Protein AF-A0A7X7P3N9-F1 (afdb_monomer)

Mean predicted aligned error: 16.31 Å

Secondary structure (DSSP, 8-state):
---SS-SSS---------------------PPPP----HHHHHHHHHHHHHHHHTT-HHHHHHHHHHHHHH---HHHHHHHHHHHHHHHHHTT-HHHHHHHHHHTGGG--SHHHHHHHHHHHHHHHHHTT-HHHHHHHHHHHHHHSTTSTTHHHHHHHHHHHHHHTT-HHHHHHHHHHHHHH-TT-THHHHHHHHHHHHHHHTT-HHHHHHHHHHHHHHTTTSHHHHHHHHHHHHHHHHTT-HHHHHHHHHHHHT-TT--HHHHHHHHHHHHHHHHHTT-HHHHHHHHHHHHHH--SHHHHHHHHHHHHHHHHHTT-HHHHHHHHHHHHTT-S-HHHHHHHHHHHHHHHHHTT-HHHHHHHHHHHHHHSTTSTTHHHHHHHHHHHHHHTT-HHHHHHHHHHHHHH---HHHHHHHHHHHHHHHHHTT-HHHHHHHHHHHHHHT-S-SHHHHHHHHHHHHHHHHTT-HHHHHHHHHHHHT-SS--HHHHHHHHHHHHHHHHTT-HHHHHHHHHHHHHH---HHHHHHHHHHHHHHHHHTT-HHHHHHHHHHHHHH-TTSTTHHHHHHHHHHHHHHTT-HHHHHHHHHHHHHH-TT-TTHHHHHHHHHHHHHHTT-HHHHHHHHHHHHHH-TTSTTHHHHHHHHHHHHHHTT-HHHHHHHHHHHHHH-TT-TTHHHHHHHHHHHHHHTT-HHHHHHHHHHHHHH-TTSHHHHHHHHHHHHHHHHHTTT-THHHHHHHHHHHHHHH-TT--HHHHHHHHHHHHHHHHHTT-HHHHHHHHHHHHHHHHH-SS--TTHHHHHHHHHHHHHHHHHHTT-HHHHHHHHHHHHHTT-TTHHHHHHHHHHHHHHTGGG-

Structure (mmCIF, N/CA/C/O backbone):
data_AF-A0A7X7P3N9-F1
#
_entry.id   AF-A0A7X7P3N9-F1
#
loop_
_atom_site.group_PDB
_atom_site.id
_atom_site.type_symbol
_atom_site.label_atom_id
_atom_site.label_alt_id
_atom_site.label_comp_id
_atom_site.label_asym_id
_atom_site.label_entity_id
_atom_site.label_seq_id
_atom_site.pdbx_PDB_ins_code
_atom_site.Cartn_x
_atom_site.Cartn_y
_atom_site.Cartn_z
_atom_site.occupancy
_atom_site.B_iso_or_equiv
_atom_site.auth_seq_id
_atom_site.auth_comp_id
_atom_site.auth_asym_id
_atom_site.auth_atom_id
_atom_site.pdbx_PDB_model_num
ATOM 1 N N . MET A 1 1 ? 56.473 -43.162 -14.207 1.00 36.56 1 MET A N 1
ATOM 2 C CA . MET A 1 1 ? 57.249 -42.575 -15.322 1.00 36.56 1 MET A CA 1
ATOM 3 C C . MET A 1 1 ? 56.959 -41.081 -15.334 1.00 36.56 1 MET A C 1
ATOM 5 O O . MET A 1 1 ? 55.977 -40.661 -15.909 1.00 36.56 1 MET A O 1
ATOM 9 N N . LYS A 1 2 ? 57.520 -40.299 -14.407 1.00 25.55 2 LYS A N 1
ATOM 10 C CA . LYS A 1 2 ? 58.874 -39.716 -14.456 1.00 25.55 2 LYS A CA 1
ATOM 11 C C . LYS A 1 2 ? 59.148 -38.973 -15.772 1.00 25.55 2 LYS A C 1
ATOM 13 O O . LYS A 1 2 ? 59.458 -39.609 -16.766 1.00 25.55 2 LYS A O 1
ATOM 18 N N . ARG A 1 3 ? 59.114 -37.637 -15.656 1.00 27.73 3 ARG A N 1
ATOM 19 C CA . ARG A 1 3 ? 60.077 -36.671 -16.212 1.00 27.73 3 ARG A CA 1
ATOM 20 C C . ARG A 1 3 ? 60.394 -36.817 -17.703 1.00 27.73 3 ARG A C 1
ATOM 22 O O . ARG A 1 3 ? 61.345 -37.519 -18.007 1.00 27.73 3 ARG A O 1
ATOM 29 N N . MET A 1 4 ? 59.695 -36.075 -18.574 1.00 27.66 4 MET A N 1
ATOM 30 C CA . MET A 1 4 ? 60.342 -35.408 -19.729 1.00 27.66 4 MET A CA 1
ATOM 31 C C . MET A 1 4 ? 59.450 -34.518 -20.615 1.00 27.66 4 MET A C 1
ATOM 33 O O . MET A 1 4 ? 59.830 -34.257 -21.743 1.00 27.66 4 MET A O 1
ATOM 37 N N . TRP A 1 5 ? 58.294 -34.024 -20.164 1.00 26.97 5 TRP A N 1
ATOM 38 C CA . TRP A 1 5 ? 57.541 -33.012 -20.942 1.00 26.97 5 TRP A CA 1
ATOM 39 C C . TRP A 1 5 ? 57.294 -31.706 -20.167 1.00 26.97 5 TRP A C 1
ATOM 41 O O . TRP A 1 5 ? 56.529 -30.845 -20.583 1.00 26.97 5 TRP A O 1
ATOM 51 N N . ILE A 1 6 ? 58.047 -31.524 -19.072 1.00 28.94 6 ILE A N 1
ATOM 52 C CA . ILE A 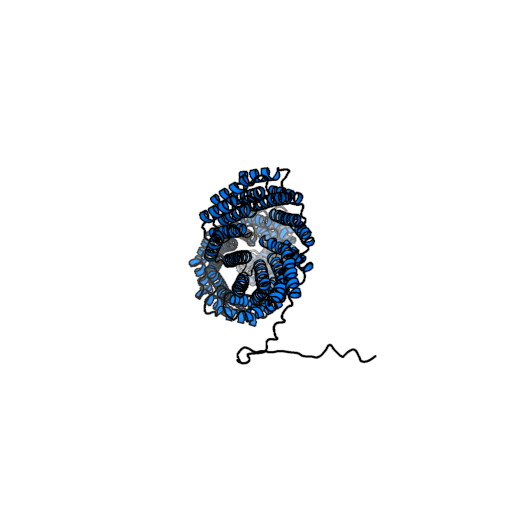1 6 ? 58.369 -30.220 -18.476 1.00 28.94 6 ILE A CA 1
ATOM 53 C C . ILE A 1 6 ? 59.703 -29.782 -19.081 1.00 28.94 6 ILE A C 1
ATOM 55 O O . ILE A 1 6 ? 60.765 -29.984 -18.502 1.00 28.94 6 ILE A O 1
ATOM 59 N N . GLN A 1 7 ? 59.642 -29.266 -20.297 1.00 30.00 7 GLN A N 1
ATOM 60 C CA . GLN A 1 7 ? 60.658 -28.400 -20.882 1.00 30.00 7 GLN A CA 1
ATOM 61 C C . GLN A 1 7 ? 60.004 -27.856 -22.145 1.00 30.00 7 GLN A C 1
ATOM 63 O O . GLN A 1 7 ? 60.087 -28.506 -23.176 1.00 30.00 7 GLN A O 1
ATOM 68 N N . TRP A 1 8 ? 59.247 -26.759 -22.011 1.00 27.31 8 TRP A N 1
ATOM 69 C CA . TRP A 1 8 ? 59.224 -25.638 -22.972 1.00 27.31 8 TRP A CA 1
ATOM 70 C C . TRP A 1 8 ? 58.090 -24.616 -22.787 1.00 27.31 8 TRP A C 1
ATOM 72 O O . TRP A 1 8 ? 58.112 -23.612 -23.485 1.00 27.31 8 TRP A O 1
ATOM 82 N N . MET A 1 9 ? 57.145 -24.771 -21.849 1.00 26.41 9 MET A N 1
ATOM 83 C CA . MET A 1 9 ? 56.009 -23.823 -21.787 1.00 26.41 9 MET A CA 1
ATOM 84 C C . MET A 1 9 ? 55.718 -23.139 -20.446 1.00 26.41 9 MET A C 1
ATOM 86 O O . MET A 1 9 ? 54.689 -22.488 -20.324 1.00 26.41 9 MET A O 1
ATOM 90 N N . LEU A 1 10 ? 56.622 -23.208 -19.463 1.00 28.14 10 LEU A N 1
ATOM 91 C CA . LEU A 1 10 ? 56.484 -22.464 -18.202 1.00 28.14 10 LEU A CA 1
ATOM 92 C C . LEU A 1 10 ? 57.833 -21.908 -17.717 1.00 28.14 10 LEU A C 1
ATOM 94 O O . LEU A 1 10 ? 58.547 -22.534 -16.938 1.00 28.14 10 LEU A O 1
ATOM 98 N N . ALA A 1 11 ? 58.149 -20.706 -18.190 1.00 25.69 11 ALA A N 1
ATOM 99 C CA . ALA A 1 11 ? 58.907 -19.682 -17.473 1.00 25.69 11 ALA A CA 1
ATOM 100 C C . ALA A 1 11 ? 58.055 -18.406 -17.625 1.00 25.69 11 ALA A C 1
ATOM 102 O O . ALA A 1 11 ? 57.887 -17.923 -18.737 1.00 25.69 11 ALA A O 1
ATOM 103 N N . ALA A 1 12 ? 57.216 -18.076 -16.636 1.00 24.78 12 ALA A N 1
ATOM 104 C CA . ALA A 1 12 ? 57.555 -17.165 -15.532 1.00 24.78 12 ALA A CA 1
ATOM 105 C C . ALA A 1 12 ? 57.858 -15.760 -16.097 1.00 24.78 12 ALA A C 1
ATOM 107 O O . ALA A 1 12 ? 58.763 -15.613 -16.902 1.00 24.78 12 ALA A O 1
ATOM 108 N N . LEU A 1 13 ? 57.129 -14.691 -15.794 1.00 24.62 13 LEU A N 1
ATOM 109 C CA . LEU A 1 13 ? 56.736 -14.135 -14.498 1.00 24.62 13 LEU A CA 1
ATOM 110 C C . LEU A 1 13 ? 55.717 -13.011 -14.819 1.00 24.62 13 LEU A C 1
ATOM 112 O O . LEU A 1 13 ? 55.823 -12.371 -15.858 1.00 24.62 13 LEU A O 1
ATOM 116 N N . LEU A 1 14 ? 54.609 -12.893 -14.085 1.00 25.88 14 LEU A N 1
ATOM 117 C CA . LEU A 1 14 ? 54.476 -11.997 -12.927 1.00 25.88 14 LEU A CA 1
ATOM 118 C C . LEU A 1 14 ? 54.748 -10.518 -13.242 1.00 25.88 14 LEU A C 1
ATOM 120 O O . LEU A 1 14 ? 55.871 -10.146 -13.550 1.00 25.88 14 LEU A O 1
ATOM 124 N N . ALA A 1 15 ? 53.697 -9.736 -12.982 1.00 26.64 15 ALA A N 1
ATOM 125 C CA . ALA A 1 15 ? 53.705 -8.391 -12.414 1.00 26.64 15 ALA A CA 1
ATOM 126 C C . ALA A 1 15 ? 54.399 -7.271 -13.211 1.00 26.64 15 ALA A C 1
ATOM 128 O O . ALA A 1 15 ? 55.587 -7.311 -13.510 1.00 26.64 15 ALA A O 1
ATOM 129 N N . GLY A 1 16 ? 53.623 -6.211 -13.469 1.00 31.77 16 GLY A N 1
ATOM 130 C CA . GLY A 1 16 ? 54.130 -4.890 -13.855 1.00 31.77 16 GLY A CA 1
ATOM 131 C C . GLY A 1 16 ? 55.004 -4.246 -12.758 1.00 31.77 16 GLY A C 1
ATOM 132 O O . GLY A 1 16 ? 55.419 -4.954 -11.839 1.00 31.77 16 GLY A O 1
ATOM 133 N N . PRO A 1 17 ? 55.248 -2.918 -12.758 1.00 42.59 17 PRO A N 1
ATOM 134 C CA . PRO A 1 17 ? 54.344 -1.875 -13.255 1.00 42.59 17 PRO A CA 1
ATOM 135 C C . PRO A 1 17 ? 55.040 -0.686 -13.967 1.00 42.59 17 PRO A C 1
ATOM 137 O O . PRO A 1 17 ? 56.254 -0.641 -14.098 1.00 42.59 17 PRO A O 1
ATOM 140 N N . ALA A 1 18 ? 54.205 0.271 -14.390 1.00 28.17 18 ALA A N 1
ATOM 141 C CA . ALA A 1 18 ? 54.412 1.727 -14.387 1.00 28.17 18 ALA A CA 1
ATOM 142 C C . ALA A 1 18 ? 55.709 2.330 -14.971 1.00 28.17 18 ALA A C 1
ATOM 144 O O . ALA A 1 18 ? 56.794 2.143 -14.442 1.00 28.17 18 ALA A O 1
ATOM 145 N N . MET A 1 19 ? 55.570 3.270 -15.910 1.00 26.86 19 MET A N 1
ATOM 146 C CA . MET A 1 19 ? 55.613 4.712 -15.607 1.00 26.86 19 MET A CA 1
ATOM 147 C C . MET A 1 19 ? 55.576 5.560 -16.885 1.00 26.86 19 MET A C 1
ATOM 149 O O . MET A 1 19 ? 55.848 5.094 -17.986 1.00 26.86 19 MET A O 1
ATOM 153 N N . ALA A 1 20 ? 55.170 6.807 -16.667 1.00 26.94 20 ALA A N 1
ATOM 154 C CA . ALA A 1 20 ? 54.971 7.898 -17.601 1.00 26.94 20 ALA A CA 1
ATOM 155 C C . ALA A 1 20 ? 56.200 8.298 -18.445 1.00 26.94 20 ALA A C 1
ATOM 157 O O . ALA A 1 20 ? 57.339 7.963 -18.128 1.00 26.94 20 ALA A O 1
ATOM 158 N N . ALA A 1 21 ? 55.881 9.080 -19.485 1.00 29.25 21 ALA A N 1
ATOM 159 C CA . ALA A 1 21 ? 56.709 10.001 -20.273 1.00 29.25 21 ALA A CA 1
ATOM 160 C C . ALA A 1 21 ? 57.851 10.663 -19.462 1.00 29.25 21 ALA A C 1
ATOM 162 O O . ALA A 1 21 ? 57.702 10.887 -18.265 1.00 29.25 21 ALA A O 1
ATOM 163 N N . GLU A 1 22 ? 59.008 11.046 -20.007 1.00 24.64 22 GLU A N 1
ATOM 164 C CA . GLU A 1 22 ? 59.338 11.671 -21.301 1.00 24.64 22 GLU A CA 1
ATOM 165 C C . GLU A 1 22 ? 60.905 11.728 -21.414 1.00 24.64 22 GLU A C 1
ATOM 167 O O . GLU A 1 22 ? 61.586 11.115 -20.592 1.00 24.64 22 GLU A O 1
ATOM 172 N N . PRO A 1 23 ? 61.523 12.506 -22.324 1.00 52.78 23 PRO A N 1
ATOM 173 C CA . PRO A 1 23 ? 62.081 12.147 -23.631 1.00 52.78 23 PRO A CA 1
ATOM 174 C C . PRO A 1 23 ? 63.616 11.923 -23.649 1.00 52.78 23 PRO A C 1
ATOM 176 O O . PRO A 1 23 ? 64.352 12.417 -22.797 1.00 52.78 23 PRO A O 1
ATOM 179 N N . ALA A 1 24 ? 64.131 11.264 -24.691 1.00 26.84 24 ALA A N 1
ATOM 180 C CA . ALA A 1 24 ? 65.545 11.364 -25.060 1.00 26.84 24 ALA A CA 1
ATOM 181 C C . ALA A 1 24 ? 65.721 11.255 -26.580 1.00 26.84 24 ALA A C 1
ATOM 183 O O . ALA A 1 24 ? 65.501 10.212 -27.191 1.00 26.84 24 ALA A O 1
ATOM 184 N N . ASP A 1 25 ? 66.095 12.391 -27.149 1.00 37.00 25 ASP A N 1
ATOM 185 C CA . ASP A 1 25 ? 66.670 12.596 -28.469 1.00 37.00 25 ASP A CA 1
ATOM 186 C C . ASP A 1 25 ? 67.929 11.728 -28.664 1.00 37.00 25 ASP A C 1
ATOM 188 O O . ASP A 1 25 ? 68.821 11.764 -27.815 1.00 37.00 25 ASP A O 1
ATOM 192 N N . ALA A 1 26 ? 67.976 10.936 -29.743 1.00 29.55 26 ALA A N 1
ATOM 193 C CA . ALA A 1 26 ? 69.176 10.552 -30.502 1.00 29.55 26 ALA A CA 1
ATOM 194 C C . ALA A 1 26 ? 68.882 9.361 -31.430 1.00 29.55 26 ALA A C 1
ATOM 196 O O . ALA A 1 26 ? 68.430 8.308 -30.985 1.00 29.55 26 ALA A O 1
ATOM 197 N N . GLY A 1 27 ? 69.266 9.495 -32.701 1.00 28.42 27 GLY A N 1
ATOM 198 C CA . GLY A 1 27 ? 69.538 8.345 -33.567 1.00 28.42 27 GLY A CA 1
ATOM 199 C C . GLY A 1 27 ? 68.809 8.372 -34.899 1.00 28.42 27 GLY A C 1
ATOM 200 O O . GLY A 1 27 ? 67.921 7.562 -35.144 1.00 28.42 27 GLY A O 1
ATOM 201 N N . ALA A 1 28 ? 69.218 9.290 -35.772 1.00 37.50 28 ALA A N 1
ATOM 202 C CA . ALA A 1 28 ? 69.111 9.067 -37.205 1.00 37.50 28 ALA A CA 1
ATOM 203 C C . ALA A 1 28 ? 69.859 7.776 -37.602 1.00 37.50 28 ALA A C 1
ATOM 205 O O . ALA A 1 28 ? 70.858 7.428 -36.974 1.00 37.50 28 ALA A O 1
ATOM 206 N N . ASP A 1 29 ? 69.377 7.156 -38.680 1.00 41.97 29 ASP A N 1
ATOM 207 C CA . ASP A 1 29 ? 69.944 6.016 -39.412 1.00 41.97 29 ASP A CA 1
ATOM 208 C C . ASP A 1 29 ? 69.921 4.641 -38.724 1.00 41.97 29 ASP A C 1
ATOM 210 O O . ASP A 1 29 ? 70.880 4.216 -38.095 1.00 41.97 29 ASP A O 1
ATOM 214 N N . ASP A 1 30 ? 68.823 3.905 -38.945 1.00 38.78 30 ASP A N 1
ATOM 215 C CA . ASP A 1 30 ? 68.882 2.554 -39.535 1.00 38.78 30 ASP A CA 1
ATOM 216 C C . ASP A 1 30 ? 67.459 2.058 -39.876 1.00 38.78 30 ASP A C 1
ATOM 218 O O . ASP A 1 30 ? 66.856 1.225 -39.197 1.00 38.78 30 ASP A O 1
ATOM 222 N N . ALA A 1 31 ? 66.886 2.589 -40.963 1.00 33.62 31 ALA A N 1
ATOM 223 C CA . ALA A 1 31 ? 65.780 1.920 -41.645 1.00 33.62 31 ALA A CA 1
ATOM 224 C C . ALA A 1 31 ? 66.379 0.893 -42.624 1.00 33.62 31 ALA A C 1
ATOM 226 O O . ALA A 1 31 ? 67.246 1.265 -43.422 1.00 33.62 31 ALA A O 1
ATOM 227 N N . PRO A 1 32 ? 65.947 -0.384 -42.618 1.00 36.94 32 PRO A N 1
ATOM 228 C CA . PRO A 1 32 ? 66.440 -1.357 -43.585 1.00 36.94 32 PRO A CA 1
ATOM 229 C C . PRO A 1 32 ? 66.120 -0.851 -45.001 1.00 36.94 32 PRO A C 1
ATOM 231 O O . PRO A 1 32 ? 65.050 -0.270 -45.209 1.00 36.94 32 PRO A O 1
ATOM 234 N N . PRO A 1 33 ? 67.013 -1.034 -45.992 1.00 40.84 33 PRO A N 1
ATOM 235 C CA . PRO A 1 33 ? 66.790 -0.495 -47.325 1.00 40.84 33 PRO A CA 1
ATOM 236 C C . PRO A 1 33 ? 65.475 -1.046 -47.874 1.00 40.84 33 PRO A C 1
ATOM 238 O O . PRO A 1 33 ? 65.285 -2.264 -47.925 1.00 40.84 33 PRO A O 1
ATOM 241 N N . ALA A 1 34 ? 64.569 -0.141 -48.264 1.00 50.34 34 ALA A N 1
ATOM 242 C CA . ALA A 1 34 ? 63.287 -0.484 -48.867 1.00 50.34 34 ALA A CA 1
ATOM 243 C C . ALA A 1 34 ? 63.520 -1.541 -49.951 1.00 50.34 34 ALA A C 1
ATOM 245 O O . ALA A 1 34 ? 64.273 -1.314 -50.906 1.00 50.34 34 ALA A O 1
ATOM 246 N N . LYS A 1 35 ? 62.935 -2.727 -49.757 1.00 61.75 35 LYS A N 1
ATOM 247 C CA . LYS A 1 35 ? 63.080 -3.856 -50.672 1.00 61.75 35 LYS A CA 1
ATOM 248 C C . LYS A 1 35 ? 62.568 -3.403 -52.039 1.00 61.75 35 LYS A C 1
ATOM 250 O O . LYS A 1 35 ? 61.364 -3.285 -52.241 1.00 61.75 35 LYS A O 1
ATOM 255 N N . ARG A 1 36 ? 63.484 -3.094 -52.964 1.00 75.06 36 ARG A N 1
ATOM 256 C CA . ARG A 1 36 ? 63.121 -2.681 -54.323 1.00 75.06 36 ARG A CA 1
ATOM 257 C C . ARG A 1 36 ? 62.395 -3.840 -54.988 1.00 75.06 36 ARG A C 1
ATOM 259 O O . ARG A 1 36 ? 62.992 -4.892 -55.208 1.00 75.06 36 ARG A O 1
ATOM 266 N N . LEU A 1 37 ? 61.120 -3.633 -55.286 1.00 82.00 37 LEU A N 1
ATOM 267 C CA . LEU A 1 37 ? 60.292 -4.615 -55.966 1.00 82.00 37 LEU A CA 1
ATOM 268 C C . LEU A 1 37 ? 60.749 -4.737 -57.418 1.00 82.00 37 LEU A C 1
ATOM 270 O O . LEU A 1 37 ? 60.992 -3.734 -58.099 1.00 82.00 37 LEU A O 1
ATOM 274 N N . SER A 1 38 ? 60.837 -5.969 -57.908 1.00 83.19 38 SER A N 1
ATOM 275 C CA . SER A 1 38 ? 60.967 -6.204 -59.343 1.00 83.19 38 SER A CA 1
ATOM 276 C C . SER A 1 38 ? 59.707 -5.728 -60.082 1.00 83.19 38 SER A C 1
ATOM 278 O O . SER A 1 38 ? 58.620 -5.609 -59.512 1.00 83.19 38 SER A O 1
ATOM 280 N N . ILE A 1 39 ? 59.837 -5.473 -61.387 1.00 80.44 39 ILE A N 1
ATOM 281 C CA . ILE A 1 39 ? 58.719 -5.047 -62.249 1.00 80.44 39 ILE A CA 1
ATOM 282 C C . ILE A 1 39 ? 57.559 -6.058 -62.205 1.00 80.44 39 ILE A C 1
ATOM 284 O O . ILE A 1 39 ? 56.390 -5.668 -62.254 1.00 80.44 39 ILE A O 1
ATOM 288 N N . GLU A 1 40 ? 57.879 -7.348 -62.100 1.00 82.69 40 GLU A N 1
ATOM 289 C CA . GLU A 1 40 ? 56.900 -8.431 -62.063 1.00 82.69 40 GLU A CA 1
ATOM 290 C C . GLU A 1 40 ? 56.169 -8.498 -60.714 1.00 82.69 40 GLU A C 1
ATOM 292 O O . GLU A 1 40 ? 54.942 -8.582 -60.689 1.00 82.69 40 GLU A O 1
ATOM 297 N N . GLU A 1 41 ? 56.888 -8.374 -59.594 1.00 83.94 41 GLU A N 1
ATOM 298 C CA . GLU A 1 41 ? 56.290 -8.322 -58.251 1.00 83.94 41 GLU A CA 1
ATOM 299 C C . GLU A 1 41 ? 55.380 -7.101 -58.085 1.00 83.94 41 GLU A C 1
ATOM 301 O O . GLU A 1 41 ? 54.249 -7.234 -57.616 1.00 83.94 41 GLU A O 1
ATOM 306 N N . ALA A 1 42 ? 55.826 -5.930 -58.550 1.00 85.31 42 ALA A N 1
ATOM 307 C CA . ALA A 1 42 ? 55.015 -4.717 -58.551 1.00 85.31 42 ALA A CA 1
ATOM 308 C C . ALA A 1 42 ? 53.747 -4.878 -59.414 1.00 85.31 42 ALA A C 1
ATOM 310 O O . ALA A 1 42 ? 52.663 -4.446 -59.026 1.00 85.31 42 ALA A O 1
ATOM 311 N N . GLY A 1 43 ? 53.852 -5.548 -60.568 1.00 86.00 43 GLY A N 1
ATOM 312 C CA . GLY A 1 43 ? 52.695 -5.866 -61.409 1.00 86.00 43 GLY A CA 1
ATOM 313 C C . GLY A 1 43 ? 51.692 -6.806 -60.725 1.00 86.00 43 GLY A C 1
ATOM 314 O O . GLY A 1 43 ? 50.483 -6.573 -60.798 1.00 86.00 43 GLY A O 1
ATOM 315 N N . ARG A 1 44 ? 52.171 -7.832 -60.008 1.00 87.81 44 ARG A N 1
ATOM 316 C CA . ARG A 1 44 ? 51.314 -8.762 -59.247 1.00 87.81 44 ARG A CA 1
ATOM 317 C C . ARG A 1 44 ? 50.609 -8.077 -58.081 1.00 87.81 44 ARG A C 1
ATOM 319 O O . ARG A 1 44 ? 49.415 -8.296 -57.897 1.00 87.81 44 ARG A O 1
ATOM 326 N N . LEU A 1 45 ? 51.312 -7.245 -57.313 1.00 89.19 45 LEU A N 1
ATOM 327 C CA . LEU A 1 45 ? 50.717 -6.487 -56.206 1.00 89.19 45 LEU A CA 1
ATOM 328 C C . LEU A 1 45 ? 49.638 -5.512 -56.691 1.00 89.19 45 LEU A C 1
ATOM 330 O O . LEU A 1 45 ? 48.565 -5.457 -56.098 1.00 89.19 45 LEU A O 1
ATOM 334 N N . LEU A 1 46 ? 49.871 -4.813 -57.806 1.00 90.06 46 LEU A N 1
ATOM 335 C CA . LEU A 1 46 ? 48.864 -3.929 -58.400 1.00 90.06 46 LEU A CA 1
ATOM 336 C C . LEU A 1 46 ? 47.624 -4.708 -58.866 1.00 90.06 46 LEU A C 1
ATOM 338 O O . LEU A 1 46 ? 46.498 -4.317 -58.572 1.00 90.06 46 LEU A O 1
ATOM 342 N N . THR A 1 47 ? 47.830 -5.835 -59.553 1.00 89.62 47 THR A N 1
ATOM 343 C CA . THR A 1 47 ? 46.734 -6.668 -60.078 1.00 89.62 47 THR A CA 1
ATOM 344 C C . THR A 1 47 ? 45.911 -7.287 -58.950 1.00 89.62 47 THR A C 1
ATOM 346 O O . THR A 1 47 ? 44.686 -7.228 -58.970 1.00 89.62 47 THR A O 1
ATOM 349 N N . THR A 1 48 ? 46.575 -7.842 -57.934 1.00 86.88 48 THR A N 1
ATOM 350 C CA . THR A 1 48 ? 45.899 -8.450 -56.778 1.00 86.88 48 THR A CA 1
ATOM 351 C C . THR A 1 48 ? 45.228 -7.410 -55.888 1.00 86.88 48 THR A C 1
ATOM 353 O O . THR A 1 48 ? 44.135 -7.666 -55.396 1.00 86.88 48 THR A O 1
ATOM 356 N N . GLY A 1 49 ? 45.831 -6.231 -55.706 1.00 88.62 49 GLY A N 1
ATOM 357 C CA . GLY A 1 49 ? 45.216 -5.127 -54.972 1.00 88.62 49 GLY A CA 1
ATOM 358 C C . GLY A 1 49 ? 43.947 -4.617 -55.654 1.00 88.62 49 GLY A C 1
ATOM 359 O O . GLY A 1 49 ? 42.942 -4.395 -54.985 1.00 88.62 49 GLY A O 1
ATOM 360 N N . ARG A 1 50 ? 43.967 -4.509 -56.988 1.00 91.25 50 ARG A N 1
ATOM 361 C CA . ARG A 1 50 ? 42.789 -4.162 -57.788 1.00 91.25 50 ARG A CA 1
ATOM 362 C C . ARG A 1 50 ? 41.694 -5.227 -57.698 1.00 91.25 50 ARG A C 1
ATOM 364 O O . ARG A 1 50 ? 40.565 -4.878 -57.383 1.00 91.25 50 ARG A O 1
ATOM 371 N N . ALA A 1 51 ? 42.027 -6.499 -57.916 1.00 80.25 51 ALA A N 1
ATOM 372 C CA . ALA A 1 51 ? 41.055 -7.591 -57.819 1.00 80.25 51 ALA A CA 1
ATOM 373 C C . ALA A 1 51 ? 40.420 -7.654 -56.418 1.00 80.25 51 ALA A C 1
ATOM 375 O O . ALA A 1 51 ? 39.205 -7.688 -56.290 1.00 80.25 51 ALA A O 1
ATOM 376 N N . ALA A 1 52 ? 41.227 -7.533 -55.358 1.00 75.44 52 ALA A N 1
ATOM 377 C CA . ALA A 1 52 ? 40.719 -7.487 -53.988 1.00 75.44 52 ALA A CA 1
ATOM 378 C C . ALA A 1 52 ? 39.801 -6.279 -53.726 1.00 75.44 52 ALA A C 1
ATOM 380 O O . ALA A 1 52 ? 38.891 -6.380 -52.909 1.00 75.44 52 ALA A O 1
ATOM 381 N N . TYR A 1 53 ? 40.028 -5.138 -54.385 1.00 89.12 53 TYR A N 1
ATOM 382 C CA . TYR A 1 53 ? 39.121 -3.992 -54.309 1.00 89.12 53 TYR A CA 1
ATOM 383 C C . TYR A 1 53 ? 37.799 -4.268 -55.035 1.00 89.12 53 TYR A C 1
ATOM 385 O O . TYR A 1 53 ? 36.739 -3.982 -54.482 1.00 89.12 53 TYR A O 1
ATOM 393 N N . GLU A 1 54 ? 37.863 -4.837 -56.242 1.00 81.56 54 GLU A N 1
ATOM 394 C CA . GLU A 1 54 ? 36.687 -5.223 -57.035 1.00 81.56 54 GLU A CA 1
ATOM 395 C C . GLU A 1 54 ? 35.839 -6.288 -56.302 1.00 81.56 54 GLU A C 1
ATOM 397 O O . GLU A 1 54 ? 34.613 -6.222 -56.349 1.00 81.56 54 GLU A O 1
ATOM 402 N N . ASP A 1 55 ? 36.474 -7.167 -55.517 1.00 74.69 55 ASP A N 1
ATOM 403 C CA . ASP A 1 55 ? 35.827 -8.166 -54.649 1.00 74.69 55 ASP A CA 1
ATOM 404 C C . ASP A 1 55 ? 35.341 -7.605 -53.287 1.00 74.69 55 ASP A C 1
ATOM 406 O O . ASP A 1 55 ? 34.821 -8.347 -52.453 1.00 74.69 55 ASP A O 1
ATOM 410 N N . GLY A 1 56 ? 35.539 -6.309 -53.002 1.00 73.81 56 GLY A N 1
ATOM 411 C CA . GLY A 1 56 ? 35.128 -5.667 -51.740 1.00 73.81 56 GLY A CA 1
ATOM 412 C C . GLY A 1 56 ? 36.017 -5.968 -50.519 1.00 73.81 56 GLY A C 1
ATOM 413 O O . GLY A 1 56 ? 35.694 -5.596 -49.391 1.00 73.81 56 GLY A O 1
ATOM 414 N N . LEU A 1 57 ? 37.173 -6.608 -50.708 1.00 78.69 57 LEU A N 1
ATOM 415 C CA . LEU A 1 57 ? 38.131 -6.968 -49.656 1.00 78.69 57 LEU A CA 1
ATOM 416 C C . LEU A 1 57 ? 39.092 -5.803 -49.336 1.00 78.69 57 LEU A C 1
ATOM 418 O O . LEU A 1 57 ? 40.315 -5.928 -49.457 1.00 78.69 57 LEU A O 1
ATOM 422 N N . TYR A 1 58 ? 38.557 -4.661 -48.889 1.00 83.88 58 TYR A N 1
ATOM 423 C CA . TYR A 1 58 ? 39.298 -3.391 -48.766 1.00 83.88 58 TYR A CA 1
ATOM 424 C C . TYR A 1 58 ? 40.555 -3.456 -47.885 1.00 83.88 58 TYR A C 1
ATOM 426 O O . TYR A 1 58 ? 41.605 -2.950 -48.280 1.00 83.88 58 TYR A O 1
ATOM 434 N N . ARG A 1 59 ? 40.514 -4.174 -46.753 1.00 78.00 59 ARG A N 1
ATOM 435 C CA . ARG A 1 59 ? 41.698 -4.363 -45.888 1.00 78.00 59 ARG A CA 1
ATOM 436 C C . ARG A 1 59 ? 42.818 -5.147 -46.577 1.00 78.00 59 ARG A C 1
ATOM 438 O O . ARG A 1 59 ? 43.998 -4.930 -46.304 1.00 78.00 59 ARG A O 1
ATOM 445 N N . LEU A 1 60 ? 42.470 -6.105 -47.438 1.00 76.38 60 LEU A N 1
ATOM 446 C CA . LEU A 1 60 ? 43.450 -6.866 -48.212 1.00 76.38 60 LEU A CA 1
ATOM 447 C C . LEU A 1 60 ? 43.999 -6.015 -49.361 1.00 76.38 60 LEU A C 1
ATOM 449 O O . LEU A 1 60 ? 45.217 -5.958 -49.526 1.00 76.38 60 LEU A O 1
ATOM 453 N N . ALA A 1 61 ? 43.120 -5.321 -50.090 1.00 85.50 61 ALA A N 1
ATOM 454 C CA . ALA A 1 61 ? 43.490 -4.398 -51.160 1.00 85.50 61 ALA A CA 1
ATOM 455 C C . ALA A 1 61 ? 44.448 -3.304 -50.660 1.00 85.50 61 ALA A C 1
ATOM 457 O O . ALA A 1 61 ? 45.509 -3.100 -51.250 1.00 85.50 61 ALA A O 1
ATOM 458 N N . GLY A 1 62 ? 44.129 -2.679 -49.520 1.00 88.19 62 GLY A N 1
ATOM 459 C CA . GLY A 1 62 ? 44.951 -1.655 -48.876 1.00 88.19 62 GLY A CA 1
ATOM 460 C C . GLY A 1 62 ? 46.364 -2.148 -48.578 1.00 88.19 62 GLY A C 1
ATOM 461 O O . GLY A 1 62 ? 47.321 -1.561 -49.073 1.00 88.19 62 GLY A O 1
ATOM 462 N N . ARG A 1 63 ? 46.503 -3.289 -47.885 1.00 89.19 63 ARG A N 1
ATOM 463 C CA . ARG A 1 63 ? 47.825 -3.861 -47.562 1.00 89.19 63 ARG A CA 1
ATOM 464 C C . ARG A 1 63 ? 48.677 -4.137 -48.804 1.00 89.19 63 ARG A C 1
ATOM 466 O O . ARG A 1 63 ? 49.872 -3.866 -48.792 1.00 89.19 63 ARG A O 1
ATOM 473 N N . ARG A 1 64 ? 48.083 -4.669 -49.881 1.00 89.38 64 ARG A N 1
ATOM 474 C CA . ARG A 1 64 ? 48.810 -4.978 -51.131 1.00 89.38 64 ARG A CA 1
ATOM 475 C C . ARG A 1 64 ? 49.261 -3.728 -51.879 1.00 89.38 64 ARG A C 1
ATOM 477 O O . ARG A 1 64 ? 50.350 -3.720 -52.450 1.00 89.38 64 ARG A O 1
ATOM 484 N N . LEU A 1 65 ? 48.446 -2.677 -51.867 1.00 92.75 65 LEU A N 1
ATOM 485 C CA . LEU A 1 65 ? 48.759 -1.410 -52.526 1.00 92.75 65 LEU A CA 1
ATOM 486 C C . LEU A 1 65 ? 49.751 -0.561 -51.711 1.00 92.75 65 LEU A C 1
ATOM 488 O O . LEU A 1 65 ? 50.597 0.107 -52.299 1.00 92.75 65 LEU A O 1
ATOM 492 N N . GLU A 1 66 ? 49.729 -0.642 -50.380 1.00 92.19 66 GLU A N 1
ATOM 493 C CA . GLU A 1 66 ? 50.773 -0.068 -49.515 1.00 92.19 66 GLU A CA 1
ATOM 494 C C . GLU A 1 66 ? 52.121 -0.775 -49.715 1.00 92.19 66 GLU A C 1
ATOM 496 O O . GLU A 1 66 ? 53.151 -0.120 -49.890 1.00 92.19 66 GLU A O 1
ATOM 501 N N . GLU A 1 67 ? 52.110 -2.113 -49.770 1.00 89.75 67 GLU A N 1
ATOM 502 C CA . GLU A 1 67 ? 53.292 -2.926 -50.081 1.00 89.75 67 GLU A CA 1
ATOM 503 C C . GLU A 1 67 ? 53.882 -2.526 -51.445 1.00 89.75 67 GLU A C 1
ATOM 505 O O . GLU A 1 67 ? 55.087 -2.298 -51.553 1.00 89.75 67 GLU A O 1
ATOM 510 N N . LEU A 1 68 ? 53.033 -2.320 -52.461 1.00 90.75 68 LEU A N 1
ATOM 511 C CA . LEU A 1 68 ? 53.440 -1.798 -53.767 1.00 90.75 68 LEU A CA 1
ATOM 512 C C . LEU A 1 68 ? 54.116 -0.421 -53.663 1.00 90.75 68 LEU A C 1
ATOM 514 O O . LEU A 1 68 ? 55.224 -0.249 -54.174 1.00 90.75 68 LEU A O 1
ATOM 518 N N . LEU A 1 69 ? 53.472 0.560 -53.022 1.00 89.25 69 LEU A N 1
ATOM 519 C CA . LEU A 1 69 ? 53.964 1.944 -52.970 1.00 89.25 69 LEU A CA 1
ATOM 520 C C . LEU A 1 69 ? 55.252 2.101 -52.155 1.00 89.25 69 LEU A C 1
ATOM 522 O O . LEU A 1 69 ? 56.052 2.986 -52.459 1.00 89.25 69 LEU A O 1
ATOM 526 N N . SER A 1 70 ? 55.486 1.226 -51.175 1.00 86.19 70 SER A N 1
ATOM 527 C CA . SER A 1 70 ? 56.712 1.232 -50.369 1.00 86.19 70 SER A CA 1
ATOM 528 C C . SER A 1 70 ? 57.958 0.719 -51.111 1.00 86.19 70 SER A C 1
ATOM 530 O O . SER A 1 70 ? 59.075 1.083 -50.743 1.00 86.19 70 SER A O 1
ATOM 532 N N . GLY A 1 71 ? 57.794 -0.099 -52.161 1.00 80.94 71 GLY A N 1
ATOM 533 C CA . GLY A 1 71 ? 58.907 -0.777 -52.842 1.00 80.94 71 GLY A CA 1
ATOM 534 C C . GLY A 1 71 ? 59.047 -0.511 -54.347 1.00 80.94 71 GLY A C 1
ATOM 535 O O . GLY A 1 71 ? 60.039 -0.936 -54.947 1.00 80.94 71 GLY A O 1
ATOM 536 N N . VAL A 1 72 ? 58.084 0.165 -54.988 1.00 85.12 72 VAL A N 1
ATOM 537 C CA . VAL A 1 72 ? 58.068 0.381 -56.447 1.00 85.12 72 VAL A CA 1
ATOM 538 C C . VAL A 1 72 ? 58.941 1.568 -56.881 1.00 85.12 72 VAL A C 1
ATOM 540 O O . VAL A 1 72 ? 58.748 2.700 -56.450 1.00 85.12 72 VAL A O 1
ATOM 543 N N . ALA A 1 73 ? 59.896 1.325 -57.787 1.00 75.94 73 ALA A N 1
ATOM 544 C CA . ALA A 1 73 ? 60.736 2.379 -58.383 1.00 75.94 73 ALA A CA 1
ATOM 545 C C . ALA A 1 73 ? 60.167 2.944 -59.703 1.00 75.94 73 ALA A C 1
ATOM 547 O O . ALA A 1 73 ? 60.586 4.004 -60.171 1.00 75.94 73 ALA A O 1
ATOM 548 N N . ASP A 1 74 ? 59.225 2.230 -60.324 1.00 82.44 74 ASP A N 1
ATOM 549 C CA . ASP A 1 74 ? 58.579 2.635 -61.571 1.00 82.44 74 ASP A CA 1
ATOM 550 C C . ASP A 1 74 ? 57.473 3.667 -61.315 1.00 82.44 74 ASP A C 1
ATOM 552 O O . ASP A 1 74 ? 56.438 3.359 -60.722 1.00 82.44 74 ASP A O 1
ATOM 556 N N . ARG A 1 75 ? 57.663 4.880 -61.845 1.00 79.19 75 ARG A N 1
ATOM 557 C CA . ARG A 1 75 ? 56.714 5.995 -61.714 1.00 79.19 75 ARG A CA 1
ATOM 558 C C . ARG A 1 75 ? 55.326 5.686 -62.269 1.00 79.19 75 ARG A C 1
ATOM 560 O O . ARG A 1 75 ? 54.353 6.221 -61.749 1.00 79.19 75 ARG A O 1
ATOM 567 N N . ARG A 1 76 ? 55.206 4.847 -63.306 1.00 82.50 76 ARG A N 1
ATOM 568 C CA . ARG A 1 76 ? 53.893 4.508 -63.877 1.00 82.50 76 ARG A CA 1
ATOM 569 C C . ARG A 1 76 ? 53.065 3.686 -62.891 1.00 82.50 76 ARG A C 1
ATOM 571 O O . ARG A 1 76 ? 51.940 4.059 -62.580 1.00 82.50 76 ARG A O 1
ATOM 578 N N . ARG A 1 77 ? 53.645 2.603 -62.368 1.00 86.38 77 ARG A N 1
ATOM 579 C CA . ARG A 1 77 ? 53.008 1.754 -61.348 1.00 86.38 77 ARG A CA 1
ATOM 580 C C . ARG A 1 77 ? 52.831 2.474 -60.015 1.00 86.38 77 ARG A C 1
ATOM 582 O O . ARG A 1 77 ? 51.878 2.182 -59.306 1.00 86.38 77 ARG A O 1
ATOM 589 N N . GLN A 1 78 ? 53.706 3.430 -59.698 1.00 87.25 78 GLN A N 1
ATOM 590 C CA . GLN A 1 78 ? 53.540 4.312 -58.545 1.00 87.25 78 GLN A CA 1
ATOM 591 C C . GLN A 1 78 ? 52.271 5.170 -58.672 1.00 87.25 78 GLN A C 1
ATOM 593 O O . GLN A 1 78 ? 51.478 5.217 -57.737 1.00 87.25 78 GLN A O 1
ATOM 598 N N . ALA A 1 79 ? 52.043 5.787 -59.837 1.00 87.38 79 ALA A N 1
ATOM 599 C CA . ALA A 1 79 ? 50.832 6.565 -60.096 1.00 87.38 79 ALA A CA 1
ATOM 600 C C . ALA A 1 79 ? 49.568 5.688 -60.060 1.00 87.38 79 ALA A C 1
ATOM 602 O O . ALA A 1 79 ? 48.610 6.020 -59.368 1.00 87.38 79 ALA A O 1
ATOM 603 N N . GLU A 1 80 ? 49.578 4.543 -60.751 1.00 90.12 80 GLU A N 1
ATOM 604 C CA . GLU A 1 80 ? 48.441 3.608 -60.771 1.00 90.12 80 GLU A CA 1
ATOM 605 C C . GLU A 1 80 ? 48.138 3.052 -59.365 1.00 90.12 80 GLU A C 1
ATOM 607 O O . GLU A 1 80 ? 46.983 3.031 -58.941 1.00 90.12 80 GLU A O 1
ATOM 612 N N . GLY A 1 81 ? 49.168 2.671 -58.603 1.00 91.56 81 GLY A N 1
ATOM 613 C CA . GLY A 1 81 ? 49.031 2.185 -57.229 1.00 91.56 81 GLY A CA 1
ATOM 614 C C . GLY A 1 81 ? 48.461 3.232 -56.270 1.00 91.56 81 GLY A C 1
ATOM 615 O O . GLY A 1 81 ? 47.596 2.903 -55.460 1.00 91.56 81 GLY A O 1
ATOM 616 N N . ALA A 1 82 ? 48.884 4.494 -56.393 1.00 93.00 82 ALA A N 1
ATOM 617 C CA . ALA A 1 82 ? 48.384 5.588 -55.561 1.00 93.00 82 ALA A CA 1
ATOM 618 C C . ALA A 1 82 ? 46.898 5.880 -55.823 1.00 93.00 82 ALA A C 1
ATOM 620 O O . ALA A 1 82 ? 46.135 6.056 -54.874 1.00 93.00 82 ALA A O 1
ATOM 621 N N . LEU A 1 83 ? 46.464 5.864 -57.090 1.00 93.75 83 LEU A N 1
ATOM 622 C CA . LEU A 1 83 ? 45.052 6.045 -57.453 1.00 93.75 83 LEU A CA 1
ATOM 623 C C . LEU A 1 83 ? 44.171 4.923 -56.881 1.00 93.75 83 LEU A C 1
ATOM 625 O O . LEU A 1 83 ? 43.111 5.193 -56.317 1.00 93.75 83 LEU A O 1
ATOM 629 N N . TRP A 1 84 ? 44.615 3.666 -56.966 1.00 93.88 84 TRP A N 1
ATOM 630 C CA . TRP A 1 84 ? 43.877 2.537 -56.389 1.00 93.88 84 TRP A CA 1
ATOM 631 C C . TRP A 1 84 ? 43.874 2.542 -54.858 1.00 93.88 84 TRP A C 1
ATOM 633 O O . TRP A 1 84 ? 42.841 2.249 -54.259 1.00 93.88 84 TRP A O 1
ATOM 643 N N . LEU A 1 85 ? 44.977 2.924 -54.206 1.00 94.88 85 LEU A N 1
ATOM 644 C CA . LEU A 1 85 ? 45.005 3.040 -52.747 1.00 94.88 85 LEU A CA 1
ATOM 645 C C . LEU A 1 85 ? 44.069 4.155 -52.262 1.00 94.88 85 LEU A C 1
ATOM 647 O O . LEU A 1 85 ? 43.348 3.968 -51.283 1.00 94.88 85 LEU A O 1
ATOM 651 N N . ALA A 1 86 ? 44.015 5.281 -52.975 1.00 94.50 86 ALA A N 1
ATOM 652 C CA . ALA A 1 86 ? 43.059 6.343 -52.684 1.00 94.50 86 ALA A CA 1
ATOM 653 C C . ALA A 1 86 ? 41.603 5.856 -52.821 1.00 94.50 86 ALA A C 1
ATOM 655 O O . ALA A 1 86 ? 40.791 6.127 -51.939 1.00 94.50 86 ALA A O 1
ATOM 656 N N . ARG A 1 87 ? 41.279 5.062 -53.858 1.00 95.00 87 ARG A N 1
ATOM 657 C CA . ARG A 1 87 ? 39.955 4.416 -54.008 1.00 95.00 87 ARG A CA 1
ATOM 658 C C . ARG A 1 87 ? 39.619 3.496 -52.830 1.00 95.00 87 ARG A C 1
ATOM 660 O O . ARG A 1 87 ? 38.494 3.541 -52.337 1.00 95.00 87 ARG A O 1
ATOM 667 N N . VAL A 1 88 ? 40.582 2.706 -52.346 1.00 93.19 88 VAL A N 1
ATOM 668 C CA . VAL A 1 88 ? 40.413 1.866 -51.143 1.00 93.19 88 VAL A CA 1
ATOM 669 C C . VAL A 1 88 ? 40.117 2.728 -49.916 1.00 93.19 88 VAL A C 1
ATOM 671 O O . VAL A 1 88 ? 39.159 2.455 -49.199 1.00 93.19 88 VAL A O 1
ATOM 674 N N . ARG A 1 89 ? 40.894 3.791 -49.679 1.00 94.44 89 ARG A N 1
ATOM 675 C CA . ARG A 1 89 ? 40.711 4.669 -48.511 1.00 94.44 89 ARG A CA 1
ATOM 676 C C . ARG A 1 89 ? 39.375 5.406 -48.529 1.00 94.44 89 ARG A C 1
ATOM 678 O O . ARG A 1 89 ? 38.747 5.532 -47.481 1.00 94.44 89 ARG A O 1
ATOM 685 N N . LEU A 1 90 ? 38.906 5.828 -49.702 1.00 91.25 90 LEU A N 1
ATOM 686 C CA . LEU A 1 90 ? 37.563 6.390 -49.857 1.00 91.25 90 LEU A CA 1
ATOM 687 C C . LEU A 1 90 ? 36.473 5.351 -49.548 1.00 91.25 90 LEU A C 1
ATOM 689 O O . LEU A 1 90 ? 35.540 5.661 -48.813 1.00 91.25 90 LEU A O 1
ATOM 693 N N . ALA A 1 91 ? 36.620 4.106 -50.016 1.00 86.94 91 ALA A N 1
ATOM 694 C CA . ALA A 1 91 ? 35.683 3.022 -49.697 1.00 86.94 91 ALA A CA 1
ATOM 695 C C . ALA A 1 91 ? 35.656 2.672 -48.193 1.00 86.94 91 ALA A C 1
ATOM 697 O O . ALA A 1 91 ? 34.600 2.372 -47.643 1.00 86.94 91 ALA A O 1
ATOM 698 N N . GLU A 1 92 ? 36.794 2.783 -47.500 1.00 87.88 92 GLU A N 1
ATOM 699 C CA . GLU A 1 92 ? 36.907 2.623 -46.041 1.00 87.88 92 GLU A CA 1
ATOM 700 C C . GLU A 1 92 ? 36.427 3.851 -45.237 1.00 87.88 92 GLU A C 1
ATOM 702 O O . GLU A 1 92 ? 36.579 3.870 -44.016 1.00 87.88 92 GLU A O 1
ATOM 707 N N . LYS A 1 93 ? 35.861 4.881 -45.889 1.00 90.38 93 LYS A N 1
ATOM 708 C CA . LYS A 1 93 ? 35.450 6.156 -45.269 1.00 90.38 93 LYS A CA 1
ATOM 709 C C . LYS A 1 93 ? 36.598 6.905 -44.569 1.00 90.38 93 LYS A C 1
ATOM 711 O O . LYS A 1 93 ? 36.397 7.549 -43.542 1.00 90.38 93 LYS A O 1
ATOM 716 N N . ARG A 1 94 ? 37.808 6.861 -45.138 1.00 92.25 94 ARG A N 1
ATOM 717 C CA . ARG A 1 94 ? 39.018 7.558 -44.651 1.00 92.25 94 ARG A CA 1
ATOM 718 C C . ARG A 1 94 ? 39.494 8.618 -45.661 1.00 92.25 94 ARG A C 1
ATOM 720 O O . ARG A 1 94 ? 40.576 8.483 -46.238 1.00 92.25 94 ARG A O 1
ATOM 727 N N . PRO A 1 95 ? 38.710 9.683 -45.912 1.00 91.44 95 PRO A N 1
ATOM 728 C CA . PRO A 1 95 ? 38.979 10.625 -47.001 1.00 91.44 95 PRO A CA 1
ATOM 729 C C . PRO A 1 95 ? 40.224 11.500 -46.777 1.00 91.44 95 PRO A C 1
ATOM 731 O O . PRO A 1 95 ? 40.909 11.826 -47.744 1.00 91.44 95 PRO A O 1
ATOM 734 N N . ALA A 1 96 ? 40.585 11.811 -45.525 1.00 91.69 96 ALA A N 1
ATOM 735 C CA . ALA A 1 96 ? 41.821 12.539 -45.207 1.00 91.69 96 ALA A CA 1
ATOM 736 C C . ALA A 1 96 ? 43.077 11.765 -45.641 1.00 91.69 96 ALA A C 1
ATOM 738 O O . ALA A 1 96 ? 44.010 12.333 -46.207 1.00 91.69 96 ALA A O 1
ATOM 739 N N . GLU A 1 97 ? 43.082 10.449 -45.432 1.00 92.00 97 GLU A N 1
ATOM 740 C CA . GLU A 1 97 ? 44.191 9.590 -45.844 1.00 92.00 97 GLU A CA 1
ATOM 741 C C . GLU A 1 97 ? 44.226 9.379 -47.354 1.00 92.00 97 GLU A C 1
ATOM 743 O O . GLU A 1 97 ? 45.304 9.371 -47.944 1.00 92.00 97 GLU A O 1
ATOM 748 N N . ALA A 1 98 ? 43.059 9.259 -47.996 1.00 92.81 98 ALA A N 1
ATOM 749 C CA . ALA A 1 98 ? 42.976 9.226 -49.453 1.00 92.81 98 ALA A CA 1
ATOM 750 C C . ALA A 1 98 ? 43.590 10.494 -50.069 1.00 92.81 98 ALA A C 1
ATOM 752 O O . ALA A 1 98 ? 44.391 10.404 -50.999 1.00 92.81 98 ALA A O 1
ATOM 753 N N . LEU A 1 99 ? 43.263 11.666 -49.512 1.00 92.50 99 LEU A N 1
ATOM 754 C CA . LEU A 1 99 ? 43.811 12.947 -49.949 1.00 92.50 99 LEU A CA 1
ATOM 755 C C . LEU A 1 99 ? 45.333 13.013 -49.745 1.00 92.50 99 LEU A C 1
ATOM 757 O O . LEU A 1 99 ? 46.049 13.377 -50.676 1.00 92.50 99 LEU A O 1
ATOM 761 N N . ALA A 1 100 ? 45.836 12.578 -48.585 1.00 92.31 100 ALA A N 1
ATOM 762 C CA . ALA A 1 100 ? 47.271 12.537 -48.299 1.00 92.31 100 ALA A CA 1
ATOM 763 C C . ALA A 1 100 ? 48.046 11.636 -49.281 1.00 92.31 100 ALA A C 1
ATOM 765 O O . ALA A 1 100 ? 49.102 12.029 -49.782 1.00 92.31 100 ALA A O 1
ATOM 766 N N . VAL A 1 101 ? 47.506 10.456 -49.613 1.00 92.56 101 VAL A N 1
ATOM 767 C CA . VAL A 1 101 ? 48.097 9.539 -50.606 1.00 92.56 101 VAL A CA 1
ATOM 768 C C . VAL A 1 101 ? 48.149 10.187 -51.993 1.00 92.56 101 VAL A C 1
ATOM 770 O O . VAL A 1 101 ? 49.173 10.114 -52.678 1.00 92.56 101 VAL A O 1
ATOM 773 N N . LEU A 1 102 ? 47.069 10.851 -52.413 1.00 92.38 102 LEU A N 1
ATOM 774 C CA . LEU A 1 102 ? 47.008 11.536 -53.707 1.00 92.38 102 LEU A CA 1
ATOM 775 C C . LEU A 1 102 ? 48.013 12.693 -53.789 1.00 92.38 102 LEU A C 1
ATOM 777 O O . LEU A 1 102 ? 48.654 12.871 -54.828 1.00 92.38 102 LEU A O 1
ATOM 781 N N . GLU A 1 103 ? 48.175 13.471 -52.720 1.00 91.06 103 GLU A N 1
ATOM 782 C CA . GLU A 1 103 ? 49.097 14.612 -52.686 1.00 91.06 103 GLU A CA 1
ATOM 783 C C . GLU A 1 103 ? 50.566 14.170 -52.650 1.00 91.06 103 GLU A C 1
ATOM 785 O O . GLU A 1 103 ? 51.378 14.694 -53.419 1.00 91.06 103 GLU A O 1
ATOM 790 N N . ALA A 1 104 ? 50.896 13.136 -51.868 1.00 89.25 104 ALA A N 1
ATOM 791 C CA . ALA A 1 104 ? 52.248 12.577 -51.790 1.00 89.25 104 ALA A CA 1
ATOM 792 C C . ALA A 1 104 ? 52.766 12.050 -53.143 1.00 89.25 104 ALA A C 1
ATOM 794 O O . ALA A 1 104 ? 53.968 12.092 -53.416 1.00 89.25 104 ALA A O 1
ATOM 795 N N . HIS A 1 105 ? 51.868 11.586 -54.019 1.00 88.69 105 HIS A N 1
ATOM 796 C CA . HIS A 1 105 ? 52.224 10.978 -55.303 1.00 88.69 105 HIS A CA 1
ATOM 797 C C . HIS A 1 105 ? 51.855 11.818 -56.536 1.00 88.69 105 HIS A C 1
ATOM 799 O O . HIS A 1 105 ? 52.025 11.343 -57.663 1.00 88.69 105 HIS A O 1
ATOM 805 N N . ALA A 1 106 ? 51.446 13.081 -56.374 1.00 85.00 106 ALA A N 1
ATOM 806 C CA . ALA A 1 106 ? 51.003 13.941 -57.479 1.00 85.00 106 ALA A CA 1
ATOM 807 C C . ALA A 1 106 ? 52.041 14.076 -58.617 1.00 85.00 106 ALA A C 1
ATOM 809 O O . ALA A 1 106 ? 51.694 14.043 -59.795 1.00 85.00 106 ALA A O 1
ATOM 810 N N . GLN A 1 107 ? 53.338 14.141 -58.291 1.00 82.88 107 GLN A N 1
ATOM 811 C CA . GLN A 1 107 ? 54.418 14.280 -59.285 1.00 82.88 107 GLN A CA 1
ATOM 812 C C . GLN A 1 107 ? 54.624 13.034 -60.172 1.00 82.88 107 GLN A C 1
ATOM 814 O O . GLN A 1 107 ? 55.278 13.112 -61.220 1.00 82.88 107 GLN A O 1
ATOM 819 N N . SER A 1 108 ? 54.097 11.876 -59.758 1.00 81.38 108 SER A N 1
ATOM 820 C CA . SER A 1 108 ? 54.174 10.623 -60.525 1.00 81.38 108 SER A CA 1
ATOM 821 C C . SER A 1 108 ? 53.110 10.537 -61.631 1.00 81.38 108 SER A C 1
ATOM 823 O O . SER A 1 108 ? 53.284 9.800 -62.604 1.00 81.38 108 SER A O 1
ATOM 825 N N . VAL A 1 109 ? 52.055 11.354 -61.544 1.00 84.44 109 VAL A N 1
ATOM 826 C CA . VAL A 1 109 ? 50.894 11.364 -62.441 1.00 84.44 109 VAL A CA 1
ATOM 827 C C . VAL A 1 109 ? 51.177 12.210 -63.693 1.00 84.44 109 VAL A C 1
ATOM 829 O O . VAL A 1 109 ? 51.137 13.439 -63.666 1.00 84.44 109 VAL A O 1
ATOM 832 N N . ARG A 1 110 ? 51.492 11.558 -64.821 1.00 80.56 110 ARG A N 1
ATOM 833 C CA . ARG A 1 110 ? 51.904 12.246 -66.068 1.00 80.56 110 ARG A CA 1
ATOM 834 C C . ARG A 1 110 ? 50.980 12.065 -67.267 1.00 80.56 110 ARG A C 1
ATOM 836 O O . ARG A 1 110 ? 50.972 12.931 -68.135 1.00 80.56 110 ARG A O 1
ATOM 843 N N . SER A 1 111 ? 50.261 10.948 -67.363 1.00 85.62 111 SER A N 1
ATOM 844 C CA . SER A 1 111 ? 49.314 10.743 -68.463 1.00 85.62 111 SER A CA 1
ATOM 845 C C . SER A 1 111 ? 48.058 11.575 -68.225 1.00 85.62 111 SER A C 1
ATOM 847 O O . SER A 1 111 ? 47.618 11.716 -67.086 1.00 85.62 111 SER A O 1
ATOM 849 N N . VAL A 1 112 ? 47.463 12.093 -69.301 1.00 84.69 112 VAL A N 1
ATOM 850 C CA . VAL A 1 112 ? 46.227 12.891 -69.230 1.00 84.69 112 VAL A CA 1
ATOM 851 C C . VAL A 1 112 ? 45.101 12.105 -68.542 1.00 84.69 112 VAL A C 1
ATOM 853 O O . VAL A 1 112 ? 44.417 12.653 -67.686 1.00 84.69 112 VAL A O 1
ATOM 856 N N . ALA A 1 113 ? 44.988 10.800 -68.816 1.00 83.00 113 ALA A N 1
ATOM 857 C CA . ALA A 1 113 ? 44.017 9.918 -68.165 1.00 83.00 113 ALA A CA 1
ATOM 858 C C . ALA A 1 113 ? 44.238 9.792 -66.643 1.00 83.00 113 ALA A C 1
ATOM 860 O O . ALA A 1 113 ? 43.297 9.935 -65.871 1.00 83.00 113 ALA A O 1
ATOM 861 N N . HIS A 1 114 ? 45.481 9.597 -66.180 1.00 87.31 114 HIS A N 1
ATOM 862 C CA . HIS A 1 114 ? 45.747 9.539 -64.737 1.00 87.31 114 HIS A CA 1
ATOM 863 C C . HIS A 1 114 ? 45.624 10.915 -64.068 1.00 87.31 114 HIS A C 1
ATOM 865 O O . HIS A 1 114 ? 45.292 10.977 -62.890 1.00 87.31 114 HIS A O 1
ATOM 871 N N . GLN A 1 115 ? 45.888 12.013 -64.790 1.00 88.88 115 GLN A N 1
ATOM 872 C CA . GLN A 1 115 ? 45.656 13.374 -64.288 1.00 88.88 115 GLN A CA 1
ATOM 873 C C . GLN A 1 115 ? 44.166 13.632 -64.059 1.00 88.88 115 GLN A C 1
ATOM 875 O O . GLN A 1 115 ? 43.811 14.210 -63.035 1.00 88.88 115 GLN A O 1
ATOM 880 N N . ALA A 1 116 ? 43.309 13.151 -64.963 1.00 88.44 116 ALA A N 1
ATOM 881 C CA . ALA A 1 116 ? 41.866 13.181 -64.780 1.00 88.44 116 ALA A CA 1
ATOM 882 C C . ALA A 1 116 ? 41.442 12.334 -63.561 1.00 88.44 116 ALA A C 1
ATOM 884 O O . ALA A 1 116 ? 40.844 12.866 -62.629 1.00 88.44 116 ALA A O 1
ATOM 885 N N . ASP A 1 117 ? 41.832 11.058 -63.488 1.00 88.88 117 ASP A N 1
ATOM 886 C CA . ASP A 1 117 ? 41.514 10.194 -62.336 1.00 88.88 117 ASP A CA 1
ATOM 887 C C . ASP A 1 117 ? 41.985 10.785 -60.997 1.00 88.88 117 ASP A C 1
ATOM 889 O O . ASP A 1 117 ? 41.271 10.732 -59.993 1.00 88.88 117 ASP A O 1
ATOM 893 N N . HIS A 1 118 ? 43.182 11.378 -60.977 1.00 91.62 118 HIS A N 1
ATOM 894 C CA . HIS A 1 118 ? 43.738 12.045 -59.801 1.00 91.62 118 HIS A CA 1
ATOM 895 C C . HIS A 1 118 ? 42.885 13.240 -59.372 1.00 91.62 118 HIS A C 1
ATOM 897 O O . HIS A 1 118 ? 42.512 13.334 -58.201 1.00 91.62 118 HIS A O 1
ATOM 903 N N . ALA A 1 119 ? 42.528 14.114 -60.316 1.00 91.00 119 ALA A N 1
ATOM 904 C CA . ALA A 1 119 ? 41.687 15.276 -60.056 1.00 91.00 119 ALA A CA 1
ATOM 905 C C . ALA A 1 119 ? 40.289 14.872 -59.553 1.00 91.00 119 ALA A C 1
ATOM 907 O O . ALA A 1 119 ? 39.798 15.455 -58.584 1.00 91.00 119 ALA A O 1
ATOM 908 N N . LEU A 1 120 ? 39.689 13.830 -60.138 1.00 92.25 120 LEU A N 1
ATOM 909 C CA . LEU A 1 120 ? 38.387 13.301 -59.728 1.00 92.25 120 LEU A CA 1
ATOM 910 C C . LEU A 1 120 ? 38.413 12.750 -58.293 1.00 92.25 120 LEU A C 1
ATOM 912 O O . LEU A 1 120 ? 37.581 13.125 -57.466 1.00 92.25 120 LEU A O 1
ATOM 916 N N . LEU A 1 121 ? 39.380 11.881 -57.973 1.00 93.38 121 LEU A N 1
ATOM 917 C CA . LEU A 1 121 ? 39.506 11.289 -56.635 1.00 93.38 121 LEU A CA 1
ATOM 918 C C . LEU A 1 121 ? 39.836 12.341 -55.573 1.00 93.38 121 LEU A C 1
ATOM 920 O O . LEU A 1 121 ? 39.341 12.259 -54.449 1.00 93.38 121 LEU A O 1
ATOM 924 N N . ARG A 1 122 ? 40.629 13.359 -55.930 1.00 93.69 122 ARG A N 1
ATOM 925 C CA . ARG A 1 122 ? 40.931 14.487 -55.044 1.00 93.69 122 ARG A CA 1
ATOM 926 C C . ARG A 1 122 ? 39.677 15.297 -54.733 1.00 93.69 122 ARG A C 1
ATOM 928 O O . ARG A 1 122 ? 39.433 15.611 -53.569 1.00 93.69 122 ARG A O 1
ATOM 935 N N . ALA A 1 123 ? 38.880 15.615 -55.751 1.00 93.00 123 ALA A N 1
ATOM 936 C CA . ALA A 1 123 ? 37.618 16.318 -55.564 1.00 93.00 123 ALA A CA 1
ATOM 937 C C . ALA A 1 123 ? 36.631 15.500 -54.718 1.00 93.00 123 ALA A C 1
ATOM 939 O O . ALA A 1 123 ? 36.001 16.050 -53.817 1.00 93.00 123 ALA A O 1
ATOM 940 N N . ARG A 1 124 ? 36.560 14.179 -54.935 1.00 93.50 124 ARG A N 1
ATOM 941 C CA . ARG A 1 124 ? 35.751 13.276 -54.108 1.00 93.50 124 ARG A CA 1
ATOM 942 C C . ARG A 1 124 ? 36.181 13.292 -52.640 1.00 93.50 124 ARG A C 1
ATOM 944 O O . ARG A 1 124 ? 35.335 13.462 -51.771 1.00 93.50 124 ARG A O 1
ATOM 951 N N . ALA A 1 125 ? 37.480 13.161 -52.368 1.00 92.56 125 ALA A N 1
ATOM 952 C CA . ALA A 1 125 ? 38.014 13.176 -51.007 1.00 92.56 125 ALA A CA 1
ATOM 953 C C . ALA A 1 125 ? 37.716 14.495 -50.279 1.00 92.56 125 ALA A C 1
ATOM 955 O O . ALA A 1 125 ? 37.344 14.481 -49.110 1.00 92.56 125 ALA A O 1
ATOM 956 N N . ARG A 1 126 ? 37.834 15.632 -50.978 1.00 92.56 126 ARG A N 1
ATOM 957 C CA . ARG A 1 126 ? 37.470 16.954 -50.442 1.00 92.56 126 ARG A CA 1
ATOM 958 C C . ARG A 1 126 ? 35.984 17.053 -50.119 1.00 92.56 126 ARG A C 1
ATOM 960 O O . ARG A 1 126 ? 35.629 17.515 -49.040 1.00 92.56 126 ARG A O 1
ATOM 967 N N . LEU A 1 127 ? 35.124 16.570 -51.014 1.00 89.56 127 LEU A N 1
ATOM 968 C CA . LEU A 1 127 ? 33.683 16.560 -50.780 1.00 89.56 127 LEU A CA 1
ATOM 969 C C . LEU A 1 127 ? 33.314 15.708 -49.553 1.00 89.56 127 LEU A C 1
ATOM 971 O O . LEU A 1 127 ? 32.559 16.170 -48.703 1.00 89.56 127 LEU A O 1
ATOM 975 N N . ASP A 1 128 ? 33.911 14.520 -49.408 1.00 88.50 128 ASP A N 1
ATOM 976 C CA . ASP A 1 128 ? 33.706 13.639 -48.245 1.00 88.50 128 ASP A CA 1
ATOM 977 C C . ASP A 1 128 ? 34.271 14.237 -46.928 1.00 88.50 128 ASP A C 1
ATOM 979 O O . ASP A 1 128 ? 33.858 13.836 -45.842 1.00 88.50 128 ASP A O 1
ATOM 983 N N . LEU A 1 129 ? 35.183 15.219 -47.005 1.00 90.44 129 LEU A N 1
ATOM 984 C CA . LEU A 1 129 ? 35.680 16.018 -45.870 1.00 90.44 129 LEU A CA 1
ATOM 985 C C . LEU A 1 129 ? 34.825 17.265 -45.570 1.00 90.44 129 LEU A C 1
ATOM 987 O O . LEU A 1 129 ? 35.162 18.027 -44.666 1.00 90.44 129 LEU A O 1
ATOM 991 N N . GLY A 1 130 ? 33.748 17.504 -46.325 1.00 87.88 130 GLY A N 1
ATOM 992 C CA . GLY A 1 130 ? 32.909 18.701 -46.200 1.00 87.88 130 GLY A CA 1
ATOM 993 C C . GLY A 1 130 ? 33.468 19.954 -46.889 1.00 87.88 130 GLY A C 1
ATOM 994 O O . GLY A 1 130 ? 32.912 21.037 -46.732 1.00 87.88 130 GLY A O 1
ATOM 995 N N . GLN A 1 131 ? 34.539 19.830 -47.678 1.00 91.81 131 GLN A N 1
ATOM 996 C CA . GLN A 1 131 ? 35.185 20.922 -48.424 1.00 91.81 131 GLN A CA 1
ATOM 997 C C . GLN A 1 131 ? 34.541 21.091 -49.811 1.00 91.81 131 GLN A C 1
ATOM 999 O O . GLN A 1 131 ? 35.154 20.843 -50.855 1.00 91.81 131 GLN A O 1
ATOM 1004 N N . ALA A 1 132 ? 33.247 21.425 -49.831 1.00 88.94 132 ALA A N 1
ATOM 1005 C CA . ALA A 1 132 ? 32.444 21.439 -51.057 1.00 88.94 132 ALA A CA 1
ATOM 1006 C C . ALA A 1 132 ? 32.841 22.559 -52.041 1.00 88.94 132 ALA A C 1
ATOM 1008 O O . ALA A 1 132 ? 32.801 22.347 -53.257 1.00 88.94 132 ALA A O 1
ATOM 1009 N N . ALA A 1 133 ? 33.278 23.719 -51.538 1.00 90.12 133 ALA A N 1
ATOM 1010 C CA . ALA A 1 133 ? 33.712 24.846 -52.366 1.00 90.12 133 ALA A CA 1
ATOM 1011 C C . ALA A 1 133 ? 34.998 24.506 -53.141 1.00 90.12 133 ALA A C 1
ATOM 1013 O O . ALA A 1 133 ? 35.060 24.659 -54.362 1.00 90.12 133 ALA A O 1
ATOM 1014 N N . GLU A 1 134 ? 35.991 23.936 -52.457 1.00 90.38 134 GLU A N 1
ATOM 1015 C CA . GLU A 1 134 ? 37.270 23.524 -53.042 1.00 90.38 134 GLU A CA 1
ATOM 1016 C C . GLU A 1 134 ? 37.132 22.307 -53.966 1.00 90.38 134 GLU A C 1
ATOM 1018 O O . GLU A 1 134 ? 37.941 22.118 -54.880 1.00 90.38 134 GLU A O 1
ATOM 1023 N N . ALA A 1 135 ? 36.132 21.452 -53.725 1.00 91.25 135 ALA A N 1
ATOM 1024 C CA . ALA A 1 135 ? 35.761 20.383 -54.647 1.00 91.25 135 ALA A CA 1
ATOM 1025 C C . ALA A 1 135 ? 35.120 20.951 -55.924 1.00 91.25 135 ALA A C 1
ATOM 1027 O O . ALA A 1 135 ? 35.462 20.521 -57.022 1.00 91.25 135 ALA A O 1
ATOM 1028 N N . THR A 1 136 ? 34.245 21.951 -55.795 1.00 92.81 136 THR A N 1
ATOM 1029 C CA . THR A 1 136 ? 33.553 22.599 -56.923 1.00 92.81 136 THR A CA 1
ATOM 1030 C C . THR A 1 136 ? 34.514 23.343 -57.838 1.00 92.81 136 THR A C 1
ATOM 1032 O O . THR A 1 136 ? 34.418 23.218 -59.057 1.00 92.81 136 THR A O 1
ATOM 1035 N N . GLU A 1 137 ? 35.474 24.078 -57.274 1.00 91.88 137 GLU A N 1
ATOM 1036 C CA . GLU A 1 137 ? 36.525 24.744 -58.051 1.00 91.88 137 GLU A CA 1
ATOM 1037 C C . GLU A 1 137 ? 37.338 23.724 -58.865 1.00 91.88 137 GLU A C 1
ATOM 1039 O O . GLU A 1 137 ? 37.452 23.846 -60.086 1.00 91.88 137 GLU A O 1
ATOM 1044 N N . ALA A 1 138 ? 37.813 22.657 -58.210 1.00 89.69 138 ALA A N 1
ATOM 1045 C CA . ALA A 1 138 ? 38.589 21.602 -58.859 1.00 89.69 138 ALA A CA 1
ATOM 1046 C C . ALA A 1 138 ? 37.794 20.857 -59.948 1.00 89.69 138 ALA A C 1
ATOM 1048 O O . ALA A 1 138 ? 38.348 20.483 -60.982 1.00 89.69 138 ALA A O 1
ATOM 1049 N N . LEU A 1 139 ? 36.494 20.643 -59.738 1.00 92.62 139 LEU A N 1
ATOM 1050 C CA . LEU A 1 139 ? 35.623 19.967 -60.700 1.00 92.62 139 LEU A CA 1
ATOM 1051 C C . LEU A 1 139 ? 35.214 20.870 -61.871 1.00 92.62 139 LEU A C 1
ATOM 1053 O O . LEU A 1 139 ? 35.013 20.367 -62.975 1.00 92.62 139 LEU A O 1
ATOM 1057 N N . ASN A 1 140 ? 35.142 22.190 -61.679 1.00 91.69 140 ASN A N 1
ATOM 1058 C CA . ASN A 1 140 ? 34.991 23.132 -62.789 1.00 91.69 140 ASN A CA 1
ATOM 1059 C C . ASN A 1 140 ? 36.252 23.167 -63.662 1.00 91.69 140 ASN A C 1
ATOM 1061 O O . ASN A 1 140 ? 36.134 23.068 -64.881 1.00 91.69 140 ASN A O 1
ATOM 1065 N N . GLU A 1 141 ? 37.448 23.189 -63.061 1.00 90.31 141 GLU A N 1
ATOM 1066 C CA . GLU A 1 141 ? 38.697 23.044 -63.825 1.00 90.31 141 GLU A CA 1
ATOM 1067 C C . GLU A 1 141 ? 38.730 21.700 -64.573 1.00 90.31 141 GLU A C 1
ATOM 1069 O O . GLU A 1 141 ? 39.099 21.642 -65.749 1.00 90.31 141 GLU A O 1
ATOM 1074 N N . PHE A 1 142 ? 38.288 20.615 -63.921 1.00 92.31 142 PHE A N 1
ATOM 1075 C CA . PHE A 1 142 ? 38.178 19.307 -64.562 1.00 92.31 142 PHE A CA 1
ATOM 1076 C C . PHE A 1 142 ? 37.265 19.361 -65.791 1.00 92.31 142 PHE A C 1
ATOM 1078 O O . PHE A 1 142 ? 37.645 18.883 -66.860 1.00 92.31 142 PHE A O 1
ATOM 1085 N N . LYS A 1 143 ? 36.067 19.936 -65.642 1.00 91.06 143 LYS A N 1
ATOM 1086 C CA . LYS A 1 143 ? 35.056 20.052 -66.701 1.00 91.06 143 LYS A CA 1
ATOM 1087 C C . LYS A 1 143 ? 35.603 20.753 -67.944 1.00 91.06 143 LYS A C 1
ATOM 1089 O O . LYS A 1 143 ? 35.257 20.352 -69.053 1.00 91.06 143 LYS A O 1
ATOM 1094 N N . ASP A 1 144 ? 36.465 21.750 -67.765 1.00 88.38 144 ASP A N 1
ATOM 1095 C CA . ASP A 1 144 ? 37.035 22.520 -68.872 1.00 88.38 144 ASP A CA 1
ATOM 1096 C C . ASP A 1 144 ? 38.244 21.818 -69.511 1.00 88.38 144 ASP A C 1
ATOM 1098 O O . ASP A 1 144 ? 38.426 21.853 -70.729 1.00 88.38 144 ASP A O 1
ATOM 1102 N N . ARG A 1 145 ? 39.075 21.148 -68.703 1.00 89.38 145 ARG A N 1
ATOM 1103 C CA . ARG A 1 145 ? 40.361 20.580 -69.138 1.00 89.38 145 ARG A CA 1
ATOM 1104 C C . ARG A 1 145 ? 40.293 19.117 -69.581 1.00 89.38 145 ARG A C 1
ATOM 1106 O O . ARG A 1 145 ? 41.091 18.695 -70.419 1.00 89.38 145 ARG A O 1
ATOM 1113 N N . PHE A 1 146 ? 39.376 18.339 -69.012 1.00 88.62 146 PHE A N 1
ATOM 1114 C CA . PHE A 1 146 ? 39.288 16.883 -69.171 1.00 88.62 146 PHE A CA 1
ATOM 1115 C C . PHE A 1 146 ? 37.920 16.420 -69.699 1.00 88.62 146 PHE A C 1
ATOM 1117 O O . PHE A 1 146 ? 37.549 15.267 -69.497 1.00 88.62 146 PHE A O 1
ATOM 1124 N N . ALA A 1 147 ? 37.193 17.289 -70.411 1.00 84.50 147 ALA A N 1
ATOM 1125 C CA . ALA A 1 147 ? 35.852 17.013 -70.943 1.00 84.50 147 ALA A CA 1
ATOM 1126 C C . ALA A 1 147 ? 35.748 15.727 -71.792 1.00 84.50 147 ALA A C 1
ATOM 1128 O O . ALA A 1 147 ? 34.716 15.071 -71.773 1.00 84.50 147 ALA A O 1
ATOM 1129 N N . GLU A 1 148 ? 36.818 15.365 -72.508 1.00 85.19 148 GLU A N 1
ATOM 1130 C CA . GLU A 1 148 ? 36.877 14.196 -73.405 1.00 85.19 148 GLU A CA 1
ATOM 1131 C C . GLU A 1 148 ? 37.408 12.919 -72.718 1.00 85.19 148 GLU A C 1
ATOM 1133 O O . GLU A 1 148 ? 37.643 11.906 -73.376 1.00 85.19 148 GLU A O 1
ATOM 1138 N N . GLN A 1 149 ? 37.690 12.958 -71.411 1.00 89.69 149 GLN A N 1
ATOM 1139 C CA . GLN A 1 149 ? 38.198 11.794 -70.676 1.00 89.69 149 GLN A CA 1
ATOM 1140 C C . GLN A 1 149 ? 37.053 10.893 -70.199 1.00 89.69 149 GLN A C 1
ATOM 1142 O O . GLN A 1 149 ? 35.969 11.367 -69.879 1.00 89.69 149 GLN A O 1
ATOM 1147 N N . GLU A 1 150 ? 37.321 9.592 -70.058 1.00 85.81 150 GLU A N 1
ATOM 1148 C CA . GLU A 1 150 ? 36.343 8.588 -69.596 1.00 85.81 150 GLU A CA 1
ATOM 1149 C C . GLU A 1 150 ? 35.731 8.930 -68.222 1.00 85.81 150 GLU A C 1
ATOM 1151 O O . GLU A 1 150 ? 34.573 8.634 -67.953 1.00 85.81 150 GLU A O 1
ATOM 1156 N N . ALA A 1 151 ? 36.485 9.632 -67.374 1.00 86.31 151 ALA A N 1
ATOM 1157 C CA . ALA A 1 151 ? 36.052 10.097 -66.059 1.00 86.31 151 ALA A CA 1
ATOM 1158 C C . ALA A 1 151 ? 35.087 11.308 -66.088 1.00 86.31 151 ALA A C 1
ATOM 1160 O O . ALA A 1 151 ? 34.565 11.693 -65.038 1.00 86.31 151 ALA A O 1
ATOM 1161 N N . ALA A 1 152 ? 34.842 11.929 -67.249 1.00 89.12 152 ALA A N 1
ATOM 1162 C CA . ALA A 1 152 ? 34.058 13.162 -67.358 1.00 89.12 152 ALA A CA 1
ATOM 1163 C C . ALA A 1 152 ? 32.598 13.052 -66.880 1.00 89.12 152 ALA A C 1
ATOM 1165 O O . ALA A 1 152 ? 32.175 13.936 -66.128 1.00 89.12 152 ALA A O 1
ATOM 1166 N N . PRO A 1 153 ? 31.837 11.983 -67.189 1.00 91.06 153 PRO A N 1
ATOM 1167 C CA . PRO A 1 153 ? 30.491 11.811 -66.645 1.00 91.06 153 PRO A CA 1
ATOM 1168 C C . PRO A 1 153 ? 30.466 11.759 -65.109 1.00 91.06 153 PRO A C 1
ATOM 1170 O O . PRO A 1 153 ? 29.634 12.410 -64.474 1.00 91.06 153 PRO A O 1
ATOM 1173 N N . GLY A 1 154 ? 31.420 11.043 -64.502 1.00 88.75 154 GLY A N 1
ATOM 1174 C CA . GLY A 1 154 ? 31.563 10.955 -63.046 1.00 88.75 154 GLY A CA 1
ATOM 1175 C C . GLY A 1 154 ? 31.966 12.288 -62.404 1.00 88.75 154 GLY A C 1
ATOM 1176 O O . GLY A 1 154 ? 31.463 12.637 -61.336 1.00 88.75 154 GLY A O 1
ATOM 1177 N N . ALA A 1 155 ? 32.814 13.076 -63.074 1.00 91.25 155 ALA A N 1
ATOM 1178 C CA . ALA A 1 155 ? 33.183 14.420 -62.626 1.00 91.25 155 ALA A CA 1
ATOM 1179 C C . ALA A 1 155 ? 31.989 15.381 -62.630 1.00 91.25 155 ALA A C 1
ATOM 1181 O O . ALA A 1 155 ? 31.796 16.122 -61.669 1.00 91.25 155 ALA A O 1
ATOM 1182 N N . LEU A 1 156 ? 31.158 15.342 -63.677 1.00 93.81 156 LEU A N 1
ATOM 1183 C CA . LEU A 1 156 ? 29.952 16.166 -63.766 1.00 93.81 156 LEU A CA 1
ATOM 1184 C C . LEU A 1 156 ? 28.925 15.796 -62.686 1.00 93.81 156 LEU A C 1
ATOM 1186 O O . LEU A 1 156 ? 28.361 16.689 -62.055 1.00 93.81 156 LEU A O 1
ATOM 1190 N N . ARG A 1 157 ? 28.730 14.504 -62.393 1.00 93.81 157 ARG A N 1
ATOM 1191 C CA . ARG A 1 157 ? 27.876 14.085 -61.270 1.00 93.81 157 ARG A CA 1
ATOM 1192 C C . ARG A 1 157 ? 28.409 14.579 -59.923 1.00 93.81 157 ARG A C 1
ATOM 1194 O O . ARG A 1 157 ? 27.636 15.112 -59.130 1.00 93.81 157 ARG A O 1
ATOM 1201 N N . LEU A 1 158 ? 29.713 14.440 -59.661 1.00 91.81 158 LEU A N 1
ATOM 1202 C CA . LEU A 1 158 ? 30.316 14.964 -58.428 1.00 91.81 158 LEU A CA 1
ATOM 1203 C C . LEU A 1 158 ? 30.219 16.490 -58.341 1.00 91.81 158 LEU A C 1
ATOM 1205 O O . LEU A 1 158 ? 30.044 17.012 -57.244 1.00 91.81 158 LEU A O 1
ATOM 1209 N N . LEU A 1 159 ? 30.301 17.199 -59.470 1.00 94.19 159 LEU A N 1
ATOM 1210 C CA . LEU A 1 159 ? 30.151 18.653 -59.515 1.00 94.19 159 LEU A CA 1
ATOM 1211 C C . LEU A 1 159 ? 28.727 19.064 -59.137 1.00 94.19 159 LEU A C 1
ATOM 1213 O O . LEU A 1 159 ? 28.555 19.960 -58.315 1.00 94.19 159 LEU A O 1
ATOM 1217 N N . SER A 1 160 ? 27.719 18.367 -59.668 1.00 93.62 160 SER A N 1
ATOM 1218 C CA . SER A 1 160 ? 26.325 18.563 -59.258 1.00 93.62 160 SER A CA 1
ATOM 1219 C C . SER A 1 160 ? 26.139 18.314 -57.755 1.00 93.62 160 SER A C 1
ATOM 1221 O O . SER A 1 160 ? 25.583 19.158 -57.053 1.00 93.62 160 SER A O 1
ATOM 1223 N N . ALA A 1 161 ? 26.695 17.221 -57.221 1.00 89.00 161 ALA A N 1
ATOM 1224 C CA . ALA A 1 161 ? 26.633 16.925 -55.789 1.00 89.00 161 ALA A CA 1
ATOM 1225 C C . ALA A 1 161 ? 27.334 17.993 -54.923 1.00 89.00 161 ALA A C 1
ATOM 1227 O O . ALA A 1 161 ? 26.822 18.363 -53.866 1.00 89.00 161 ALA A O 1
ATOM 1228 N N . ALA A 1 162 ? 28.481 18.516 -55.365 1.00 90.62 162 ALA A N 1
ATOM 1229 C CA . ALA A 1 162 ? 29.226 19.552 -54.650 1.00 90.62 162 ALA A CA 1
ATOM 1230 C C . ALA A 1 162 ? 28.502 20.910 -54.642 1.00 90.62 162 ALA A C 1
ATOM 1232 O O . ALA A 1 162 ? 28.515 21.602 -53.621 1.00 90.62 162 ALA A O 1
ATOM 1233 N N . LEU A 1 163 ? 27.834 21.275 -55.742 1.00 91.69 163 LEU A N 1
ATOM 1234 C CA . LEU A 1 163 ? 26.976 22.463 -55.823 1.00 91.69 163 LEU A CA 1
ATOM 1235 C C . LEU A 1 163 ? 25.732 22.312 -54.937 1.00 91.69 163 LEU A C 1
ATOM 1237 O O . LEU A 1 163 ? 25.418 23.205 -54.149 1.00 91.69 163 LEU A O 1
ATOM 1241 N N . ALA A 1 164 ? 25.086 21.143 -54.970 1.00 87.69 164 ALA A N 1
ATOM 1242 C CA . ALA A 1 164 ? 23.936 20.849 -54.119 1.00 87.69 164 ALA A CA 1
ATOM 1243 C C . ALA A 1 164 ? 24.290 20.914 -52.621 1.00 87.69 164 ALA A C 1
ATOM 1245 O O . ALA A 1 164 ? 23.526 21.471 -51.833 1.00 87.69 164 ALA A O 1
ATOM 1246 N N . ALA A 1 165 ? 25.473 20.425 -52.227 1.00 85.56 165 ALA A N 1
ATOM 1247 C CA . ALA A 1 165 ? 25.978 20.515 -50.854 1.00 85.56 165 ALA A CA 1
ATOM 1248 C C . ALA A 1 165 ? 26.223 21.963 -50.380 1.00 85.56 165 ALA A C 1
ATOM 1250 O O . ALA A 1 165 ? 26.189 22.230 -49.182 1.00 85.56 165 ALA A O 1
ATOM 1251 N N . GLN A 1 166 ? 26.435 22.903 -51.306 1.00 88.88 166 GLN A N 1
ATOM 1252 C CA . GLN A 1 166 ? 26.554 24.340 -51.022 1.00 88.88 166 GLN A CA 1
ATOM 1253 C C . GLN A 1 166 ? 25.206 25.078 -51.040 1.00 88.88 166 GLN A C 1
ATOM 1255 O O . GLN A 1 166 ? 25.164 26.284 -50.812 1.00 88.88 166 GLN A O 1
ATOM 1260 N N . GLY A 1 167 ? 24.101 24.376 -51.309 1.00 84.50 167 GLY A N 1
ATOM 1261 C CA . GLY A 1 167 ? 22.771 24.969 -51.449 1.00 84.50 167 GLY A CA 1
ATOM 1262 C C . GLY A 1 167 ? 22.476 25.548 -52.838 1.00 84.50 167 GLY A C 1
ATOM 1263 O O . GLY A 1 167 ? 21.366 26.042 -53.058 1.00 84.50 167 GLY A O 1
ATOM 1264 N N . ASP A 1 168 ? 23.409 25.440 -53.791 1.00 88.69 168 ASP A N 1
ATOM 1265 C CA . ASP A 1 168 ? 23.222 25.874 -55.179 1.00 88.69 168 ASP A CA 1
ATOM 1266 C C . ASP A 1 168 ? 22.503 24.796 -56.009 1.00 88.69 168 ASP A C 1
ATOM 1268 O O . ASP A 1 168 ? 23.087 24.055 -56.803 1.00 88.69 168 ASP A O 1
ATOM 1272 N N . GLY A 1 169 ? 21.194 24.680 -55.778 1.00 85.06 169 GLY A N 1
ATOM 1273 C CA . GLY A 1 169 ? 20.333 23.728 -56.484 1.00 85.06 169 GLY A CA 1
ATOM 1274 C C . GLY A 1 169 ? 20.126 24.053 -57.969 1.00 85.06 169 GLY A C 1
ATOM 1275 O O . GLY A 1 169 ? 19.942 23.131 -58.764 1.00 85.06 169 GLY A O 1
ATOM 1276 N N . GLU A 1 170 ? 20.174 25.333 -58.356 1.00 87.19 170 GLU A N 1
ATOM 1277 C CA . GLU A 1 170 ? 20.037 25.743 -59.761 1.00 87.19 170 GLU A CA 1
ATOM 1278 C C . GLU A 1 170 ? 21.298 25.390 -60.551 1.00 87.19 170 GLU A C 1
ATOM 1280 O O . GLU A 1 170 ? 21.197 24.712 -61.575 1.00 87.19 170 GLU A O 1
ATOM 1285 N N . GLY A 1 171 ? 22.483 25.719 -60.027 1.00 90.06 171 GLY A N 1
ATOM 1286 C CA . GLY A 1 171 ? 23.752 25.321 -60.633 1.00 90.06 171 GLY A CA 1
ATOM 1287 C C . GLY A 1 171 ? 23.902 23.799 -60.713 1.00 90.06 171 GLY A C 1
ATOM 1288 O O . GLY A 1 171 ? 24.287 23.259 -61.751 1.00 90.06 171 GLY A O 1
ATOM 1289 N N . ALA A 1 172 ? 23.520 23.067 -59.660 1.00 91.50 172 ALA A N 1
ATOM 1290 C CA . ALA A 1 172 ? 23.530 21.603 -59.684 1.00 91.50 172 ALA A CA 1
ATOM 1291 C C . ALA A 1 172 ? 22.598 21.026 -60.770 1.00 91.50 172 ALA A C 1
ATOM 1293 O O . ALA A 1 172 ? 22.962 20.080 -61.476 1.00 91.50 172 ALA A O 1
ATOM 1294 N N . ARG A 1 173 ? 21.417 21.629 -60.955 1.00 92.25 173 ARG A N 1
ATOM 1295 C CA . ARG A 1 173 ? 20.453 21.262 -62.002 1.00 92.25 173 ARG A CA 1
ATOM 1296 C C . ARG A 1 173 ? 20.994 21.515 -63.408 1.00 92.25 173 ARG A C 1
ATOM 1298 O O . ARG A 1 173 ? 20.819 20.664 -64.281 1.00 92.25 173 ARG A O 1
ATOM 1305 N N . GLU A 1 174 ? 21.657 22.647 -63.634 1.00 92.94 174 GLU A N 1
ATOM 1306 C CA . GLU A 1 174 ? 22.307 22.951 -64.915 1.00 92.94 174 GLU A CA 1
ATOM 1307 C C . GLU A 1 174 ? 23.378 21.914 -65.263 1.00 92.94 174 GLU A C 1
ATOM 1309 O O . GLU A 1 174 ? 23.439 21.438 -66.399 1.00 92.94 174 GLU A O 1
ATOM 1314 N N . ILE A 1 175 ? 24.184 21.501 -64.280 1.00 94.44 175 ILE A N 1
ATOM 1315 C CA . ILE A 1 175 ? 25.207 20.470 -64.474 1.00 94.44 175 ILE A CA 1
ATOM 1316 C C . ILE A 1 175 ? 24.589 19.098 -64.770 1.00 94.44 175 ILE A C 1
ATOM 1318 O O . ILE A 1 175 ? 25.102 18.392 -65.640 1.00 94.44 175 ILE A O 1
ATOM 1322 N N . CYS A 1 176 ? 23.473 18.726 -64.132 1.00 91.38 176 CYS A N 1
ATOM 1323 C CA . CYS A 1 176 ? 22.748 17.502 -64.493 1.00 91.38 176 CYS A CA 1
ATOM 1324 C C . CYS A 1 176 ? 22.242 17.542 -65.946 1.00 91.38 176 CYS A C 1
ATOM 1326 O O . CYS A 1 176 ? 22.428 16.574 -66.682 1.00 91.38 176 CYS A O 1
ATOM 1328 N N . GLY A 1 177 ? 21.682 18.671 -66.396 1.00 91.56 177 GLY A N 1
ATOM 1329 C CA . GLY A 1 177 ? 21.268 18.851 -67.794 1.00 91.56 177 GLY A CA 1
ATOM 1330 C C . GLY A 1 177 ? 22.446 18.839 -68.780 1.00 91.56 177 GLY A C 1
ATOM 1331 O O . GLY A 1 177 ? 22.346 18.308 -69.889 1.00 91.56 177 GLY A O 1
ATOM 1332 N N . LEU A 1 178 ? 23.604 19.366 -68.374 1.00 91.81 178 LEU A N 1
ATOM 1333 C CA . LEU A 1 178 ? 24.835 19.287 -69.161 1.00 91.81 178 LEU A CA 1
ATOM 1334 C C . LEU A 1 178 ? 25.323 17.838 -69.303 1.00 91.81 178 LEU A C 1
ATOM 1336 O O . LEU A 1 178 ? 25.714 17.429 -70.394 1.00 91.81 178 LEU A O 1
ATOM 1340 N N . LEU A 1 179 ? 25.281 17.062 -68.219 1.00 91.38 179 LEU A N 1
ATOM 1341 C CA . LEU A 1 179 ? 25.638 15.645 -68.222 1.00 91.38 179 LEU A CA 1
ATOM 1342 C C . LEU A 1 179 ? 24.698 14.837 -69.126 1.00 91.38 179 LEU A C 1
ATOM 1344 O O . LEU A 1 179 ? 25.166 14.065 -69.956 1.00 91.38 179 LEU A O 1
ATOM 1348 N N . GLU A 1 180 ? 23.393 15.075 -69.024 1.00 90.94 180 GLU A N 1
ATOM 1349 C CA . GLU A 1 180 ? 22.365 14.433 -69.848 1.00 90.94 180 GLU A CA 1
ATOM 1350 C C . GLU A 1 180 ? 22.489 14.792 -71.339 1.00 90.94 180 GLU A C 1
ATOM 1352 O O . GLU A 1 180 ? 22.337 13.931 -72.199 1.00 90.94 180 GLU A O 1
ATOM 1357 N N . SER A 1 181 ? 22.836 16.039 -71.675 1.00 90.00 181 SER A N 1
ATOM 1358 C CA . SER A 1 181 ? 23.015 16.453 -73.077 1.00 90.00 181 SER A CA 1
ATOM 1359 C C . SER A 1 181 ? 24.314 15.947 -73.711 1.00 90.00 181 SER A C 1
ATOM 1361 O O . SER A 1 181 ? 24.327 15.623 -74.899 1.00 90.00 181 SER A O 1
ATOM 1363 N N . ARG A 1 182 ? 25.413 15.876 -72.948 1.00 89.19 182 ARG A N 1
ATOM 1364 C CA . ARG A 1 182 ? 26.716 15.402 -73.451 1.00 89.19 182 ARG A CA 1
ATOM 1365 C C . ARG A 1 182 ? 26.855 13.883 -73.425 1.00 89.19 182 ARG A C 1
ATOM 1367 O O . ARG A 1 182 ? 27.560 13.328 -74.263 1.00 89.19 182 ARG A O 1
ATOM 1374 N N . HIS A 1 183 ? 26.194 13.220 -72.480 1.00 87.75 183 HIS A N 1
ATOM 1375 C CA . HIS A 1 183 ? 26.305 11.781 -72.252 1.00 87.75 183 HIS A CA 1
ATOM 1376 C C . HIS A 1 183 ? 24.920 11.137 -72.027 1.00 87.75 183 HIS A C 1
ATOM 1378 O O . HIS A 1 183 ? 24.683 10.552 -70.970 1.00 87.75 183 HIS A O 1
ATOM 1384 N N . PRO A 1 184 ? 24.005 11.211 -73.015 1.00 82.81 184 PRO A N 1
ATOM 1385 C CA . PRO A 1 184 ? 22.591 10.848 -72.845 1.00 82.81 184 PRO A CA 1
ATOM 1386 C C . PRO A 1 184 ? 22.346 9.377 -72.482 1.00 82.81 184 PRO A C 1
ATOM 1388 O O . PRO A 1 184 ? 21.375 9.063 -71.803 1.00 82.81 184 PRO A O 1
ATOM 1391 N N . GLU A 1 185 ? 23.224 8.467 -72.906 1.00 82.69 185 GLU A N 1
ATOM 1392 C CA . GLU A 1 185 ? 23.105 7.028 -72.618 1.00 82.69 185 GLU A CA 1
ATOM 1393 C C . GLU A 1 185 ? 23.898 6.598 -71.368 1.00 82.69 185 GLU A C 1
ATOM 1395 O O . GLU A 1 185 ? 23.892 5.425 -70.995 1.00 82.69 185 GLU A O 1
ATOM 1400 N N . HIS A 1 186 ? 24.605 7.524 -70.708 1.00 87.19 186 HIS A N 1
ATOM 1401 C CA . HIS A 1 186 ? 25.478 7.191 -69.586 1.00 87.19 186 HIS A CA 1
ATOM 1402 C C . HIS A 1 186 ? 24.691 7.134 -68.263 1.00 87.19 186 HIS A C 1
ATOM 1404 O O . HIS A 1 186 ? 23.993 8.091 -67.928 1.00 87.19 186 HIS A O 1
ATOM 1410 N N . PRO A 1 187 ? 24.843 6.079 -67.436 1.00 85.56 187 PRO A N 1
ATOM 1411 C CA . PRO A 1 187 ? 24.055 5.899 -66.209 1.00 85.56 187 PRO A CA 1
ATOM 1412 C C . PRO A 1 187 ? 24.285 6.987 -65.147 1.00 85.56 187 PRO A C 1
ATOM 1414 O O . PRO A 1 187 ? 23.457 7.173 -64.261 1.00 85.56 187 PRO A O 1
ATOM 1417 N N . GLU A 1 188 ? 25.390 7.730 -65.232 1.00 87.25 188 GLU A N 1
ATOM 1418 C CA . GLU A 1 188 ? 25.667 8.866 -64.337 1.00 87.25 188 GLU A CA 1
ATOM 1419 C C . GLU A 1 188 ? 24.661 10.013 -64.503 1.00 87.25 188 GLU A C 1
ATOM 1421 O O . GLU A 1 188 ? 24.416 10.722 -63.532 1.00 87.25 188 GLU A O 1
ATOM 1426 N N . ALA A 1 189 ? 24.046 10.183 -65.682 1.00 88.69 189 ALA A N 1
ATOM 1427 C CA . ALA A 1 189 ? 23.056 11.235 -65.922 1.00 88.69 189 ALA A CA 1
ATOM 1428 C C . ALA A 1 189 ? 21.791 11.069 -65.052 1.00 88.69 189 ALA A C 1
ATOM 1430 O O . ALA A 1 189 ? 21.511 11.958 -64.241 1.00 88.69 189 ALA A O 1
ATOM 1431 N N . PRO A 1 190 ? 21.058 9.938 -65.105 1.00 89.50 190 PRO A N 1
ATOM 1432 C CA . PRO A 1 190 ? 19.913 9.726 -64.221 1.00 89.50 190 PRO A CA 1
ATOM 1433 C C . PRO A 1 190 ? 20.314 9.632 -62.741 1.00 89.50 190 PRO A C 1
ATOM 1435 O O . PRO A 1 190 ? 19.559 10.078 -61.878 1.00 89.50 190 PRO A O 1
ATOM 1438 N N . MET A 1 191 ? 21.503 9.107 -62.414 1.00 88.25 191 MET A N 1
ATOM 1439 C CA . MET A 1 191 ? 21.984 9.083 -61.025 1.00 88.25 191 MET A CA 1
ATOM 1440 C C . MET A 1 191 ? 22.251 10.483 -60.466 1.00 88.25 191 MET A C 1
ATOM 1442 O O . MET A 1 191 ? 21.883 10.746 -59.326 1.00 88.25 191 MET A O 1
ATOM 1446 N N . ALA A 1 192 ? 22.835 11.392 -61.252 1.00 91.00 192 ALA A N 1
ATOM 1447 C CA . ALA A 1 192 ? 23.058 12.774 -60.834 1.00 91.00 192 ALA A CA 1
ATOM 1448 C C . ALA A 1 192 ? 21.737 13.492 -60.530 1.00 91.00 192 ALA A C 1
ATOM 1450 O O . ALA A 1 192 ? 21.630 14.206 -59.533 1.00 91.00 192 ALA A O 1
ATOM 1451 N N . TRP A 1 193 ? 20.704 13.255 -61.342 1.00 93.12 193 TRP A N 1
ATOM 1452 C CA . TRP A 1 193 ? 19.365 13.777 -61.081 1.00 93.12 193 TRP A CA 1
ATOM 1453 C C . TRP A 1 193 ? 18.743 13.213 -59.792 1.00 93.12 193 TRP A C 1
ATOM 1455 O O . TRP A 1 193 ? 18.161 13.968 -59.013 1.00 93.12 193 TRP A O 1
ATOM 1465 N N . LEU A 1 194 ? 18.885 11.909 -59.530 1.00 90.81 194 LEU A N 1
ATOM 1466 C CA . LEU A 1 194 ? 18.402 11.288 -58.290 1.00 90.81 194 LEU A CA 1
ATOM 1467 C C . LEU A 1 194 ? 19.155 11.793 -57.046 1.00 90.81 194 LEU A C 1
ATOM 1469 O O . LEU A 1 194 ? 18.522 12.086 -56.029 1.00 90.81 194 LEU A O 1
ATOM 1473 N N . ASP A 1 195 ? 20.479 11.939 -57.131 1.00 89.25 195 ASP A N 1
ATOM 1474 C CA . ASP A 1 195 ? 21.310 12.485 -56.052 1.00 89.25 195 ASP A CA 1
ATOM 1475 C C . ASP A 1 195 ? 20.932 13.942 -55.748 1.00 89.25 195 ASP A C 1
ATOM 1477 O O . ASP A 1 195 ? 20.784 14.318 -54.582 1.00 89.25 195 ASP A O 1
ATOM 1481 N N . LEU A 1 196 ? 20.695 14.751 -56.789 1.00 92.81 196 LEU A N 1
ATOM 1482 C CA . LEU A 1 196 ? 20.208 16.123 -56.650 1.00 92.81 196 LEU A CA 1
ATOM 1483 C C . LEU A 1 196 ? 18.844 16.165 -55.952 1.00 92.81 196 LEU A C 1
ATOM 1485 O O . LEU A 1 196 ? 18.649 16.961 -55.035 1.00 92.81 196 LEU A O 1
ATOM 1489 N N . ALA A 1 197 ? 17.901 15.303 -56.344 1.00 91.88 197 ALA A N 1
ATOM 1490 C CA . ALA A 1 197 ? 16.605 15.226 -55.677 1.00 91.88 197 ALA A CA 1
ATOM 1491 C C . ALA A 1 197 ? 16.749 14.898 -54.183 1.00 91.88 197 ALA A C 1
ATOM 1493 O O . ALA A 1 197 ? 16.114 15.549 -53.353 1.00 91.88 197 ALA A O 1
ATOM 1494 N N . ALA A 1 198 ? 17.606 13.938 -53.827 1.00 88.44 198 ALA A N 1
ATOM 1495 C CA . ALA A 1 198 ? 17.873 13.592 -52.433 1.00 88.44 198 ALA A CA 1
ATOM 1496 C C . ALA A 1 198 ? 18.487 14.769 -51.651 1.00 88.44 198 ALA A C 1
ATOM 1498 O O . ALA A 1 198 ? 18.044 15.067 -50.539 1.00 88.44 198 ALA A O 1
ATOM 1499 N N . ALA A 1 199 ? 19.447 15.482 -52.246 1.00 86.81 199 ALA A N 1
ATOM 1500 C CA . ALA A 1 199 ? 20.056 16.665 -51.641 1.00 86.81 199 ALA A CA 1
ATOM 1501 C C . ALA A 1 199 ? 19.041 17.805 -51.435 1.00 86.81 199 ALA A C 1
ATOM 1503 O O . ALA A 1 199 ? 19.022 18.430 -50.376 1.00 86.81 199 ALA A O 1
ATOM 1504 N N . LEU A 1 200 ? 18.142 18.036 -52.398 1.00 89.25 200 LEU A N 1
ATOM 1505 C CA . LEU A 1 200 ? 17.073 19.034 -52.287 1.00 89.25 200 LEU A CA 1
ATOM 1506 C C . LEU A 1 200 ? 16.073 18.696 -51.171 1.00 89.25 200 LEU A C 1
ATOM 1508 O O . LEU A 1 200 ? 15.637 19.598 -50.456 1.00 89.25 200 LEU A O 1
ATOM 1512 N N . VAL A 1 201 ? 15.732 17.415 -50.978 1.00 88.12 201 VAL A N 1
ATOM 1513 C CA . VAL A 1 201 ? 14.906 16.980 -49.836 1.00 88.12 201 VAL A CA 1
ATOM 1514 C C . VAL A 1 201 ? 15.622 17.258 -48.515 1.00 88.12 201 VAL A C 1
ATOM 1516 O O . VAL A 1 201 ? 15.023 17.858 -47.623 1.00 88.12 201 VAL A O 1
ATOM 1519 N N . ALA A 1 202 ? 16.903 16.890 -48.400 1.00 85.62 202 ALA A N 1
ATOM 1520 C CA . ALA A 1 202 ? 17.702 17.141 -47.198 1.00 85.62 202 ALA A CA 1
ATOM 1521 C C . ALA A 1 202 ? 17.852 18.644 -46.888 1.00 85.62 202 ALA A C 1
ATOM 1523 O O . ALA A 1 202 ? 17.861 19.036 -45.724 1.00 85.62 202 ALA A O 1
ATOM 1524 N N . ALA A 1 203 ? 17.896 19.489 -47.922 1.00 84.44 203 ALA A N 1
ATOM 1525 C CA . ALA A 1 203 ? 17.926 20.947 -47.813 1.00 84.44 203 ALA A CA 1
ATOM 1526 C C . ALA A 1 203 ? 16.546 21.590 -47.544 1.00 84.44 203 ALA A C 1
ATOM 1528 O O . ALA A 1 203 ? 16.430 22.815 -47.551 1.00 84.44 203 ALA A O 1
ATOM 1529 N N . GLY A 1 204 ? 15.483 20.799 -47.338 1.00 85.88 204 GLY A N 1
ATOM 1530 C CA . GLY A 1 204 ? 14.139 21.310 -47.051 1.00 85.88 204 GLY A CA 1
ATOM 1531 C C . GLY A 1 204 ? 13.412 21.919 -48.258 1.00 85.88 204 GLY A C 1
ATOM 1532 O O . GLY A 1 204 ? 12.482 22.703 -48.076 1.00 85.88 204 GLY A O 1
ATOM 1533 N N . ARG A 1 205 ? 13.796 21.555 -49.492 1.00 87.69 205 ARG A N 1
ATOM 1534 C CA . ARG A 1 205 ? 13.216 22.044 -50.764 1.00 87.69 205 ARG A CA 1
ATOM 1535 C C . ARG A 1 205 ? 12.446 20.935 -51.516 1.00 87.69 205 ARG A C 1
ATOM 1537 O O . ARG A 1 205 ? 12.774 20.608 -52.660 1.00 87.69 205 ARG A O 1
ATOM 1544 N N . PRO A 1 206 ? 11.389 20.336 -50.931 1.00 87.56 206 PRO A N 1
ATOM 1545 C CA . PRO A 1 206 ? 10.729 19.155 -51.497 1.00 87.56 206 PRO A CA 1
ATOM 1546 C C . PRO A 1 206 ? 9.966 19.425 -52.805 1.00 87.56 206 PRO A C 1
ATOM 1548 O O . PRO A 1 206 ? 9.806 18.518 -53.617 1.00 87.56 206 PRO A O 1
ATOM 1551 N N . GLY A 1 207 ? 9.505 20.659 -53.049 1.00 87.62 207 GLY A N 1
ATOM 1552 C CA . GLY A 1 207 ? 8.837 21.016 -54.310 1.00 87.62 207 GLY A CA 1
ATOM 1553 C C . GLY A 1 207 ? 9.773 20.934 -55.522 1.00 87.62 207 GLY A C 1
ATOM 1554 O O . GLY A 1 207 ? 9.392 20.460 -56.594 1.00 87.62 207 GLY A O 1
ATOM 1555 N N . GLU A 1 208 ? 11.032 21.323 -55.334 1.00 88.69 208 GLU A N 1
ATOM 1556 C CA . GLU A 1 208 ? 12.053 21.240 -56.376 1.00 88.69 208 GLU A CA 1
ATOM 1557 C C . GLU A 1 208 ? 12.520 19.804 -56.579 1.00 88.69 208 GLU A C 1
ATOM 1559 O O . GLU A 1 208 ? 12.592 19.345 -57.719 1.00 88.69 208 GLU A O 1
ATOM 1564 N N . ALA A 1 209 ? 12.724 19.061 -55.485 1.00 90.88 209 ALA A N 1
ATOM 1565 C CA . ALA A 1 209 ? 13.006 17.630 -55.545 1.00 90.88 209 ALA A CA 1
ATOM 1566 C C . ALA A 1 209 ? 11.918 16.870 -56.319 1.00 90.88 209 ALA A C 1
ATOM 1568 O O . ALA A 1 209 ? 12.231 16.054 -57.182 1.00 90.88 209 ALA A O 1
ATOM 1569 N N . ARG A 1 210 ? 10.636 17.189 -56.084 1.00 92.69 210 ARG A N 1
ATOM 1570 C CA . ARG A 1 210 ? 9.509 16.615 -56.833 1.00 92.69 210 ARG A CA 1
ATOM 1571 C C . ARG A 1 210 ? 9.634 16.872 -58.333 1.00 92.69 210 ARG A C 1
ATOM 1573 O O . ARG A 1 210 ? 9.424 15.958 -59.121 1.00 92.69 210 ARG A O 1
ATOM 1580 N N . THR A 1 211 ? 9.996 18.094 -58.720 1.00 91.75 211 THR A N 1
ATOM 1581 C CA . THR A 1 211 ? 10.167 18.471 -60.132 1.00 91.75 211 THR A CA 1
ATOM 1582 C C . THR A 1 211 ? 11.310 17.689 -60.778 1.00 91.75 211 THR A C 1
ATOM 1584 O O . THR A 1 211 ? 11.178 17.210 -61.900 1.00 91.75 211 THR A O 1
ATOM 1587 N N . VAL A 1 212 ? 12.424 17.526 -60.058 1.00 92.50 212 VAL A N 1
ATOM 1588 C CA . VAL A 1 212 ? 13.577 16.742 -60.520 1.00 92.50 212 VAL A CA 1
ATOM 1589 C C . VAL A 1 212 ? 13.222 15.262 -60.668 1.00 92.50 212 VAL A C 1
ATOM 1591 O O . VAL A 1 212 ? 13.530 14.651 -61.686 1.00 92.50 212 VAL A O 1
ATOM 1594 N N . LEU A 1 213 ? 12.526 14.679 -59.694 1.00 93.00 213 LEU A N 1
ATOM 1595 C CA . LEU A 1 213 ? 12.123 13.277 -59.770 1.00 93.00 213 LEU A CA 1
ATOM 1596 C C . LEU A 1 213 ? 11.114 13.024 -60.900 1.00 93.00 213 LEU A C 1
ATOM 1598 O O . LEU A 1 213 ? 11.201 11.997 -61.563 1.00 93.00 213 LEU A O 1
ATOM 1602 N N . GLN A 1 214 ? 10.194 13.960 -61.161 1.00 92.62 214 GLN A N 1
ATOM 1603 C CA . GLN A 1 214 ? 9.265 13.876 -62.298 1.00 92.62 214 GLN A CA 1
ATOM 1604 C C . GLN A 1 214 ? 9.988 13.949 -63.649 1.00 92.62 214 GLN A C 1
ATOM 1606 O O . GLN A 1 214 ? 9.581 13.267 -64.587 1.00 92.62 214 GLN A O 1
ATOM 1611 N N . HIS A 1 215 ? 11.073 14.729 -63.741 1.00 92.12 215 HIS A N 1
ATOM 1612 C CA . HIS A 1 215 ? 11.938 14.755 -64.927 1.00 92.12 215 HIS A CA 1
ATOM 1613 C C . HIS A 1 215 ? 12.553 13.377 -65.191 1.00 92.12 215 HIS A C 1
ATOM 1615 O O . HIS A 1 215 ? 12.461 12.879 -66.308 1.00 92.12 215 HIS A O 1
ATOM 1621 N N . VAL A 1 216 ? 13.102 12.721 -64.162 1.00 91.44 216 VAL A N 1
ATOM 1622 C CA . VAL A 1 216 ? 13.689 11.374 -64.308 1.00 91.44 216 VAL A CA 1
ATOM 1623 C C . VAL A 1 216 ? 12.625 10.320 -64.618 1.00 91.44 216 VAL A C 1
ATOM 1625 O O . VAL A 1 216 ? 12.829 9.472 -65.483 1.00 91.44 216 VAL A O 1
ATOM 1628 N N . GLU A 1 217 ? 11.475 10.381 -63.945 1.00 89.69 217 GLU A N 1
ATOM 1629 C CA . GLU A 1 217 ? 10.358 9.458 -64.166 1.00 89.69 217 GLU A CA 1
ATOM 1630 C C . GLU A 1 217 ? 9.871 9.476 -65.624 1.00 89.69 217 GLU A C 1
ATOM 1632 O O . GLU A 1 217 ? 9.643 8.411 -66.197 1.00 89.69 217 GLU A O 1
ATOM 1637 N N . GLN A 1 218 ? 9.754 10.664 -66.230 1.00 88.50 218 GLN A N 1
ATOM 1638 C CA . GLN A 1 218 ? 9.282 10.844 -67.609 1.00 88.50 218 GLN A CA 1
ATOM 1639 C C . GLN A 1 218 ? 10.389 10.648 -68.653 1.00 88.50 218 GLN A C 1
ATOM 1641 O O . GLN A 1 218 ? 10.148 10.052 -69.700 1.00 88.50 218 GLN A O 1
ATOM 1646 N N . GLY A 1 219 ? 11.596 11.157 -68.388 1.00 84.75 219 GLY A N 1
ATOM 1647 C CA . GLY A 1 219 ? 12.717 11.140 -69.333 1.00 84.75 219 GLY A CA 1
ATOM 1648 C C . GLY A 1 219 ? 13.342 9.759 -69.530 1.00 84.75 219 GLY A C 1
ATOM 1649 O O . GLY A 1 219 ? 13.890 9.483 -70.595 1.00 84.75 219 GLY A O 1
ATOM 1650 N N . TYR A 1 220 ? 13.218 8.877 -68.535 1.00 85.69 220 TYR A N 1
ATOM 1651 C CA . TYR A 1 220 ? 13.788 7.526 -68.545 1.00 85.69 220 TYR A CA 1
ATOM 1652 C C . TYR A 1 220 ? 12.702 6.443 -68.476 1.00 85.69 220 TYR A C 1
ATOM 1654 O O . TYR A 1 220 ? 12.924 5.379 -67.890 1.00 85.69 220 TYR A O 1
ATOM 1662 N N . ASP A 1 221 ? 11.516 6.712 -69.032 1.00 79.00 221 ASP A N 1
ATOM 1663 C CA . ASP A 1 221 ? 10.391 5.773 -69.016 1.00 79.00 221 ASP A CA 1
ATOM 1664 C C . ASP A 1 221 ? 10.786 4.390 -69.572 1.00 79.00 221 ASP A C 1
ATOM 1666 O O . ASP A 1 221 ? 11.582 4.261 -70.506 1.00 79.00 221 ASP A O 1
ATOM 1670 N N . GLY A 1 222 ? 10.271 3.334 -68.941 1.00 72.25 222 GLY A N 1
ATOM 1671 C CA . GLY A 1 222 ? 10.642 1.947 -69.238 1.00 72.25 222 GLY A CA 1
ATOM 1672 C C . GLY A 1 222 ? 12.043 1.513 -68.770 1.00 72.25 222 GLY A C 1
ATOM 1673 O O . GLY A 1 222 ? 12.399 0.352 -68.960 1.00 72.25 222 GLY A O 1
ATOM 1674 N N . GLN A 1 223 ? 12.833 2.391 -68.140 1.00 83.12 223 GLN A N 1
ATOM 1675 C CA . GLN A 1 223 ? 14.141 2.056 -67.560 1.00 83.12 223 GLN A CA 1
ATOM 1676 C C . GLN A 1 223 ? 14.082 1.966 -66.027 1.00 83.12 223 GLN A C 1
ATOM 1678 O O . GLN A 1 223 ? 13.230 2.579 -65.383 1.00 83.12 223 GLN A O 1
ATOM 1683 N N . ILE A 1 224 ? 15.065 1.285 -65.423 1.00 81.94 224 ILE A N 1
ATOM 1684 C CA . ILE A 1 224 ? 15.185 1.125 -63.958 1.00 81.94 224 ILE A CA 1
ATOM 1685 C C . ILE A 1 224 ? 15.237 2.469 -63.205 1.00 81.94 224 ILE A C 1
ATOM 1687 O O . ILE A 1 224 ? 14.849 2.566 -62.042 1.00 81.94 224 ILE A O 1
ATOM 1691 N N . TRP A 1 225 ? 15.711 3.526 -63.870 1.00 85.62 225 TRP A N 1
ATOM 1692 C CA . TRP A 1 225 ? 15.820 4.869 -63.304 1.00 85.62 225 TRP A CA 1
ATOM 1693 C C . TRP A 1 225 ? 14.461 5.527 -63.092 1.00 85.62 225 TRP A C 1
ATOM 1695 O O . TRP A 1 225 ? 14.258 6.147 -62.049 1.00 85.62 225 TRP A O 1
ATOM 1705 N N . SER A 1 226 ? 13.528 5.334 -64.030 1.00 86.31 226 SER A N 1
ATOM 1706 C CA . SER A 1 226 ? 12.149 5.799 -63.876 1.00 86.31 226 SER A CA 1
ATOM 1707 C C . SER A 1 226 ? 11.485 5.093 -62.695 1.00 86.31 226 SER A C 1
ATOM 1709 O O . SER A 1 226 ? 10.932 5.758 -61.826 1.00 86.31 226 SER A O 1
ATOM 1711 N N . GLU A 1 227 ? 11.678 3.777 -62.549 1.00 87.62 227 GLU A N 1
ATOM 1712 C CA . GLU A 1 227 ? 11.127 3.026 -61.413 1.00 87.62 227 GLU A CA 1
ATOM 1713 C C . GLU A 1 227 ? 11.651 3.535 -60.056 1.00 87.62 227 GLU A C 1
ATOM 1715 O O . GLU A 1 227 ? 10.880 3.737 -59.114 1.00 87.62 227 GLU A O 1
ATOM 1720 N N . ARG A 1 228 ? 12.962 3.802 -59.954 1.00 86.62 228 ARG A N 1
ATOM 1721 C CA . ARG A 1 228 ? 13.590 4.373 -58.748 1.00 86.62 228 ARG A CA 1
ATOM 1722 C C . ARG A 1 228 ? 13.092 5.787 -58.451 1.00 86.62 228 ARG A C 1
ATOM 1724 O O . ARG A 1 228 ? 12.845 6.111 -57.289 1.00 86.62 228 ARG A O 1
ATOM 1731 N N . ALA A 1 229 ? 12.928 6.617 -59.480 1.00 89.75 229 ALA A N 1
ATOM 1732 C CA . ALA A 1 229 ? 12.371 7.959 -59.339 1.00 89.75 229 ALA A CA 1
ATOM 1733 C C . ALA A 1 229 ? 10.913 7.913 -58.859 1.00 89.75 229 ALA A C 1
ATOM 1735 O O . ALA A 1 229 ? 10.546 8.662 -57.952 1.00 89.75 229 ALA A O 1
ATOM 1736 N N . THR A 1 230 ? 10.106 6.985 -59.383 1.00 90.06 230 THR A N 1
ATOM 1737 C CA . THR A 1 230 ? 8.730 6.753 -58.933 1.00 90.06 230 THR A CA 1
ATOM 1738 C C . THR A 1 230 ? 8.682 6.352 -57.458 1.00 90.06 230 THR A C 1
ATOM 1740 O O . THR A 1 230 ? 7.883 6.918 -56.713 1.00 90.06 230 THR A O 1
ATOM 1743 N N . LEU A 1 231 ? 9.551 5.446 -56.992 1.00 88.81 231 LEU A N 1
ATOM 1744 C CA . LEU A 1 231 ? 9.623 5.085 -55.567 1.00 88.81 231 LEU A CA 1
ATOM 1745 C C . LEU A 1 231 ? 10.008 6.277 -54.679 1.00 88.81 231 LEU A C 1
ATOM 1747 O O . LEU A 1 231 ? 9.377 6.502 -53.647 1.00 88.81 231 LEU A O 1
ATOM 1751 N N . LYS A 1 232 ? 10.981 7.093 -55.101 1.00 89.75 232 LYS A N 1
ATOM 1752 C CA . LYS A 1 232 ? 11.364 8.320 -54.381 1.00 89.75 232 LYS A CA 1
ATOM 1753 C C . LYS A 1 232 ? 10.238 9.358 -54.357 1.00 89.75 232 LYS A C 1
ATOM 1755 O O . LYS A 1 232 ? 10.064 10.046 -53.354 1.00 89.75 232 LYS A O 1
ATOM 1760 N N . LEU A 1 233 ? 9.434 9.447 -55.419 1.00 90.62 233 LEU A N 1
ATOM 1761 C CA . LEU A 1 233 ? 8.217 10.265 -55.433 1.00 90.62 233 LEU A CA 1
ATOM 1762 C C . LEU A 1 233 ? 7.170 9.737 -54.455 1.00 90.62 233 LEU A C 1
ATOM 1764 O O . LEU A 1 233 ? 6.561 10.540 -53.757 1.00 90.62 233 LEU A O 1
ATOM 1768 N N . VAL A 1 234 ? 6.979 8.417 -54.368 1.00 89.69 234 VAL A N 1
ATOM 1769 C CA . VAL A 1 234 ? 6.078 7.801 -53.381 1.00 89.69 234 VAL A CA 1
ATOM 1770 C C . VAL A 1 234 ? 6.527 8.146 -51.958 1.00 89.69 234 VAL A C 1
ATOM 1772 O O . VAL A 1 234 ? 5.711 8.634 -51.182 1.00 89.69 234 VAL A O 1
ATOM 1775 N N . GLU A 1 235 ? 7.812 7.977 -51.626 1.00 88.12 235 GLU A N 1
ATOM 1776 C CA . GLU A 1 235 ? 8.370 8.368 -50.318 1.00 88.12 235 GLU A CA 1
ATOM 1777 C C . GLU A 1 235 ? 8.116 9.852 -50.006 1.00 88.12 235 GLU A C 1
ATOM 1779 O O . GLU A 1 235 ? 7.631 10.192 -48.926 1.00 88.12 235 GLU A O 1
ATOM 1784 N N . LEU A 1 236 ? 8.393 10.735 -50.971 1.00 89.44 236 LEU A N 1
ATOM 1785 C CA . LEU A 1 236 ? 8.209 12.177 -50.825 1.00 89.44 236 LEU A CA 1
ATOM 1786 C C . LEU A 1 236 ? 6.732 12.552 -50.611 1.00 89.44 236 LEU A C 1
ATOM 1788 O O . LEU A 1 236 ? 6.417 13.359 -49.738 1.00 89.44 236 LEU A O 1
ATOM 1792 N N . GLN A 1 237 ? 5.821 11.941 -51.372 1.00 89.81 237 GLN A N 1
ATOM 1793 C CA . GLN A 1 237 ? 4.378 12.156 -51.246 1.00 89.81 237 GLN A CA 1
ATOM 1794 C C . GLN A 1 237 ? 3.846 11.658 -49.898 1.00 89.81 237 GLN A C 1
ATOM 1796 O O . GLN A 1 237 ? 3.029 12.340 -49.281 1.00 89.81 237 GLN A O 1
ATOM 1801 N N . LEU A 1 238 ? 4.328 10.510 -49.410 1.00 85.12 238 LEU A N 1
ATOM 1802 C CA . LEU A 1 238 ? 3.988 10.000 -48.078 1.00 85.12 238 LEU A CA 1
ATOM 1803 C C . LEU A 1 238 ? 4.476 10.954 -46.981 1.00 85.12 238 LEU A C 1
ATOM 1805 O O . LEU A 1 238 ? 3.693 11.304 -46.100 1.00 85.12 238 LEU A O 1
ATOM 1809 N N . ALA A 1 239 ? 5.712 11.455 -47.081 1.00 84.19 239 ALA A N 1
ATOM 1810 C CA . ALA A 1 239 ? 6.262 12.429 -46.135 1.00 84.19 239 ALA A CA 1
ATOM 1811 C C . ALA A 1 239 ? 5.478 13.758 -46.109 1.00 84.19 239 ALA A C 1
ATOM 1813 O O . ALA A 1 239 ? 5.438 14.437 -45.087 1.00 84.19 239 ALA A O 1
ATOM 1814 N N . GLN A 1 240 ? 4.830 14.122 -47.219 1.00 86.56 240 GLN A N 1
ATOM 1815 C CA . GLN A 1 240 ? 3.995 15.322 -47.351 1.00 86.56 240 GLN A CA 1
ATOM 1816 C C . GLN A 1 240 ? 2.500 15.072 -47.067 1.00 86.56 240 GLN A C 1
ATOM 1818 O O . GLN A 1 240 ? 1.694 15.994 -47.182 1.00 86.56 240 GLN A O 1
ATOM 1823 N N . GLY A 1 241 ? 2.110 13.845 -46.700 1.00 83.56 241 GLY A N 1
ATOM 1824 C CA . GLY A 1 241 ? 0.721 13.472 -46.410 1.00 83.56 241 GLY A CA 1
ATOM 1825 C C . GLY A 1 241 ? -0.173 13.260 -47.644 1.00 83.56 241 GLY A C 1
ATOM 1826 O O . GLY A 1 241 ? -1.379 13.053 -47.504 1.00 83.56 241 GLY A O 1
ATOM 1827 N N . GLU A 1 242 ? 0.379 13.254 -48.860 1.00 87.62 242 GLU A N 1
ATOM 1828 C CA . GLU A 1 242 ? -0.337 13.096 -50.139 1.00 87.62 242 GLU A CA 1
ATOM 1829 C C . GLU A 1 242 ? -0.661 11.616 -50.465 1.00 87.62 242 GLU A C 1
ATOM 1831 O O . GLU A 1 242 ? -0.400 11.109 -51.559 1.00 87.62 242 GLU A O 1
ATOM 1836 N N . ARG A 1 243 ? -1.257 10.883 -49.517 1.00 79.06 243 ARG A N 1
ATOM 1837 C CA . ARG A 1 243 ? -1.410 9.412 -49.591 1.00 79.06 243 ARG A CA 1
ATOM 1838 C C . ARG A 1 243 ? -2.192 8.880 -50.788 1.00 79.06 243 ARG A C 1
ATOM 1840 O O . ARG A 1 243 ? -1.726 7.910 -51.376 1.00 79.06 243 ARG A O 1
ATOM 1847 N N . PRO A 1 244 ? -3.348 9.444 -51.193 1.00 83.56 244 PRO A N 1
ATOM 1848 C CA . PRO A 1 244 ? -4.073 8.913 -52.348 1.00 83.56 244 PRO A CA 1
ATOM 1849 C C . PRO A 1 244 ? -3.224 8.958 -53.623 1.00 83.56 244 PRO A C 1
ATOM 1851 O O . PRO A 1 244 ? -3.311 8.067 -54.464 1.00 83.56 244 PRO A O 1
ATOM 1854 N N . GLN A 1 245 ? -2.361 9.971 -53.732 1.00 85.38 245 GLN A N 1
ATOM 1855 C CA . GLN A 1 245 ? -1.458 10.150 -54.861 1.00 85.38 245 GLN A CA 1
ATOM 1856 C C . GLN A 1 245 ? -0.272 9.185 -54.767 1.00 85.38 245 GLN A C 1
ATOM 1858 O O . GLN A 1 245 ? 0.042 8.537 -55.760 1.00 85.38 245 GLN A O 1
ATOM 1863 N N . ALA A 1 246 ? 0.319 9.027 -53.576 1.00 85.19 246 ALA A N 1
ATOM 1864 C CA . ALA A 1 246 ? 1.382 8.052 -53.322 1.00 85.19 246 ALA A CA 1
ATOM 1865 C C . ALA A 1 246 ? 0.922 6.610 -53.593 1.00 85.19 246 ALA A C 1
ATOM 1867 O O . ALA A 1 246 ? 1.595 5.857 -54.291 1.00 85.19 246 ALA A O 1
ATOM 1868 N N . MET A 1 247 ? -0.261 6.239 -53.095 1.00 80.81 247 MET A N 1
ATOM 1869 C CA . MET A 1 247 ? -0.856 4.916 -53.294 1.00 80.81 247 MET A CA 1
ATOM 1870 C C . ME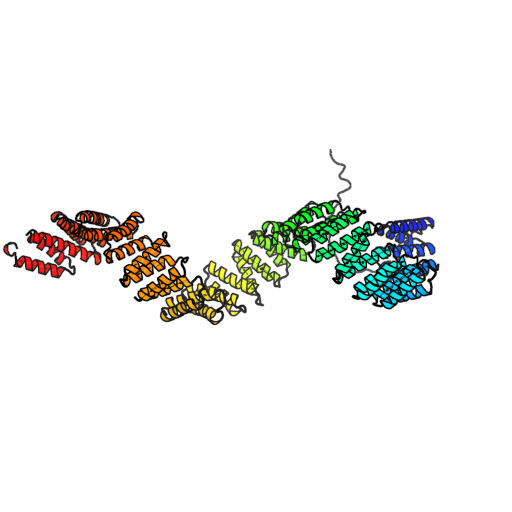T A 1 247 ? -1.248 4.680 -54.749 1.00 80.81 247 MET A C 1
ATOM 1872 O O . MET A 1 247 ? -0.975 3.607 -55.277 1.00 80.81 247 MET A O 1
ATOM 1876 N N . GLY A 1 248 ? -1.846 5.673 -55.417 1.00 84.88 248 GLY A N 1
ATOM 1877 C CA . GLY A 1 248 ? -2.151 5.584 -56.846 1.00 84.88 248 GLY A CA 1
ATOM 1878 C C . GLY A 1 248 ? -0.889 5.390 -57.689 1.00 84.88 248 GLY A C 1
ATOM 1879 O O . GLY A 1 248 ? -0.853 4.525 -58.563 1.00 84.88 248 GLY A O 1
ATOM 1880 N N . ARG A 1 249 ? 0.175 6.138 -57.368 1.00 88.62 249 ARG A N 1
ATOM 1881 C CA . ARG A 1 249 ? 1.483 6.034 -58.022 1.00 88.62 249 ARG A CA 1
ATOM 1882 C C . ARG A 1 249 ? 2.128 4.668 -57.774 1.00 88.62 249 ARG A C 1
ATOM 1884 O O . ARG A 1 249 ? 2.509 4.011 -58.741 1.00 88.62 249 ARG A O 1
ATOM 1891 N N . LEU A 1 250 ? 2.177 4.185 -56.529 1.00 84.94 250 LEU A N 1
ATOM 1892 C CA . LEU A 1 250 ? 2.707 2.849 -56.234 1.00 84.94 250 LEU A CA 1
ATOM 1893 C C . LEU A 1 250 ? 1.905 1.754 -56.949 1.00 84.94 250 LEU A C 1
ATOM 1895 O O . LEU A 1 250 ? 2.501 0.857 -57.536 1.00 84.94 250 LEU A O 1
ATOM 1899 N N . GLN A 1 251 ? 0.573 1.828 -56.923 1.00 83.94 251 GLN A N 1
ATOM 1900 C CA . GLN A 1 251 ? -0.284 0.836 -57.571 1.00 83.94 251 GLN A CA 1
ATOM 1901 C C . GLN A 1 251 ? -0.001 0.775 -59.078 1.00 83.94 251 GLN A C 1
ATOM 1903 O O . GLN A 1 251 ? 0.224 -0.308 -59.611 1.00 83.94 251 GLN A O 1
ATOM 1908 N N . SER A 1 252 ? 0.107 1.935 -59.740 1.00 86.12 252 SER A N 1
ATOM 1909 C CA . SER A 1 252 ? 0.473 1.990 -61.161 1.00 86.12 252 SER A CA 1
ATOM 1910 C C . SER A 1 252 ? 1.857 1.406 -61.456 1.00 86.12 252 SER A C 1
ATOM 1912 O O . SER A 1 252 ? 2.029 0.755 -62.484 1.00 86.12 252 SER A O 1
ATOM 1914 N N . LEU A 1 253 ? 2.826 1.587 -60.550 1.00 86.19 253 LEU A N 1
ATOM 1915 C CA . LEU A 1 253 ? 4.165 1.025 -60.697 1.00 86.19 253 LEU A CA 1
ATOM 1916 C C . LEU A 1 253 ? 4.131 -0.499 -60.553 1.00 86.19 253 LEU A C 1
ATOM 1918 O O . LEU A 1 253 ? 4.672 -1.206 -61.395 1.00 86.19 253 LEU A O 1
ATOM 1922 N N . VAL A 1 254 ? 3.482 -1.016 -59.509 1.00 83.31 254 VAL A N 1
ATOM 1923 C CA . VAL A 1 254 ? 3.499 -2.448 -59.180 1.00 83.31 254 VAL A CA 1
ATOM 1924 C C . VAL A 1 254 ? 2.642 -3.299 -60.128 1.00 83.31 254 VAL A C 1
ATOM 1926 O O . VAL A 1 254 ? 2.956 -4.473 -60.349 1.00 83.31 254 VAL A O 1
ATOM 1929 N N . ASP A 1 255 ? 1.610 -2.720 -60.745 1.00 83.88 255 ASP A N 1
ATOM 1930 C CA . ASP A 1 255 ? 0.780 -3.405 -61.747 1.00 83.88 255 ASP A CA 1
ATOM 1931 C C . ASP A 1 255 ? 1.511 -3.639 -63.083 1.00 83.88 255 ASP A C 1
ATOM 1933 O O . ASP A 1 255 ? 1.061 -4.433 -63.919 1.00 83.88 255 ASP A O 1
ATOM 1937 N N . ARG A 1 256 ? 2.678 -3.011 -63.281 1.00 84.06 256 ARG A N 1
ATOM 1938 C CA . ARG A 1 256 ? 3.548 -3.275 -64.430 1.00 84.06 256 ARG A CA 1
ATOM 1939 C C . ARG A 1 256 ? 4.071 -4.715 -64.397 1.00 84.06 256 ARG A C 1
ATOM 1941 O O . ARG A 1 256 ? 4.631 -5.198 -63.408 1.00 84.06 256 ARG A O 1
ATOM 1948 N N . LYS A 1 257 ? 3.889 -5.433 -65.509 1.00 77.50 257 LYS A N 1
ATOM 1949 C CA . LYS A 1 257 ? 4.299 -6.845 -65.641 1.00 77.50 257 LYS A CA 1
ATOM 1950 C C . LYS A 1 257 ? 5.814 -7.018 -65.758 1.00 77.50 257 LYS A C 1
ATOM 1952 O O . LYS A 1 257 ? 6.326 -8.068 -65.397 1.00 77.50 257 LYS A O 1
ATOM 1957 N N . ASP A 1 258 ? 6.491 -5.997 -66.261 1.00 81.25 258 ASP A N 1
ATOM 1958 C CA . ASP A 1 258 ? 7.929 -5.902 -66.508 1.00 81.25 258 ASP A CA 1
ATOM 1959 C C . ASP A 1 258 ? 8.731 -5.389 -65.298 1.00 81.25 258 ASP A C 1
ATOM 1961 O O . ASP A 1 258 ? 9.957 -5.436 -65.330 1.00 81.25 258 ASP A O 1
ATOM 1965 N N . LEU A 1 259 ? 8.063 -4.947 -64.223 1.00 82.88 259 LEU A N 1
ATOM 1966 C CA . LEU A 1 259 ? 8.726 -4.407 -63.033 1.00 82.88 259 LEU A CA 1
ATOM 1967 C C . LEU A 1 259 ? 9.583 -5.469 -62.334 1.00 82.88 259 LEU A C 1
ATOM 1969 O O . LEU A 1 259 ? 9.066 -6.535 -61.968 1.00 82.88 259 LEU A O 1
ATOM 1973 N N . GLN A 1 260 ? 10.846 -5.123 -62.065 1.00 83.38 260 GLN A N 1
ATOM 1974 C CA . GLN A 1 260 ? 11.777 -5.968 -61.315 1.00 83.38 260 GLN A CA 1
ATOM 1975 C C . GLN A 1 260 ? 11.211 -6.371 -59.947 1.00 83.38 260 GLN A C 1
ATOM 1977 O O . GLN A 1 260 ? 10.547 -5.592 -59.255 1.00 83.38 260 GLN A O 1
ATOM 1982 N N . ALA A 1 261 ? 11.480 -7.615 -59.553 1.00 84.00 261 ALA A N 1
ATOM 1983 C CA . ALA A 1 261 ? 10.971 -8.215 -58.323 1.00 84.00 261 ALA A CA 1
ATOM 1984 C C . ALA A 1 261 ? 11.407 -7.423 -57.076 1.00 84.00 261 ALA A C 1
ATOM 1986 O O . ALA A 1 261 ? 10.616 -7.188 -56.163 1.00 84.00 261 ALA A O 1
ATOM 1987 N N . GLU A 1 262 ? 12.646 -6.938 -57.075 1.00 83.56 262 GLU A N 1
ATOM 1988 C CA . GLU A 1 262 ? 13.260 -6.175 -55.991 1.00 83.56 262 GLU A CA 1
ATOM 1989 C C . GLU A 1 262 ? 12.626 -4.790 -55.853 1.00 83.56 262 GLU A C 1
ATOM 1991 O O . GLU A 1 262 ? 12.220 -4.411 -54.755 1.00 83.56 262 GLU A O 1
ATOM 1996 N N . THR A 1 263 ? 12.454 -4.072 -56.966 1.00 84.19 263 THR A N 1
ATOM 1997 C CA . THR A 1 263 ? 11.774 -2.769 -56.990 1.00 84.19 263 THR A CA 1
ATOM 1998 C C . THR A 1 263 ? 10.330 -2.894 -56.500 1.00 84.19 263 THR A C 1
ATOM 2000 O O . THR A 1 263 ? 9.838 -2.067 -55.730 1.00 84.19 263 THR A O 1
ATOM 2003 N N . ARG A 1 264 ? 9.650 -3.979 -56.893 1.00 87.88 264 ARG A N 1
ATOM 2004 C CA . ARG A 1 264 ? 8.295 -4.306 -56.435 1.00 87.88 264 ARG A CA 1
ATOM 2005 C C . ARG A 1 264 ? 8.243 -4.548 -54.927 1.00 87.88 264 ARG A C 1
ATOM 2007 O O . ARG A 1 264 ? 7.353 -4.034 -54.251 1.00 87.88 264 ARG A O 1
ATOM 2014 N N . ALA A 1 265 ? 9.184 -5.331 -54.405 1.00 89.50 265 ALA A N 1
ATOM 2015 C CA . ALA A 1 265 ? 9.279 -5.636 -52.984 1.00 89.50 265 ALA A CA 1
ATOM 2016 C C . ALA A 1 265 ? 9.569 -4.384 -52.142 1.00 89.50 265 ALA A C 1
ATOM 2018 O O . ALA A 1 265 ? 8.947 -4.187 -51.097 1.00 89.50 265 ALA A O 1
ATOM 2019 N N . GLU A 1 266 ? 10.471 -3.522 -52.615 1.00 88.75 266 GLU A N 1
ATOM 2020 C CA . GLU A 1 266 ? 10.829 -2.269 -51.953 1.00 88.75 266 GLU A CA 1
ATOM 2021 C C . GLU A 1 266 ? 9.656 -1.284 -51.903 1.00 88.75 266 GLU A C 1
ATOM 2023 O O . GLU A 1 266 ? 9.374 -0.728 -50.841 1.00 88.75 266 GLU A O 1
ATOM 2028 N N . GLY A 1 267 ? 8.909 -1.136 -53.002 1.00 87.19 267 GLY A N 1
ATOM 2029 C CA . GLY A 1 267 ? 7.728 -0.273 -53.032 1.00 87.19 267 GLY A CA 1
ATOM 2030 C C . GLY A 1 267 ? 6.661 -0.674 -52.012 1.00 87.19 267 GLY A C 1
ATOM 2031 O O . GLY A 1 267 ? 6.130 0.176 -51.295 1.00 87.19 267 GLY A O 1
ATOM 2032 N N . TYR A 1 268 ? 6.394 -1.976 -51.878 1.00 90.62 268 TYR A N 1
ATOM 2033 C CA . TYR A 1 268 ? 5.479 -2.482 -50.854 1.00 90.62 268 TYR A CA 1
ATOM 2034 C C . TYR A 1 268 ? 5.983 -2.251 -49.425 1.00 90.62 268 TYR A C 1
ATOM 2036 O O . TYR A 1 268 ? 5.184 -1.903 -48.553 1.00 90.62 268 TYR A O 1
ATOM 2044 N N . ARG A 1 269 ? 7.290 -2.409 -49.177 1.00 92.44 269 ARG A N 1
ATOM 2045 C CA . ARG A 1 269 ? 7.901 -2.160 -47.862 1.00 92.44 269 ARG A CA 1
ATOM 2046 C C . ARG A 1 269 ? 7.754 -0.697 -47.438 1.00 92.44 269 ARG A C 1
ATOM 2048 O O . ARG A 1 269 ? 7.311 -0.448 -46.321 1.00 92.44 269 ARG A O 1
ATOM 2055 N N . ILE A 1 270 ? 8.066 0.248 -48.329 1.00 87.88 270 ILE A N 1
ATOM 2056 C CA . ILE A 1 270 ? 7.972 1.697 -48.066 1.00 87.88 270 ILE A CA 1
ATOM 2057 C C . ILE A 1 270 ? 6.554 2.081 -47.630 1.00 87.88 270 ILE A C 1
ATOM 2059 O O . ILE A 1 270 ? 6.363 2.766 -46.625 1.00 87.88 270 ILE A O 1
ATOM 2063 N N . VAL A 1 271 ? 5.542 1.605 -48.359 1.00 85.19 271 VAL A N 1
ATOM 2064 C CA . VAL A 1 271 ? 4.146 1.885 -48.009 1.00 85.19 271 VAL A CA 1
ATOM 2065 C C . VAL A 1 271 ? 3.738 1.199 -46.710 1.00 85.19 271 VAL A C 1
ATOM 2067 O O . VAL A 1 271 ? 3.026 1.804 -45.913 1.00 85.19 271 VAL A O 1
ATOM 2070 N N . ALA A 1 272 ? 4.190 -0.031 -46.459 1.00 90.38 272 ALA A N 1
ATOM 2071 C CA . ALA A 1 272 ? 3.902 -0.713 -45.203 1.00 90.38 272 ALA A CA 1
ATOM 2072 C C . ALA A 1 272 ? 4.454 0.049 -43.986 1.00 90.38 272 ALA A C 1
ATOM 2074 O O . ALA A 1 272 ? 3.744 0.219 -42.998 1.00 90.38 272 ALA A O 1
ATOM 2075 N N . GLU A 1 273 ? 5.688 0.550 -44.062 1.00 89.69 273 GLU A N 1
ATOM 2076 C CA . GLU A 1 273 ? 6.310 1.343 -42.994 1.00 89.69 273 GLU A CA 1
ATOM 2077 C C . GLU A 1 273 ? 5.566 2.664 -42.753 1.00 89.69 273 GLU A C 1
ATOM 2079 O O . GLU A 1 273 ? 5.278 3.000 -41.603 1.00 89.69 273 GLU A O 1
ATOM 2084 N N . ALA A 1 274 ? 5.187 3.374 -43.821 1.00 85.25 274 ALA A N 1
ATOM 2085 C CA . ALA A 1 274 ? 4.419 4.617 -43.719 1.00 85.25 274 ALA A CA 1
ATOM 2086 C C . ALA A 1 274 ? 3.007 4.402 -43.148 1.00 85.25 274 ALA A C 1
ATOM 2088 O O . ALA A 1 274 ? 2.533 5.183 -42.332 1.00 85.25 274 ALA A O 1
ATOM 2089 N N . LEU A 1 275 ? 2.327 3.318 -43.528 1.00 85.38 275 LEU A N 1
ATOM 2090 C CA . LEU A 1 275 ? 1.027 2.971 -42.945 1.00 85.38 275 LEU A CA 1
ATOM 2091 C C . LEU A 1 275 ? 1.156 2.558 -41.473 1.00 85.38 275 LEU A C 1
ATOM 2093 O O . LEU A 1 275 ? 0.264 2.840 -40.672 1.00 85.38 27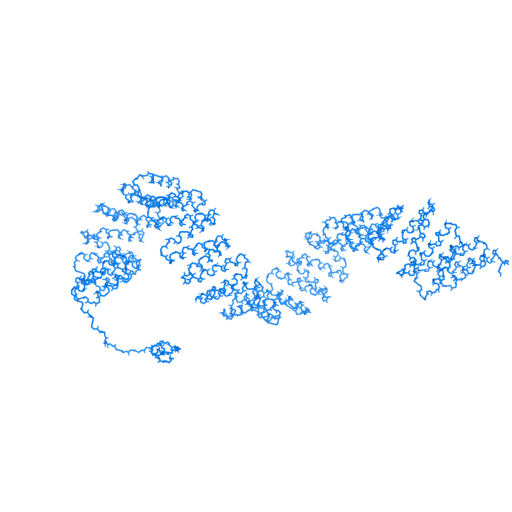5 LEU A O 1
ATOM 2097 N N . GLY A 1 276 ? 2.261 1.902 -41.112 1.00 86.44 276 GLY A N 1
ATOM 2098 C CA . GLY A 1 276 ? 2.572 1.523 -39.738 1.00 86.44 276 GLY A CA 1
ATOM 2099 C C . GLY A 1 276 ? 2.800 2.720 -38.815 1.00 86.44 276 GLY A C 1
ATOM 2100 O O . GLY A 1 276 ? 2.293 2.713 -37.697 1.00 86.44 276 GLY A O 1
ATOM 2101 N N . SER A 1 277 ? 3.503 3.765 -39.273 1.00 85.06 277 SER A N 1
ATOM 2102 C CA . SER A 1 277 ? 3.720 4.989 -38.479 1.00 85.06 277 SER A CA 1
ATOM 2103 C C . SER A 1 277 ? 2.433 5.784 -38.219 1.00 85.06 277 SER A C 1
ATOM 2105 O O . SER A 1 277 ? 2.370 6.580 -37.286 1.00 85.06 277 SER A O 1
ATOM 2107 N N . GLU A 1 278 ? 1.390 5.530 -39.007 1.00 83.12 278 GLU A N 1
ATOM 2108 C CA . GLU A 1 278 ? 0.054 6.119 -38.882 1.00 83.12 278 GLU A CA 1
ATOM 2109 C C . GLU A 1 278 ? -0.941 5.206 -38.153 1.00 83.12 278 GLU A C 1
ATOM 2111 O O . GLU A 1 278 ? -2.142 5.482 -38.129 1.00 83.12 278 GLU A O 1
ATOM 2116 N N . SER A 1 279 ? -0.460 4.095 -37.591 1.00 87.31 279 SER A N 1
ATOM 2117 C CA . SER A 1 279 ? -1.266 3.089 -36.897 1.00 87.31 279 SER A CA 1
ATOM 2118 C C . SER A 1 279 ? -2.304 2.365 -37.775 1.00 87.31 279 SER A C 1
ATOM 2120 O O . SER A 1 279 ? -3.228 1.737 -37.257 1.00 87.31 279 SER A O 1
ATOM 2122 N N . ASN A 1 280 ? -2.156 2.374 -39.108 1.00 88.69 280 ASN A N 1
ATOM 2123 C CA . ASN A 1 280 ? -2.981 1.579 -40.031 1.00 88.69 280 ASN A CA 1
ATOM 2124 C C . ASN A 1 280 ? -2.376 0.182 -40.251 1.00 88.69 280 ASN A C 1
ATOM 2126 O O . ASN A 1 280 ? -1.975 -0.205 -41.355 1.00 88.69 280 ASN A O 1
ATOM 2130 N N . PHE A 1 281 ? -2.312 -0.591 -39.169 1.00 92.56 281 PHE A N 1
ATOM 2131 C CA . PHE A 1 281 ? -1.650 -1.893 -39.151 1.00 92.56 281 PHE A CA 1
ATOM 2132 C C . PHE A 1 281 ? -2.249 -2.952 -40.090 1.00 92.56 281 PHE A C 1
ATOM 2134 O O . PHE A 1 281 ? -1.463 -3.645 -40.733 1.00 92.56 281 PHE A O 1
ATOM 2141 N N . PRO A 1 282 ? -3.582 -3.085 -40.263 1.00 93.44 282 PRO A N 1
ATOM 2142 C CA . PRO A 1 282 ? -4.136 -4.101 -41.163 1.00 93.44 282 PRO A CA 1
ATOM 2143 C C . PRO A 1 282 ? -3.673 -3.917 -42.612 1.00 93.44 282 PRO A C 1
ATOM 2145 O O . PRO A 1 282 ? -3.301 -4.877 -43.287 1.00 93.44 282 PRO A O 1
ATOM 2148 N N . THR A 1 283 ? -3.644 -2.667 -43.081 1.00 89.75 283 THR A N 1
ATOM 2149 C CA . THR A 1 283 ? -3.200 -2.353 -44.443 1.00 89.75 283 THR A CA 1
ATOM 2150 C C . THR A 1 283 ? -1.682 -2.461 -44.556 1.00 89.75 283 THR A C 1
ATOM 2152 O O . THR A 1 283 ? -1.185 -3.002 -45.542 1.00 89.75 283 THR A O 1
ATOM 2155 N N . ALA A 1 284 ? -0.941 -2.011 -43.537 1.00 91.38 284 ALA A N 1
ATOM 2156 C CA . ALA A 1 284 ? 0.512 -2.145 -43.484 1.00 91.38 284 ALA A CA 1
ATOM 2157 C C . ALA A 1 284 ? 0.959 -3.615 -43.581 1.00 91.38 284 ALA A C 1
ATOM 2159 O O . ALA A 1 284 ? 1.820 -3.949 -44.396 1.00 91.38 284 ALA A O 1
ATOM 2160 N N . LEU A 1 285 ? 0.321 -4.503 -42.810 1.00 95.69 285 LEU A N 1
ATOM 2161 C CA . LEU A 1 285 ? 0.593 -5.942 -42.818 1.00 95.69 285 LEU A CA 1
ATOM 2162 C C . LEU A 1 285 ? 0.268 -6.577 -44.181 1.00 95.69 285 LEU A C 1
ATOM 2164 O O . LEU A 1 285 ? 1.066 -7.345 -44.715 1.00 95.69 285 LEU A O 1
ATOM 2168 N N . ALA A 1 286 ? -0.845 -6.186 -44.808 1.00 93.50 286 ALA A N 1
ATOM 2169 C CA . ALA A 1 286 ? -1.181 -6.656 -46.151 1.00 93.50 286 ALA A CA 1
ATOM 2170 C C . ALA A 1 286 ? -0.160 -6.205 -47.212 1.00 93.50 286 ALA A C 1
ATOM 2172 O O . ALA A 1 286 ? 0.138 -6.955 -48.144 1.00 93.50 286 ALA A O 1
ATOM 2173 N N . MET A 1 287 ? 0.378 -4.986 -47.098 1.00 91.00 287 MET A N 1
ATOM 2174 C CA . MET A 1 287 ? 1.403 -4.490 -48.021 1.00 91.00 287 MET A CA 1
ATOM 2175 C C . MET A 1 287 ? 2.737 -5.203 -47.810 1.00 91.00 287 MET A C 1
ATOM 2177 O O . MET A 1 287 ? 3.326 -5.663 -48.788 1.00 91.00 287 MET A O 1
ATOM 2181 N N . ILE A 1 288 ? 3.194 -5.378 -46.566 1.00 95.62 288 ILE A N 1
ATOM 2182 C CA . ILE A 1 288 ? 4.472 -6.058 -46.325 1.00 95.62 288 ILE A CA 1
ATOM 2183 C C . ILE A 1 288 ? 4.427 -7.532 -46.745 1.00 95.62 288 ILE A C 1
ATOM 2185 O O . ILE A 1 288 ? 5.409 -8.023 -47.293 1.00 95.62 288 ILE A O 1
ATOM 2189 N N . ASP A 1 289 ? 3.286 -8.216 -46.607 1.00 95.75 289 ASP A N 1
ATOM 2190 C CA . ASP A 1 289 ? 3.115 -9.587 -47.109 1.00 95.75 289 ASP A CA 1
ATOM 2191 C C . ASP A 1 289 ? 3.295 -9.676 -48.629 1.00 95.75 289 ASP A C 1
ATOM 2193 O O . ASP A 1 289 ? 3.962 -10.585 -49.133 1.00 95.75 289 ASP A O 1
ATOM 2197 N N . ARG A 1 290 ? 2.779 -8.689 -49.374 1.00 92.19 290 ARG A N 1
ATOM 2198 C CA . ARG A 1 290 ? 3.031 -8.581 -50.819 1.00 92.19 290 ARG A CA 1
ATOM 2199 C C . ARG A 1 290 ? 4.502 -8.297 -51.117 1.00 92.19 290 ARG A C 1
ATOM 2201 O O . ARG A 1 290 ? 5.038 -8.855 -52.071 1.00 92.19 290 ARG A O 1
ATOM 2208 N N . GLY A 1 291 ? 5.164 -7.483 -50.294 1.00 91.56 291 GLY A N 1
ATOM 2209 C CA . GLY A 1 291 ? 6.600 -7.219 -50.394 1.00 91.56 291 GLY A CA 1
ATOM 2210 C C . GLY A 1 291 ? 7.456 -8.470 -50.174 1.00 91.56 291 GLY A C 1
ATOM 2211 O O . GLY A 1 291 ? 8.387 -8.726 -50.937 1.00 91.56 291 GLY A O 1
ATOM 2212 N N . ILE A 1 292 ? 7.124 -9.292 -49.174 1.00 93.94 292 ILE A N 1
ATOM 2213 C CA . ILE A 1 292 ? 7.790 -10.576 -48.899 1.00 93.94 292 ILE A CA 1
ATOM 2214 C C . ILE A 1 292 ? 7.606 -11.542 -50.076 1.00 93.94 292 ILE A C 1
ATOM 2216 O O . ILE A 1 292 ? 8.572 -12.178 -50.498 1.00 93.94 292 ILE A O 1
ATOM 2220 N N . ALA A 1 293 ? 6.390 -11.632 -50.625 1.00 92.38 293 ALA A N 1
ATOM 2221 C CA . ALA A 1 293 ? 6.086 -12.495 -51.766 1.00 92.38 293 ALA A CA 1
ATOM 2222 C C . ALA A 1 293 ? 6.774 -12.038 -53.065 1.00 92.38 293 ALA A C 1
ATOM 2224 O O . ALA A 1 293 ? 7.134 -12.873 -53.893 1.00 92.38 293 ALA A O 1
ATOM 2225 N N . ALA A 1 294 ? 6.960 -10.727 -53.244 1.00 89.25 294 ALA A N 1
ATOM 2226 C CA . ALA A 1 294 ? 7.621 -10.154 -54.413 1.00 89.25 294 ALA A CA 1
ATOM 2227 C C . ALA A 1 294 ? 9.153 -10.287 -54.375 1.00 89.25 294 ALA A C 1
ATOM 2229 O O . ALA A 1 294 ? 9.769 -10.344 -55.433 1.00 89.25 294 ALA A O 1
ATOM 2230 N N . ALA A 1 295 ? 9.777 -10.340 -53.194 1.00 90.56 295 ALA A N 1
ATOM 2231 C CA . ALA A 1 295 ? 11.234 -10.395 -53.069 1.00 90.56 295 ALA A CA 1
ATOM 2232 C C . ALA A 1 295 ? 11.797 -11.738 -53.569 1.00 90.56 295 ALA A C 1
ATOM 2234 O O . ALA A 1 295 ? 11.535 -12.784 -52.966 1.00 90.56 295 ALA A O 1
ATOM 2235 N N . ALA A 1 296 ? 12.604 -11.721 -54.638 1.00 87.56 296 ALA A N 1
ATOM 2236 C CA . ALA A 1 296 ? 13.300 -12.908 -55.147 1.00 87.56 296 ALA A CA 1
ATOM 2237 C C . ALA A 1 296 ? 14.590 -13.200 -54.354 1.00 87.56 296 ALA A C 1
ATOM 2239 O O . ALA A 1 296 ? 14.817 -14.350 -53.960 1.00 87.56 296 ALA A O 1
ATOM 2240 N N . ASP A 1 297 ? 15.371 -12.160 -54.048 1.00 86.62 297 ASP A N 1
ATOM 2241 C CA . ASP A 1 297 ? 16.571 -12.225 -53.204 1.00 86.62 297 ASP A CA 1
ATOM 2242 C C . ASP A 1 297 ? 16.233 -12.641 -51.750 1.00 86.62 297 ASP A C 1
ATOM 2244 O O . ASP A 1 297 ? 15.447 -11.957 -51.078 1.00 86.62 297 ASP A O 1
ATOM 2248 N N . PRO A 1 298 ? 16.823 -13.739 -51.229 1.00 86.06 298 PRO A N 1
ATOM 2249 C CA . PRO A 1 298 ? 16.666 -14.155 -49.838 1.00 86.06 298 PRO A CA 1
ATOM 2250 C C . PRO A 1 298 ? 16.989 -13.066 -48.809 1.00 86.06 298 PRO A C 1
ATOM 2252 O O . PRO A 1 298 ? 16.275 -12.964 -47.815 1.00 86.06 298 PRO A O 1
ATOM 2255 N N . VAL A 1 299 ? 18.006 -12.229 -49.040 1.00 85.56 299 VAL A N 1
ATOM 2256 C CA . VAL A 1 299 ? 18.402 -11.182 -48.081 1.00 85.56 299 VAL A CA 1
ATOM 2257 C C . VAL A 1 299 ? 17.307 -10.121 -47.966 1.00 85.56 299 VAL A C 1
ATOM 2259 O O . VAL A 1 299 ? 16.874 -9.787 -46.865 1.00 85.56 299 VAL A O 1
ATOM 2262 N N . ARG A 1 300 ? 16.776 -9.660 -49.105 1.00 84.81 300 ARG A N 1
ATOM 2263 C CA . ARG A 1 300 ? 15.656 -8.702 -49.146 1.00 84.81 300 ARG A CA 1
ATOM 2264 C C . ARG A 1 300 ? 14.375 -9.276 -48.556 1.00 84.81 300 ARG A C 1
ATOM 2266 O O . ARG A 1 300 ? 13.602 -8.554 -47.928 1.00 84.81 300 ARG A O 1
ATOM 2273 N N . ARG A 1 301 ? 14.149 -10.580 -48.732 1.00 91.38 301 ARG A N 1
ATOM 2274 C CA . ARG A 1 301 ? 13.013 -11.272 -48.119 1.00 91.38 301 ARG A CA 1
ATOM 2275 C C . ARG A 1 301 ? 13.107 -11.256 -46.592 1.00 91.38 301 ARG A C 1
ATOM 2277 O O . ARG A 1 301 ? 12.102 -10.961 -45.949 1.00 91.38 301 ARG A O 1
ATOM 2284 N N . LEU A 1 302 ? 14.292 -11.514 -46.028 1.00 90.06 302 LEU A N 1
ATOM 2285 C CA . LEU A 1 302 ? 14.530 -11.426 -44.582 1.00 90.06 302 LEU A CA 1
ATOM 2286 C C . LEU A 1 302 ? 14.318 -9.993 -44.069 1.00 90.06 302 LEU A C 1
ATOM 2288 O O . LEU A 1 302 ? 13.610 -9.808 -43.081 1.00 90.06 302 LEU A O 1
ATOM 2292 N N . ASP A 1 303 ? 14.833 -8.974 -44.767 1.00 88.62 303 ASP A N 1
ATOM 2293 C CA . ASP A 1 303 ? 14.622 -7.565 -44.391 1.00 88.62 303 ASP A CA 1
ATOM 2294 C C . ASP A 1 303 ? 13.119 -7.209 -44.332 1.00 88.62 303 ASP A C 1
ATOM 2296 O O . ASP A 1 303 ? 12.654 -6.593 -43.369 1.00 88.62 303 ASP A O 1
ATOM 2300 N N . ASN A 1 304 ? 12.325 -7.658 -45.313 1.00 93.00 304 ASN A N 1
ATOM 2301 C CA . ASN A 1 304 ? 10.871 -7.457 -45.315 1.00 93.00 304 ASN A CA 1
ATOM 2302 C C . ASN A 1 304 ? 10.169 -8.208 -44.169 1.00 93.00 304 ASN A C 1
ATOM 2304 O O . ASN A 1 304 ? 9.217 -7.692 -43.580 1.00 93.00 304 ASN A O 1
ATOM 2308 N N . GLN A 1 305 ? 10.637 -9.406 -43.811 1.00 95.19 305 GLN A N 1
ATOM 2309 C CA . GLN A 1 305 ? 10.112 -10.147 -42.659 1.00 95.19 305 GLN A CA 1
ATOM 2310 C C . GLN A 1 305 ? 10.432 -9.451 -41.326 1.00 95.19 305 GLN A C 1
ATOM 2312 O O . GLN A 1 305 ? 9.577 -9.439 -40.441 1.00 95.19 305 GLN A O 1
ATOM 2317 N N . LEU A 1 306 ? 11.598 -8.803 -41.189 1.00 93.12 306 LEU A N 1
ATOM 2318 C CA . LEU A 1 306 ? 11.914 -7.973 -40.016 1.00 93.12 306 LEU A CA 1
ATOM 2319 C C . LEU A 1 306 ? 10.954 -6.785 -39.889 1.00 93.12 306 LEU A C 1
ATOM 2321 O O . LEU A 1 306 ? 10.488 -6.480 -38.790 1.00 93.12 306 LEU A O 1
ATOM 2325 N N . VAL A 1 307 ? 10.623 -6.128 -41.006 1.00 93.50 307 VAL A N 1
ATOM 2326 C CA . VAL A 1 307 ? 9.619 -5.052 -41.028 1.00 93.50 307 VAL A CA 1
ATOM 2327 C C . VAL A 1 307 ? 8.252 -5.586 -40.606 1.00 93.50 307 VAL A C 1
ATOM 2329 O O . VAL A 1 307 ? 7.604 -4.977 -39.756 1.00 93.50 307 VAL A O 1
ATOM 2332 N N . LYS A 1 308 ? 7.834 -6.747 -41.127 1.00 96.06 308 LYS A N 1
ATOM 2333 C CA . LYS A 1 308 ? 6.577 -7.393 -40.724 1.00 96.06 308 LYS A CA 1
ATOM 2334 C C . LYS A 1 308 ? 6.543 -7.678 -39.224 1.00 96.06 308 LYS A C 1
ATOM 2336 O O . LYS A 1 308 ? 5.564 -7.332 -38.573 1.00 96.06 308 LYS A O 1
ATOM 2341 N N . ALA A 1 309 ? 7.606 -8.253 -38.668 1.00 93.94 309 ALA A N 1
ATOM 2342 C CA . ALA A 1 309 ? 7.705 -8.531 -37.239 1.00 93.94 309 ALA A CA 1
ATOM 2343 C C . ALA A 1 309 ? 7.542 -7.262 -36.383 1.00 93.94 309 ALA A C 1
ATOM 2345 O O . ALA A 1 309 ? 6.790 -7.271 -35.409 1.00 93.94 309 ALA A O 1
ATOM 2346 N N . ARG A 1 310 ? 8.160 -6.142 -36.787 1.00 92.00 310 ARG A N 1
ATOM 2347 C CA . ARG A 1 310 ? 7.948 -4.843 -36.125 1.00 92.00 310 ARG A CA 1
ATOM 2348 C C . ARG A 1 310 ? 6.503 -4.355 -36.250 1.00 92.00 310 ARG A C 1
ATOM 2350 O O . ARG A 1 310 ? 5.921 -3.916 -35.268 1.00 92.00 310 ARG A O 1
ATOM 2357 N N . LEU A 1 311 ? 5.892 -4.451 -37.428 1.00 93.19 311 LEU A N 1
ATOM 2358 C CA . LEU A 1 311 ? 4.493 -4.050 -37.612 1.00 93.19 311 LEU A CA 1
ATOM 2359 C C . LEU A 1 311 ? 3.532 -4.886 -36.751 1.00 93.19 311 LEU A C 1
ATOM 2361 O O . LEU A 1 311 ? 2.594 -4.331 -36.184 1.00 93.19 311 LEU A O 1
ATOM 2365 N N . LEU A 1 312 ? 3.789 -6.189 -36.602 1.00 93.75 312 LEU A N 1
ATOM 2366 C CA . LEU A 1 312 ? 3.007 -7.076 -35.735 1.00 93.75 312 LEU A CA 1
ATOM 2367 C C . LEU A 1 312 ? 3.076 -6.629 -34.271 1.00 93.75 312 LEU A C 1
ATOM 2369 O O . LEU A 1 312 ? 2.033 -6.433 -33.648 1.00 93.75 312 LEU A O 1
ATOM 2373 N N . VAL A 1 313 ? 4.275 -6.370 -33.744 1.00 90.19 313 VAL A N 1
ATOM 2374 C CA . VAL A 1 313 ? 4.428 -5.877 -32.367 1.00 90.19 313 VAL A CA 1
ATOM 2375 C C . VAL A 1 313 ? 3.760 -4.505 -32.183 1.00 90.19 313 VAL A C 1
ATOM 2377 O O . VAL A 1 313 ? 3.020 -4.333 -31.216 1.00 90.19 313 VAL A O 1
ATOM 2380 N N . LEU A 1 314 ? 3.925 -3.560 -33.122 1.00 89.62 314 LEU A N 1
ATOM 2381 C CA . LEU A 1 314 ? 3.251 -2.248 -33.066 1.00 89.62 314 LEU A CA 1
ATOM 2382 C C . LEU A 1 314 ? 1.720 -2.365 -33.084 1.00 89.62 314 LEU A C 1
ATOM 2384 O O . LEU A 1 314 ? 1.033 -1.558 -32.466 1.00 89.62 314 LEU A O 1
ATOM 2388 N N . SER A 1 315 ? 1.187 -3.381 -33.764 1.00 91.44 315 SER A N 1
ATOM 2389 C CA . SER A 1 315 ? -0.253 -3.649 -33.832 1.00 91.44 315 SER A CA 1
ATOM 2390 C C . SER A 1 315 ? -0.839 -4.296 -32.569 1.00 91.44 315 SER A C 1
ATOM 2392 O O . SER A 1 315 ? -2.040 -4.555 -32.516 1.00 91.44 315 SER A O 1
ATOM 2394 N N . GLY A 1 316 ? -0.006 -4.584 -31.562 1.00 88.62 316 GLY A N 1
ATOM 2395 C CA . GLY A 1 316 ? -0.384 -5.297 -30.338 1.00 88.62 316 GLY A CA 1
ATOM 2396 C C . GLY A 1 316 ? -0.255 -6.823 -30.430 1.00 88.62 316 GLY A C 1
ATOM 2397 O O . GLY A 1 316 ? -0.436 -7.512 -29.428 1.00 88.62 316 GLY A O 1
ATOM 2398 N N . GLN A 1 317 ? 0.119 -7.373 -31.589 1.00 91.50 317 GLN A N 1
ATOM 2399 C CA . GLN A 1 317 ? 0.389 -8.804 -31.796 1.00 91.50 317 GLN A CA 1
ATOM 2400 C C . GLN A 1 317 ? 1.835 -9.139 -31.402 1.00 91.50 317 GLN A C 1
ATOM 2402 O O . GLN A 1 317 ? 2.632 -9.639 -32.198 1.00 91.50 317 GLN A O 1
ATOM 2407 N N . VAL A 1 318 ? 2.188 -8.816 -30.156 1.00 88.06 318 VAL A N 1
ATOM 2408 C CA . VAL A 1 318 ? 3.579 -8.798 -29.682 1.00 88.06 318 VAL A CA 1
ATOM 2409 C C . VAL A 1 318 ? 4.235 -10.174 -29.774 1.00 88.06 318 VAL A C 1
ATOM 2411 O O . VAL A 1 318 ? 5.307 -10.309 -30.361 1.00 88.06 318 VAL A O 1
ATOM 2414 N N . ARG A 1 319 ? 3.544 -11.213 -29.297 1.00 88.31 319 ARG A N 1
ATOM 2415 C CA . ARG A 1 319 ? 4.035 -12.593 -29.342 1.00 88.31 319 ARG A CA 1
ATOM 2416 C C . ARG A 1 319 ? 4.332 -13.071 -30.766 1.00 88.31 319 ARG A C 1
ATOM 2418 O O . ARG A 1 319 ? 5.396 -13.633 -31.005 1.00 88.31 319 ARG A O 1
ATOM 2425 N N . GLU A 1 320 ? 3.415 -12.838 -31.704 1.00 91.81 320 GLU A N 1
ATOM 2426 C CA . GLU A 1 320 ? 3.578 -13.265 -33.100 1.00 91.81 320 GLU A CA 1
ATOM 2427 C C . GLU A 1 320 ? 4.737 -12.521 -33.773 1.00 91.81 320 GLU A C 1
ATOM 2429 O O . GLU A 1 320 ? 5.568 -13.126 -34.452 1.00 91.81 320 GLU A O 1
ATOM 2434 N N . GLY A 1 321 ? 4.841 -11.210 -33.536 1.00 91.50 321 GLY A N 1
ATOM 2435 C CA . GLY A 1 321 ? 5.943 -10.409 -34.056 1.00 91.50 321 GLY A CA 1
ATOM 2436 C C . GLY A 1 321 ? 7.306 -10.823 -33.494 1.00 91.50 321 GLY A C 1
ATOM 2437 O O . GLY A 1 321 ? 8.263 -10.946 -34.259 1.00 91.50 321 GLY A O 1
ATOM 2438 N N . ALA A 1 322 ? 7.398 -11.109 -32.192 1.00 89.44 322 ALA A N 1
ATOM 2439 C CA . ALA A 1 322 ? 8.626 -11.587 -31.558 1.00 89.44 322 ALA A CA 1
ATOM 2440 C C . ALA A 1 322 ? 9.035 -12.988 -32.053 1.00 89.44 322 ALA A C 1
ATOM 2442 O O . ALA A 1 322 ? 10.200 -13.219 -32.383 1.00 89.44 322 ALA A O 1
ATOM 2443 N N . GLU A 1 323 ? 8.078 -13.915 -32.185 1.00 91.56 323 GLU A N 1
ATOM 2444 C CA . GLU A 1 323 ? 8.308 -15.245 -32.764 1.00 91.56 323 GLU A CA 1
ATOM 2445 C C . GLU A 1 323 ? 8.814 -15.155 -34.213 1.00 91.56 323 GLU A C 1
ATOM 2447 O O . GLU A 1 323 ? 9.805 -15.807 -34.562 1.00 91.56 323 GLU A O 1
ATOM 2452 N N . LEU A 1 324 ? 8.199 -14.298 -35.037 1.00 93.62 324 LEU A N 1
ATOM 2453 C CA . LEU A 1 324 ? 8.658 -14.055 -36.402 1.00 93.62 324 LEU A CA 1
ATOM 2454 C C . LEU A 1 324 ? 10.077 -13.479 -36.409 1.00 93.62 324 LEU A C 1
ATOM 2456 O O . LEU A 1 324 ? 10.924 -13.986 -37.143 1.00 93.62 324 LEU A O 1
ATOM 2460 N N . MET A 1 325 ? 10.372 -12.479 -35.575 1.00 91.81 325 MET A N 1
ATOM 2461 C CA . MET A 1 325 ? 11.708 -11.885 -35.512 1.00 91.81 325 MET A CA 1
ATOM 2462 C C . MET A 1 325 ? 12.775 -12.917 -35.136 1.00 91.81 325 MET A C 1
ATOM 2464 O O . MET A 1 325 ? 13.788 -13.000 -35.827 1.00 91.81 325 MET A O 1
ATOM 2468 N N . ARG A 1 326 ? 12.530 -13.768 -34.129 1.00 89.81 326 ARG A N 1
ATOM 2469 C CA . ARG A 1 326 ? 13.443 -14.872 -33.778 1.00 89.81 326 ARG A CA 1
ATOM 2470 C C . ARG A 1 326 ? 13.690 -15.810 -34.954 1.00 89.81 326 ARG A C 1
ATOM 2472 O O . ARG A 1 326 ? 14.833 -16.163 -35.231 1.00 89.81 326 ARG A O 1
ATOM 2479 N N . SER A 1 327 ? 12.630 -16.184 -35.673 1.00 91.75 327 SER A N 1
ATOM 2480 C CA . SER A 1 327 ? 12.757 -17.066 -36.838 1.00 91.75 327 SER A CA 1
ATOM 2481 C C . SER A 1 327 ? 13.620 -16.453 -37.948 1.00 91.75 327 SER A C 1
ATOM 2483 O O . SER A 1 327 ? 14.333 -17.176 -38.643 1.00 91.75 327 SER A O 1
ATOM 2485 N N . VAL A 1 328 ? 13.582 -15.125 -38.099 1.00 91.81 328 VAL A N 1
ATOM 2486 C CA . VAL A 1 328 ? 14.376 -14.387 -39.086 1.00 91.81 328 VAL A CA 1
ATOM 2487 C C . VAL A 1 328 ? 15.824 -14.252 -38.625 1.00 91.81 328 VAL A C 1
ATOM 2489 O O . VAL A 1 328 ? 16.725 -14.507 -39.415 1.00 91.81 328 VAL A O 1
ATOM 2492 N N . VAL A 1 329 ? 16.058 -13.921 -37.350 1.00 90.19 329 VAL A N 1
ATOM 2493 C CA . VAL A 1 329 ? 17.398 -13.773 -36.754 1.00 90.19 329 VAL A CA 1
ATOM 2494 C C . VAL A 1 329 ? 18.243 -15.035 -36.947 1.00 90.19 329 VAL A C 1
ATOM 2496 O O . VAL A 1 329 ? 19.395 -14.933 -37.356 1.00 90.19 329 VAL A O 1
ATOM 2499 N N . VAL A 1 330 ? 17.662 -16.224 -36.755 1.00 89.75 330 VAL A N 1
ATOM 2500 C CA . VAL A 1 330 ? 18.356 -17.515 -36.949 1.00 89.75 330 VAL A CA 1
ATOM 2501 C C . VAL A 1 330 ? 18.811 -17.738 -38.400 1.00 89.75 330 VAL A C 1
ATOM 2503 O O . VAL A 1 330 ? 19.753 -18.486 -38.649 1.00 89.75 330 VAL A O 1
ATOM 2506 N N . GLN A 1 331 ? 18.159 -17.096 -39.370 1.00 89.56 331 GLN A N 1
ATOM 2507 C CA . GLN A 1 331 ? 18.494 -17.216 -40.792 1.00 89.56 331 GLN A CA 1
ATOM 2508 C C . GLN A 1 331 ? 19.567 -16.212 -41.244 1.00 89.56 331 GLN A C 1
ATOM 2510 O O . GLN A 1 331 ? 20.038 -16.308 -42.378 1.00 89.56 331 GLN A O 1
ATOM 2515 N N . ILE A 1 332 ? 19.958 -15.252 -40.396 1.00 88.00 332 ILE A N 1
ATOM 2516 C CA . ILE A 1 332 ? 20.970 -14.242 -40.725 1.00 88.00 332 ILE A CA 1
ATOM 2517 C C . ILE A 1 332 ? 22.370 -14.868 -40.589 1.00 88.00 332 ILE A C 1
ATOM 2519 O O . ILE A 1 332 ? 22.739 -15.281 -39.493 1.00 88.00 332 ILE A O 1
ATOM 2523 N N . PRO A 1 333 ? 23.185 -14.921 -41.665 1.00 83.62 333 PRO A N 1
ATOM 2524 C CA . PRO A 1 333 ? 24.496 -15.579 -41.616 1.00 83.62 333 PRO A CA 1
ATOM 2525 C C . PRO A 1 333 ? 25.536 -14.857 -40.753 1.00 83.62 333 PRO A C 1
ATOM 2527 O O . PRO A 1 333 ? 26.484 -15.482 -40.287 1.00 83.62 333 PRO A O 1
ATOM 2530 N N . ASP A 1 334 ? 25.393 -13.540 -40.595 1.00 87.00 334 ASP A N 1
ATOM 2531 C CA . ASP A 1 334 ? 26.293 -12.713 -39.796 1.00 87.00 334 ASP A CA 1
ATOM 2532 C C . ASP A 1 334 ? 25.840 -12.704 -38.323 1.00 87.00 334 ASP A C 1
ATOM 2534 O O . ASP A 1 334 ? 24.805 -12.101 -38.013 1.00 87.00 334 ASP A O 1
ATOM 2538 N N . PRO A 1 335 ? 26.593 -13.345 -37.407 1.00 86.19 335 PRO A N 1
ATOM 2539 C CA . PRO A 1 335 ? 26.201 -13.457 -36.007 1.00 86.19 335 PRO A CA 1
ATOM 2540 C C . PRO A 1 335 ? 26.171 -12.105 -35.286 1.00 86.19 335 PRO A C 1
ATOM 2542 O O . PRO A 1 335 ? 25.350 -11.928 -34.390 1.00 86.19 335 PRO A O 1
ATOM 2545 N N . ALA A 1 336 ? 27.008 -11.138 -35.684 1.00 87.62 336 ALA A N 1
ATOM 2546 C CA . ALA A 1 336 ? 27.008 -9.811 -35.069 1.00 87.62 336 ALA A CA 1
ATOM 2547 C C . ALA A 1 336 ? 25.713 -9.061 -35.409 1.00 87.62 336 ALA A C 1
ATOM 2549 O O . ALA A 1 336 ? 25.029 -8.547 -34.524 1.00 87.62 336 ALA A O 1
ATOM 2550 N N . ARG A 1 337 ? 25.314 -9.096 -36.686 1.00 87.31 337 ARG A N 1
ATOM 2551 C CA . ARG A 1 337 ? 24.043 -8.526 -37.152 1.00 87.31 337 ARG A CA 1
ATOM 2552 C C . ARG A 1 337 ? 22.832 -9.235 -36.535 1.00 87.31 337 ARG A C 1
ATOM 2554 O O . ARG A 1 337 ? 21.844 -8.583 -36.202 1.00 87.31 337 ARG A O 1
ATOM 2561 N N . ALA A 1 338 ? 22.890 -10.559 -36.388 1.00 90.56 338 ALA A N 1
ATOM 2562 C CA . ALA A 1 338 ? 21.834 -11.341 -35.745 1.00 90.56 338 ALA A CA 1
ATOM 2563 C C . ALA A 1 338 ? 21.640 -10.928 -34.272 1.00 90.56 338 ALA A C 1
ATOM 2565 O O . ALA A 1 338 ? 20.508 -10.667 -33.853 1.00 90.56 338 ALA A O 1
ATOM 2566 N N . ALA A 1 339 ? 22.741 -10.794 -33.523 1.00 91.31 339 ALA A N 1
ATOM 2567 C CA . ALA A 1 339 ? 22.730 -10.342 -32.135 1.00 91.31 339 ALA A CA 1
ATOM 2568 C C . ALA A 1 339 ? 22.192 -8.907 -32.001 1.00 91.31 339 ALA A C 1
ATOM 2570 O O . ALA A 1 339 ? 21.345 -8.656 -31.145 1.00 91.31 339 ALA A O 1
ATOM 2571 N N . GLU A 1 340 ? 22.620 -7.982 -32.865 1.00 91.75 340 GLU A N 1
ATOM 2572 C CA . GLU A 1 340 ? 22.150 -6.588 -32.868 1.00 91.75 340 GLU A CA 1
ATOM 2573 C C . GLU A 1 340 ? 20.627 -6.498 -33.060 1.00 91.75 340 GLU A C 1
ATOM 2575 O O . GLU A 1 340 ? 19.934 -5.802 -32.314 1.00 91.75 340 GLU A O 1
ATOM 2580 N N . ILE A 1 341 ? 20.080 -7.239 -34.030 1.00 90.25 341 ILE A N 1
ATOM 2581 C CA . ILE A 1 341 ? 18.645 -7.212 -34.345 1.00 90.25 341 ILE A CA 1
ATOM 2582 C C . ILE A 1 341 ? 17.809 -7.777 -33.193 1.00 90.25 341 ILE A C 1
ATOM 2584 O O . ILE A 1 341 ? 16.782 -7.193 -32.839 1.00 90.25 341 ILE A O 1
ATOM 2588 N N . HIS A 1 342 ? 18.229 -8.897 -32.597 1.00 93.00 342 HIS A N 1
ATOM 2589 C CA . HIS A 1 342 ? 17.491 -9.498 -31.482 1.00 93.00 342 HIS A CA 1
ATOM 2590 C C . HIS A 1 342 ? 17.582 -8.635 -30.217 1.00 93.00 342 HIS A C 1
ATOM 2592 O O . HIS A 1 342 ? 16.568 -8.427 -29.551 1.00 93.00 342 HIS A O 1
ATOM 2598 N N . LEU A 1 343 ? 18.741 -8.029 -29.938 1.00 93.62 343 LEU A N 1
ATOM 2599 C CA . LEU A 1 343 ? 18.868 -7.073 -28.835 1.00 93.62 343 LEU A CA 1
ATOM 2600 C C . LEU A 1 343 ? 17.965 -5.850 -29.047 1.00 93.62 343 LEU A C 1
ATOM 2602 O O . LEU A 1 343 ? 17.288 -5.401 -28.120 1.00 93.62 343 LEU A O 1
ATOM 2606 N N . GLY A 1 344 ? 17.907 -5.346 -30.282 1.00 91.50 344 GLY A N 1
ATOM 2607 C CA . GLY A 1 344 ? 17.033 -4.243 -30.668 1.00 91.50 344 GLY A CA 1
ATOM 2608 C C . GLY A 1 344 ? 15.549 -4.538 -30.431 1.00 91.50 344 GLY A C 1
ATOM 2609 O O . GLY A 1 344 ? 14.824 -3.644 -29.995 1.00 91.50 344 GLY A O 1
ATOM 2610 N N . LEU A 1 345 ? 15.097 -5.781 -30.648 1.00 90.81 345 LEU A N 1
ATOM 2611 C CA . LEU A 1 345 ? 13.735 -6.212 -30.307 1.00 90.81 345 LEU A CA 1
ATOM 2612 C C . LEU A 1 345 ? 13.474 -6.097 -28.804 1.00 90.81 345 LEU A C 1
ATOM 2614 O O . LEU A 1 345 ? 12.488 -5.479 -28.408 1.00 90.81 345 LEU A O 1
ATOM 2618 N N . ALA A 1 346 ? 14.354 -6.662 -27.975 1.00 94.06 346 ALA A N 1
ATOM 2619 C CA . ALA A 1 346 ? 14.187 -6.652 -26.524 1.00 94.06 346 ALA A CA 1
ATOM 2620 C C . ALA A 1 346 ? 14.146 -5.215 -25.971 1.00 94.06 346 ALA A C 1
ATOM 2622 O O . ALA A 1 346 ? 13.221 -4.845 -25.247 1.00 94.06 346 ALA A O 1
ATOM 2623 N N . GLN A 1 347 ? 15.078 -4.359 -26.406 1.00 93.94 347 GLN A N 1
ATOM 2624 C CA . GLN A 1 347 ? 15.104 -2.936 -26.044 1.00 93.94 347 GLN A CA 1
ATOM 2625 C C . GLN A 1 347 ? 13.851 -2.191 -26.504 1.00 93.94 347 GLN A C 1
ATOM 2627 O O . GLN A 1 347 ? 13.364 -1.281 -25.831 1.00 93.94 347 GLN A O 1
ATOM 2632 N N . TRP A 1 348 ? 13.335 -2.542 -27.676 1.00 89.56 348 TRP A N 1
ATOM 2633 C CA . TRP A 1 348 ? 12.138 -1.919 -28.199 1.00 89.56 348 TRP A CA 1
ATOM 2634 C C . TRP A 1 348 ? 10.885 -2.321 -27.412 1.00 89.56 348 TRP A C 1
ATOM 2636 O O . TRP A 1 348 ? 10.079 -1.447 -27.095 1.00 89.56 348 TRP A O 1
ATOM 2646 N N . LEU A 1 349 ? 10.765 -3.586 -26.999 1.00 91.62 349 LEU A N 1
ATOM 2647 C CA . LEU A 1 349 ? 9.708 -4.040 -26.088 1.00 91.62 349 LEU A CA 1
ATOM 2648 C C . LEU A 1 349 ? 9.759 -3.310 -24.740 1.00 91.62 349 LEU A C 1
ATOM 2650 O O . LEU A 1 349 ? 8.711 -2.920 -24.226 1.00 91.62 349 LEU A O 1
ATOM 2654 N N . SER A 1 350 ? 10.956 -3.040 -24.208 1.00 93.62 350 SER A N 1
ATOM 2655 C CA . SER A 1 350 ? 11.111 -2.199 -23.014 1.00 93.62 350 SER A CA 1
ATOM 2656 C C . SER A 1 350 ? 10.568 -0.784 -23.224 1.00 93.62 350 SER A C 1
ATOM 2658 O O . SER A 1 350 ? 9.874 -0.266 -22.360 1.00 93.62 350 SER A O 1
ATOM 2660 N N . ARG A 1 351 ? 10.814 -0.151 -24.381 1.00 92.19 351 ARG A N 1
ATOM 2661 C CA . ARG A 1 351 ? 10.256 1.188 -24.680 1.00 92.19 351 ARG A CA 1
ATOM 2662 C C . ARG A 1 351 ? 8.732 1.194 -24.812 1.00 92.19 351 ARG A C 1
ATOM 2664 O O . ARG A 1 351 ? 8.127 2.245 -24.652 1.00 92.19 351 ARG A O 1
ATOM 2671 N N . LEU A 1 352 ? 8.132 0.048 -25.132 1.00 89.50 352 LEU A N 1
ATOM 2672 C CA . LEU A 1 352 ? 6.680 -0.144 -25.165 1.00 89.50 352 LEU A CA 1
ATOM 2673 C C . LEU A 1 352 ? 6.103 -0.549 -23.797 1.00 89.50 352 LEU A C 1
ATOM 2675 O O . LEU A 1 352 ? 4.936 -0.927 -23.730 1.00 89.50 352 LEU A O 1
ATOM 2679 N N . GLU A 1 353 ? 6.909 -0.524 -22.729 1.00 93.62 353 GLU A N 1
ATOM 2680 C CA . GLU A 1 353 ? 6.525 -0.922 -21.366 1.00 93.62 353 GLU A CA 1
ATOM 2681 C C . GLU A 1 353 ? 6.020 -2.378 -21.276 1.00 93.62 353 GLU A C 1
ATOM 2683 O O . GLU A 1 353 ? 5.260 -2.777 -20.390 1.00 93.62 353 GLU A O 1
ATOM 2688 N N . ARG A 1 354 ? 6.454 -3.226 -22.216 1.00 91.81 354 ARG A N 1
ATOM 2689 C CA . ARG A 1 354 ? 6.135 -4.660 -22.263 1.00 91.81 354 ARG A CA 1
ATOM 2690 C C . ARG A 1 354 ? 7.185 -5.440 -21.475 1.00 91.81 354 ARG A C 1
ATOM 2692 O O . ARG A 1 354 ? 7.905 -6.262 -22.031 1.00 91.81 354 ARG A O 1
ATOM 2699 N N . TRP A 1 355 ? 7.283 -5.153 -20.177 1.00 94.12 355 TRP A N 1
ATOM 2700 C CA . TRP A 1 355 ? 8.401 -5.565 -19.318 1.00 94.12 355 TRP A CA 1
ATOM 2701 C C . TRP A 1 355 ? 8.651 -7.081 -19.280 1.00 94.12 355 TRP A C 1
ATOM 2703 O O . TRP A 1 355 ? 9.781 -7.516 -19.479 1.00 94.12 355 TRP A O 1
ATOM 2713 N N . GLU A 1 356 ? 7.608 -7.897 -19.116 1.00 93.12 356 GLU A N 1
ATOM 2714 C CA . GLU A 1 356 ? 7.732 -9.367 -19.076 1.00 93.12 356 GLU A CA 1
ATOM 2715 C C . GLU A 1 356 ? 8.228 -9.962 -20.406 1.00 93.12 356 GLU A C 1
ATOM 2717 O O . GLU A 1 356 ? 9.069 -10.864 -20.447 1.00 93.12 356 GLU A O 1
ATOM 2722 N N . GLU A 1 357 ? 7.731 -9.429 -21.522 1.00 92.25 357 GLU A N 1
ATOM 2723 C CA . GLU A 1 357 ? 8.126 -9.876 -22.859 1.00 92.25 357 GLU A CA 1
ATOM 2724 C C . GLU A 1 357 ? 9.546 -9.408 -23.183 1.00 92.25 357 GLU A C 1
ATOM 2726 O O . GLU A 1 357 ? 10.347 -10.191 -23.685 1.00 92.25 357 GLU A O 1
ATOM 2731 N N . ALA A 1 358 ? 9.899 -8.176 -22.806 1.00 95.00 358 ALA A N 1
ATOM 2732 C CA . ALA A 1 358 ? 11.259 -7.667 -22.926 1.00 95.00 358 ALA A CA 1
ATOM 2733 C C . ALA A 1 358 ? 12.257 -8.527 -22.137 1.00 95.00 358 ALA A C 1
ATOM 2735 O O . ALA A 1 358 ? 13.277 -8.934 -22.688 1.00 95.00 358 ALA A O 1
ATOM 2736 N N . ALA A 1 359 ? 11.951 -8.865 -20.878 1.00 94.81 359 ALA A N 1
ATOM 2737 C CA . ALA A 1 359 ? 12.796 -9.728 -20.052 1.00 94.81 359 ALA A CA 1
ATOM 2738 C C . ALA A 1 359 ? 12.990 -11.123 -20.672 1.00 94.81 359 ALA A C 1
ATOM 2740 O O . ALA A 1 359 ? 14.097 -11.669 -20.636 1.00 94.81 359 ALA A O 1
ATOM 2741 N N . THR A 1 360 ? 11.933 -11.669 -21.285 1.00 93.62 360 THR A N 1
ATOM 2742 C CA . THR A 1 360 ? 11.978 -12.944 -22.015 1.00 93.62 360 THR A CA 1
ATOM 2743 C C . THR A 1 360 ? 12.887 -12.854 -23.240 1.00 93.62 360 THR A C 1
ATOM 2745 O O . THR A 1 360 ? 13.713 -13.740 -23.454 1.00 93.62 360 THR A O 1
ATOM 2748 N N . GLU A 1 361 ? 12.787 -11.781 -24.029 1.00 93.88 361 GLU A N 1
ATOM 2749 C CA . GLU A 1 361 ? 13.648 -11.604 -25.203 1.00 93.88 361 GLU A CA 1
ATOM 2750 C C . GLU A 1 361 ? 15.106 -11.327 -24.830 1.00 93.88 361 GLU A C 1
ATOM 2752 O O . GLU A 1 361 ? 15.998 -11.858 -25.488 1.00 93.88 361 GLU A O 1
ATOM 2757 N N . PHE A 1 362 ? 15.377 -10.579 -23.754 1.00 95.88 362 PHE A N 1
ATOM 2758 C CA . PHE A 1 362 ? 16.743 -10.439 -23.246 1.00 95.88 362 PHE A CA 1
ATOM 2759 C C . PHE A 1 362 ? 17.314 -11.781 -22.780 1.00 95.88 362 PHE A C 1
ATOM 2761 O O . PHE A 1 362 ? 18.476 -12.066 -23.056 1.00 95.88 362 PHE A O 1
ATOM 2768 N N . GLN A 1 363 ? 16.516 -12.631 -22.122 1.00 94.88 363 GLN A N 1
ATOM 2769 C CA . GLN A 1 363 ? 16.967 -13.973 -21.747 1.00 94.88 363 GLN A CA 1
ATOM 2770 C C . GLN A 1 363 ? 17.293 -14.815 -22.984 1.00 94.88 363 GLN A C 1
ATOM 2772 O O . GLN A 1 363 ? 18.366 -15.404 -23.056 1.00 94.88 363 GLN A O 1
ATOM 2777 N N . ALA A 1 364 ? 16.405 -14.821 -23.982 1.00 92.19 364 ALA A N 1
ATOM 2778 C CA . ALA A 1 364 ? 16.629 -15.547 -25.228 1.00 92.19 364 ALA A CA 1
ATOM 2779 C C . ALA A 1 364 ? 17.883 -15.049 -25.967 1.00 92.19 364 ALA A C 1
ATOM 2781 O O . ALA A 1 364 ? 18.606 -15.848 -26.559 1.00 92.19 364 ALA A O 1
ATOM 2782 N N . TRP A 1 365 ? 18.155 -13.742 -25.912 1.00 94.62 365 TRP A N 1
ATOM 2783 C CA . TRP A 1 365 ? 19.384 -13.161 -26.443 1.00 94.62 365 TRP A CA 1
ATOM 2784 C C . TRP A 1 365 ? 20.621 -13.670 -25.691 1.00 94.62 365 TRP A C 1
ATOM 2786 O O . TRP A 1 365 ? 21.574 -14.118 -26.323 1.00 94.62 365 TRP A O 1
ATOM 2796 N N . LEU A 1 366 ? 20.592 -13.656 -24.352 1.00 93.44 366 LEU A N 1
ATOM 2797 C CA . LEU A 1 366 ? 21.702 -14.113 -23.505 1.00 93.44 366 LEU A CA 1
ATOM 2798 C C . LEU A 1 366 ? 22.005 -15.604 -23.702 1.00 93.44 366 LEU A C 1
ATOM 2800 O O . LEU A 1 366 ? 23.167 -15.994 -23.674 1.00 93.44 366 LEU A O 1
ATOM 2804 N N . ASP A 1 367 ? 20.980 -16.422 -23.943 1.00 92.44 367 ASP A N 1
ATOM 2805 C CA . ASP A 1 367 ? 21.142 -17.854 -24.207 1.00 92.44 367 ASP A CA 1
ATOM 2806 C C . ASP A 1 367 ? 21.748 -18.128 -25.599 1.00 92.44 367 ASP A C 1
ATOM 2808 O O . ASP A 1 367 ? 22.476 -19.105 -25.781 1.00 92.44 367 ASP A O 1
ATOM 2812 N N . ALA A 1 368 ? 21.442 -17.284 -26.592 1.00 90.00 368 ALA A N 1
ATOM 2813 C CA . ALA A 1 368 ? 21.852 -17.477 -27.985 1.00 90.00 368 ALA A CA 1
ATOM 2814 C C . ALA A 1 368 ? 23.200 -16.823 -28.341 1.00 90.00 368 ALA A C 1
ATOM 2816 O O . ALA A 1 368 ? 23.905 -17.323 -29.219 1.00 90.00 368 ALA A O 1
ATOM 2817 N N . PHE A 1 369 ? 23.553 -15.716 -27.682 1.00 90.38 369 PHE A N 1
ATOM 2818 C CA . PHE A 1 369 ? 24.689 -14.857 -28.036 1.00 90.38 369 PHE A CA 1
ATOM 2819 C C . PHE A 1 369 ? 25.636 -14.598 -26.853 1.00 90.38 369 PHE A C 1
ATOM 2821 O O . PHE A 1 369 ? 26.223 -13.521 -26.749 1.00 90.38 369 PHE A O 1
ATOM 2828 N N . ASP A 1 370 ? 25.798 -15.572 -25.955 1.00 82.06 370 ASP A N 1
ATOM 2829 C CA . ASP A 1 370 ? 26.669 -15.430 -24.783 1.00 82.06 370 ASP A CA 1
ATOM 2830 C C . ASP A 1 370 ? 28.099 -14.995 -25.167 1.00 82.06 370 ASP A C 1
ATOM 2832 O O . ASP A 1 370 ? 28.732 -15.554 -26.068 1.00 82.06 370 ASP A O 1
ATOM 2836 N N . GLY A 1 371 ? 28.603 -13.960 -24.491 1.00 81.44 371 GLY A N 1
ATOM 2837 C CA . GLY A 1 371 ? 29.914 -13.362 -24.751 1.00 81.44 371 GLY A CA 1
ATOM 2838 C C . GLY A 1 371 ? 30.008 -12.471 -25.999 1.00 81.44 371 GLY A C 1
ATOM 2839 O O . GLY A 1 371 ? 31.099 -11.976 -26.293 1.00 81.44 371 GLY A O 1
ATOM 2840 N N . ALA A 1 372 ? 28.910 -12.234 -26.726 1.00 87.19 372 ALA A N 1
ATOM 2841 C CA . ALA A 1 372 ? 28.879 -11.287 -27.841 1.00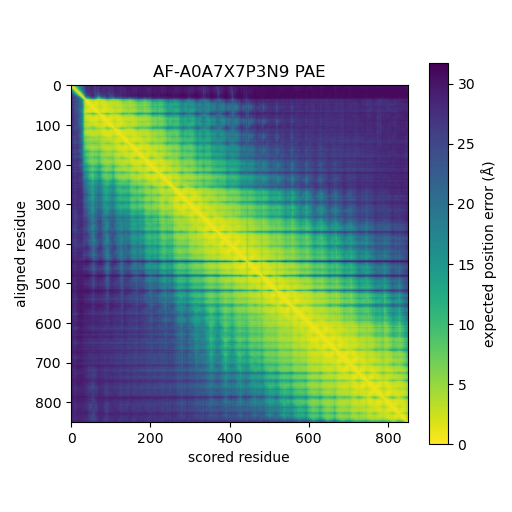 87.19 372 ALA A CA 1
ATOM 2842 C C . ALA A 1 372 ? 28.952 -9.821 -27.367 1.00 87.19 372 ALA A C 1
ATOM 2844 O O . ALA A 1 372 ? 28.632 -9.483 -26.219 1.00 87.19 372 ALA A O 1
ATOM 2845 N N . GLU A 1 373 ? 29.352 -8.924 -28.273 1.00 85.19 373 GLU A N 1
ATOM 2846 C CA . GLU A 1 373 ? 29.258 -7.476 -28.053 1.00 85.19 373 GLU A CA 1
ATOM 2847 C C . GLU A 1 373 ? 27.794 -7.098 -27.753 1.00 85.19 373 GLU A C 1
ATOM 2849 O O . GLU A 1 373 ? 26.881 -7.530 -28.455 1.00 85.19 373 GLU A O 1
ATOM 2854 N N . GLY A 1 374 ? 27.561 -6.358 -26.663 1.00 86.56 374 GLY A N 1
ATOM 2855 C CA . GLY A 1 374 ? 26.216 -6.065 -26.146 1.00 86.56 374 GLY A CA 1
ATOM 2856 C C . GLY A 1 374 ? 25.765 -6.927 -24.957 1.00 86.56 374 GLY A C 1
ATOM 2857 O O . GLY A 1 374 ? 24.693 -6.674 -24.414 1.00 86.56 374 GLY A O 1
ATOM 2858 N N . THR A 1 375 ? 26.577 -7.884 -24.481 1.00 91.50 375 THR A N 1
ATOM 2859 C CA . THR A 1 375 ? 26.222 -8.725 -23.312 1.00 91.50 375 THR A CA 1
ATOM 2860 C C . THR A 1 375 ? 25.905 -7.901 -22.060 1.00 91.50 375 THR A C 1
ATOM 2862 O O . THR A 1 375 ? 24.917 -8.169 -21.376 1.00 91.50 375 THR A O 1
ATOM 2865 N N . ALA A 1 376 ? 26.700 -6.865 -21.771 1.00 90.88 376 ALA A N 1
ATOM 2866 C CA . ALA A 1 376 ? 26.445 -5.968 -20.642 1.00 90.88 376 ALA A CA 1
ATOM 2867 C C . ALA A 1 376 ? 25.119 -5.199 -20.805 1.00 90.88 376 ALA A C 1
ATOM 2869 O O . ALA A 1 376 ? 24.343 -5.113 -19.853 1.00 90.88 376 ALA A O 1
ATOM 2870 N N . ASP A 1 377 ? 24.817 -4.712 -22.014 1.00 92.44 377 ASP A N 1
ATOM 2871 C CA . ASP A 1 377 ? 23.569 -3.999 -22.306 1.00 92.44 377 ASP A CA 1
ATOM 2872 C C . ASP A 1 377 ? 22.345 -4.930 -22.235 1.00 92.44 377 ASP A C 1
ATOM 2874 O O . ASP A 1 377 ? 21.289 -4.514 -21.760 1.00 92.44 377 ASP A O 1
ATOM 2878 N N . ALA A 1 378 ? 22.477 -6.194 -22.652 1.00 95.19 378 ALA A N 1
ATOM 2879 C CA . ALA A 1 378 ? 21.418 -7.195 -22.541 1.00 95.19 378 ALA A CA 1
ATOM 2880 C C . ALA A 1 378 ? 21.120 -7.557 -21.079 1.00 95.19 378 ALA A C 1
ATOM 2882 O O . ALA A 1 378 ? 19.957 -7.572 -20.676 1.00 95.19 378 ALA A O 1
ATOM 2883 N N . LEU A 1 379 ? 22.159 -7.784 -20.264 1.00 96.12 379 LEU A N 1
ATOM 2884 C CA . LEU A 1 379 ? 22.015 -8.025 -18.823 1.00 96.12 379 LEU A CA 1
ATOM 2885 C C . LEU A 1 379 ? 21.377 -6.825 -18.117 1.00 96.12 379 LEU A C 1
ATOM 2887 O O . LEU A 1 379 ? 20.452 -6.996 -17.322 1.00 96.12 379 LEU A O 1
ATOM 2891 N N . ALA A 1 380 ? 21.842 -5.610 -18.423 1.00 95.88 380 ALA A N 1
ATOM 2892 C CA . ALA A 1 380 ? 21.274 -4.390 -17.867 1.00 95.88 380 ALA A CA 1
ATOM 2893 C C . ALA A 1 380 ? 19.805 -4.231 -18.280 1.00 95.88 380 ALA A C 1
ATOM 2895 O O . ALA A 1 380 ? 18.951 -4.022 -17.422 1.00 95.88 380 ALA A O 1
ATOM 2896 N N . GLY A 1 381 ? 19.493 -4.374 -19.572 1.00 95.75 381 GLY A N 1
ATOM 2897 C CA . GLY A 1 381 ? 18.131 -4.286 -20.099 1.00 95.75 381 GLY A CA 1
ATOM 2898 C C . GLY A 1 381 ? 17.179 -5.300 -19.463 1.00 95.75 381 GLY A C 1
ATOM 2899 O O . GLY A 1 381 ? 16.065 -4.938 -19.083 1.00 95.75 381 GLY A O 1
ATOM 2900 N N . GLN A 1 382 ? 17.639 -6.537 -19.255 1.00 97.38 382 GLN A N 1
ATOM 2901 C CA . GLN A 1 382 ? 16.880 -7.564 -18.544 1.00 97.38 382 GLN A CA 1
ATOM 2902 C C . GLN A 1 382 ? 16.597 -7.164 -17.092 1.00 97.38 382 GLN A C 1
ATOM 2904 O O . GLN A 1 382 ? 15.465 -7.279 -16.625 1.00 97.38 382 GLN A O 1
ATOM 2909 N N . ALA A 1 383 ? 17.616 -6.680 -16.379 1.00 97.38 383 ALA A N 1
ATOM 2910 C CA . ALA A 1 383 ? 17.484 -6.264 -14.988 1.00 97.38 383 ALA A CA 1
ATOM 2911 C C . ALA A 1 383 ? 16.498 -5.094 -14.829 1.00 97.38 383 ALA A C 1
ATOM 2913 O O . ALA A 1 383 ? 15.652 -5.119 -13.935 1.00 97.38 383 ALA A O 1
ATOM 2914 N N . TRP A 1 384 ? 16.546 -4.115 -15.739 1.00 97.50 384 TRP A N 1
ATOM 2915 C CA . TRP A 1 384 ? 15.572 -3.022 -15.806 1.00 97.50 384 TRP A CA 1
ATOM 2916 C C . TRP A 1 384 ? 14.157 -3.521 -16.095 1.00 97.50 384 TRP A C 1
ATOM 2918 O O . TRP A 1 384 ? 13.214 -3.082 -15.443 1.00 97.50 384 TRP A O 1
ATOM 2928 N N . ALA A 1 385 ? 14.000 -4.471 -17.019 1.00 96.69 385 ALA A N 1
ATOM 2929 C CA . ALA A 1 385 ? 12.700 -5.067 -17.305 1.00 96.69 385 ALA A CA 1
ATOM 2930 C C . ALA A 1 385 ? 12.113 -5.780 -16.070 1.00 96.69 385 ALA A C 1
ATOM 2932 O O . ALA A 1 385 ? 10.938 -5.594 -15.763 1.00 96.69 385 ALA A O 1
ATOM 2933 N N . TYR A 1 386 ? 12.922 -6.525 -15.307 1.00 97.44 386 TYR A N 1
ATOM 2934 C CA . TYR A 1 386 ? 12.467 -7.122 -14.044 1.00 97.44 386 TYR A CA 1
ATOM 2935 C C . TYR A 1 386 ? 12.132 -6.083 -12.971 1.00 97.44 386 TYR A C 1
ATOM 2937 O O . TYR A 1 386 ? 11.168 -6.266 -12.227 1.00 97.44 386 TYR A O 1
ATOM 2945 N N . TRP A 1 387 ? 12.900 -4.995 -12.887 1.00 97.31 387 TRP A N 1
ATOM 2946 C CA . TRP A 1 387 ? 12.650 -3.912 -11.936 1.00 97.31 387 TRP A CA 1
ATOM 2947 C C . TRP A 1 387 ? 11.283 -3.260 -12.167 1.00 97.31 387 TRP A C 1
ATOM 2949 O O . TRP A 1 387 ? 10.480 -3.179 -11.238 1.00 97.31 387 TRP A O 1
ATOM 2959 N N . GLU A 1 388 ? 10.986 -2.872 -13.409 1.00 96.94 388 GLU A N 1
ATOM 2960 C CA . GLU A 1 388 ? 9.701 -2.257 -13.765 1.00 96.94 388 GLU A CA 1
ATOM 2961 C C . GLU A 1 388 ? 8.529 -3.248 -13.650 1.00 96.94 388 GLU A C 1
ATOM 2963 O O . GLU A 1 388 ? 7.416 -2.867 -13.286 1.00 96.94 388 GLU A O 1
ATOM 2968 N N . ALA A 1 389 ? 8.785 -4.546 -13.848 1.00 93.94 389 ALA A N 1
ATOM 2969 C CA . ALA A 1 389 ? 7.822 -5.618 -13.589 1.00 93.94 389 ALA A CA 1
ATOM 2970 C C . ALA A 1 389 ? 7.599 -5.928 -12.088 1.00 93.94 389 ALA A C 1
ATOM 2972 O O . ALA A 1 389 ? 6.886 -6.878 -11.772 1.00 93.94 389 ALA A O 1
ATOM 2973 N N . GLN A 1 390 ? 8.196 -5.166 -11.157 1.00 94.94 390 GLN A N 1
ATOM 2974 C CA . GLN A 1 390 ? 8.132 -5.387 -9.697 1.00 94.94 390 GLN A CA 1
ATOM 2975 C C . GLN A 1 390 ? 8.724 -6.736 -9.233 1.00 94.94 390 GLN A C 1
ATOM 2977 O O . GLN A 1 390 ? 8.469 -7.209 -8.124 1.00 94.94 390 GLN A O 1
ATOM 2982 N N . ARG A 1 391 ? 9.569 -7.366 -10.058 1.00 96.50 391 ARG A N 1
ATOM 2983 C CA . ARG A 1 391 ? 10.268 -8.626 -9.754 1.00 96.50 391 ARG A CA 1
ATOM 2984 C C . ARG A 1 391 ? 11.627 -8.326 -9.119 1.00 96.50 391 ARG A C 1
ATOM 2986 O O . ARG A 1 391 ? 12.683 -8.602 -9.687 1.00 96.50 391 ARG A O 1
ATOM 2993 N N . HIS A 1 392 ? 11.602 -7.714 -7.933 1.00 96.25 392 HIS A N 1
ATOM 2994 C CA . HIS A 1 392 ? 12.780 -7.094 -7.310 1.00 96.25 392 HIS A CA 1
ATOM 2995 C C . HIS A 1 392 ? 13.949 -8.058 -7.035 1.00 96.25 392 HIS A C 1
ATOM 2997 O O . HIS A 1 392 ? 15.104 -7.668 -7.193 1.00 96.25 392 HIS A O 1
ATOM 3003 N N . GLU A 1 393 ? 13.687 -9.316 -6.662 1.00 95.81 393 GLU A N 1
ATOM 3004 C CA . GLU A 1 393 ? 14.758 -10.295 -6.409 1.00 95.81 393 GLU A CA 1
ATOM 3005 C C . GLU A 1 393 ? 15.518 -10.664 -7.696 1.00 95.81 393 GLU A C 1
ATOM 3007 O O . GLU A 1 393 ? 16.748 -10.755 -7.706 1.00 95.81 393 GLU A O 1
ATOM 3012 N N . GLU A 1 394 ? 14.799 -10.835 -8.803 1.00 96.38 394 GLU A N 1
ATOM 3013 C CA . GLU A 1 394 ? 15.389 -11.149 -10.107 1.00 96.38 394 GLU A CA 1
ATOM 3014 C C . GLU A 1 394 ? 16.081 -9.931 -10.711 1.00 96.38 394 GLU A C 1
ATOM 3016 O O . GLU A 1 394 ? 17.168 -10.063 -11.276 1.00 96.38 394 GLU A O 1
ATOM 3021 N N . ALA A 1 395 ? 15.510 -8.740 -10.506 1.00 97.31 395 ALA A N 1
ATOM 3022 C CA . ALA A 1 395 ? 16.153 -7.478 -10.842 1.00 97.31 395 ALA A CA 1
ATOM 3023 C C . ALA A 1 395 ? 17.493 -7.319 -10.110 1.00 97.31 395 ALA A C 1
ATOM 3025 O O . ALA A 1 395 ? 18.486 -6.976 -10.744 1.00 97.31 395 ALA A O 1
ATOM 3026 N N . ALA A 1 396 ? 17.559 -7.638 -8.810 1.00 97.19 396 ALA A N 1
ATOM 3027 C CA . ALA A 1 396 ? 18.803 -7.581 -8.042 1.00 97.19 396 ALA A CA 1
ATOM 3028 C C . ALA A 1 396 ? 19.873 -8.508 -8.643 1.00 97.19 396 ALA A C 1
ATOM 3030 O O . ALA A 1 396 ? 20.951 -8.049 -9.013 1.00 97.19 396 ALA A O 1
ATOM 3031 N N . ARG A 1 397 ? 19.562 -9.793 -8.854 1.00 96.06 397 ARG A N 1
ATOM 3032 C CA . ARG A 1 397 ? 20.507 -10.735 -9.491 1.00 96.06 397 ARG A CA 1
ATOM 3033 C C . ARG A 1 397 ? 20.917 -10.282 -10.899 1.00 96.06 397 ARG A C 1
ATOM 3035 O O . ARG A 1 397 ? 22.066 -10.460 -11.303 1.00 96.06 397 ARG A O 1
ATOM 3042 N N . GLY A 1 398 ? 19.985 -9.697 -11.651 1.00 95.75 398 GLY A N 1
ATOM 3043 C CA . GLY A 1 398 ? 20.236 -9.123 -12.971 1.00 95.75 398 GLY A CA 1
ATOM 3044 C C . GLY A 1 398 ? 21.223 -7.955 -12.922 1.00 95.75 398 GLY A C 1
ATOM 3045 O O . GLY A 1 398 ? 22.214 -7.968 -13.651 1.00 95.75 398 GLY A O 1
ATOM 3046 N N . PHE A 1 399 ? 20.998 -6.975 -12.041 1.00 97.81 399 PHE A N 1
ATOM 3047 C CA . PHE A 1 399 ? 21.872 -5.809 -11.896 1.00 97.81 399 PHE A CA 1
ATOM 3048 C C . PHE A 1 399 ? 23.263 -6.182 -11.381 1.00 97.81 399 PHE A C 1
ATOM 3050 O O . PHE A 1 399 ? 24.243 -5.589 -11.825 1.00 97.81 399 PHE A O 1
ATOM 3057 N N . GLU A 1 400 ? 23.376 -7.187 -10.509 1.00 96.56 400 GLU A N 1
ATOM 3058 C CA . GLU A 1 400 ? 24.667 -7.720 -10.060 1.00 96.56 400 GLU A CA 1
ATOM 3059 C C . GLU A 1 400 ? 25.482 -8.274 -11.237 1.00 96.56 400 GLU A C 1
ATOM 3061 O O . GLU A 1 400 ? 26.634 -7.881 -11.445 1.00 96.56 400 GLU A O 1
ATOM 3066 N N . ARG A 1 401 ? 24.862 -9.123 -12.069 1.00 95.69 401 ARG A N 1
ATOM 3067 C CA . ARG A 1 401 ? 25.493 -9.661 -13.285 1.00 95.69 401 ARG A CA 1
ATOM 3068 C C . ARG A 1 401 ? 25.836 -8.555 -14.285 1.00 95.69 401 ARG A C 1
ATOM 3070 O O . ARG A 1 401 ? 26.926 -8.574 -14.854 1.00 95.69 401 ARG A O 1
ATOM 3077 N N . ALA A 1 402 ? 24.938 -7.589 -14.481 1.00 95.81 402 ALA A N 1
ATOM 3078 C CA . ALA A 1 402 ? 25.150 -6.462 -15.386 1.00 95.81 402 ALA A CA 1
ATOM 3079 C C . ALA A 1 402 ? 26.329 -5.584 -14.936 1.00 95.81 402 ALA A C 1
ATOM 3081 O O . ALA A 1 402 ? 27.200 -5.263 -15.740 1.00 95.81 402 ALA A O 1
ATOM 3082 N N . ALA A 1 403 ? 26.410 -5.249 -13.645 1.00 95.38 403 ALA A N 1
ATOM 3083 C CA . ALA A 1 403 ? 27.514 -4.471 -13.090 1.00 95.38 403 ALA A CA 1
ATOM 3084 C C . ALA A 1 403 ? 28.860 -5.211 -13.194 1.00 95.38 403 ALA A C 1
ATOM 3086 O O . ALA A 1 403 ? 29.888 -4.581 -13.446 1.00 95.38 403 ALA A O 1
ATOM 3087 N N . ALA A 1 404 ? 28.866 -6.540 -13.035 1.00 94.31 404 ALA A N 1
ATOM 3088 C CA . ALA A 1 404 ? 30.069 -7.356 -13.198 1.00 94.31 404 ALA A CA 1
ATOM 3089 C C . ALA A 1 404 ? 30.568 -7.411 -14.657 1.00 94.31 404 ALA A C 1
ATOM 3091 O O . ALA A 1 404 ? 31.776 -7.466 -14.883 1.00 94.31 404 ALA A O 1
ATOM 3092 N N . ALA A 1 405 ? 29.654 -7.385 -15.633 1.00 92.25 405 ALA A N 1
ATOM 3093 C CA . ALA A 1 405 ? 29.975 -7.393 -17.063 1.00 92.25 405 ALA A CA 1
ATOM 3094 C C . ALA A 1 405 ? 30.307 -5.999 -17.634 1.00 92.25 405 ALA A C 1
ATOM 3096 O O . ALA A 1 405 ? 30.971 -5.899 -18.665 1.00 92.25 405 ALA A O 1
ATOM 3097 N N . GLU A 1 406 ? 29.849 -4.924 -16.988 1.00 94.25 406 GLU A N 1
ATOM 3098 C CA . GLU A 1 406 ? 30.074 -3.548 -17.436 1.00 94.25 406 GLU A CA 1
ATOM 3099 C C . GLU A 1 406 ? 31.540 -3.137 -17.257 1.00 94.25 406 GLU A C 1
ATOM 3101 O O . GLU A 1 406 ? 32.138 -3.357 -16.201 1.00 94.25 406 GLU A O 1
ATOM 3106 N N . THR A 1 407 ? 32.120 -2.503 -18.277 1.00 91.75 407 THR A N 1
ATOM 3107 C CA . THR A 1 407 ? 33.522 -2.058 -18.288 1.00 91.75 407 THR A CA 1
ATOM 3108 C C . THR A 1 407 ? 33.665 -0.579 -17.940 1.00 91.75 407 THR A C 1
ATOM 3110 O O . THR A 1 407 ? 34.644 -0.224 -17.275 1.00 91.75 407 THR A O 1
ATOM 3113 N N . ASP A 1 408 ? 32.681 0.254 -18.301 1.00 91.19 408 ASP A N 1
ATOM 3114 C CA . ASP A 1 408 ? 32.649 1.683 -17.980 1.00 91.19 408 ASP A CA 1
ATOM 3115 C C . ASP A 1 408 ? 32.394 1.894 -16.472 1.00 91.19 408 ASP A C 1
ATOM 3117 O O . ASP A 1 408 ? 31.325 1.530 -15.968 1.00 91.19 408 ASP A O 1
ATOM 3121 N N . PRO A 1 409 ? 33.337 2.504 -15.724 1.00 89.88 409 PRO A N 1
ATOM 3122 C CA . PRO A 1 409 ? 33.184 2.743 -14.291 1.00 89.88 409 PRO A CA 1
ATOM 3123 C C . PRO A 1 409 ? 31.926 3.536 -13.911 1.00 89.88 409 PRO A C 1
ATOM 3125 O O . PRO A 1 409 ? 31.339 3.270 -12.862 1.00 89.88 409 PRO A O 1
ATOM 3128 N N . VAL A 1 410 ? 31.491 4.489 -14.743 1.00 90.31 410 VAL A N 1
ATOM 3129 C CA . VAL A 1 410 ? 30.338 5.355 -14.441 1.00 90.31 410 VAL A CA 1
ATOM 3130 C C . VAL A 1 410 ? 29.027 4.583 -14.589 1.00 90.31 410 VAL A C 1
ATOM 3132 O O . VAL A 1 410 ? 28.160 4.626 -13.707 1.00 90.31 410 VAL A O 1
ATOM 3135 N N . ARG A 1 411 ? 28.888 3.822 -15.682 1.00 91.69 411 ARG A N 1
ATOM 3136 C CA . ARG A 1 411 ? 27.747 2.919 -15.886 1.00 91.69 411 ARG A CA 1
ATOM 3137 C C . ARG A 1 411 ? 27.710 1.822 -14.828 1.00 91.69 411 ARG A C 1
ATOM 3139 O O . ARG A 1 411 ? 26.647 1.580 -14.257 1.00 91.69 411 ARG A O 1
ATOM 3146 N N . ARG A 1 412 ? 28.862 1.234 -14.488 1.00 94.69 412 ARG A N 1
ATOM 3147 C CA . ARG A 1 412 ? 28.966 0.221 -13.428 1.00 94.69 412 ARG A CA 1
ATOM 3148 C C . ARG A 1 412 ? 28.447 0.751 -12.095 1.00 94.69 412 ARG A C 1
ATOM 3150 O O . ARG A 1 412 ? 27.630 0.088 -11.465 1.00 94.69 412 ARG A O 1
ATOM 3157 N N . LEU A 1 413 ? 28.858 1.956 -11.697 1.00 92.06 413 LEU A N 1
ATOM 3158 C CA . LEU A 1 413 ? 28.394 2.584 -10.457 1.00 92.06 413 LEU A CA 1
ATOM 3159 C C . LEU A 1 413 ? 26.875 2.826 -10.464 1.00 92.06 413 LEU A C 1
ATOM 3161 O O . LEU A 1 413 ? 26.202 2.634 -9.452 1.00 92.06 413 LEU A O 1
ATOM 3165 N N . THR A 1 414 ? 26.316 3.196 -11.618 1.00 93.06 414 THR A N 1
ATOM 3166 C CA . THR A 1 414 ? 24.864 3.374 -11.791 1.00 93.06 414 THR A CA 1
ATOM 3167 C C . THR A 1 414 ? 24.110 2.050 -11.633 1.00 93.06 414 THR A C 1
ATOM 3169 O O . THR A 1 414 ? 23.089 2.001 -10.945 1.00 93.06 414 THR A O 1
ATOM 3172 N N . LEU A 1 415 ? 24.625 0.965 -12.218 1.00 95.94 415 LEU A N 1
ATOM 3173 C CA . LEU A 1 415 ? 24.058 -0.378 -12.073 1.00 95.94 415 LEU A CA 1
ATOM 3174 C C . LEU A 1 415 ? 24.177 -0.893 -10.633 1.00 95.94 415 LEU A C 1
ATOM 3176 O O . LEU A 1 415 ? 23.232 -1.487 -10.131 1.00 95.94 415 LEU A O 1
ATOM 3180 N N . GLN A 1 416 ? 25.283 -0.614 -9.939 1.00 95.88 416 GLN A N 1
ATOM 3181 C CA . GLN A 1 416 ? 25.460 -0.961 -8.522 1.00 95.88 416 GLN A CA 1
ATOM 3182 C C . GLN A 1 416 ? 24.482 -0.215 -7.610 1.00 95.88 416 GLN A C 1
ATOM 3184 O O . GLN A 1 416 ? 23.930 -0.799 -6.683 1.00 95.88 416 GLN A O 1
ATOM 3189 N N . HIS A 1 417 ? 24.207 1.059 -7.885 1.00 94.94 417 HIS A N 1
ATOM 3190 C CA . HIS A 1 417 ? 23.149 1.778 -7.180 1.00 94.94 417 HIS A CA 1
ATOM 3191 C C . HIS A 1 417 ? 21.790 1.102 -7.400 1.00 94.94 417 HIS A C 1
ATOM 3193 O O . HIS A 1 417 ? 21.071 0.831 -6.443 1.00 94.94 417 HIS A O 1
ATOM 3199 N N . LYS A 1 418 ? 21.452 0.759 -8.647 1.00 96.31 418 LYS A N 1
ATOM 3200 C CA . LYS A 1 418 ? 20.187 0.076 -8.948 1.00 96.31 418 LYS A CA 1
ATOM 3201 C C . LYS A 1 418 ? 20.099 -1.333 -8.362 1.00 96.31 418 LYS A C 1
ATOM 3203 O O . LYS A 1 418 ? 19.023 -1.737 -7.933 1.00 96.31 418 LYS A O 1
ATOM 3208 N N . LEU A 1 419 ? 21.222 -2.042 -8.268 1.00 97.62 419 LEU A N 1
ATOM 3209 C CA . LEU A 1 419 ? 21.337 -3.286 -7.513 1.00 97.62 419 LEU A CA 1
ATOM 3210 C C . LEU A 1 419 ? 20.945 -3.074 -6.047 1.00 97.62 419 LEU A C 1
ATOM 3212 O O . LEU A 1 419 ? 20.111 -3.820 -5.543 1.00 97.62 419 LEU A O 1
ATOM 3216 N N . ALA A 1 420 ? 21.495 -2.053 -5.386 1.00 96.88 420 ALA A N 1
ATOM 3217 C CA . ALA A 1 420 ? 21.152 -1.749 -4.000 1.00 96.88 420 ALA A CA 1
ATOM 3218 C C . ALA A 1 420 ? 19.662 -1.393 -3.828 1.00 96.88 420 ALA A C 1
ATOM 3220 O O . ALA A 1 420 ? 19.026 -1.912 -2.912 1.00 96.88 420 ALA A O 1
ATOM 3221 N N . ASP A 1 421 ? 19.079 -0.609 -4.748 1.00 96.75 421 ASP A N 1
ATOM 3222 C CA . ASP A 1 421 ? 17.633 -0.320 -4.768 1.00 96.75 421 ASP A CA 1
ATOM 3223 C C . ASP A 1 421 ? 16.797 -1.611 -4.879 1.00 96.75 421 ASP A C 1
ATOM 3225 O O . ASP A 1 421 ? 15.825 -1.801 -4.145 1.00 96.75 421 ASP A O 1
ATOM 3229 N N . ALA A 1 422 ? 17.192 -2.532 -5.764 1.00 97.19 422 ALA A N 1
ATOM 3230 C CA . ALA A 1 422 ? 16.533 -3.826 -5.950 1.00 97.19 422 ALA A CA 1
ATOM 3231 C C . ALA A 1 422 ? 16.686 -4.760 -4.742 1.00 97.19 422 ALA A C 1
ATOM 3233 O O . ALA A 1 422 ? 15.734 -5.443 -4.351 1.00 97.19 422 ALA A O 1
ATOM 3234 N N . GLN A 1 423 ? 17.855 -4.767 -4.104 1.00 97.56 423 GLN A N 1
ATOM 3235 C CA . GLN A 1 423 ? 18.089 -5.504 -2.863 1.00 97.56 423 GLN A CA 1
ATOM 3236 C C . GLN A 1 423 ? 17.229 -4.951 -1.722 1.00 97.56 423 GLN A C 1
ATOM 3238 O O . GLN A 1 423 ? 16.597 -5.728 -1.011 1.00 97.56 423 GLN A O 1
ATOM 3243 N N . PHE A 1 424 ? 17.136 -3.627 -1.581 1.00 96.88 424 PHE A N 1
ATOM 3244 C CA . PHE A 1 424 ? 16.291 -2.992 -0.571 1.00 96.88 424 PHE A CA 1
ATOM 3245 C C . PHE A 1 424 ? 14.809 -3.327 -0.782 1.00 96.88 424 PHE A C 1
ATOM 3247 O O . PHE A 1 424 ? 14.146 -3.800 0.141 1.00 96.88 424 PHE A O 1
ATOM 3254 N N . ALA A 1 425 ? 14.305 -3.160 -2.010 1.00 95.94 425 ALA A N 1
ATOM 3255 C CA . ALA A 1 425 ? 12.910 -3.441 -2.355 1.00 95.94 425 ALA A CA 1
ATOM 3256 C C . ALA A 1 425 ? 12.530 -4.927 -2.198 1.00 95.94 425 ALA A C 1
ATOM 3258 O O . ALA A 1 425 ? 11.386 -5.243 -1.884 1.00 95.94 425 ALA A O 1
ATOM 3259 N N . SER A 1 426 ? 13.486 -5.847 -2.372 1.00 94.94 426 SER A N 1
ATOM 3260 C CA . SER A 1 426 ? 13.284 -7.286 -2.134 1.00 94.94 426 SER A CA 1
ATOM 3261 C C . SER A 1 426 ? 13.495 -7.721 -0.675 1.00 94.94 426 SER A C 1
ATOM 3263 O O . SER A 1 426 ? 13.384 -8.908 -0.377 1.00 94.94 426 SER A O 1
ATOM 3265 N N . GLY A 1 427 ? 13.800 -6.795 0.244 1.00 95.19 427 GLY A N 1
ATOM 3266 C CA . GLY A 1 427 ? 14.040 -7.089 1.663 1.00 95.19 427 GLY A CA 1
ATOM 3267 C C . GLY A 1 427 ? 15.421 -7.684 1.974 1.00 95.19 427 GLY A C 1
ATOM 3268 O O . GLY A 1 427 ? 15.679 -8.112 3.098 1.00 95.19 427 GLY A O 1
ATOM 3269 N N . GLN A 1 428 ? 16.342 -7.700 1.007 1.00 96.06 428 GLN A N 1
ATOM 3270 C CA . GLN A 1 428 ? 17.725 -8.164 1.169 1.00 96.06 428 GLN A CA 1
ATOM 3271 C C . GLN A 1 428 ? 18.607 -7.071 1.798 1.00 96.06 428 GLN A C 1
ATOM 3273 O O . GLN A 1 428 ? 19.615 -6.652 1.226 1.00 96.06 428 GLN A O 1
ATOM 3278 N N . TYR A 1 429 ? 18.239 -6.606 2.996 1.00 96.75 429 TYR A N 1
ATOM 3279 C CA . TYR A 1 429 ? 18.844 -5.425 3.627 1.00 96.75 429 TYR A CA 1
ATOM 3280 C C . TYR A 1 429 ? 20.355 -5.544 3.872 1.00 96.75 429 TYR A C 1
ATOM 3282 O O . TYR A 1 429 ? 21.063 -4.548 3.762 1.00 96.75 429 TYR A O 1
ATOM 3290 N N . SER A 1 430 ? 20.878 -6.750 4.133 1.00 96.94 430 SER A N 1
ATOM 3291 C CA . SER A 1 430 ? 22.328 -6.965 4.294 1.00 96.94 430 SER A CA 1
ATOM 3292 C C . SER A 1 430 ? 23.094 -6.669 3.005 1.00 96.94 430 SER A C 1
ATOM 3294 O O . SER A 1 430 ? 24.098 -5.965 3.044 1.00 96.94 430 SER A O 1
ATOM 3296 N N . GLY A 1 431 ? 22.613 -7.180 1.865 1.00 95.81 431 GLY A N 1
ATOM 3297 C CA . GLY A 1 431 ? 23.229 -6.916 0.563 1.00 95.81 431 GLY A CA 1
ATOM 3298 C C . GLY A 1 431 ? 23.065 -5.455 0.150 1.00 95.81 431 GLY A C 1
ATOM 3299 O O . GLY A 1 431 ? 24.024 -4.842 -0.322 1.00 95.81 431 GLY A O 1
ATOM 3300 N N . ALA A 1 432 ? 21.882 -4.880 0.407 1.00 97.12 432 ALA A N 1
ATOM 3301 C CA . ALA A 1 432 ? 21.599 -3.474 0.135 1.00 97.12 432 ALA A CA 1
ATOM 3302 C C . ALA A 1 432 ? 22.547 -2.550 0.909 1.00 97.12 432 ALA A C 1
ATOM 3304 O O . ALA A 1 432 ? 23.140 -1.657 0.310 1.00 97.12 432 ALA A O 1
ATOM 3305 N N . ARG A 1 433 ? 22.756 -2.796 2.211 1.00 97.19 433 ARG A N 1
ATOM 3306 C CA . ARG A 1 433 ? 23.703 -2.043 3.047 1.00 97.19 433 ARG A CA 1
ATOM 3307 C C . ARG A 1 433 ? 25.107 -2.051 2.444 1.00 97.19 433 ARG A C 1
ATOM 3309 O O . ARG A 1 433 ? 25.692 -0.987 2.255 1.00 97.19 433 ARG A O 1
ATOM 3316 N N . ASP A 1 434 ? 25.638 -3.232 2.131 1.00 96.56 434 ASP A N 1
ATOM 3317 C CA . ASP A 1 434 ? 27.008 -3.374 1.622 1.00 96.56 434 ASP A CA 1
ATOM 3318 C C . ASP A 1 434 ? 27.179 -2.669 0.271 1.00 96.56 434 ASP A C 1
ATOM 3320 O O . ASP A 1 434 ? 28.141 -1.927 0.056 1.00 96.56 434 ASP A O 1
ATOM 3324 N N . THR A 1 435 ? 26.200 -2.837 -0.618 1.00 96.56 435 THR A N 1
ATOM 3325 C CA . THR A 1 435 ? 26.214 -2.225 -1.947 1.00 96.56 435 THR A CA 1
ATOM 3326 C C . THR A 1 435 ? 26.038 -0.706 -1.868 1.00 96.56 435 THR A C 1
ATOM 3328 O O . THR A 1 435 ? 26.801 0.024 -2.500 1.00 96.56 435 THR A O 1
ATOM 3331 N N . TYR A 1 436 ? 25.101 -0.193 -1.060 1.00 96.06 436 TYR A N 1
ATOM 3332 C CA . TYR A 1 436 ? 24.934 1.249 -0.856 1.00 96.06 436 TYR A CA 1
ATOM 3333 C C . TYR A 1 436 ? 26.169 1.888 -0.219 1.00 96.06 436 TYR A C 1
ATOM 3335 O O . TYR A 1 436 ? 26.547 2.986 -0.626 1.00 96.06 436 TYR A O 1
ATOM 3343 N N . ALA A 1 437 ? 26.819 1.223 0.741 1.00 94.50 437 ALA A N 1
ATOM 3344 C CA . ALA A 1 437 ? 28.055 1.713 1.344 1.00 94.50 437 ALA A CA 1
ATOM 3345 C C . ALA A 1 437 ? 29.176 1.845 0.299 1.00 94.50 437 ALA A C 1
ATOM 3347 O O . ALA A 1 437 ? 29.801 2.904 0.208 1.00 94.50 437 ALA A O 1
ATOM 3348 N N . ALA A 1 438 ? 29.363 0.826 -0.547 1.00 93.38 438 ALA A N 1
ATOM 3349 C CA . ALA A 1 438 ? 30.340 0.859 -1.635 1.00 93.38 438 ALA A CA 1
ATOM 3350 C C . ALA A 1 438 ? 30.026 1.953 -2.676 1.00 93.38 438 ALA A C 1
ATOM 3352 O O . ALA A 1 438 ? 30.917 2.684 -3.111 1.00 93.38 438 ALA A O 1
ATOM 3353 N N . VAL A 1 439 ? 28.750 2.111 -3.047 1.00 93.69 439 VAL A N 1
ATOM 3354 C CA . VAL A 1 439 ? 28.300 3.169 -3.967 1.00 93.69 439 VAL A CA 1
ATOM 3355 C C . VAL A 1 439 ? 28.543 4.555 -3.365 1.00 93.69 439 VAL A C 1
ATOM 3357 O O . VAL A 1 439 ? 29.022 5.454 -4.058 1.00 93.69 439 VAL A O 1
ATOM 3360 N N . LEU A 1 440 ? 28.248 4.743 -2.076 1.00 91.75 440 LEU A N 1
ATOM 3361 C CA . LEU A 1 440 ? 28.442 6.016 -1.382 1.00 91.75 440 LEU A CA 1
ATOM 3362 C C . LEU A 1 440 ? 29.919 6.417 -1.313 1.00 91.75 440 LEU A C 1
ATOM 3364 O O . LEU A 1 440 ? 30.234 7.595 -1.489 1.00 91.75 440 LEU A O 1
ATOM 3368 N N . GLU A 1 441 ? 30.812 5.453 -1.081 1.00 90.75 441 GLU A N 1
ATOM 3369 C CA . GLU A 1 441 ? 32.262 5.667 -1.075 1.00 90.75 441 GLU A CA 1
ATOM 3370 C C . GLU A 1 441 ? 32.770 6.112 -2.457 1.00 90.75 441 GLU A C 1
ATOM 3372 O O . GLU A 1 441 ? 33.541 7.069 -2.564 1.00 90.75 441 GLU A O 1
ATOM 3377 N N . ALA A 1 442 ? 32.274 5.483 -3.527 1.00 88.94 442 ALA A N 1
ATOM 3378 C CA . ALA A 1 442 ? 32.678 5.774 -4.901 1.00 88.94 442 ALA A CA 1
ATOM 3379 C C . ALA A 1 442 ? 32.147 7.112 -5.451 1.00 88.94 442 ALA A C 1
ATOM 3381 O O . ALA A 1 442 ? 32.780 7.707 -6.322 1.00 88.94 442 ALA A O 1
ATOM 3382 N N . LEU A 1 443 ? 31.011 7.619 -4.954 1.00 84.19 443 LEU A N 1
ATOM 3383 C CA . LEU A 1 443 ? 30.366 8.833 -5.478 1.00 84.19 443 LEU A CA 1
ATOM 3384 C C . LEU A 1 443 ? 31.124 10.147 -5.197 1.00 84.19 443 LEU A C 1
ATOM 3386 O O . LEU A 1 443 ? 30.727 11.175 -5.735 1.00 84.19 443 LEU A O 1
ATOM 3390 N N . THR A 1 444 ? 32.215 10.139 -4.417 1.00 65.75 444 THR A N 1
ATOM 3391 C CA . THR A 1 444 ? 32.975 11.325 -3.957 1.00 65.75 444 THR A CA 1
ATOM 3392 C C . THR A 1 444 ? 32.076 12.383 -3.295 1.00 65.75 444 THR A C 1
ATOM 3394 O O . THR A 1 444 ? 31.374 13.147 -3.943 1.00 65.75 444 THR A O 1
ATOM 3397 N N . ALA A 1 445 ? 32.076 12.412 -1.962 1.00 61.62 445 ALA A N 1
ATOM 3398 C CA . ALA A 1 445 ? 31.130 13.116 -1.090 1.00 61.62 445 ALA A CA 1
ATOM 3399 C C . ALA A 1 445 ? 30.688 14.541 -1.513 1.00 61.62 445 ALA A C 1
ATOM 3401 O O . ALA A 1 445 ? 31.218 15.531 -1.019 1.00 61.62 445 ALA A O 1
ATOM 3402 N N . SER A 1 446 ? 29.661 14.654 -2.363 1.00 68.12 446 SER A N 1
ATOM 3403 C CA . SER A 1 446 ? 28.663 15.739 -2.383 1.00 68.12 446 SER A CA 1
ATOM 3404 C C . SER A 1 446 ? 27.653 15.528 -3.518 1.00 68.12 446 SER A C 1
ATOM 3406 O O . SER A 1 446 ? 28.004 15.029 -4.581 1.00 68.12 446 SER A O 1
ATOM 3408 N N . GLY A 1 447 ? 26.394 15.915 -3.299 1.00 80.31 447 GLY A N 1
ATOM 3409 C CA . GLY A 1 447 ? 25.351 15.905 -4.328 1.00 80.31 447 GLY A CA 1
ATOM 3410 C C . GLY A 1 447 ? 24.109 15.104 -3.948 1.00 80.31 447 GLY A C 1
ATOM 3411 O O . GLY A 1 447 ? 24.126 14.275 -3.040 1.00 80.31 447 GLY A O 1
ATOM 3412 N N . GLU A 1 448 ? 23.028 15.356 -4.681 1.00 85.12 448 GLU A N 1
ATOM 3413 C CA . GLU A 1 448 ? 21.694 14.794 -4.442 1.00 85.12 448 GLU A CA 1
ATOM 3414 C C . GLU A 1 448 ? 21.691 13.257 -4.427 1.00 85.12 448 GLU A C 1
ATOM 3416 O O . GLU A 1 448 ? 21.149 12.630 -3.519 1.00 85.12 448 GLU A O 1
ATOM 3421 N N . THR A 1 449 ? 22.398 12.630 -5.373 1.00 86.19 449 THR A N 1
ATOM 3422 C CA . THR A 1 449 ? 22.542 11.169 -5.435 1.00 86.19 449 THR A CA 1
ATOM 3423 C C . THR A 1 449 ? 23.199 10.601 -4.179 1.00 86.19 449 THR A C 1
ATOM 3425 O O . THR A 1 449 ? 22.765 9.562 -3.689 1.00 86.19 449 THR A O 1
ATOM 3428 N N . ALA A 1 450 ? 24.214 11.276 -3.632 1.00 88.94 450 ALA A N 1
ATOM 3429 C CA . ALA A 1 450 ? 24.898 10.828 -2.422 1.00 88.94 450 ALA A CA 1
ATOM 3430 C C . ALA A 1 450 ? 24.022 11.003 -1.171 1.00 88.94 450 ALA A C 1
ATOM 3432 O O . ALA A 1 450 ? 24.097 10.193 -0.250 1.00 88.94 450 ALA A O 1
ATOM 3433 N N . GLU A 1 451 ? 23.186 12.044 -1.122 1.00 91.06 451 GLU A N 1
ATOM 3434 C CA . GLU A 1 451 ? 22.193 12.225 -0.057 1.00 91.06 451 GLU A CA 1
ATOM 3435 C C . GLU A 1 451 ? 21.122 11.131 -0.089 1.00 91.06 451 GLU A C 1
ATOM 3437 O O . GLU A 1 451 ? 20.864 10.509 0.943 1.00 91.06 451 GLU A O 1
ATOM 3442 N N . ARG A 1 452 ? 20.585 10.821 -1.277 1.00 91.62 452 ARG A N 1
ATOM 3443 C CA . ARG A 1 452 ? 19.641 9.713 -1.475 1.00 91.62 452 ARG A CA 1
ATOM 3444 C C . ARG A 1 452 ? 20.232 8.372 -1.045 1.00 91.62 452 ARG A C 1
ATOM 3446 O O . ARG A 1 452 ? 19.608 7.660 -0.265 1.00 91.62 452 ARG A O 1
ATOM 3453 N N . VAL A 1 453 ? 21.433 8.039 -1.527 1.00 93.56 453 VAL A N 1
ATOM 3454 C CA . VAL A 1 453 ? 22.119 6.781 -1.181 1.00 93.56 453 VAL A CA 1
ATOM 3455 C C . VAL A 1 453 ? 22.367 6.694 0.325 1.00 93.56 453 VAL A C 1
ATOM 3457 O O . VAL A 1 453 ? 22.144 5.645 0.917 1.00 93.56 453 VAL A O 1
ATOM 3460 N N . ARG A 1 454 ? 22.770 7.795 0.974 1.00 93.56 454 ARG A N 1
ATOM 3461 C CA . ARG A 1 454 ? 22.973 7.825 2.430 1.00 93.56 454 ARG A CA 1
ATOM 3462 C C . ARG A 1 454 ? 21.677 7.584 3.204 1.00 93.56 454 ARG A C 1
ATOM 3464 O O . ARG A 1 454 ? 21.714 6.869 4.199 1.00 93.56 454 ARG A O 1
ATOM 3471 N N . LEU A 1 455 ? 20.556 8.154 2.756 1.00 95.00 455 LEU A N 1
ATOM 3472 C CA . LEU A 1 455 ? 19.251 7.909 3.373 1.00 95.00 455 LEU A CA 1
ATOM 3473 C C . LEU A 1 455 ? 18.842 6.433 3.243 1.00 95.00 455 LEU A C 1
ATOM 3475 O O . LEU A 1 455 ? 18.452 5.826 4.234 1.00 95.00 455 LEU A O 1
ATOM 3479 N N . GLN A 1 456 ? 18.986 5.838 2.055 1.00 95.75 456 GLN A N 1
ATOM 3480 C CA . GLN A 1 456 ? 18.640 4.426 1.828 1.00 95.75 456 GLN A CA 1
ATOM 3481 C C . GLN A 1 456 ? 19.573 3.453 2.561 1.00 95.75 456 GLN A C 1
ATOM 3483 O O . GLN A 1 456 ? 19.123 2.434 3.090 1.00 95.75 456 GLN A O 1
ATOM 3488 N N . LEU A 1 457 ? 20.862 3.785 2.667 1.00 96.31 457 LEU A N 1
ATOM 3489 C CA . LEU A 1 457 ? 21.801 3.056 3.519 1.00 96.31 457 LEU A CA 1
ATOM 3490 C C . LEU A 1 457 ? 21.344 3.085 4.980 1.00 96.31 457 LEU A C 1
ATOM 3492 O O . LEU A 1 457 ? 21.295 2.038 5.618 1.00 96.31 457 LEU A O 1
ATOM 3496 N N . ALA A 1 458 ? 20.950 4.259 5.483 1.00 96.69 458 ALA A N 1
ATOM 3497 C CA . ALA A 1 458 ? 20.454 4.389 6.846 1.00 96.69 458 ALA A CA 1
ATOM 3498 C C . ALA A 1 458 ? 19.209 3.522 7.089 1.00 96.69 458 ALA A C 1
ATOM 3500 O O . ALA A 1 458 ? 19.151 2.812 8.087 1.00 96.69 458 ALA A O 1
ATOM 3501 N N . GLU A 1 459 ? 18.235 3.519 6.172 1.00 97.00 459 GLU A N 1
ATOM 3502 C CA . GLU A 1 459 ? 17.057 2.645 6.288 1.00 97.00 459 GLU A CA 1
ATOM 3503 C C . GLU A 1 459 ? 17.426 1.156 6.233 1.00 97.00 459 GLU A C 1
ATOM 3505 O O . GLU A 1 459 ? 16.852 0.358 6.973 1.00 97.00 459 GLU A O 1
ATOM 3510 N N . SER A 1 460 ? 18.411 0.780 5.412 1.00 97.25 460 SER A N 1
ATOM 3511 C CA . SER A 1 460 ? 18.913 -0.600 5.343 1.00 97.25 460 SER A CA 1
ATOM 3512 C C . SER A 1 460 ? 19.533 -1.040 6.676 1.00 97.25 460 SER A C 1
ATOM 3514 O O . SER A 1 460 ? 19.224 -2.119 7.177 1.00 97.25 460 SER A O 1
ATOM 3516 N N . GLU A 1 461 ? 20.367 -0.190 7.283 1.00 97.25 461 GLU A N 1
ATOM 3517 C CA . GLU A 1 461 ? 20.985 -0.426 8.597 1.00 97.25 461 GLU A CA 1
ATOM 3518 C C . GLU A 1 461 ? 19.918 -0.505 9.708 1.00 97.25 461 GLU A C 1
ATOM 3520 O O . GLU A 1 461 ? 19.937 -1.420 10.535 1.00 97.25 461 GLU A O 1
ATOM 3525 N N . LEU A 1 462 ? 18.924 0.394 9.697 1.00 96.12 462 LEU A N 1
ATOM 3526 C CA . LEU A 1 462 ? 17.807 0.370 10.650 1.00 96.12 462 LEU A CA 1
ATOM 3527 C C . LEU A 1 462 ? 16.962 -0.907 10.525 1.00 96.12 462 LEU A C 1
ATOM 3529 O O . LEU A 1 462 ? 16.594 -1.487 11.548 1.00 96.12 462 LEU A O 1
ATOM 3533 N N . ALA A 1 463 ? 16.684 -1.372 9.304 1.00 94.75 463 ALA A N 1
ATOM 3534 C CA . ALA A 1 463 ? 15.931 -2.605 9.061 1.00 94.75 463 ALA A CA 1
ATOM 3535 C C . ALA A 1 463 ? 16.669 -3.864 9.554 1.00 94.75 463 ALA A C 1
ATOM 3537 O O . ALA A 1 463 ? 16.032 -4.829 9.976 1.00 94.75 463 ALA A O 1
ATOM 3538 N N . LEU A 1 464 ? 18.007 -3.843 9.560 1.00 95.50 464 LEU A N 1
ATOM 3539 C CA . LEU A 1 464 ? 18.851 -4.895 10.142 1.00 95.50 464 LEU A CA 1
ATOM 3540 C C . LEU A 1 464 ? 18.954 -4.820 11.676 1.00 95.50 464 LEU A C 1
ATOM 3542 O O . LEU A 1 464 ? 19.520 -5.719 12.298 1.00 95.50 464 LEU A O 1
ATOM 3546 N N . GLY A 1 465 ? 18.429 -3.761 12.298 1.00 94.06 465 GLY A N 1
ATOM 3547 C CA . GLY A 1 465 ? 18.589 -3.489 13.726 1.00 94.06 465 GLY A CA 1
ATOM 3548 C C . GLY A 1 465 ? 19.922 -2.825 14.093 1.00 94.06 465 GLY A C 1
ATOM 3549 O O . GLY A 1 465 ? 20.173 -2.587 15.278 1.00 94.06 465 GLY A O 1
ATOM 3550 N N . GLU A 1 466 ? 20.755 -2.457 13.112 1.00 95.75 466 GLU A N 1
ATOM 3551 C CA . GLU A 1 466 ? 22.038 -1.747 13.268 1.00 95.75 466 GLU A CA 1
ATOM 3552 C C . GLU A 1 466 ? 21.799 -0.262 13.579 1.00 95.75 466 GLU A C 1
ATOM 3554 O O . GLU A 1 466 ? 22.164 0.657 12.846 1.00 95.75 466 GLU A O 1
ATOM 3559 N N . THR A 1 467 ? 21.116 -0.023 14.695 1.00 93.81 467 THR A N 1
ATOM 3560 C CA . THR A 1 467 ? 20.403 1.235 14.905 1.00 93.81 467 THR A CA 1
ATOM 3561 C C . THR A 1 467 ? 21.340 2.423 15.136 1.00 93.81 467 THR A C 1
ATOM 3563 O O . THR A 1 467 ? 21.009 3.546 14.769 1.00 93.81 467 THR A O 1
ATOM 3566 N N . GLU A 1 468 ? 22.514 2.190 15.727 1.00 94.25 468 GLU A N 1
ATOM 3567 C CA . GLU A 1 468 ? 23.545 3.223 15.901 1.00 94.25 468 GLU A CA 1
ATOM 3568 C C . GLU A 1 468 ? 24.126 3.684 14.557 1.00 94.25 468 GLU A C 1
ATOM 3570 O O . GLU A 1 468 ? 24.301 4.883 14.347 1.00 94.25 468 GLU A O 1
ATOM 3575 N N . ALA A 1 469 ? 24.383 2.753 13.630 1.00 94.69 469 ALA A N 1
ATOM 3576 C CA . ALA A 1 469 ? 24.921 3.074 12.310 1.00 94.69 469 ALA A CA 1
ATOM 3577 C C . ALA A 1 469 ? 23.919 3.917 11.511 1.00 94.69 469 ALA A C 1
ATOM 3579 O O . ALA A 1 469 ? 24.255 5.029 11.088 1.00 94.69 469 ALA A O 1
ATOM 3580 N N . GLY A 1 470 ? 22.662 3.460 11.445 1.00 95.56 470 GLY A N 1
ATOM 3581 C CA . GLY A 1 470 ? 21.600 4.185 10.750 1.00 95.56 470 GLY A CA 1
ATOM 3582 C C . GLY A 1 470 ? 21.371 5.579 11.334 1.00 95.56 470 GLY A C 1
ATOM 3583 O O . GLY A 1 470 ? 21.269 6.559 10.597 1.00 95.56 470 GLY A O 1
ATOM 3584 N N . GLU A 1 471 ? 21.373 5.711 12.664 1.00 95.56 471 GLU A N 1
ATOM 3585 C CA . GLU A 1 471 ? 21.262 7.010 13.332 1.00 95.56 471 GLU A CA 1
ATOM 3586 C C . GLU A 1 471 ? 22.413 7.958 12.964 1.00 95.56 471 GLU A C 1
ATOM 3588 O O . GLU A 1 471 ? 22.164 9.125 12.655 1.00 95.56 471 GLU A O 1
ATOM 3593 N N . ILE A 1 472 ? 23.662 7.475 12.940 1.00 94.62 472 ILE A N 1
ATOM 3594 C CA . ILE A 1 472 ? 24.823 8.280 12.532 1.00 94.62 472 ILE A CA 1
ATOM 3595 C C . ILE A 1 472 ? 24.635 8.805 11.104 1.00 94.62 472 ILE A C 1
ATOM 3597 O O . ILE A 1 472 ? 24.826 9.999 10.869 1.00 94.62 472 ILE A O 1
ATOM 3601 N N . ARG A 1 473 ? 24.206 7.957 10.159 1.00 94.19 473 ARG A N 1
ATOM 3602 C CA . ARG A 1 473 ? 23.964 8.365 8.762 1.00 94.19 473 ARG A CA 1
ATOM 3603 C C . ARG A 1 473 ? 22.874 9.425 8.647 1.00 94.19 473 ARG A C 1
ATOM 3605 O O . ARG A 1 473 ? 23.040 10.399 7.909 1.00 94.19 473 ARG A O 1
ATOM 3612 N N . LEU A 1 474 ? 21.778 9.265 9.388 1.00 95.06 474 LEU A N 1
ATOM 3613 C CA . LEU A 1 474 ? 20.701 10.252 9.414 1.00 95.06 474 LEU A CA 1
ATOM 3614 C C . LEU A 1 474 ? 21.154 11.573 10.053 1.00 95.06 474 LEU A C 1
ATOM 3616 O O . LEU A 1 474 ? 20.778 12.640 9.572 1.00 95.06 474 LEU A O 1
ATOM 3620 N N . LEU A 1 475 ? 21.978 11.528 11.106 1.00 92.56 475 LEU A N 1
ATOM 3621 C CA . LEU A 1 475 ? 22.548 12.718 11.749 1.00 92.56 475 LEU A CA 1
ATOM 3622 C C . LEU A 1 475 ? 23.528 13.462 10.837 1.00 92.56 475 LEU A C 1
ATOM 3624 O O . LEU A 1 475 ? 23.559 14.692 10.835 1.00 92.56 475 LEU A O 1
ATOM 3628 N N . GLU A 1 476 ? 24.339 12.740 10.067 1.00 89.94 476 GLU A N 1
ATOM 3629 C CA . GLU A 1 476 ? 25.215 13.333 9.053 1.00 89.94 476 GLU A CA 1
ATOM 3630 C C . GLU A 1 476 ? 24.401 14.055 7.975 1.00 89.94 476 GLU A C 1
ATOM 3632 O O . GLU A 1 476 ? 24.745 15.171 7.583 1.00 89.94 476 GLU A O 1
ATOM 3637 N N . LEU A 1 477 ? 23.303 13.438 7.529 1.00 90.06 477 LEU A N 1
ATOM 3638 C CA . LEU A 1 477 ? 22.424 13.989 6.501 1.00 90.06 477 LEU A CA 1
ATOM 3639 C C . LEU A 1 477 ? 21.602 15.188 7.007 1.00 90.06 477 LEU A C 1
ATOM 3641 O O . LEU A 1 477 ? 21.493 16.189 6.302 1.00 90.06 477 LEU A O 1
ATOM 3645 N N . SER A 1 478 ? 21.083 15.137 8.238 1.00 88.81 478 SER A N 1
ATOM 3646 C CA . SER A 1 478 ? 20.310 16.240 8.836 1.00 88.81 478 SER A CA 1
ATOM 3647 C C . SER A 1 478 ? 21.153 17.483 9.137 1.00 88.81 478 SER A C 1
ATOM 3649 O O . SER A 1 478 ? 20.633 18.595 9.183 1.00 88.81 478 SER A O 1
ATOM 3651 N N . ARG A 1 479 ? 22.472 17.329 9.313 1.00 84.81 479 ARG A N 1
ATOM 3652 C CA . ARG A 1 479 ? 23.417 18.434 9.563 1.00 84.81 479 ARG A CA 1
ATOM 3653 C C . ARG A 1 479 ? 23.975 19.074 8.284 1.00 84.81 479 ARG A C 1
ATOM 3655 O O . ARG A 1 479 ? 24.919 19.867 8.369 1.00 84.81 479 ARG A O 1
ATOM 3662 N N . SER A 1 480 ? 23.444 18.741 7.105 1.00 78.94 480 SER A N 1
ATOM 3663 C CA . SER A 1 480 ? 23.881 19.337 5.838 1.00 78.94 480 SER A CA 1
ATOM 3664 C C . SER A 1 480 ? 23.721 20.871 5.852 1.00 78.94 480 SER A C 1
ATOM 3666 O O . SER A 1 480 ? 22.752 21.418 6.368 1.00 78.94 480 SER A O 1
ATOM 3668 N N . ARG A 1 481 ? 24.691 21.609 5.282 1.00 68.00 481 ARG A N 1
ATOM 3669 C CA . ARG A 1 481 ? 24.679 23.094 5.285 1.00 68.00 481 ARG A CA 1
ATOM 3670 C C . ARG A 1 481 ? 23.557 23.706 4.445 1.00 68.00 481 ARG A C 1
ATOM 3672 O O . ARG A 1 481 ? 23.207 24.863 4.654 1.00 68.00 481 ARG A O 1
ATOM 3679 N N . LYS A 1 482 ? 23.067 22.964 3.452 1.00 75.56 482 LYS A N 1
ATOM 3680 C CA . LYS A 1 482 ? 21.962 23.356 2.581 1.00 75.56 482 LYS A CA 1
ATOM 3681 C C . LYS A 1 482 ? 20.810 22.399 2.852 1.00 75.56 482 LYS A C 1
ATOM 3683 O O . LYS A 1 482 ? 21.000 21.187 2.761 1.00 75.56 482 LYS A O 1
ATOM 3688 N N . GLU A 1 483 ? 19.646 22.952 3.171 1.00 76.12 483 GLU A N 1
ATOM 3689 C CA . GLU A 1 483 ? 18.428 22.163 3.317 1.00 76.12 483 GLU A CA 1
ATOM 3690 C C . GLU A 1 483 ? 18.062 21.530 1.967 1.00 76.12 483 GLU A C 1
ATOM 3692 O O . GLU A 1 483 ? 18.048 22.195 0.925 1.00 76.12 483 GLU A O 1
ATOM 3697 N N . SER A 1 484 ? 17.798 20.228 1.994 1.00 86.19 484 SER A N 1
ATOM 3698 C CA . SER A 1 484 ? 17.356 19.427 0.856 1.00 86.19 484 SER A CA 1
ATOM 3699 C C . SER A 1 484 ? 16.147 18.584 1.259 1.00 86.19 484 SER A C 1
ATOM 3701 O O . SER A 1 484 ? 15.799 18.478 2.437 1.00 86.19 484 SER A O 1
ATOM 3703 N N . GLU A 1 485 ? 15.474 17.973 0.287 1.00 87.94 485 GLU A N 1
ATOM 3704 C CA . GLU A 1 485 ? 14.438 16.971 0.562 1.00 87.94 485 GLU A CA 1
ATOM 3705 C C . GLU A 1 485 ? 14.961 15.826 1.440 1.00 87.94 485 GLU A C 1
ATOM 3707 O O . GLU A 1 485 ? 14.321 15.469 2.425 1.00 87.94 485 GLU A O 1
ATOM 3712 N N . PHE A 1 486 ? 16.173 15.336 1.170 1.00 89.38 486 PHE A N 1
ATOM 3713 C CA . PHE A 1 486 ? 16.789 14.245 1.925 1.00 89.38 486 PHE A CA 1
ATOM 3714 C C . PHE A 1 486 ? 17.189 14.649 3.346 1.00 89.38 486 PHE A C 1
ATOM 3716 O O . PHE A 1 486 ? 17.018 13.861 4.272 1.00 89.38 486 PHE A O 1
ATOM 3723 N N . SER A 1 487 ? 17.667 15.880 3.551 1.00 88.75 487 SER A N 1
ATOM 3724 C CA . SER A 1 487 ? 17.963 16.414 4.889 1.00 88.75 487 SER A CA 1
ATOM 3725 C C . SER A 1 487 ? 16.697 16.528 5.753 1.00 88.75 487 SER A C 1
ATOM 3727 O O . SER A 1 487 ? 16.686 16.129 6.925 1.00 88.75 487 SER A O 1
ATOM 3729 N N . ARG A 1 488 ? 15.583 16.976 5.154 1.00 89.50 488 ARG A N 1
ATOM 3730 C CA . ARG A 1 488 ? 14.266 17.023 5.810 1.00 89.50 488 ARG A CA 1
ATOM 3731 C C . ARG A 1 488 ? 13.743 15.625 6.130 1.00 89.50 488 ARG A C 1
ATOM 3733 O O . ARG A 1 488 ? 13.358 15.374 7.272 1.00 89.50 488 ARG A O 1
ATOM 3740 N N . ALA A 1 489 ? 13.797 14.709 5.162 1.00 91.62 489 ALA A N 1
ATOM 3741 C CA . ALA A 1 489 ? 13.409 13.313 5.348 1.00 91.62 489 ALA A CA 1
ATOM 3742 C C . ALA A 1 489 ? 14.229 12.641 6.463 1.00 91.62 489 ALA A C 1
ATOM 3744 O O . ALA A 1 489 ? 13.661 11.988 7.336 1.00 91.62 489 ALA A O 1
ATOM 3745 N N . ALA A 1 490 ? 15.543 12.877 6.506 1.00 93.44 490 ALA A N 1
ATOM 3746 C CA . ALA A 1 490 ? 16.413 12.350 7.553 1.00 93.44 490 ALA A CA 1
ATOM 3747 C C . ALA A 1 490 ? 16.066 12.901 8.941 1.00 93.44 490 ALA A C 1
ATOM 3749 O O . ALA A 1 490 ? 16.013 12.147 9.912 1.00 93.44 490 ALA A O 1
ATOM 3750 N N . THR A 1 491 ? 15.782 14.202 9.042 1.00 92.81 491 THR A N 1
ATOM 3751 C CA . THR A 1 491 ? 15.372 14.832 10.308 1.00 92.81 491 THR A CA 1
ATOM 3752 C C . THR A 1 491 ? 14.024 14.289 10.790 1.00 92.81 491 THR A C 1
ATOM 3754 O O . THR A 1 491 ? 13.874 13.959 11.968 1.00 92.81 491 THR A O 1
ATOM 3757 N N . MET A 1 492 ? 13.062 14.121 9.876 1.00 92.81 492 MET A N 1
ATOM 3758 C CA . MET A 1 492 ? 11.766 13.501 10.169 1.00 92.81 492 MET A CA 1
ATOM 3759 C C . MET A 1 492 ? 11.942 12.058 10.661 1.00 92.81 492 MET A C 1
ATOM 3761 O O . MET A 1 492 ? 11.341 11.656 11.661 1.00 92.81 492 MET A O 1
ATOM 3765 N N . ARG A 1 493 ? 12.814 11.292 9.994 1.00 95.25 493 ARG A N 1
ATOM 3766 C CA . ARG A 1 493 ? 13.112 9.905 10.349 1.00 95.25 493 ARG A CA 1
ATOM 3767 C C . ARG A 1 493 ? 13.792 9.775 11.709 1.00 95.25 493 ARG A C 1
ATOM 3769 O O . ARG A 1 493 ? 13.418 8.886 12.470 1.00 95.25 493 ARG A O 1
ATOM 3776 N N . LEU A 1 494 ? 14.729 10.668 12.041 1.00 95.38 494 LEU A N 1
ATOM 3777 C CA . LEU A 1 494 ? 15.349 10.735 13.370 1.00 95.38 494 LEU A CA 1
ATOM 3778 C C . LEU A 1 494 ? 14.315 10.997 14.465 1.00 95.38 494 LEU A C 1
ATOM 3780 O O . LEU A 1 494 ? 14.346 10.333 15.498 1.00 95.38 494 LEU A O 1
ATOM 3784 N N . GLY A 1 495 ? 13.380 11.925 14.233 1.00 94.81 495 GLY A N 1
ATOM 3785 C CA . GLY A 1 495 ? 12.275 12.175 15.160 1.00 94.81 495 GLY A CA 1
ATOM 3786 C C . GLY A 1 495 ? 11.472 10.903 15.448 1.00 94.81 495 GLY A C 1
ATOM 3787 O O . GLY A 1 495 ? 11.282 10.544 16.610 1.00 94.81 495 GLY A O 1
ATOM 3788 N N . ALA A 1 496 ? 11.106 10.164 14.396 1.00 94.69 496 ALA A N 1
ATOM 3789 C CA . ALA A 1 496 ? 10.367 8.909 14.525 1.00 94.69 496 ALA A CA 1
ATOM 3790 C C . ALA A 1 496 ? 11.195 7.808 15.212 1.00 94.69 496 ALA A C 1
ATOM 3792 O O . ALA A 1 496 ? 10.668 7.036 16.011 1.00 94.69 496 ALA A O 1
ATOM 3793 N N . LEU A 1 497 ? 12.502 7.740 14.938 1.00 95.25 497 LEU A N 1
ATOM 3794 C CA . LEU A 1 497 ? 13.413 6.793 15.584 1.00 95.25 497 LEU A CA 1
ATOM 3795 C C . LEU A 1 497 ? 13.517 7.047 17.096 1.00 95.25 497 LEU A C 1
ATOM 3797 O O . LEU A 1 497 ? 13.468 6.107 17.892 1.00 95.25 497 LEU A O 1
ATOM 3801 N N . TYR A 1 498 ? 13.636 8.311 17.506 1.00 95.12 498 TYR A N 1
ATOM 3802 C CA . TYR A 1 498 ? 13.657 8.677 18.922 1.00 95.12 498 TYR A CA 1
ATOM 3803 C C . TYR A 1 498 ? 12.314 8.432 19.605 1.00 95.12 498 TYR A C 1
ATOM 3805 O O . TYR A 1 498 ? 12.293 7.947 20.736 1.00 95.12 498 TYR A O 1
ATOM 3813 N N . GLU A 1 499 ? 11.204 8.677 18.909 1.00 93.50 499 GLU A N 1
ATOM 3814 C CA . GLU A 1 499 ? 9.870 8.340 19.400 1.00 93.50 499 GLU A CA 1
ATOM 3815 C C . GLU A 1 499 ? 9.728 6.834 19.670 1.00 93.50 499 GLU A C 1
ATOM 3817 O O . GLU A 1 499 ? 9.302 6.449 20.759 1.00 93.50 499 GLU A O 1
ATOM 3822 N N . GLN A 1 500 ? 10.144 5.981 18.727 1.00 92.50 500 GLN A N 1
ATOM 3823 C CA . GLN A 1 500 ? 10.099 4.519 18.873 1.00 92.50 500 GLN A CA 1
ATOM 3824 C C . GLN A 1 500 ? 10.913 4.019 20.074 1.00 92.50 500 GLN A C 1
ATOM 3826 O O . GLN A 1 500 ? 10.542 3.039 20.716 1.00 92.50 500 GLN A O 1
ATOM 3831 N N . ARG A 1 501 ? 12.009 4.708 20.404 1.00 92.44 501 ARG A N 1
ATOM 3832 C CA . ARG A 1 501 ? 12.863 4.405 21.562 1.00 92.44 501 ARG A CA 1
ATOM 3833 C C . ARG A 1 501 ? 12.366 5.021 22.874 1.00 92.44 501 ARG A C 1
ATOM 3835 O O . ARG A 1 501 ? 12.985 4.805 23.912 1.00 92.44 501 ARG A O 1
ATOM 3842 N N . GLY A 1 502 ? 11.288 5.806 22.842 1.00 92.31 502 GLY A N 1
ATOM 3843 C CA . GLY A 1 502 ? 10.767 6.530 24.003 1.00 92.31 502 GLY A CA 1
ATOM 3844 C C . GLY A 1 502 ? 11.593 7.756 24.413 1.00 92.31 502 GLY A C 1
ATOM 3845 O O . GLY A 1 502 ? 11.326 8.337 25.462 1.00 92.31 502 GLY A O 1
ATOM 3846 N N . ALA A 1 503 ? 12.566 8.182 23.602 1.00 94.81 503 ALA A N 1
ATOM 3847 C CA . ALA A 1 503 ? 13.350 9.400 23.815 1.00 94.81 503 ALA A CA 1
ATOM 3848 C C . ALA A 1 503 ? 12.559 10.631 23.333 1.00 94.81 503 ALA A C 1
ATOM 3850 O O . ALA A 1 503 ? 12.902 11.274 22.336 1.00 94.81 503 ALA A O 1
ATOM 3851 N N . LEU A 1 504 ? 11.450 10.922 24.018 1.00 94.69 504 LEU A N 1
ATOM 3852 C CA . LEU A 1 504 ? 10.443 11.893 23.582 1.00 94.69 504 LEU A CA 1
ATOM 3853 C C . LEU A 1 504 ? 11.005 13.316 23.452 1.00 94.69 504 LEU A C 1
ATOM 3855 O O . LEU A 1 504 ? 10.682 14.015 22.494 1.00 94.69 504 LEU A O 1
ATOM 3859 N N . GLU A 1 505 ? 11.893 13.736 24.351 1.00 94.56 505 GLU A N 1
ATOM 3860 C CA . GLU A 1 505 ? 12.543 15.048 24.303 1.00 94.56 505 GLU A CA 1
ATOM 3861 C C . GLU A 1 505 ? 13.444 15.192 23.070 1.00 94.56 505 GLU A C 1
ATOM 3863 O O . GLU A 1 505 ? 13.390 16.210 22.378 1.00 94.56 505 GLU A O 1
ATOM 3868 N N . SER A 1 506 ? 14.227 14.157 22.750 1.00 94.19 506 SER A N 1
ATOM 3869 C CA . SER A 1 506 ? 15.081 14.138 21.557 1.00 94.19 506 SER A CA 1
ATOM 3870 C C . SER A 1 506 ? 14.251 14.148 20.275 1.00 94.19 506 SER A C 1
ATOM 3872 O O . SER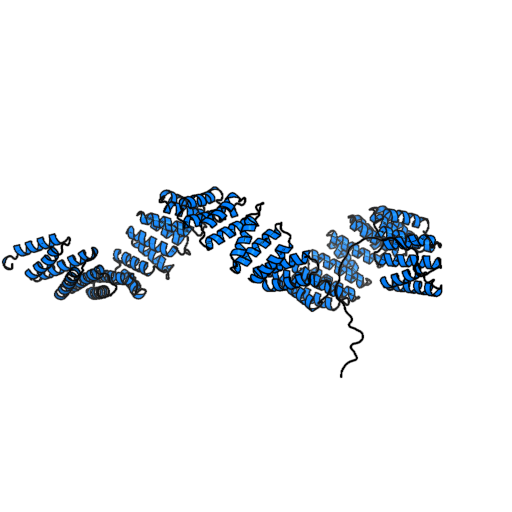 A 1 506 ? 14.600 14.850 19.327 1.00 94.19 506 SER A O 1
ATOM 3874 N N . ALA A 1 507 ? 13.121 13.434 20.252 1.00 95.94 507 ALA A N 1
ATOM 3875 C CA . ALA A 1 507 ? 12.180 13.478 19.136 1.00 95.94 507 ALA A CA 1
ATOM 3876 C C . ALA A 1 507 ? 11.601 14.892 18.942 1.00 95.94 507 ALA A C 1
ATOM 3878 O O . ALA A 1 507 ? 11.614 15.425 17.830 1.00 95.94 507 ALA A O 1
ATOM 3879 N N . VAL A 1 508 ? 11.170 15.544 20.030 1.00 96.06 508 VAL A N 1
ATOM 3880 C CA . VAL A 1 508 ? 10.695 16.939 20.015 1.00 96.06 508 VAL A CA 1
ATOM 3881 C C . VAL A 1 508 ? 11.773 17.893 19.499 1.00 96.06 508 VAL A C 1
ATOM 3883 O O . VAL A 1 508 ? 11.444 18.806 18.738 1.00 96.06 508 VAL A O 1
ATOM 3886 N N . GLU A 1 509 ? 13.041 17.697 19.864 1.00 94.00 509 GLU A N 1
ATOM 3887 C CA . GLU A 1 509 ? 14.158 18.503 19.357 1.00 94.00 509 GLU A CA 1
ATOM 3888 C C . GLU A 1 509 ? 14.313 18.365 17.835 1.00 94.00 509 GLU A C 1
ATOM 3890 O O . GLU A 1 509 ? 14.397 19.381 17.140 1.00 94.00 509 GLU A O 1
ATOM 3895 N N . GLN A 1 510 ? 14.283 17.139 17.295 1.00 93.94 510 GLN A N 1
ATOM 3896 C CA . GLN A 1 510 ? 14.402 16.928 15.845 1.00 93.94 510 GLN A CA 1
ATOM 3897 C C . GLN A 1 510 ? 13.225 17.534 15.081 1.00 93.94 510 GLN A C 1
ATOM 3899 O O . GLN A 1 510 ? 13.433 18.248 14.101 1.00 93.94 510 GLN A O 1
ATOM 3904 N N . TYR A 1 511 ? 11.992 17.330 15.553 1.00 94.81 511 TYR A N 1
ATOM 3905 C CA . TYR A 1 511 ? 10.832 17.951 14.917 1.00 94.81 511 TYR A CA 1
ATOM 3906 C C . TYR A 1 511 ? 10.870 19.474 15.016 1.00 94.81 511 TYR A C 1
ATOM 3908 O O . TYR A 1 511 ? 10.500 20.147 14.064 1.00 94.81 511 TYR A O 1
ATOM 3916 N N . THR A 1 512 ? 11.366 20.035 16.121 1.00 93.94 512 THR A N 1
ATOM 3917 C CA . THR A 1 512 ? 11.535 21.491 16.258 1.00 93.94 512 THR A CA 1
ATOM 3918 C C . THR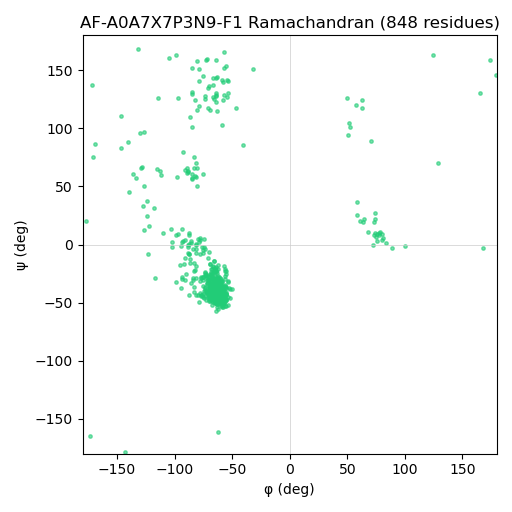 A 1 512 ? 12.521 22.033 15.231 1.00 93.94 512 THR A C 1
ATOM 3920 O O . THR A 1 512 ? 12.185 22.977 14.526 1.00 93.94 512 THR A O 1
ATOM 3923 N N . ARG A 1 513 ? 13.680 21.386 15.068 1.00 89.25 513 ARG A N 1
ATOM 3924 C CA . ARG A 1 513 ? 14.650 21.749 14.025 1.00 89.25 513 ARG A CA 1
ATOM 3925 C C . ARG A 1 513 ? 14.047 21.713 12.629 1.00 89.25 513 ARG A C 1
ATOM 3927 O O . ARG A 1 513 ? 14.275 22.632 11.850 1.00 89.25 513 ARG A O 1
ATOM 3934 N N . LEU A 1 514 ? 13.282 20.663 12.331 1.00 89.88 514 LEU A N 1
ATOM 3935 C CA . LEU A 1 514 ? 12.608 20.537 11.048 1.00 89.88 514 LEU A CA 1
ATOM 3936 C C . LEU A 1 514 ? 11.605 21.676 10.851 1.00 89.88 514 LEU A C 1
ATOM 3938 O O . LEU A 1 514 ? 11.630 22.314 9.813 1.00 89.88 514 LEU A O 1
ATOM 3942 N N . ILE A 1 515 ? 10.777 21.982 11.852 1.00 90.75 515 ILE A N 1
ATOM 3943 C CA . ILE A 1 515 ? 9.783 23.067 11.792 1.00 90.75 515 ILE A CA 1
ATOM 3944 C C . ILE A 1 515 ? 10.445 24.439 11.592 1.00 90.75 515 ILE A C 1
ATOM 3946 O O . ILE A 1 515 ? 9.922 25.245 10.828 1.00 90.75 515 ILE A O 1
ATOM 3950 N N . ASP A 1 516 ? 11.572 24.703 12.257 1.00 87.00 516 ASP A N 1
ATOM 3951 C CA . ASP A 1 516 ? 12.268 25.995 12.189 1.00 87.00 516 ASP A CA 1
ATOM 3952 C C . ASP A 1 516 ? 12.973 26.220 10.838 1.00 87.00 516 ASP A C 1
ATOM 3954 O O . ASP A 1 516 ? 13.108 27.361 10.396 1.00 87.00 516 ASP A O 1
ATOM 3958 N N . ALA A 1 517 ? 13.422 25.144 10.183 1.00 81.62 517 ALA A N 1
ATOM 3959 C CA . ALA A 1 517 ? 14.073 25.196 8.872 1.00 81.62 517 ALA A CA 1
ATOM 3960 C C . ALA A 1 517 ? 13.086 25.070 7.696 1.00 81.62 517 ALA A C 1
ATOM 3962 O O . ALA A 1 517 ? 13.365 25.552 6.603 1.00 81.62 517 ALA A O 1
ATOM 3963 N N . CYS A 1 518 ? 11.931 24.446 7.922 1.00 72.06 518 CYS A N 1
ATOM 3964 C CA . CYS A 1 518 ? 11.090 23.923 6.859 1.00 72.06 518 CYS A CA 1
ATOM 3965 C C . CYS A 1 518 ? 10.462 25.001 5.957 1.00 72.06 518 CYS A C 1
ATOM 3967 O O . CYS A 1 518 ? 9.743 25.904 6.387 1.00 72.06 518 CYS A O 1
ATOM 3969 N N . SER A 1 519 ? 10.674 24.826 4.652 1.00 75.25 519 SER A N 1
ATOM 3970 C CA . SER A 1 519 ? 10.068 25.623 3.576 1.00 75.25 519 SER A CA 1
ATOM 3971 C C . SER A 1 519 ? 8.801 24.993 2.971 1.00 75.25 519 SER A C 1
ATOM 3973 O O . SER A 1 519 ? 8.004 25.693 2.345 1.00 75.25 519 SER A O 1
ATOM 3975 N N . ASP A 1 520 ? 8.580 23.691 3.179 1.00 83.44 520 ASP A N 1
ATOM 3976 C CA . ASP A 1 520 ? 7.499 22.914 2.557 1.00 83.44 520 ASP A CA 1
ATOM 3977 C C . ASP A 1 520 ? 6.254 22.758 3.453 1.00 83.44 520 ASP A C 1
ATOM 3979 O O . ASP A 1 520 ? 6.366 22.263 4.575 1.00 83.44 520 ASP A O 1
ATOM 3983 N N . PRO A 1 521 ? 5.051 23.128 2.974 1.00 85.12 521 PRO A N 1
ATOM 3984 C CA . PRO A 1 521 ? 3.825 23.050 3.761 1.00 85.12 521 PRO A CA 1
ATOM 3985 C C . PRO A 1 521 ? 3.524 21.702 4.415 1.00 85.12 521 PRO A C 1
ATOM 3987 O O . PRO A 1 521 ? 3.178 21.678 5.600 1.00 85.12 521 PRO A O 1
ATOM 3990 N N . ASP A 1 522 ? 3.658 20.610 3.667 1.00 87.12 522 ASP A N 1
ATOM 3991 C CA . ASP A 1 522 ? 3.210 19.289 4.106 1.00 87.12 522 ASP A CA 1
ATOM 3992 C C . ASP A 1 522 ? 4.190 18.685 5.112 1.00 87.12 522 ASP A C 1
ATOM 3994 O O . ASP A 1 522 ? 3.788 18.196 6.169 1.00 87.12 522 ASP A O 1
ATOM 3998 N N . THR A 1 523 ? 5.493 18.805 4.846 1.00 87.06 523 THR A N 1
ATOM 3999 C CA . THR A 1 523 ? 6.556 18.382 5.768 1.00 87.06 523 THR A CA 1
ATOM 4000 C C . THR A 1 523 ? 6.442 19.111 7.107 1.00 87.06 523 THR A C 1
ATOM 4002 O O . THR A 1 523 ? 6.489 18.481 8.166 1.00 87.06 523 THR A O 1
ATOM 4005 N N . CYS A 1 524 ? 6.229 20.429 7.074 1.00 88.75 524 CYS A N 1
ATOM 4006 C CA . CYS A 1 524 ? 6.037 21.243 8.273 1.00 88.75 524 CYS A CA 1
ATOM 4007 C C . CYS A 1 524 ? 4.809 20.782 9.076 1.00 88.75 524 CYS A C 1
ATOM 4009 O O . CYS A 1 524 ? 4.890 20.639 10.297 1.00 88.75 524 CYS A O 1
ATOM 4011 N N . ALA A 1 525 ? 3.673 20.553 8.406 1.00 92.38 525 ALA A N 1
ATOM 4012 C CA . ALA A 1 525 ? 2.438 20.119 9.058 1.00 92.38 525 ALA A CA 1
ATOM 4013 C C . ALA A 1 525 ? 2.589 18.732 9.701 1.00 92.38 525 ALA A C 1
ATOM 4015 O O . ALA A 1 525 ? 2.172 18.539 10.843 1.00 92.38 525 ALA A O 1
ATOM 4016 N N . ASN A 1 526 ? 3.254 17.797 9.017 1.00 93.38 526 ASN A N 1
ATOM 4017 C CA . ASN A 1 526 ? 3.560 16.470 9.551 1.00 93.38 526 ASN A CA 1
ATOM 4018 C C . ASN A 1 526 ? 4.478 16.541 10.782 1.00 93.38 526 ASN A C 1
ATOM 4020 O O . ASN A 1 526 ? 4.223 15.872 11.783 1.00 93.38 526 ASN A O 1
ATOM 4024 N N . ALA A 1 527 ? 5.518 17.379 10.745 1.00 94.06 527 ALA A N 1
ATOM 4025 C CA . ALA A 1 527 ? 6.426 17.569 11.875 1.00 94.06 527 ALA A CA 1
ATOM 4026 C C . ALA A 1 527 ? 5.728 18.226 13.080 1.00 94.06 527 ALA A C 1
ATOM 4028 O O . ALA A 1 527 ? 5.932 17.801 14.219 1.00 94.06 527 ALA A O 1
ATOM 4029 N N . LEU A 1 528 ? 4.872 19.230 12.841 1.00 95.38 528 LEU A N 1
ATOM 4030 C CA . LEU A 1 528 ? 4.034 19.847 13.876 1.00 95.38 528 LEU A CA 1
ATOM 4031 C C . LEU A 1 528 ? 3.079 18.827 14.498 1.00 95.38 528 LEU A C 1
ATOM 4033 O O . LEU A 1 528 ? 2.955 18.789 15.721 1.00 95.38 528 LEU A O 1
ATOM 4037 N N . LEU A 1 529 ? 2.441 17.986 13.679 1.00 96.50 529 LEU A N 1
ATOM 4038 C CA . LEU A 1 529 ? 1.524 16.957 14.159 1.00 96.50 529 LEU A CA 1
ATOM 4039 C C . LEU A 1 529 ? 2.278 15.956 15.041 1.00 96.50 529 LEU A C 1
ATOM 4041 O O . LEU A 1 529 ? 1.865 15.717 16.174 1.00 96.50 529 LEU A O 1
ATOM 4045 N N . ALA A 1 530 ? 3.409 15.427 14.564 1.00 96.25 530 ALA A N 1
ATOM 4046 C CA . ALA A 1 530 ? 4.227 14.476 15.313 1.00 96.25 530 ALA A CA 1
ATOM 4047 C C . ALA A 1 530 ? 4.702 15.063 16.655 1.00 96.25 530 ALA A C 1
ATOM 4049 O O . ALA A 1 530 ? 4.518 14.448 17.711 1.00 96.25 530 ALA A O 1
ATOM 4050 N N . ARG A 1 531 ? 5.222 16.300 16.648 1.00 96.94 531 ARG A N 1
ATOM 4051 C CA . ARG A 1 531 ? 5.637 17.000 17.873 1.00 96.94 531 ARG A CA 1
ATOM 4052 C C . ARG A 1 531 ? 4.466 17.237 18.827 1.00 96.94 531 ARG A C 1
ATOM 4054 O O . ARG A 1 531 ? 4.608 16.992 20.026 1.00 96.94 531 ARG A O 1
ATOM 4061 N N . GLY A 1 532 ? 3.317 17.663 18.306 1.00 97.00 532 GLY A N 1
ATOM 4062 C CA . GLY A 1 532 ? 2.097 17.885 19.079 1.00 97.00 532 GLY A CA 1
ATOM 4063 C C . GLY A 1 532 ? 1.598 16.603 19.748 1.00 97.00 532 GLY A C 1
ATOM 4064 O O . GLY A 1 532 ? 1.308 16.604 20.943 1.00 97.00 532 GLY A O 1
ATOM 4065 N N . LEU A 1 533 ? 1.584 15.477 19.026 1.00 96.88 533 LEU A N 1
ATOM 4066 C CA . LEU A 1 533 ? 1.202 14.163 19.560 1.00 96.88 533 LEU A CA 1
ATOM 4067 C C . LEU A 1 533 ? 2.179 13.655 20.632 1.00 96.88 533 LEU A C 1
ATOM 4069 O O . LEU A 1 533 ? 1.766 13.019 21.606 1.00 96.88 533 LEU A O 1
ATOM 4073 N N . ILE A 1 534 ? 3.480 13.926 20.491 1.00 96.62 534 ILE A N 1
ATOM 4074 C CA . ILE A 1 534 ? 4.466 13.623 21.539 1.00 96.62 534 ILE A CA 1
ATOM 4075 C C . ILE A 1 534 ? 4.219 14.488 22.775 1.00 96.62 534 ILE A C 1
ATOM 4077 O O . ILE A 1 534 ? 4.104 13.956 23.877 1.00 96.62 534 ILE A O 1
ATOM 4081 N N . ARG A 1 535 ? 4.063 15.805 22.609 1.00 97.12 535 ARG A N 1
ATOM 4082 C CA . ARG A 1 535 ? 3.775 16.729 23.720 1.00 97.12 535 ARG A CA 1
ATOM 4083 C C . ARG A 1 535 ? 2.478 16.374 24.443 1.00 97.12 535 ARG A C 1
ATOM 4085 O O . ARG A 1 535 ? 2.433 16.450 25.668 1.00 97.12 535 ARG A O 1
ATOM 4092 N N . TYR A 1 536 ? 1.464 15.923 23.706 1.00 96.56 536 TYR A N 1
ATOM 4093 C CA . TYR A 1 536 ? 0.228 15.376 24.259 1.00 96.56 536 TYR A CA 1
ATOM 4094 C C . TYR A 1 536 ? 0.501 14.157 25.156 1.00 96.56 536 TYR A C 1
ATOM 4096 O O . TYR A 1 536 ? 0.076 14.144 26.309 1.00 96.56 536 TYR A O 1
ATOM 4104 N N . ARG A 1 537 ? 1.275 13.172 24.677 1.00 94.75 537 ARG A N 1
ATOM 4105 C CA . ARG A 1 537 ? 1.667 11.988 25.471 1.00 94.75 537 ARG A CA 1
ATOM 4106 C C . ARG A 1 537 ? 2.505 12.337 26.700 1.00 94.75 537 ARG A C 1
ATOM 4108 O O . ARG A 1 537 ? 2.386 11.671 27.721 1.00 94.75 537 ARG A O 1
ATOM 4115 N N . MET A 1 538 ? 3.311 13.393 26.621 1.00 94.12 538 MET A N 1
ATOM 4116 C CA . MET A 1 538 ? 4.074 13.926 27.755 1.00 94.12 538 MET A CA 1
ATOM 4117 C C . MET A 1 538 ? 3.207 14.706 28.763 1.00 94.12 538 MET A C 1
ATOM 4119 O O . MET A 1 538 ? 3.735 15.215 29.748 1.00 94.12 538 MET A O 1
ATOM 4123 N N . GLY A 1 539 ? 1.900 14.869 28.520 1.00 94.50 539 GLY A N 1
ATOM 4124 C CA . GLY A 1 539 ? 1.003 15.670 29.363 1.00 94.50 539 GLY A CA 1
ATOM 4125 C C . GLY A 1 539 ? 1.175 17.185 29.204 1.00 94.50 539 GLY A C 1
ATOM 4126 O O . GLY A 1 539 ? 0.550 17.969 29.916 1.00 94.50 539 GLY A O 1
ATOM 4127 N N . SER A 1 540 ? 1.999 17.631 28.252 1.00 96.56 540 SER A N 1
ATOM 4128 C CA . SER A 1 540 ? 2.225 19.047 27.942 1.00 96.56 540 SER A CA 1
ATOM 4129 C C . SER A 1 540 ? 1.118 19.584 27.029 1.00 96.56 540 SER A C 1
ATOM 4131 O O . SER A 1 540 ? 1.375 20.044 25.915 1.00 96.56 540 SER A O 1
ATOM 4133 N N . PHE A 1 541 ? -0.133 19.511 27.498 1.00 97.19 541 PHE A N 1
ATOM 4134 C CA . PHE A 1 541 ? -1.330 19.765 26.688 1.00 97.19 541 PHE A CA 1
ATOM 4135 C C . PHE A 1 541 ? -1.382 21.172 26.089 1.00 97.19 541 PHE A C 1
ATOM 4137 O O . PHE A 1 541 ? -1.825 21.321 24.957 1.00 97.19 541 PHE A O 1
ATOM 4144 N N . GLN A 1 542 ? -0.882 22.195 26.793 1.00 97.69 542 GLN A N 1
ATOM 4145 C CA . GLN A 1 542 ? -0.826 23.553 26.240 1.00 97.69 542 GLN A CA 1
ATOM 4146 C C . GLN A 1 542 ? 0.155 23.645 25.061 1.00 97.69 542 GLN A C 1
ATOM 4148 O O . GLN A 1 542 ? -0.192 24.188 24.021 1.00 97.69 542 GLN A O 1
ATOM 4153 N N . ALA A 1 543 ? 1.344 23.047 25.173 1.00 96.88 543 ALA A N 1
ATOM 4154 C CA . ALA A 1 543 ? 2.319 23.050 24.082 1.00 96.88 543 ALA A CA 1
ATOM 4155 C C . ALA A 1 543 ? 1.851 22.208 22.877 1.00 96.88 543 ALA A C 1
ATOM 4157 O O . ALA A 1 543 ? 2.165 22.534 21.734 1.00 96.88 543 ALA A O 1
ATOM 4158 N N . ALA A 1 544 ? 1.097 21.130 23.124 1.00 97.75 544 ALA A N 1
ATOM 4159 C CA . ALA A 1 544 ? 0.450 20.346 22.072 1.00 97.75 544 ALA A CA 1
ATOM 4160 C C . ALA A 1 544 ? -0.666 21.143 21.374 1.00 97.75 544 ALA A C 1
ATOM 4162 O O . ALA A 1 544 ? -0.726 21.188 20.148 1.00 97.75 544 ALA A O 1
ATOM 4163 N N . LEU A 1 545 ? -1.511 21.824 22.156 1.00 97.62 545 LEU A N 1
ATOM 4164 C CA . LEU A 1 545 ? -2.551 22.730 21.671 1.00 97.62 545 LEU A CA 1
ATOM 4165 C C . LEU A 1 545 ? -1.968 23.824 20.766 1.00 97.62 545 LEU A C 1
ATOM 4167 O O . LEU A 1 545 ? -2.542 24.098 19.710 1.00 97.62 545 LEU A O 1
ATOM 4171 N N . ASP A 1 546 ? -0.832 24.411 21.139 1.00 96.69 546 ASP A N 1
ATOM 4172 C CA . ASP A 1 546 ? -0.156 25.428 20.330 1.00 96.69 546 ASP A CA 1
ATOM 4173 C C . ASP A 1 546 ? 0.283 24.853 18.968 1.00 96.69 546 ASP A C 1
ATOM 4175 O O . ASP A 1 546 ? 0.017 25.460 17.929 1.00 96.69 546 ASP A O 1
ATOM 4179 N N . ASP A 1 547 ? 0.864 23.647 18.941 1.00 96.81 547 ASP A N 1
ATOM 4180 C CA . ASP A 1 547 ? 1.278 22.975 17.699 1.00 96.81 547 ASP A CA 1
ATOM 4181 C C . ASP A 1 547 ? 0.088 22.660 16.781 1.00 96.81 547 ASP A C 1
ATOM 4183 O O . ASP A 1 547 ? 0.118 22.977 15.590 1.00 96.81 547 ASP A O 1
ATOM 4187 N N . PHE A 1 548 ? -0.993 22.098 17.328 1.00 97.00 548 PHE A N 1
ATOM 4188 C CA . PHE A 1 548 ? -2.199 21.801 16.549 1.00 97.00 548 PHE A CA 1
ATOM 4189 C C . PHE A 1 548 ? -2.905 23.068 16.052 1.00 97.00 548 PHE A C 1
ATOM 4191 O O . PHE A 1 548 ? -3.466 23.088 14.955 1.00 97.00 548 PHE A O 1
ATOM 4198 N N . THR A 1 549 ? -2.853 24.149 16.833 1.00 95.12 549 THR A N 1
ATOM 4199 C CA . THR A 1 549 ? -3.393 25.457 16.439 1.00 95.12 549 THR A CA 1
ATOM 4200 C C . THR A 1 549 ? -2.605 26.043 15.268 1.00 95.12 549 THR A C 1
ATOM 4202 O O . THR A 1 549 ? -3.217 26.522 14.315 1.00 95.12 549 THR A O 1
ATOM 4205 N N . ARG A 1 550 ? -1.272 25.917 15.265 1.00 94.75 550 ARG A N 1
ATOM 4206 C CA . ARG A 1 550 ? -0.444 26.350 14.129 1.00 94.75 550 ARG A CA 1
ATOM 4207 C C . ARG A 1 550 ? -0.777 25.611 12.836 1.00 94.75 550 ARG A C 1
ATOM 4209 O O . ARG A 1 550 ? -0.860 26.250 11.794 1.00 94.75 550 ARG A O 1
ATOM 4216 N N . ILE A 1 551 ? -1.034 24.299 12.886 1.00 93.75 551 ILE A N 1
ATOM 4217 C CA . ILE A 1 551 ? -1.459 23.542 11.691 1.00 93.75 551 ILE A CA 1
ATOM 4218 C C . ILE A 1 551 ? -2.777 24.098 11.148 1.00 93.75 551 ILE A C 1
ATOM 4220 O O . ILE A 1 551 ? -2.890 24.345 9.952 1.00 93.75 551 ILE A O 1
ATOM 4224 N N . ARG A 1 552 ? -3.761 24.347 12.016 1.00 89.50 552 ARG A N 1
ATOM 4225 C CA . ARG A 1 552 ? -5.047 24.934 11.612 1.00 89.50 552 ARG A CA 1
ATOM 4226 C C . ARG A 1 552 ? -4.872 26.315 10.971 1.00 89.50 552 ARG A C 1
ATOM 4228 O O . ARG A 1 552 ? -5.479 26.577 9.940 1.00 89.50 552 ARG A O 1
ATOM 4235 N N . ASP A 1 553 ? -4.091 27.194 11.591 1.00 89.94 553 ASP A N 1
ATOM 4236 C CA . ASP A 1 553 ? -3.999 28.600 11.174 1.00 89.94 553 ASP A CA 1
ATOM 4237 C C . ASP A 1 553 ? -3.125 28.791 9.940 1.00 89.94 553 ASP A C 1
ATOM 4239 O O . ASP A 1 553 ? -3.468 29.550 9.036 1.00 89.94 553 ASP A O 1
ATOM 4243 N N . GLU A 1 554 ? -1.994 28.094 9.896 1.00 89.31 554 GLU A N 1
ATOM 4244 C CA . GLU A 1 554 ? -0.999 28.265 8.844 1.00 89.31 554 GLU A CA 1
ATOM 4245 C C . GLU A 1 554 ? -1.215 27.261 7.697 1.00 89.31 554 GLU A C 1
ATOM 4247 O O . GLU A 1 554 ? -0.849 27.547 6.556 1.00 89.31 554 GLU A O 1
ATOM 4252 N N . ARG A 1 555 ? -1.795 26.077 7.970 1.00 86.44 555 ARG A N 1
ATOM 4253 C CA . ARG A 1 555 ? -1.801 24.901 7.070 1.00 86.44 555 ARG A CA 1
ATOM 4254 C C . ARG A 1 555 ? -3.144 24.124 7.012 1.00 86.44 555 ARG A C 1
ATOM 4256 O O . ARG A 1 555 ? -3.122 22.889 6.981 1.00 86.44 555 ARG A O 1
ATOM 4263 N N . PRO A 1 556 ? -4.316 24.783 6.904 1.00 86.12 556 PRO A N 1
ATOM 4264 C CA . PRO A 1 556 ? -5.632 24.135 7.053 1.00 86.12 556 PRO A CA 1
ATOM 4265 C C . PRO A 1 556 ? -5.997 23.103 5.972 1.00 86.12 556 PRO A C 1
ATOM 4267 O O . PRO A 1 556 ? -6.957 22.362 6.137 1.00 86.12 556 PRO A O 1
ATOM 4270 N N . ARG A 1 557 ? -5.275 23.062 4.844 1.00 86.38 557 ARG A N 1
ATOM 4271 C CA . ARG A 1 557 ? -5.551 22.147 3.717 1.00 86.38 557 ARG A CA 1
ATOM 4272 C C . ARG A 1 557 ? -4.615 20.940 3.651 1.00 86.38 557 ARG A C 1
ATOM 4274 O O . ARG A 1 557 ? -4.688 20.174 2.698 1.00 86.38 557 ARG A O 1
ATOM 4281 N N . THR A 1 558 ? -3.708 20.807 4.613 1.00 88.00 558 THR A N 1
ATOM 4282 C CA . THR A 1 558 ? -2.747 19.698 4.641 1.00 88.00 558 THR A CA 1
ATOM 4283 C C . THR A 1 558 ? -3.412 18.421 5.167 1.00 88.00 558 THR A C 1
ATOM 4285 O O . THR A 1 558 ? -4.333 18.524 5.982 1.00 88.00 558 THR A O 1
ATOM 4288 N N . PRO A 1 559 ? -2.963 17.216 4.762 1.00 87.75 559 PRO A N 1
ATOM 4289 C CA . PRO A 1 559 ? -3.545 15.962 5.256 1.00 87.75 559 PRO A CA 1
ATOM 4290 C C . PRO A 1 559 ? -3.632 15.856 6.799 1.00 87.75 559 PRO A C 1
ATOM 4292 O O . PRO A 1 559 ? -4.660 15.402 7.301 1.00 87.75 559 PRO A O 1
ATOM 4295 N N . PRO A 1 560 ? -2.646 16.346 7.586 1.00 91.25 560 PRO A N 1
ATOM 4296 C CA . PRO A 1 560 ? -2.711 16.366 9.054 1.00 91.25 560 PRO A CA 1
ATOM 4297 C C . PRO A 1 560 ? -3.779 17.270 9.679 1.00 91.25 560 PRO A C 1
ATOM 4299 O O . PRO A 1 560 ? -4.011 17.177 10.886 1.00 91.25 560 PRO A O 1
ATOM 4302 N N . ALA A 1 561 ? -4.385 18.190 8.923 1.00 92.62 561 ALA A N 1
ATOM 4303 C CA . ALA A 1 561 ? -5.178 19.280 9.490 1.00 92.62 561 ALA A CA 1
ATOM 4304 C C . ALA A 1 561 ? -6.422 18.794 10.252 1.00 92.62 561 ALA A C 1
ATOM 4306 O O . ALA A 1 561 ? -6.712 19.305 11.338 1.00 92.62 561 ALA A O 1
ATOM 4307 N N . ALA A 1 562 ? -7.103 17.763 9.741 1.00 93.38 562 ALA A N 1
ATOM 4308 C CA . ALA A 1 562 ? -8.252 17.161 10.415 1.00 93.38 562 ALA A CA 1
ATOM 4309 C C . ALA A 1 562 ? -7.840 16.538 11.761 1.00 93.38 562 ALA A C 1
ATOM 4311 O O . ALA A 1 562 ? -8.391 16.883 12.807 1.00 93.38 562 ALA A O 1
ATOM 4312 N N . GLN A 1 563 ? -6.802 15.693 11.767 1.00 95.50 563 GLN A N 1
ATOM 4313 C CA . GLN A 1 563 ? -6.304 15.074 12.998 1.00 95.50 563 GLN A CA 1
ATOM 4314 C C . GLN A 1 563 ? -5.821 16.123 14.008 1.00 95.50 563 GLN A C 1
ATOM 4316 O O . GLN A 1 563 ? -6.097 16.008 15.202 1.00 95.50 563 GLN A O 1
ATOM 4321 N N . ALA A 1 564 ? -5.142 17.175 13.544 1.00 95.50 564 ALA A N 1
ATOM 4322 C CA . ALA A 1 564 ? -4.721 18.277 14.398 1.00 95.50 564 ALA A CA 1
ATOM 4323 C C . ALA A 1 564 ? -5.925 18.980 15.042 1.00 95.50 564 ALA A C 1
ATOM 4325 O O . ALA A 1 564 ? -5.914 19.226 16.244 1.00 95.50 564 ALA A O 1
ATOM 4326 N N . MET A 1 565 ? -6.988 19.266 14.283 1.00 95.12 565 MET A N 1
ATOM 4327 C CA . MET A 1 565 ? -8.207 19.882 14.821 1.00 95.12 565 MET A CA 1
ATOM 4328 C C . MET A 1 565 ? -8.939 18.980 15.821 1.00 95.12 565 MET A C 1
ATOM 4330 O O . MET A 1 565 ? -9.376 19.477 16.860 1.00 95.12 565 MET A O 1
ATOM 4334 N N . PHE A 1 566 ? -8.994 17.671 15.570 1.00 95.00 566 PHE A N 1
ATOM 4335 C CA . PHE A 1 566 ? -9.506 16.695 16.533 1.00 95.00 566 PHE A CA 1
ATOM 4336 C C . PHE A 1 566 ? -8.705 16.723 17.846 1.00 95.00 566 PHE A C 1
ATOM 4338 O O . PHE A 1 566 ? -9.252 16.966 18.925 1.00 95.00 566 PHE A O 1
ATOM 4345 N N . MET A 1 567 ? -7.379 16.580 17.754 1.00 96.62 567 MET A N 1
ATOM 4346 C CA . MET A 1 567 ? -6.490 16.598 18.919 1.00 96.62 567 MET A CA 1
ATOM 4347 C C . MET A 1 567 ? -6.487 17.947 19.643 1.00 96.62 567 MET A C 1
ATOM 4349 O O . MET A 1 567 ? -6.273 18.003 20.856 1.00 96.62 567 MET A O 1
ATOM 4353 N N . ARG A 1 568 ? -6.756 19.042 18.926 1.00 96.00 568 ARG A N 1
ATOM 4354 C CA . ARG A 1 568 ? -6.927 20.378 19.494 1.00 96.00 568 ARG A CA 1
ATOM 4355 C C . ARG A 1 568 ? -8.137 20.446 20.425 1.00 96.00 568 ARG A C 1
ATOM 4357 O O . ARG A 1 568 ? -7.998 20.963 21.532 1.00 96.00 568 ARG A O 1
ATOM 4364 N N . GLY A 1 569 ? -9.289 19.920 19.998 1.00 94.75 569 GLY A N 1
ATOM 4365 C CA . GLY A 1 569 ? -10.479 19.806 20.850 1.00 94.75 569 GLY A CA 1
ATOM 4366 C C . GLY A 1 569 ? -10.189 18.975 22.101 1.00 94.75 569 GLY A C 1
ATOM 4367 O O . GLY A 1 569 ? -10.468 19.408 23.218 1.00 94.75 569 GLY A O 1
ATOM 4368 N N . TRP A 1 570 ? -9.497 17.848 21.926 1.00 93.62 570 TRP A N 1
ATOM 4369 C CA . TRP A 1 570 ? -9.114 16.970 23.031 1.00 93.62 570 TRP A CA 1
ATOM 4370 C C . TRP A 1 570 ? -8.164 17.631 24.044 1.00 93.62 570 TRP A C 1
ATOM 4372 O O . TRP A 1 570 ? -8.356 17.516 25.254 1.00 93.62 570 TRP A O 1
ATOM 4382 N N . CYS A 1 571 ? -7.162 18.384 23.576 1.00 96.44 571 CYS A N 1
ATOM 4383 C CA . CYS A 1 571 ? -6.265 19.130 24.464 1.00 96.44 571 CYS A CA 1
ATOM 4384 C C . CYS A 1 571 ? -7.008 20.212 25.255 1.00 96.44 571 CYS A C 1
ATOM 4386 O O . CYS A 1 571 ? -6.723 20.399 26.435 1.00 96.44 571 CYS A O 1
ATOM 4388 N N . LEU A 1 572 ? -7.958 20.919 24.631 1.00 95.88 572 LEU A N 1
ATOM 4389 C CA . LEU A 1 572 ? -8.779 21.923 25.317 1.00 95.88 572 LEU A CA 1
ATOM 4390 C C . LEU A 1 572 ? -9.632 21.290 26.420 1.00 95.88 572 LEU A C 1
ATOM 4392 O O . LEU A 1 572 ? -9.668 21.821 27.529 1.00 95.88 572 LEU A O 1
ATOM 4396 N N . TYR A 1 573 ? -10.235 20.134 26.144 1.00 92.56 573 TYR A N 1
ATOM 4397 C CA . TYR A 1 573 ? -10.995 19.376 27.135 1.00 92.56 573 TYR A CA 1
ATOM 4398 C C . TYR A 1 573 ? -10.126 18.957 28.330 1.00 92.56 573 TYR A C 1
ATOM 4400 O O . TYR A 1 573 ? -10.466 19.232 29.476 1.00 92.56 573 TYR A O 1
ATOM 4408 N N . LEU A 1 574 ? -8.940 18.386 28.085 1.00 93.69 574 LEU A N 1
ATOM 4409 C CA . LEU A 1 574 ? -8.023 17.987 29.165 1.00 93.69 574 LEU A CA 1
ATOM 4410 C C . LEU A 1 574 ? -7.457 19.168 29.966 1.00 93.69 574 LEU A C 1
ATOM 4412 O O . LEU A 1 574 ? -7.054 18.999 31.116 1.00 93.69 574 LEU A O 1
ATOM 4416 N N . LEU A 1 575 ? -7.435 20.366 29.381 1.00 95.38 575 LEU A N 1
ATOM 4417 C CA . LEU A 1 575 ? -7.092 21.612 30.070 1.00 95.38 575 LEU A CA 1
ATOM 4418 C C . LEU A 1 575 ? -8.273 22.200 30.868 1.00 95.38 575 LEU A C 1
ATOM 4420 O O . LEU A 1 575 ? -8.112 23.258 31.479 1.00 95.38 575 LEU A O 1
ATOM 4424 N N . GLY A 1 576 ? -9.443 21.549 30.866 1.00 93.44 576 GLY A N 1
ATOM 4425 C CA . GLY A 1 576 ? -10.664 22.010 31.534 1.00 93.44 576 GLY A CA 1
ATOM 4426 C C . GLY A 1 576 ? -11.348 23.186 30.831 1.00 93.44 576 GLY A C 1
ATOM 4427 O O . GLY A 1 576 ? -12.105 23.927 31.456 1.00 93.44 576 GLY A O 1
ATOM 4428 N N . LYS A 1 577 ? -11.053 23.408 29.545 1.00 95.19 577 LYS A N 1
ATOM 4429 C CA . LYS A 1 577 ? -11.628 24.486 28.727 1.00 95.19 577 LYS A CA 1
ATOM 4430 C C . LYS A 1 577 ? -12.794 23.957 27.892 1.00 95.19 577 LYS A C 1
ATOM 4432 O O . LYS A 1 577 ? -12.777 24.042 26.665 1.00 95.19 577 LYS A O 1
ATOM 4437 N N . ASP A 1 578 ? -13.803 23.410 28.563 1.00 91.19 578 ASP A N 1
ATOM 4438 C CA . ASP A 1 578 ? -14.899 22.662 27.927 1.00 91.19 578 ASP A CA 1
ATOM 4439 C C . ASP A 1 578 ? -15.645 23.483 26.867 1.00 91.19 578 ASP A C 1
ATOM 4441 O O . ASP A 1 578 ? -15.870 23.005 25.758 1.00 91.19 578 ASP A O 1
ATOM 4445 N N . ALA A 1 579 ? -15.953 24.752 27.155 1.00 92.62 579 ALA A N 1
ATOM 4446 C CA . ALA A 1 579 ? -16.647 25.630 26.210 1.00 92.62 579 ALA A CA 1
ATOM 4447 C C . ALA A 1 579 ? -15.859 25.836 24.903 1.00 92.62 579 ALA A C 1
ATOM 4449 O O . ALA A 1 579 ? -16.434 25.781 23.817 1.00 92.62 579 ALA A O 1
ATOM 4450 N N . GLU A 1 580 ? -14.539 26.026 25.001 1.00 95.00 580 GLU A N 1
ATOM 4451 C CA . GLU A 1 580 ? -13.674 26.143 23.825 1.00 95.00 580 GLU A CA 1
ATOM 4452 C C . GLU A 1 580 ? -13.580 24.801 23.090 1.00 95.00 580 GLU A C 1
ATOM 4454 O O . GLU A 1 580 ? -13.634 24.773 21.864 1.00 95.00 580 GLU A O 1
ATOM 4459 N N . ALA A 1 581 ? -13.469 23.681 23.813 1.00 94.56 581 ALA A N 1
ATOM 4460 C CA . ALA A 1 581 ? -13.411 22.347 23.217 1.00 94.56 581 ALA A CA 1
ATOM 4461 C C . ALA A 1 581 ? -14.664 22.040 22.379 1.00 94.56 581 ALA A C 1
ATOM 4463 O O . ALA A 1 581 ? -14.538 21.602 21.235 1.00 94.56 581 ALA A O 1
ATOM 4464 N N . LEU A 1 582 ? -15.855 22.351 22.903 1.00 93.81 582 LEU A N 1
ATOM 4465 C CA . LEU A 1 582 ? -17.123 22.205 22.183 1.00 93.81 582 LEU A CA 1
ATOM 4466 C C . LEU A 1 582 ? -17.142 23.026 20.892 1.00 93.81 582 LEU A C 1
ATOM 4468 O O . LEU A 1 582 ? -17.450 22.481 19.837 1.00 93.81 582 LEU A O 1
ATOM 4472 N N . GLU A 1 583 ? -16.759 24.306 20.946 1.00 94.62 583 GLU A N 1
ATOM 4473 C CA . GLU A 1 583 ? -16.707 25.164 19.754 1.00 94.62 583 GLU A CA 1
ATOM 4474 C C . GLU A 1 583 ? -15.772 24.582 18.681 1.00 94.62 583 GLU A C 1
ATOM 4476 O O . GLU A 1 583 ? -16.089 24.580 17.490 1.00 94.62 583 GLU A O 1
ATOM 4481 N N . VAL A 1 584 ? -14.623 24.041 19.100 1.00 95.00 584 VAL A N 1
ATOM 4482 C CA . VAL A 1 584 ? -13.672 23.399 18.186 1.00 95.00 584 VAL A CA 1
ATOM 4483 C C . VAL A 1 584 ? -14.247 22.136 17.560 1.00 95.00 584 VAL A C 1
ATOM 4485 O O . VAL A 1 584 ? -14.073 21.942 16.359 1.00 95.00 584 VAL A O 1
ATOM 4488 N N . CYS A 1 585 ? -14.935 21.307 18.338 1.00 94.56 585 CYS A N 1
ATOM 4489 C CA . CYS A 1 585 ? -15.572 20.090 17.851 1.00 94.56 585 CYS A CA 1
ATOM 4490 C C . CYS A 1 585 ? -16.739 20.383 16.893 1.00 94.56 585 CYS A C 1
ATOM 4492 O O . CYS A 1 585 ? -16.820 19.753 15.843 1.00 94.56 585 CYS A O 1
ATOM 4494 N N . GLU A 1 586 ? -17.592 21.374 17.171 1.00 94.06 586 GLU A N 1
ATOM 4495 C CA . GLU A 1 586 ? -18.650 21.787 16.229 1.00 94.06 586 GLU A CA 1
ATOM 4496 C C . GLU A 1 586 ? -18.061 22.311 14.916 1.00 94.06 586 GLU A C 1
ATOM 4498 O O . GLU A 1 586 ? -18.517 21.970 13.821 1.00 94.06 586 GLU A O 1
ATOM 4503 N N . ARG A 1 587 ? -16.998 23.116 15.011 1.00 94.44 587 ARG A N 1
ATOM 4504 C CA . ARG A 1 587 ? -16.312 23.620 13.824 1.00 94.44 587 ARG A CA 1
ATOM 4505 C C . ARG A 1 587 ? -15.626 22.500 13.046 1.00 94.44 587 ARG A C 1
ATOM 4507 O O . ARG A 1 587 ? -15.663 22.520 11.824 1.00 94.44 587 ARG A O 1
ATOM 4514 N N . PHE A 1 588 ? -15.063 21.499 13.723 1.00 94.75 588 PHE A N 1
ATOM 4515 C CA . PHE A 1 588 ? -14.483 20.321 13.075 1.00 94.75 588 PHE A CA 1
ATOM 4516 C C . PHE A 1 588 ? -15.500 19.601 12.179 1.00 94.75 588 PHE A C 1
ATOM 4518 O O . PHE A 1 588 ? -15.179 19.301 11.034 1.00 94.75 588 PHE A O 1
ATOM 4525 N N . LEU A 1 589 ? -16.731 19.399 12.660 1.00 92.62 589 LEU A N 1
ATOM 4526 C CA . LEU A 1 589 ? -17.802 18.766 11.880 1.00 92.62 589 LEU A CA 1
ATOM 4527 C C . LEU A 1 589 ? -18.209 19.579 10.639 1.00 92.62 589 LEU A C 1
ATOM 4529 O O . LEU A 1 589 ? -18.751 19.025 9.687 1.00 92.62 589 LEU A O 1
ATOM 4533 N N . THR A 1 590 ? -17.948 20.889 10.644 1.00 93.25 590 THR A N 1
ATOM 4534 C CA . THR A 1 590 ? -18.217 21.781 9.506 1.00 93.25 590 THR A CA 1
ATOM 4535 C C . THR A 1 590 ? -17.043 21.824 8.526 1.00 93.25 590 THR A C 1
ATOM 4537 O O . THR A 1 590 ? -17.246 21.772 7.316 1.00 93.25 590 THR A O 1
ATOM 4540 N N . ASP A 1 591 ? -15.817 21.916 9.045 1.00 91.50 591 ASP A N 1
ATOM 4541 C CA . ASP A 1 591 ? -14.600 22.096 8.250 1.00 91.50 591 ASP A CA 1
ATOM 4542 C C . ASP A 1 591 ? -14.087 20.770 7.650 1.00 91.50 591 ASP A C 1
ATOM 4544 O O . ASP A 1 591 ? -13.465 20.782 6.587 1.00 91.50 591 ASP A O 1
ATOM 4548 N N . TYR A 1 592 ? -14.350 19.629 8.305 1.00 92.12 592 TYR A N 1
ATOM 4549 C CA . TYR A 1 592 ? -13.856 18.295 7.922 1.00 92.12 592 TYR A CA 1
ATOM 4550 C C . TYR A 1 592 ? -14.960 17.214 7.945 1.00 92.12 592 TYR A C 1
ATOM 4552 O O . TYR A 1 592 ? -14.802 16.198 8.625 1.00 92.12 592 TYR A O 1
ATOM 4560 N N . PRO A 1 593 ? -16.069 17.380 7.197 1.00 92.06 593 PRO A N 1
ATOM 4561 C CA . PRO A 1 593 ? -17.219 16.466 7.250 1.00 92.06 593 PRO A CA 1
ATOM 4562 C C . PRO A 1 593 ? -16.920 15.036 6.763 1.00 92.06 593 PRO A C 1
ATOM 4564 O O . PRO A 1 593 ? -17.622 14.108 7.143 1.00 92.06 593 PRO A O 1
ATOM 4567 N N . GLU A 1 594 ? -15.866 14.849 5.964 1.00 90.56 594 GLU A N 1
ATOM 4568 C CA . GLU A 1 594 ? -15.451 13.549 5.409 1.00 90.56 594 GLU A CA 1
ATOM 4569 C C . GLU A 1 594 ? -14.330 12.876 6.226 1.00 90.56 594 GLU A C 1
ATOM 4571 O O . GLU A 1 594 ? -13.710 11.919 5.772 1.00 90.56 594 GLU A O 1
ATOM 4576 N N . SER A 1 595 ? -13.980 13.410 7.402 1.00 91.69 595 SER A N 1
ATOM 4577 C CA . SER A 1 595 ? -12.878 12.861 8.196 1.00 91.69 595 SER A CA 1
ATOM 4578 C C . SER A 1 595 ? -13.286 11.601 8.962 1.00 91.69 595 SER A C 1
ATOM 4580 O O . SER A 1 595 ? -14.330 11.570 9.608 1.00 91.69 595 SER A O 1
ATOM 4582 N N . ASP A 1 596 ? -12.377 10.624 9.029 1.00 91.81 596 ASP A N 1
ATOM 4583 C CA . ASP A 1 596 ? -12.537 9.405 9.839 1.00 91.81 596 ASP A CA 1
ATOM 4584 C C . ASP A 1 596 ? -12.776 9.671 11.340 1.00 91.81 596 ASP A C 1
ATOM 4586 O O . ASP A 1 596 ? -13.267 8.793 12.045 1.00 91.81 596 ASP A O 1
ATOM 4590 N N . PHE A 1 597 ? -12.461 10.874 11.843 1.00 93.12 597 PHE A N 1
ATOM 4591 C CA . PHE A 1 597 ? -12.694 11.263 13.242 1.00 93.12 597 PHE A CA 1
ATOM 4592 C C . PHE A 1 597 ? -14.087 11.860 13.498 1.00 93.12 597 PHE A C 1
ATOM 4594 O O . PHE A 1 597 ? -14.449 12.088 14.652 1.00 93.12 597 PHE A O 1
ATOM 4601 N N . VAL A 1 598 ? -14.887 12.127 12.459 1.00 93.44 598 VAL A N 1
ATOM 4602 C CA . VAL A 1 598 ? -16.257 12.660 12.594 1.00 93.44 598 VAL A CA 1
ATOM 4603 C C . VAL A 1 598 ? -17.132 11.815 13.533 1.00 93.44 598 VAL A C 1
ATOM 4605 O O . VAL A 1 598 ? -17.762 12.401 14.422 1.00 93.44 598 VAL A O 1
ATOM 4608 N N . PRO A 1 599 ? -17.143 10.468 13.442 1.00 93.44 599 PRO A N 1
ATOM 4609 C CA . PRO A 1 599 ? -17.906 9.629 14.360 1.00 93.44 599 PRO A CA 1
ATOM 4610 C C . PRO A 1 599 ? -17.490 9.810 15.829 1.00 93.44 599 PRO A C 1
ATOM 4612 O O . PRO A 1 599 ? -18.353 9.930 16.699 1.00 93.44 599 PRO A O 1
ATOM 4615 N N . ASP A 1 600 ? -16.184 9.883 16.114 1.00 93.12 600 ASP A N 1
ATOM 4616 C CA . ASP A 1 600 ? -15.669 10.102 17.472 1.00 93.12 600 ASP A CA 1
ATOM 4617 C C . ASP A 1 600 ? -16.016 11.501 17.999 1.00 93.12 600 ASP A C 1
ATOM 4619 O O . ASP A 1 600 ? -16.371 11.644 19.170 1.00 93.12 600 ASP A O 1
ATOM 4623 N N . VAL A 1 601 ? -15.986 12.532 17.146 1.00 93.81 601 VAL A N 1
ATOM 4624 C CA . VAL A 1 601 ? -16.383 13.896 17.532 1.00 93.81 601 VAL A CA 1
ATOM 4625 C C . VAL A 1 601 ? -17.872 13.975 17.849 1.00 93.81 601 VAL A C 1
ATOM 4627 O O . VAL A 1 601 ? -18.249 14.545 18.875 1.00 93.81 601 VAL A O 1
ATOM 4630 N N . HIS A 1 602 ? -18.731 13.377 17.019 1.00 92.75 602 HIS A N 1
ATOM 4631 C CA . HIS A 1 602 ? -20.160 13.304 17.316 1.00 92.75 602 HIS A CA 1
ATOM 4632 C C . HIS A 1 602 ? -20.438 12.560 18.623 1.00 92.75 602 HIS A C 1
ATOM 4634 O O . HIS A 1 602 ? -21.234 13.041 19.434 1.00 92.75 602 HIS A O 1
ATOM 4640 N N . PHE A 1 603 ? -19.771 11.422 18.838 1.00 94.75 603 PHE A N 1
ATOM 4641 C CA . PHE A 1 603 ? -19.907 10.637 20.061 1.00 94.75 603 PHE A CA 1
ATOM 4642 C C . PHE A 1 603 ? -19.495 11.447 21.294 1.00 94.75 603 PHE A C 1
ATOM 4644 O O . PHE A 1 603 ? -20.230 11.485 22.277 1.00 94.75 603 PHE A O 1
ATOM 4651 N N . TRP A 1 604 ? -18.362 12.148 21.231 1.00 94.00 604 TRP A N 1
ATOM 4652 C CA . TRP A 1 604 ? -17.875 12.964 22.342 1.00 94.00 604 TRP A CA 1
ATOM 4653 C C . TRP A 1 604 ? -18.809 14.138 22.668 1.00 94.00 604 TRP A C 1
ATOM 4655 O O . TRP A 1 604 ? -19.124 14.373 23.833 1.00 94.00 604 TRP A O 1
ATOM 4665 N N . LEU A 1 605 ? -19.326 14.840 21.652 1.00 93.94 605 LEU A N 1
ATOM 4666 C CA . LEU A 1 605 ? -20.312 15.911 21.852 1.00 93.94 605 LEU A CA 1
ATOM 4667 C C . LEU A 1 605 ? -21.609 15.382 22.489 1.00 93.94 605 LEU A C 1
ATOM 4669 O O . LEU A 1 605 ? -22.205 16.049 23.338 1.00 93.94 605 LEU A O 1
ATOM 4673 N N . ALA A 1 606 ? -22.043 14.182 22.097 1.00 95.81 606 ALA A N 1
ATOM 4674 C CA . ALA A 1 606 ? -23.211 13.522 22.669 1.00 95.81 606 ALA A CA 1
ATOM 4675 C C . ALA A 1 606 ? -22.978 13.084 24.126 1.00 95.81 606 ALA A C 1
ATOM 4677 O O . ALA A 1 606 ? -23.828 13.320 24.985 1.00 95.81 606 ALA A O 1
ATOM 4678 N N . GLU A 1 607 ? -21.812 12.509 24.425 1.00 94.88 607 GLU A N 1
ATOM 4679 C CA . GLU A 1 607 ? -21.405 12.121 25.779 1.00 94.88 607 GLU A CA 1
ATOM 4680 C C . GLU A 1 607 ? -21.296 13.340 26.700 1.00 94.88 607 GLU A C 1
ATOM 4682 O O . GLU A 1 607 ? -21.790 13.317 27.830 1.00 94.88 607 GLU A O 1
ATOM 4687 N N . HIS A 1 608 ? -20.730 14.442 26.203 1.00 93.56 608 HIS A N 1
ATOM 4688 C CA . HIS A 1 608 ? -20.703 15.704 26.928 1.00 93.56 608 HIS A CA 1
ATOM 4689 C C . HIS A 1 608 ? -22.124 16.168 27.286 1.00 93.56 608 HIS A C 1
ATOM 4691 O O . HIS A 1 608 ? -22.387 16.469 28.451 1.00 93.56 608 HIS A O 1
ATOM 4697 N N . ALA A 1 609 ? -23.055 16.193 26.324 1.00 94.88 609 ALA A N 1
ATOM 4698 C CA . ALA A 1 609 ? -24.452 16.562 26.577 1.00 94.88 609 ALA A CA 1
ATOM 4699 C C . ALA A 1 609 ? -25.123 15.628 27.601 1.00 94.8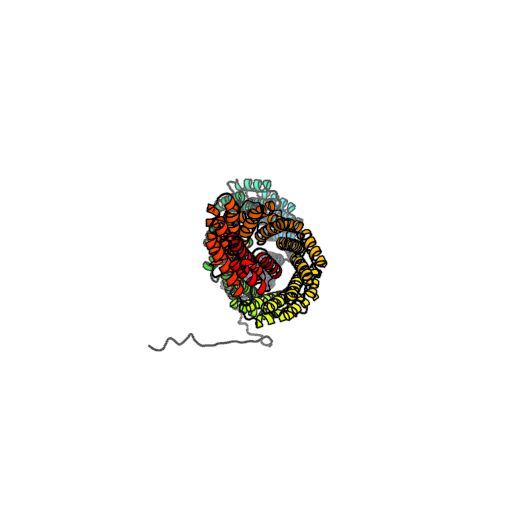8 609 ALA A C 1
ATOM 4701 O O . ALA A 1 609 ? -25.775 16.097 28.536 1.00 94.88 609 ALA A O 1
ATOM 4702 N N . PHE A 1 610 ? -24.887 14.316 27.489 1.00 96.75 610 PHE A N 1
ATOM 4703 C CA . PHE A 1 610 ? -25.406 13.313 28.419 1.00 96.75 610 PHE A CA 1
ATOM 4704 C C . PHE A 1 610 ? -24.927 13.561 29.855 1.00 96.75 610 PHE A C 1
ATOM 4706 O O . PHE A 1 610 ? -25.733 13.578 30.787 1.00 96.75 610 PHE A O 1
ATOM 4713 N N . ASN A 1 611 ? -23.627 13.809 30.032 1.00 93.75 611 ASN A N 1
ATOM 4714 C CA . ASN A 1 611 ? -23.018 14.059 31.340 1.00 93.75 611 ASN A CA 1
ATOM 4715 C C . ASN A 1 611 ? -23.492 15.375 31.979 1.00 93.75 611 ASN A C 1
ATOM 4717 O O . ASN A 1 611 ? -23.501 15.491 33.204 1.00 93.75 611 ASN A O 1
ATOM 4721 N N . HIS A 1 612 ? -23.941 16.337 31.169 1.00 92.75 612 HIS A N 1
ATOM 4722 C CA . HIS A 1 612 ? -24.520 17.603 31.628 1.00 92.75 612 HIS A CA 1
ATOM 4723 C C . HIS A 1 612 ? -26.047 17.555 31.803 1.00 92.75 612 HIS A C 1
ATOM 4725 O O . HIS A 1 612 ? -26.661 18.565 32.147 1.00 92.75 612 HIS A O 1
ATOM 4731 N N . GLY A 1 613 ? -26.669 16.388 31.605 1.00 95.00 613 GLY A N 1
ATOM 4732 C CA . GLY A 1 613 ? -28.108 16.185 31.785 1.00 95.00 613 GLY A CA 1
ATOM 4733 C C . GLY A 1 613 ? -28.975 16.662 30.618 1.00 95.00 613 GLY A C 1
ATOM 4734 O O . GLY A 1 613 ? -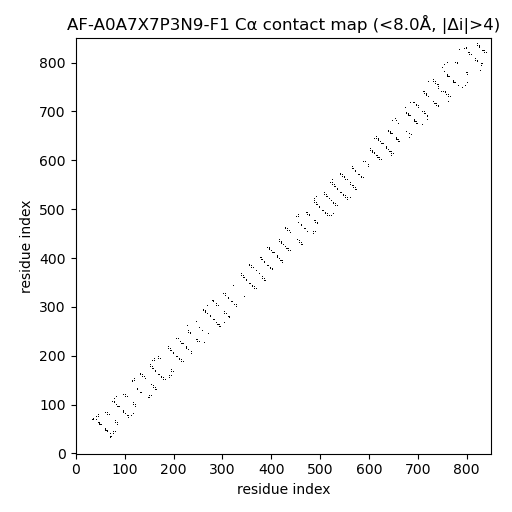30.200 16.558 30.700 1.00 95.00 613 GLY A O 1
ATOM 4735 N N . ASP A 1 614 ? -28.376 17.134 29.521 1.00 96.44 614 ASP A N 1
ATOM 4736 C CA . ASP A 1 614 ? -29.092 17.432 28.279 1.00 96.44 614 ASP A CA 1
ATOM 4737 C C . ASP A 1 614 ? -29.293 16.141 27.476 1.00 96.44 614 ASP A C 1
ATOM 4739 O O . ASP A 1 614 ? -28.661 15.870 26.450 1.00 96.44 614 ASP A O 1
ATOM 4743 N N . TYR A 1 615 ? -30.170 15.289 28.004 1.00 97.25 615 TYR A N 1
ATOM 4744 C CA . TYR A 1 615 ? -30.434 13.982 27.423 1.00 97.25 615 TYR A CA 1
ATOM 4745 C C . TYR A 1 615 ? -31.082 14.084 26.044 1.00 97.25 615 TYR A C 1
ATOM 4747 O O . TYR A 1 615 ? -30.883 13.188 25.231 1.00 97.25 615 TYR A O 1
ATOM 4755 N N . GLU A 1 616 ? -31.870 15.129 25.771 1.00 96.56 616 GLU A N 1
ATOM 4756 C CA . GLU A 1 616 ? -32.498 15.356 24.462 1.00 96.56 616 GLU A CA 1
ATOM 4757 C C . GLU A 1 616 ? -31.445 15.542 23.370 1.00 96.56 616 GLU A C 1
ATOM 4759 O O . GLU A 1 616 ? -31.405 14.744 22.430 1.00 96.56 616 GLU A O 1
ATOM 4764 N N . THR A 1 617 ? -30.529 16.496 23.550 1.00 95.56 617 THR A N 1
ATOM 4765 C CA . THR A 1 617 ? -29.422 16.712 22.611 1.00 95.56 617 THR A CA 1
ATOM 4766 C C . THR A 1 617 ? -28.516 15.482 22.513 1.00 95.56 617 THR A C 1
ATOM 4768 O O . THR A 1 617 ? -28.075 15.129 21.416 1.00 95.56 617 THR A O 1
ATOM 4771 N N . ALA A 1 618 ? -28.257 14.800 23.635 1.00 97.50 618 ALA A N 1
ATOM 4772 C CA . ALA A 1 618 ? -27.412 13.608 23.658 1.00 97.50 618 ALA A CA 1
ATOM 4773 C C . ALA A 1 618 ? -27.946 12.492 22.750 1.00 97.50 618 ALA A C 1
ATOM 4775 O O . ALA A 1 618 ? -27.220 12.004 21.888 1.00 97.50 618 ALA A O 1
ATOM 4776 N N . GLU A 1 619 ? -29.217 12.107 22.894 1.00 97.38 619 GLU A N 1
ATOM 4777 C CA . GLU A 1 619 ? -29.816 11.081 22.029 1.00 97.38 619 GLU A CA 1
ATOM 4778 C C . GLU A 1 619 ? -29.807 11.503 20.566 1.00 97.38 619 GLU A C 1
ATOM 4780 O O . GLU A 1 619 ? -29.416 10.695 19.734 1.00 97.38 619 GLU A O 1
ATOM 4785 N N . GLN A 1 620 ? -30.195 12.743 20.245 1.00 95.50 620 GLN A N 1
ATOM 4786 C CA . GLN A 1 620 ? -30.221 13.206 18.856 1.00 95.50 620 GLN A CA 1
ATOM 4787 C C . GLN A 1 620 ? -28.838 13.072 18.207 1.00 95.50 620 GLN A C 1
ATOM 4789 O O . GLN A 1 620 ? -28.726 12.606 17.073 1.00 95.50 620 GLN A O 1
ATOM 4794 N N . ARG A 1 621 ? -27.770 13.433 18.931 1.00 94.69 621 ARG A N 1
ATOM 4795 C CA . ARG A 1 621 ? -26.390 13.315 18.440 1.00 94.69 621 ARG A CA 1
ATOM 4796 C C . ARG A 1 621 ? -25.921 11.866 18.341 1.00 94.69 621 ARG A C 1
ATOM 4798 O O . ARG A 1 621 ? -25.335 11.509 17.323 1.00 94.69 621 ARG A O 1
ATOM 4805 N N . PHE A 1 622 ? -26.194 11.032 19.345 1.00 97.50 622 PHE A N 1
ATOM 4806 C CA . PHE A 1 622 ? -25.857 9.608 19.304 1.00 97.50 622 PHE A CA 1
ATOM 4807 C C . PHE A 1 622 ? -26.586 8.872 18.171 1.00 97.50 622 PHE A C 1
ATOM 4809 O O . PHE A 1 622 ? -25.971 8.122 17.417 1.00 97.50 622 PHE A O 1
ATOM 4816 N N . GLN A 1 623 ? -27.885 9.126 18.011 1.00 95.12 623 GLN A N 1
ATOM 4817 C CA . GLN A 1 623 ? -28.696 8.552 16.944 1.00 95.12 623 GLN A CA 1
ATOM 4818 C C . GLN A 1 623 ? -28.176 8.993 15.577 1.00 95.12 623 GLN A C 1
ATOM 4820 O O . GLN A 1 623 ? -27.942 8.155 14.709 1.00 95.12 623 GLN A O 1
ATOM 4825 N N . ARG A 1 624 ? -27.944 10.298 15.391 1.00 91.75 624 ARG A N 1
ATOM 4826 C CA . ARG A 1 624 ? -27.399 10.829 14.141 1.00 91.75 624 ARG A CA 1
ATOM 4827 C C . ARG A 1 624 ? -26.048 10.205 13.801 1.00 91.75 624 ARG A C 1
ATOM 4829 O O . ARG A 1 624 ? -25.850 9.794 12.669 1.00 91.75 624 ARG A O 1
ATOM 4836 N N . MET A 1 625 ? -25.162 10.061 14.782 1.00 94.06 625 MET A N 1
ATOM 4837 C CA . MET A 1 625 ? -23.866 9.409 14.598 1.00 94.06 625 MET A CA 1
ATOM 4838 C C . MET A 1 625 ? -24.005 7.969 14.079 1.00 94.06 625 MET A C 1
ATOM 4840 O O . MET A 1 625 ? -23.326 7.598 13.125 1.00 94.06 625 MET A O 1
ATOM 4844 N N . ALA A 1 626 ? -24.910 7.171 14.652 1.00 94.81 626 ALA A N 1
ATOM 4845 C CA . ALA A 1 626 ? -25.130 5.787 14.227 1.00 94.81 626 ALA A CA 1
ATOM 4846 C C . ALA A 1 626 ? -25.873 5.649 12.881 1.00 94.81 626 ALA A C 1
ATOM 4848 O O . ALA A 1 626 ? -25.763 4.612 12.211 1.00 94.81 626 ALA A O 1
ATOM 4849 N N . LEU A 1 627 ? -26.660 6.659 12.502 1.00 93.06 627 LEU A N 1
ATOM 4850 C CA . LEU A 1 627 ? -27.346 6.737 11.210 1.00 93.06 627 LEU A CA 1
ATOM 4851 C C . LEU A 1 627 ? -26.395 7.171 10.091 1.00 93.06 627 LEU A C 1
ATOM 4853 O O . LEU A 1 627 ? -26.338 6.500 9.064 1.00 93.06 627 LEU A O 1
ATOM 4857 N N . ASP A 1 628 ? -25.643 8.250 10.309 1.00 92.94 628 ASP A N 1
ATOM 4858 C CA . ASP A 1 628 ? -24.747 8.848 9.315 1.00 92.94 628 ASP A CA 1
ATOM 4859 C C . ASP A 1 628 ? -23.459 8.009 9.144 1.00 92.94 628 ASP A C 1
ATOM 4861 O O . ASP A 1 628 ? -22.894 7.962 8.052 1.00 92.94 628 ASP A O 1
ATOM 4865 N N . HIS A 1 629 ? -23.020 7.286 10.187 1.00 94.06 629 HIS A N 1
ATOM 4866 C CA . HIS A 1 629 ? -21.795 6.469 10.178 1.00 94.06 629 HIS A CA 1
ATOM 4867 C C . HIS A 1 629 ? -22.042 5.023 10.650 1.00 94.06 629 HIS A C 1
ATOM 4869 O O . HIS A 1 629 ? -21.524 4.609 11.693 1.00 94.06 629 HIS A O 1
ATOM 4875 N N . PRO A 1 630 ? -22.812 4.227 9.884 1.00 94.75 630 PRO A N 1
ATOM 4876 C CA . PRO A 1 630 ? -23.221 2.871 10.256 1.00 94.75 630 PRO A CA 1
ATOM 4877 C C . PRO A 1 630 ? -22.049 1.898 10.460 1.00 94.75 630 PRO A C 1
ATOM 4879 O O . PRO A 1 630 ? -22.126 1.010 11.301 1.00 94.75 630 PRO A O 1
ATOM 4882 N N . ASP A 1 631 ? -20.959 2.072 9.715 1.00 93.56 631 ASP A N 1
ATOM 4883 C CA . ASP A 1 631 ? -19.805 1.165 9.752 1.00 93.56 631 ASP A CA 1
ATOM 4884 C C . ASP A 1 631 ? -18.774 1.558 10.823 1.00 93.56 631 ASP A C 1
ATOM 4886 O O . ASP A 1 631 ? -17.763 0.878 11.012 1.00 93.56 631 ASP A O 1
ATOM 4890 N N . SER A 1 632 ? -19.010 2.662 11.544 1.00 93.62 632 SER A N 1
ATOM 4891 C CA . SER A 1 632 ? -18.109 3.106 12.603 1.00 93.62 632 SER A CA 1
ATOM 4892 C C . SER A 1 632 ? -18.115 2.116 13.777 1.00 93.62 632 SER A C 1
ATOM 4894 O O . SER A 1 632 ? -19.190 1.746 14.257 1.00 93.62 632 SER A O 1
ATOM 4896 N N . PRO A 1 633 ? -16.948 1.783 14.363 1.00 92.31 633 PRO A N 1
ATOM 4897 C CA . PRO A 1 633 ? -16.875 0.991 15.595 1.00 92.31 633 PRO A CA 1
ATOM 4898 C C . PRO A 1 633 ? -17.662 1.592 16.772 1.00 92.31 633 PRO A C 1
ATOM 4900 O O . PRO A 1 633 ? -18.013 0.881 17.711 1.00 92.31 633 PRO A O 1
ATOM 4903 N N . ARG A 1 634 ? -17.949 2.900 16.725 1.00 93.31 634 ARG A N 1
ATOM 4904 C CA . ARG A 1 634 ? -18.724 3.636 17.734 1.00 93.31 634 ARG A CA 1
ATOM 4905 C C . ARG A 1 634 ? -20.237 3.531 17.546 1.00 93.31 634 ARG A C 1
ATOM 4907 O O . ARG A 1 634 ? -20.970 3.839 18.479 1.00 93.31 634 ARG A O 1
ATOM 4914 N N . ALA A 1 635 ? -20.719 3.108 16.379 1.00 95.38 635 ALA A N 1
ATOM 4915 C CA . ALA A 1 635 ? -22.142 3.099 16.055 1.00 95.38 635 ALA A CA 1
ATOM 4916 C C . ALA A 1 635 ? -23.002 2.237 17.008 1.00 95.38 635 ALA A C 1
ATOM 4918 O O . ALA A 1 635 ? -24.043 2.731 17.455 1.00 95.38 635 ALA A O 1
ATOM 4919 N N . PRO A 1 636 ? -22.602 1.004 17.400 1.00 95.75 636 PRO A N 1
ATOM 4920 C CA . PRO A 1 636 ? -23.358 0.241 18.396 1.00 95.75 636 PRO A CA 1
ATOM 4921 C C . PRO A 1 636 ? -23.383 0.921 19.769 1.00 95.75 636 PRO A C 1
ATOM 4923 O O . PRO A 1 636 ? -24.438 0.972 20.400 1.00 95.75 636 PRO A O 1
ATOM 4926 N N . ASP A 1 637 ? -22.251 1.472 20.219 1.00 95.75 637 ASP A N 1
ATOM 4927 C CA . ASP A 1 637 ? -22.183 2.207 21.487 1.00 95.75 637 ASP A CA 1
ATOM 4928 C C . ASP A 1 637 ? -23.071 3.458 21.444 1.00 95.75 637 ASP A C 1
ATOM 4930 O O . ASP A 1 637 ? -23.732 3.784 22.427 1.00 95.75 637 ASP A O 1
ATOM 4934 N N . ALA A 1 638 ? -23.128 4.151 20.307 1.00 97.00 638 ALA A N 1
ATOM 4935 C CA . ALA A 1 638 ? -23.958 5.334 20.157 1.00 97.00 638 ALA A CA 1
ATOM 4936 C C . ALA A 1 638 ? -25.448 4.994 20.268 1.00 97.00 638 ALA A C 1
ATOM 4938 O O . ALA A 1 638 ? -26.149 5.639 21.039 1.00 97.00 638 ALA A O 1
ATOM 4939 N N . LEU A 1 639 ? -25.937 3.938 19.608 1.00 97.38 639 LEU A N 1
ATOM 4940 C CA . LEU A 1 639 ? -27.336 3.512 19.776 1.00 97.38 639 LEU A CA 1
ATOM 4941 C C . LEU A 1 639 ? -27.650 3.090 21.216 1.00 97.38 639 LEU A C 1
ATOM 4943 O O . LEU A 1 639 ? -28.709 3.439 21.742 1.00 97.38 639 LEU A O 1
ATOM 4947 N N . PHE A 1 640 ? -26.716 2.410 21.885 1.00 97.62 640 PHE A N 1
ATOM 4948 C CA . PHE A 1 640 ? -26.864 2.096 23.303 1.00 97.62 640 PHE A CA 1
ATOM 4949 C C . PHE A 1 640 ? -27.046 3.373 24.136 1.00 97.62 640 PHE A C 1
ATOM 4951 O O . PHE A 1 640 ? -28.002 3.492 24.908 1.00 97.62 640 PHE A O 1
ATOM 4958 N N . TRP A 1 641 ? -26.166 4.361 23.960 1.00 97.94 641 TRP A N 1
ATOM 4959 C CA . TRP A 1 641 ? -26.238 5.617 24.703 1.00 97.94 641 TRP A CA 1
ATOM 4960 C C . TRP A 1 641 ? -27.426 6.497 24.302 1.00 97.94 641 TRP A C 1
ATOM 4962 O O . TRP A 1 641 ? -27.985 7.164 25.174 1.00 97.94 641 TRP A O 1
ATOM 4972 N N . ALA A 1 642 ? -27.897 6.435 23.054 1.00 97.88 642 ALA A N 1
ATOM 4973 C CA . ALA A 1 642 ? -29.167 7.027 22.637 1.00 97.88 642 ALA A CA 1
ATOM 4974 C C . ALA A 1 642 ? -30.335 6.415 23.427 1.00 97.88 642 ALA A C 1
ATOM 4976 O O . ALA A 1 642 ? -31.129 7.142 24.026 1.00 97.88 642 ALA A O 1
ATOM 4977 N N . GLY A 1 643 ? -30.377 5.083 23.548 1.00 97.81 643 GLY A N 1
ATOM 4978 C CA . GLY A 1 643 ? -31.356 4.380 24.377 1.00 97.81 643 GLY A CA 1
ATOM 4979 C C . GLY A 1 643 ? -31.264 4.749 25.863 1.00 97.81 643 GLY A C 1
ATOM 4980 O O . GLY A 1 643 ? -32.283 4.974 26.524 1.00 97.81 643 GLY A O 1
ATOM 4981 N N . ARG A 1 644 ? -30.049 4.900 26.407 1.00 98.19 644 ARG A N 1
ATOM 4982 C CA . ARG A 1 644 ? -29.828 5.357 27.793 1.00 98.19 644 ARG A CA 1
ATOM 4983 C C . ARG A 1 644 ? -30.268 6.805 28.011 1.00 98.19 644 ARG A C 1
ATOM 4985 O O . ARG A 1 644 ? -30.900 7.085 29.030 1.00 98.19 644 ARG A O 1
ATOM 4992 N N . ALA A 1 645 ? -29.993 7.704 27.069 1.00 98.06 645 ALA A N 1
ATOM 4993 C CA . ALA A 1 645 ? -30.445 9.094 27.098 1.00 98.06 645 ALA A CA 1
ATOM 4994 C C . ALA A 1 645 ? -31.979 9.181 27.028 1.00 98.06 645 ALA A C 1
ATOM 4996 O O . ALA A 1 645 ? -32.610 9.870 27.836 1.00 98.06 645 ALA A O 1
ATOM 4997 N N . ALA A 1 646 ? -32.599 8.390 26.150 1.00 98.00 646 ALA A N 1
ATOM 4998 C CA . ALA A 1 646 ? -34.049 8.260 26.065 1.00 98.00 646 ALA A CA 1
ATOM 4999 C C . ALA A 1 646 ? -34.673 7.704 27.353 1.00 98.00 646 ALA A C 1
ATOM 5001 O O . ALA A 1 646 ? -35.698 8.203 27.827 1.00 98.00 646 ALA A O 1
ATOM 5002 N N . THR A 1 647 ? -34.016 6.729 27.981 1.00 98.06 647 THR A N 1
ATOM 5003 C CA . THR A 1 647 ? -34.429 6.186 29.280 1.00 98.06 647 THR A CA 1
ATOM 5004 C C . THR A 1 647 ? -34.361 7.252 30.376 1.00 98.06 647 THR A C 1
ATOM 5006 O O . THR A 1 647 ? -35.306 7.391 31.152 1.00 98.06 647 THR A O 1
ATOM 5009 N N . ALA A 1 648 ? -33.285 8.048 30.418 1.00 97.12 648 ALA A N 1
ATOM 5010 C CA . ALA A 1 648 ? -33.096 9.104 31.414 1.00 97.12 648 ALA A CA 1
ATOM 5011 C C . ALA A 1 648 ? -34.187 10.186 31.342 1.00 97.12 648 ALA A C 1
ATOM 5013 O O . ALA A 1 648 ? -34.643 10.673 32.378 1.00 97.12 648 ALA A O 1
ATOM 5014 N N . ARG A 1 649 ? -34.690 10.493 30.139 1.00 95.75 649 ARG A N 1
ATOM 5015 C CA . ARG A 1 649 ? -35.840 11.395 29.966 1.00 95.75 649 ARG A CA 1
ATOM 5016 C C . ARG A 1 649 ? -37.214 10.724 30.074 1.00 95.75 649 ARG A C 1
ATOM 5018 O O . ARG A 1 649 ? -38.227 11.390 29.873 1.00 95.75 649 ARG A O 1
ATOM 5025 N N . ARG A 1 650 ? -37.265 9.421 30.375 1.00 96.06 650 ARG A N 1
ATOM 5026 C CA . ARG A 1 650 ? -38.486 8.592 30.438 1.00 96.06 650 ARG A CA 1
ATOM 5027 C C . ARG A 1 650 ? -39.222 8.417 29.102 1.00 96.06 650 ARG A C 1
ATOM 5029 O O . ARG A 1 650 ? -40.404 8.080 29.083 1.00 96.06 650 ARG A O 1
ATOM 5036 N N . ALA A 1 651 ? -38.532 8.597 27.977 1.00 97.38 651 ALA A N 1
ATOM 5037 C CA . ALA A 1 651 ? -39.048 8.292 26.644 1.00 97.38 651 ALA A CA 1
ATOM 5038 C C . ALA A 1 651 ? -38.862 6.794 26.339 1.00 97.38 651 ALA A C 1
ATOM 5040 O O . ALA A 1 651 ? -38.082 6.406 25.475 1.00 97.38 651 ALA A O 1
ATOM 5041 N N . TYR A 1 652 ? -39.561 5.939 27.088 1.00 97.38 652 TYR A N 1
ATOM 5042 C CA . TYR A 1 652 ? -39.326 4.491 27.092 1.00 97.38 652 TYR A CA 1
ATOM 5043 C C . TYR A 1 652 ? -39.584 3.802 25.741 1.00 97.38 652 TYR A C 1
ATOM 5045 O O . TYR A 1 652 ? -38.886 2.853 25.401 1.00 97.38 652 TYR A O 1
ATOM 5053 N N . LEU A 1 653 ? -40.542 4.284 24.941 1.00 97.06 653 LEU A N 1
ATOM 5054 C CA . LEU A 1 653 ? -40.769 3.743 23.593 1.00 97.06 653 LEU A CA 1
ATOM 5055 C C . LEU A 1 653 ? -39.560 3.993 22.680 1.00 97.06 653 LEU A C 1
ATOM 5057 O O . LEU A 1 653 ? -39.029 3.040 22.121 1.00 97.06 653 LEU A O 1
ATOM 5061 N N . ALA A 1 654 ? -39.072 5.237 22.627 1.00 96.75 654 ALA A N 1
ATOM 5062 C CA . ALA A 1 654 ? -37.874 5.596 21.866 1.00 96.75 654 ALA A CA 1
ATOM 5063 C C . ALA A 1 654 ? -36.632 4.845 22.375 1.00 96.75 654 ALA A C 1
ATOM 5065 O O . ALA A 1 654 ? -35.852 4.321 21.589 1.00 96.75 654 ALA A O 1
ATOM 5066 N N . ALA A 1 655 ? -36.483 4.702 23.698 1.00 97.94 655 ALA A N 1
ATOM 5067 C CA . ALA A 1 655 ? -35.391 3.921 24.276 1.00 97.94 655 ALA A CA 1
ATOM 5068 C C . ALA A 1 655 ? -35.391 2.466 23.779 1.00 97.94 655 ALA A C 1
ATOM 5070 O O . ALA A 1 655 ? -34.352 1.941 23.385 1.00 97.94 655 ALA A O 1
ATOM 5071 N N . ASN A 1 656 ? -36.564 1.826 23.760 1.00 97.56 656 ASN A N 1
ATOM 5072 C CA . ASN A 1 656 ? -36.712 0.465 23.254 1.00 97.56 656 ASN A CA 1
ATOM 5073 C C . ASN A 1 656 ? -36.454 0.367 21.740 1.00 97.56 656 ASN A C 1
ATOM 5075 O O . ASN A 1 656 ? -35.915 -0.640 21.287 1.00 97.56 656 ASN A O 1
ATOM 5079 N N . GLU A 1 657 ? -36.816 1.388 20.958 1.00 97.06 657 GLU A N 1
ATOM 5080 C CA . GLU A 1 657 ? -36.499 1.464 19.525 1.00 97.06 657 GLU A CA 1
ATOM 5081 C C . GLU A 1 657 ? -34.984 1.495 19.285 1.00 97.06 657 GLU A C 1
ATOM 5083 O O . GLU A 1 657 ? -34.490 0.658 18.530 1.00 97.06 657 GLU A O 1
ATOM 5088 N N . HIS A 1 658 ? -34.234 2.346 19.997 1.00 97.69 658 HIS A N 1
ATOM 5089 C CA . HIS A 1 658 ? -32.767 2.419 19.872 1.00 97.69 658 HIS A CA 1
ATOM 5090 C C . HIS A 1 658 ? -32.076 1.102 20.237 1.00 97.69 658 HIS A C 1
ATOM 5092 O O . HIS A 1 658 ? -31.189 0.644 19.517 1.00 97.69 658 HIS A O 1
ATOM 5098 N N . PHE A 1 659 ? -32.502 0.449 21.326 1.00 97.81 659 PHE A N 1
ATOM 5099 C CA . PHE A 1 659 ? -31.948 -0.853 21.712 1.00 97.81 659 PHE A CA 1
ATOM 5100 C C . PHE A 1 659 ? -32.268 -1.944 20.683 1.00 97.81 659 PHE A C 1
ATOM 5102 O O . PHE A 1 659 ? -31.396 -2.745 20.347 1.00 97.81 659 PHE A O 1
ATOM 5109 N N . ASN A 1 660 ? -33.488 -1.969 20.137 1.00 96.81 660 ASN A N 1
ATOM 5110 C CA . ASN A 1 660 ? -33.841 -2.897 19.060 1.00 96.81 660 ASN A CA 1
ATOM 5111 C C . ASN A 1 660 ? -33.003 -2.654 17.805 1.00 96.81 660 ASN A C 1
ATOM 5113 O O . ASN A 1 660 ? -32.515 -3.612 17.208 1.00 96.81 660 ASN A O 1
ATOM 5117 N N . GLU A 1 661 ? -32.811 -1.392 17.421 1.00 96.31 661 GLU A N 1
ATOM 5118 C CA . GLU A 1 661 ? -31.988 -1.033 16.272 1.00 96.31 661 GLU A CA 1
ATOM 5119 C C . GLU A 1 661 ? -30.535 -1.489 16.466 1.00 96.31 661 GLU A C 1
ATOM 5121 O O . GLU A 1 661 ? -29.966 -2.116 15.569 1.00 96.31 661 GLU A O 1
ATOM 5126 N N . GLN A 1 662 ? -29.960 -1.263 17.652 1.00 96.69 662 GLN A N 1
ATOM 5127 C CA . GLN A 1 662 ? -28.607 -1.708 17.980 1.00 96.69 662 GLN A CA 1
ATOM 5128 C C . GLN A 1 662 ? -28.457 -3.222 17.836 1.00 96.69 662 GLN A C 1
ATOM 5130 O O . GLN A 1 662 ? -27.498 -3.688 17.227 1.00 96.69 662 GLN A O 1
ATOM 5135 N N . MET A 1 663 ? -29.395 -3.998 18.380 1.00 95.12 663 MET A N 1
ATOM 5136 C CA . MET A 1 663 ? -29.334 -5.461 18.328 1.00 95.12 663 MET A CA 1
ATOM 5137 C C . MET A 1 663 ? -29.599 -6.015 16.927 1.00 95.12 663 MET A C 1
ATOM 5139 O O . MET A 1 663 ? -29.028 -7.040 16.562 1.00 95.12 663 MET A O 1
ATOM 5143 N N . ALA A 1 664 ? -30.450 -5.351 16.142 1.00 95.62 664 ALA A N 1
ATOM 5144 C CA . ALA A 1 664 ? -30.747 -5.753 14.773 1.00 95.62 664 ALA A CA 1
ATOM 5145 C C . ALA A 1 664 ? -29.569 -5.480 13.827 1.00 95.62 664 ALA A C 1
ATOM 5147 O O . ALA A 1 664 ? -29.259 -6.315 12.980 1.00 95.62 664 ALA A O 1
ATOM 5148 N N . ARG A 1 665 ? -28.910 -4.322 13.970 1.00 95.44 665 ARG A N 1
ATOM 5149 C CA . ARG A 1 665 ? -27.791 -3.908 13.108 1.00 95.44 665 ARG A CA 1
ATOM 5150 C C . ARG A 1 665 ? -26.444 -4.457 13.574 1.00 95.44 665 ARG A C 1
ATOM 5152 O O . ARG A 1 665 ? -25.603 -4.769 12.739 1.00 95.44 665 ARG A O 1
ATOM 5159 N N . TYR A 1 666 ? -26.249 -4.609 14.884 1.00 95.19 666 TYR A N 1
ATOM 5160 C CA . TYR A 1 666 ? -24.983 -5.022 15.499 1.00 95.19 666 TYR A CA 1
ATOM 5161 C C . TYR A 1 666 ? -25.189 -6.190 16.484 1.00 95.19 666 TYR A C 1
ATOM 5163 O O . TYR A 1 666 ? -24.979 -6.033 17.694 1.00 95.19 666 TYR A O 1
ATOM 5171 N N . PRO A 1 667 ? -25.592 -7.380 15.999 1.00 93.06 667 PRO A N 1
ATOM 5172 C CA . PRO A 1 667 ? -25.946 -8.520 16.850 1.00 93.06 667 PRO A CA 1
ATOM 5173 C C . PRO A 1 667 ? -24.776 -9.094 17.665 1.00 93.06 667 PRO A C 1
ATOM 5175 O O . PRO A 1 667 ? -25.017 -9.753 18.674 1.00 93.06 667 PRO A O 1
ATOM 5178 N N . ASP A 1 668 ? -23.532 -8.823 17.262 1.00 90.12 668 ASP A N 1
ATOM 5179 C CA . ASP A 1 668 ? -22.311 -9.338 17.901 1.00 90.12 668 ASP A CA 1
ATOM 5180 C C . ASP A 1 668 ? -21.595 -8.291 18.777 1.00 90.12 668 ASP A C 1
ATOM 5182 O O . ASP A 1 668 ? -20.439 -8.473 19.163 1.00 90.12 668 ASP A O 1
ATOM 5186 N N . ASN A 1 669 ? -22.250 -7.164 19.092 1.00 91.50 669 ASN A N 1
ATOM 5187 C CA . ASN A 1 669 ? -21.599 -6.092 19.844 1.00 91.50 669 ASN A CA 1
ATOM 5188 C C . ASN A 1 669 ? -21.253 -6.513 21.299 1.00 91.50 669 ASN A C 1
ATOM 5190 O O . ASN A 1 669 ? -22.052 -7.193 21.952 1.00 91.50 669 ASN A O 1
ATOM 5194 N N . PRO A 1 670 ? -20.109 -6.067 21.864 1.00 91.00 670 PRO A N 1
ATOM 5195 C CA . PRO A 1 670 ? -19.678 -6.466 23.211 1.00 91.00 670 PRO A CA 1
ATOM 5196 C C . PRO A 1 670 ? -20.621 -6.058 24.353 1.00 91.00 670 PRO A C 1
ATOM 5198 O O . PRO A 1 670 ? -20.570 -6.651 25.429 1.00 91.00 670 PRO A O 1
ATOM 5201 N N . ARG A 1 671 ? -21.486 -5.058 24.140 1.00 91.19 671 ARG A N 1
ATOM 5202 C CA . ARG A 1 671 ? -22.449 -4.548 25.130 1.00 91.19 671 ARG A CA 1
ATOM 5203 C C . ARG A 1 671 ? -23.822 -5.200 25.031 1.00 91.19 671 ARG A C 1
ATOM 5205 O O . ARG A 1 671 ? -24.779 -4.701 25.622 1.00 91.19 671 ARG A O 1
ATOM 5212 N N . LEU A 1 672 ? -23.964 -6.308 24.307 1.00 94.06 672 LEU A N 1
ATOM 5213 C CA . LEU A 1 672 ? -25.281 -6.893 24.073 1.00 94.06 672 LEU A CA 1
ATOM 5214 C C . LEU A 1 672 ? -25.993 -7.309 25.371 1.00 94.06 672 LEU A C 1
ATOM 5216 O O . LEU A 1 672 ? -27.191 -7.075 25.506 1.00 94.06 672 LEU A O 1
ATOM 5220 N N . ALA A 1 673 ? -25.265 -7.860 26.349 1.00 95.00 673 ALA A N 1
ATOM 5221 C CA . ALA A 1 673 ? -25.826 -8.202 27.659 1.00 95.00 673 ALA A CA 1
ATOM 5222 C C . ALA A 1 673 ? -26.365 -6.962 28.400 1.00 95.00 673 ALA A C 1
ATOM 5224 O O . ALA A 1 673 ? -27.474 -6.991 28.932 1.00 95.00 673 ALA A O 1
ATOM 5225 N N . GLU A 1 674 ? -25.603 -5.863 28.384 1.00 96.06 674 GLU A N 1
ATOM 5226 C CA . GLU A 1 674 ? -25.985 -4.579 28.989 1.00 96.06 674 GLU A CA 1
ATOM 5227 C C . GLU A 1 674 ? -27.200 -3.968 28.272 1.00 96.06 674 GLU A C 1
ATOM 5229 O O . GLU A 1 674 ? -28.129 -3.476 28.911 1.00 96.06 674 GLU A O 1
ATOM 5234 N N . THR A 1 675 ? -27.226 -4.067 26.942 1.00 96.88 675 THR A N 1
ATOM 5235 C CA . THR A 1 675 ? -28.313 -3.582 26.079 1.00 96.88 675 THR A CA 1
ATOM 5236 C C . THR A 1 675 ? -29.618 -4.326 26.356 1.00 96.88 675 THR A C 1
ATOM 5238 O O . THR A 1 675 ? -30.645 -3.697 26.593 1.00 96.88 675 THR A O 1
ATOM 5241 N N . LEU A 1 676 ? -29.582 -5.661 26.391 1.00 96.75 676 LEU A N 1
ATOM 5242 C CA . LEU A 1 676 ? -30.744 -6.503 26.692 1.00 96.75 676 LEU A CA 1
ATOM 5243 C C . LEU A 1 676 ? -31.273 -6.270 28.113 1.00 96.75 676 LEU A C 1
ATOM 5245 O O . LEU A 1 676 ? -32.486 -6.237 28.326 1.00 96.75 676 LEU A O 1
ATOM 5249 N N . LEU A 1 677 ? -30.378 -6.082 29.088 1.00 97.44 677 LEU A N 1
ATOM 5250 C CA . LEU A 1 677 ? -30.770 -5.746 30.455 1.00 97.44 677 LEU A CA 1
ATOM 5251 C C . LEU A 1 677 ? -31.472 -4.380 30.502 1.00 97.44 677 LEU A C 1
ATOM 5253 O O . LEU A 1 677 ? -32.560 -4.273 31.069 1.00 97.44 677 LEU A O 1
ATOM 5257 N N . ALA A 1 678 ? -30.893 -3.355 29.866 1.00 97.56 678 ALA A N 1
ATOM 5258 C CA . ALA A 1 678 ? -31.483 -2.019 29.787 1.00 97.56 678 ALA A CA 1
ATOM 5259 C C . ALA A 1 678 ? -32.830 -2.026 29.047 1.00 97.56 678 ALA A C 1
ATOM 5261 O O . ALA A 1 678 ? -33.780 -1.374 29.482 1.00 97.56 678 ALA A O 1
ATOM 5262 N N . GLN A 1 679 ? -32.949 -2.813 27.977 1.00 97.81 679 GLN A N 1
ATOM 5263 C CA . GLN A 1 679 ? -34.205 -3.014 27.268 1.00 97.81 679 GLN A CA 1
ATOM 5264 C C . GLN A 1 679 ? -35.266 -3.658 28.167 1.00 97.81 679 GLN A C 1
ATOM 5266 O O . GLN A 1 679 ? -36.400 -3.182 28.212 1.00 97.81 679 GLN A O 1
ATOM 5271 N N . GLY A 1 680 ? -34.917 -4.717 28.902 1.00 97.75 680 GLY A N 1
ATOM 5272 C CA . GLY A 1 680 ? -35.830 -5.358 29.846 1.00 97.75 680 GLY A CA 1
ATOM 5273 C C . GLY A 1 680 ? -36.317 -4.393 30.931 1.00 97.75 680 GLY A C 1
ATOM 5274 O O . GLY A 1 680 ? -37.506 -4.391 31.265 1.00 97.75 680 GLY A O 1
ATOM 5275 N N . ASP A 1 681 ? -35.436 -3.524 31.435 1.00 97.75 681 ASP A N 1
ATOM 5276 C CA . ASP A 1 681 ? -35.795 -2.470 32.390 1.00 97.75 681 ASP A CA 1
ATOM 5277 C C . ASP A 1 681 ? -36.792 -1.473 31.761 1.00 97.75 681 ASP A C 1
ATOM 5279 O O . ASP A 1 681 ? -37.840 -1.194 32.345 1.00 97.75 681 ASP A O 1
ATOM 5283 N N . VAL A 1 682 ? -36.545 -1.014 30.530 1.00 98.00 682 VAL A N 1
ATOM 5284 C CA . VAL A 1 682 ? -37.454 -0.120 29.787 1.00 98.00 682 VAL A CA 1
ATOM 5285 C C . VAL A 1 682 ? -38.815 -0.770 29.500 1.00 98.00 682 VAL A C 1
ATOM 5287 O O . VAL A 1 682 ? -39.857 -0.139 29.684 1.00 98.00 682 VAL A O 1
ATOM 5290 N N . LEU A 1 683 ? -38.840 -2.040 29.091 1.00 97.94 683 LEU A N 1
ATOM 5291 C CA . LEU A 1 683 ? -40.077 -2.795 28.860 1.00 97.94 683 LEU A CA 1
ATOM 5292 C C . LEU A 1 683 ? -40.881 -2.987 30.153 1.00 97.94 683 LEU A C 1
ATOM 5294 O O . LEU A 1 683 ? -42.113 -2.973 30.123 1.00 97.94 683 LEU A O 1
ATOM 5298 N N . SER A 1 684 ? -40.195 -3.126 31.289 1.00 97.38 684 SER A N 1
ATOM 5299 C CA . SER A 1 684 ? -40.831 -3.203 32.606 1.00 97.38 684 SER A CA 1
ATOM 5300 C C . SER A 1 684 ? -41.515 -1.884 32.976 1.00 97.38 684 SER A C 1
ATOM 5302 O O . SER A 1 684 ? -42.655 -1.907 33.435 1.00 97.38 684 SER A O 1
ATOM 5304 N N . GLU A 1 685 ? -40.869 -0.741 32.717 1.00 96.88 685 GLU A N 1
ATOM 5305 C CA . GLU A 1 685 ? -41.459 0.594 32.927 1.00 96.88 685 GLU A CA 1
ATOM 5306 C C . GLU A 1 685 ? -42.660 0.862 32.001 1.00 96.88 685 GLU A C 1
ATOM 5308 O O . GLU A 1 685 ? -43.613 1.536 32.388 1.00 96.88 685 GLU A O 1
ATOM 5313 N N . LEU A 1 686 ? -42.674 0.271 30.801 1.00 96.19 686 LEU A N 1
ATOM 5314 C CA . LEU A 1 686 ? -43.831 0.286 29.893 1.00 96.19 686 LEU A CA 1
ATOM 5315 C C . LEU A 1 686 ? -44.981 -0.638 30.341 1.00 96.19 686 LEU A C 1
ATOM 5317 O O . LEU A 1 686 ? -46.019 -0.685 29.679 1.00 96.19 686 LEU A O 1
ATOM 5321 N N . GLY A 1 687 ? -44.809 -1.406 31.422 1.00 95.62 687 GLY A N 1
ATOM 5322 C CA . GLY A 1 687 ? -45.770 -2.412 31.883 1.00 95.62 687 GLY A CA 1
ATOM 5323 C C . GLY A 1 687 ? -45.817 -3.674 31.014 1.00 95.62 687 GLY A C 1
ATOM 5324 O O . GLY A 1 687 ? -46.667 -4.541 31.217 1.00 95.62 687 GLY A O 1
ATOM 5325 N N . GLN A 1 688 ? -44.899 -3.822 30.055 1.00 97.06 688 GLN A N 1
ATOM 5326 C CA . GLN A 1 688 ? -44.806 -4.981 29.167 1.00 97.06 688 GLN A CA 1
ATOM 5327 C C . GLN A 1 688 ? -44.008 -6.113 29.828 1.00 97.06 688 GLN A C 1
ATOM 5329 O O . GLN A 1 688 ? -43.010 -6.601 29.296 1.00 97.06 688 GLN A O 1
ATOM 5334 N N . PHE A 1 689 ? -44.456 -6.562 31.003 1.00 96.88 689 PHE A N 1
ATOM 5335 C CA . PHE A 1 689 ? -43.719 -7.514 31.845 1.00 96.88 689 PHE A CA 1
ATOM 5336 C C . PHE A 1 689 ? -43.409 -8.844 31.148 1.00 96.88 689 PHE A C 1
ATOM 5338 O O . PHE A 1 689 ? -42.339 -9.411 31.353 1.00 96.88 689 PHE A O 1
ATOM 5345 N N . ALA A 1 690 ? -44.312 -9.342 30.297 1.00 95.25 690 ALA A N 1
ATOM 5346 C CA . ALA A 1 690 ? -44.069 -10.565 29.533 1.00 95.25 690 ALA A CA 1
ATOM 5347 C C . ALA A 1 690 ? -42.897 -10.406 28.546 1.00 95.25 690 ALA A C 1
ATOM 5349 O O . ALA A 1 690 ? -42.052 -11.293 28.460 1.00 95.25 690 ALA A O 1
ATOM 5350 N N . ALA A 1 691 ? -42.812 -9.266 27.850 1.00 96.69 691 ALA A N 1
ATOM 5351 C CA . ALA A 1 691 ? -41.706 -8.962 26.943 1.00 96.69 691 ALA A CA 1
ATOM 5352 C C . ALA A 1 691 ? -40.400 -8.708 27.712 1.00 96.69 691 ALA A C 1
ATOM 5354 O O . ALA A 1 691 ? -39.354 -9.226 27.328 1.00 96.69 691 ALA A O 1
ATOM 5355 N N . ALA A 1 692 ? -40.466 -8.005 28.848 1.00 97.94 692 ALA A N 1
ATOM 5356 C CA . ALA A 1 692 ? -39.315 -7.796 29.724 1.00 97.94 692 ALA A CA 1
ATOM 5357 C C . ALA A 1 692 ? -38.707 -9.126 30.206 1.00 97.94 692 ALA A C 1
ATOM 5359 O O . ALA A 1 692 ? -37.493 -9.311 30.158 1.00 97.94 692 ALA A O 1
ATOM 5360 N N . ILE A 1 693 ? -39.544 -10.098 30.597 1.00 97.94 693 ILE A N 1
ATOM 5361 C CA . ILE A 1 693 ? -39.093 -11.446 30.980 1.00 97.94 693 ILE A CA 1
ATOM 5362 C C . ILE A 1 693 ? -38.330 -12.133 29.839 1.00 97.94 693 ILE A C 1
ATOM 5364 O O . ILE A 1 693 ? -37.352 -12.828 30.113 1.00 97.94 693 ILE A O 1
ATOM 5368 N N . LEU A 1 694 ? -38.745 -11.954 28.580 1.00 97.50 694 LEU A N 1
ATOM 5369 C CA . LEU A 1 694 ? -38.029 -12.510 27.427 1.00 97.50 694 LEU A CA 1
ATOM 5370 C C . LEU A 1 694 ? -36.648 -11.864 27.259 1.00 97.50 694 LEU A C 1
ATOM 5372 O O . LEU A 1 694 ? -35.669 -12.595 27.134 1.00 97.50 694 LEU A O 1
ATOM 5376 N N . ALA A 1 695 ? -36.552 -10.534 27.349 1.00 96.94 695 ALA A N 1
ATOM 5377 C CA . ALA A 1 695 ? -35.272 -9.825 27.281 1.00 96.94 695 ALA A CA 1
ATOM 5378 C C . ALA A 1 695 ? -34.316 -10.257 28.411 1.00 96.94 695 ALA A C 1
ATOM 5380 O O . ALA A 1 695 ? -33.160 -10.594 28.162 1.00 96.94 695 ALA A O 1
ATOM 5381 N N . PHE A 1 696 ? -34.805 -10.361 29.653 1.00 98.19 696 PHE A N 1
ATOM 5382 C CA . PHE A 1 696 ? -33.996 -10.850 30.774 1.00 98.19 696 PHE A CA 1
ATOM 5383 C C . PHE A 1 696 ? -33.588 -12.322 30.623 1.00 98.19 696 PHE A C 1
ATOM 5385 O O . PHE A 1 696 ? -32.468 -12.688 30.975 1.00 98.19 696 PHE A O 1
ATOM 5392 N N . ASN A 1 697 ? -34.469 -13.178 30.094 1.00 97.75 697 ASN A N 1
ATOM 5393 C CA . ASN A 1 697 ? -34.129 -14.572 29.798 1.00 97.75 697 ASN A CA 1
ATOM 5394 C C . ASN A 1 697 ? -33.001 -14.676 28.775 1.00 97.75 697 ASN A C 1
ATOM 5396 O O . ASN A 1 697 ? -32.123 -15.518 28.938 1.00 97.75 697 ASN A O 1
ATOM 5400 N N . GLU A 1 698 ? -33.013 -13.821 27.757 1.00 96.50 698 GLU A N 1
ATOM 5401 C CA . GLU A 1 698 ? -31.962 -13.784 26.747 1.00 96.50 698 GLU A CA 1
ATOM 5402 C C . GLU A 1 698 ? -30.599 -13.467 27.382 1.00 96.50 698 GLU A C 1
ATOM 5404 O O . GLU A 1 698 ? -29.626 -14.174 27.115 1.00 96.50 698 GLU A O 1
ATOM 5409 N N . VAL A 1 699 ? -30.539 -12.499 28.312 1.00 96.88 699 VAL A N 1
ATOM 5410 C CA . VAL A 1 699 ? -29.319 -12.214 29.096 1.00 96.88 699 VAL A CA 1
ATOM 5411 C C . VAL A 1 699 ? -28.855 -13.458 29.855 1.00 96.88 699 VAL A C 1
ATOM 5413 O O . VAL A 1 699 ? -27.696 -13.853 29.765 1.00 96.88 699 VAL A O 1
ATOM 5416 N N . ILE A 1 700 ? -29.770 -14.102 30.582 1.00 96.50 700 ILE A N 1
ATOM 5417 C CA . ILE A 1 700 ? -29.480 -15.269 31.427 1.00 96.50 700 ILE A CA 1
ATOM 5418 C C . ILE A 1 700 ? -28.943 -16.448 30.606 1.00 96.50 700 ILE A C 1
ATOM 5420 O O . ILE A 1 700 ? -28.040 -17.151 31.058 1.00 96.50 700 ILE A O 1
ATOM 5424 N N . VAL A 1 701 ? -29.523 -16.694 29.431 1.00 96.31 701 VAL A N 1
ATOM 5425 C CA . VAL A 1 701 ? -29.187 -17.851 28.594 1.00 96.31 701 VAL A CA 1
ATOM 5426 C C . VAL A 1 701 ? -27.900 -17.612 27.811 1.00 96.31 701 VAL A C 1
ATOM 5428 O O . VAL A 1 701 ? -27.062 -18.510 27.744 1.00 96.31 701 VAL A O 1
ATOM 5431 N N . ARG A 1 702 ? -27.722 -16.420 27.231 1.00 95.00 702 ARG A N 1
ATOM 5432 C CA . ARG A 1 702 ? -26.558 -16.117 26.382 1.00 95.00 702 ARG A CA 1
ATOM 5433 C C . ARG A 1 702 ? -25.331 -15.681 27.161 1.00 95.00 702 ARG A C 1
ATOM 5435 O O . ARG A 1 702 ? -24.217 -15.945 26.717 1.00 95.00 702 ARG A O 1
ATOM 5442 N N . PHE A 1 703 ? -25.519 -15.061 28.323 1.00 94.75 703 PHE A N 1
ATOM 5443 C CA . PHE A 1 703 ? -24.438 -14.493 29.128 1.00 94.75 703 PHE A CA 1
ATOM 5444 C C . PHE A 1 703 ? -24.463 -14.999 30.581 1.00 94.75 703 PHE A C 1
ATOM 5446 O O . PHE A 1 703 ? -24.366 -14.202 31.509 1.00 94.75 703 PHE A O 1
ATOM 5453 N N . PRO A 1 704 ? -24.538 -16.320 30.838 1.00 93.62 704 PRO A N 1
ATOM 5454 C CA . PRO A 1 704 ? -24.819 -16.870 32.171 1.00 93.62 704 PRO A CA 1
ATOM 5455 C C . PRO A 1 704 ? -23.773 -16.539 33.248 1.00 93.62 704 PRO A C 1
ATOM 5457 O O . PRO A 1 704 ? -24.048 -16.697 34.435 1.00 93.62 704 PRO A O 1
ATOM 5460 N N . GLN A 1 705 ? -22.568 -16.121 32.849 1.00 89.44 705 GLN A N 1
ATOM 5461 C CA . GLN A 1 705 ? -21.469 -15.762 33.752 1.00 89.44 705 GLN A CA 1
ATOM 5462 C C . GLN A 1 705 ? -21.281 -14.246 33.911 1.00 89.44 705 GLN A C 1
ATOM 5464 O O . GLN A 1 705 ? -20.393 -13.827 34.652 1.00 89.44 705 GLN A O 1
ATOM 5469 N N . SER A 1 706 ? -22.072 -13.420 33.219 1.00 90.19 706 SER A N 1
ATOM 5470 C CA . SER A 1 706 ? -21.938 -11.966 33.293 1.00 90.19 706 SER A CA 1
ATOM 5471 C C . SER A 1 706 ? -22.614 -11.400 34.548 1.00 90.19 706 SER A C 1
ATOM 5473 O O . SER A 1 706 ? -23.508 -12.021 35.135 1.00 90.19 706 SER A O 1
ATOM 5475 N N . ALA A 1 707 ? -22.196 -10.207 34.978 1.00 87.00 707 ALA A N 1
ATOM 5476 C CA . ALA A 1 707 ? -22.816 -9.527 36.118 1.00 87.00 707 ALA A CA 1
ATOM 5477 C C . ALA A 1 707 ? -24.296 -9.198 35.837 1.00 87.00 707 ALA A C 1
ATOM 5479 O O . ALA A 1 707 ? -25.148 -9.278 36.727 1.00 87.00 707 ALA A O 1
ATOM 5480 N N . GLU A 1 708 ? -24.610 -8.903 34.576 1.00 92.88 708 GLU A N 1
ATOM 5481 C CA . GLU A 1 708 ? -25.948 -8.601 34.076 1.00 92.88 708 GLU A CA 1
ATOM 5482 C C . GLU A 1 708 ? -26.889 -9.798 34.226 1.00 92.88 708 GLU A C 1
ATOM 5484 O O . GLU A 1 708 ? -28.068 -9.592 34.493 1.00 92.88 708 GLU A O 1
ATOM 5489 N N . ALA A 1 709 ? -26.408 -11.044 34.135 1.00 94.25 709 ALA A N 1
ATOM 5490 C CA . ALA A 1 709 ? -27.263 -12.222 34.294 1.00 94.25 709 ALA A CA 1
ATOM 5491 C C . ALA A 1 709 ? -27.841 -12.353 35.712 1.00 94.25 709 ALA A C 1
ATOM 5493 O O . ALA A 1 709 ? -29.010 -12.713 35.873 1.00 94.25 709 ALA A O 1
ATOM 5494 N N . LEU A 1 710 ? -27.065 -12.017 36.750 1.00 91.44 710 LEU A N 1
ATOM 5495 C CA . LEU A 1 710 ? -27.571 -11.991 38.128 1.00 91.44 710 LEU A CA 1
ATOM 5496 C C . LEU A 1 710 ? -28.610 -10.881 38.322 1.00 91.44 710 LEU A C 1
ATOM 5498 O O . LEU A 1 710 ? -29.647 -11.109 38.950 1.00 91.44 710 LEU A O 1
ATOM 5502 N N . MET A 1 711 ? -28.369 -9.702 37.742 1.00 92.62 711 MET A N 1
ATOM 5503 C CA . MET A 1 711 ? -29.340 -8.604 37.753 1.00 92.62 711 MET A CA 1
ATOM 5504 C C . MET A 1 711 ? -30.619 -8.992 36.999 1.00 92.62 711 MET A C 1
ATOM 5506 O O . MET A 1 711 ? -31.720 -8.789 37.514 1.00 92.62 711 MET A O 1
ATOM 5510 N N . ALA A 1 712 ? -30.484 -9.628 35.833 1.00 96.50 712 ALA A N 1
ATOM 5511 C CA . ALA A 1 712 ? -31.585 -10.092 34.998 1.00 96.50 712 ALA A CA 1
ATOM 5512 C C . ALA A 1 712 ? -32.467 -11.114 35.727 1.00 96.50 712 ALA A C 1
ATOM 5514 O O . ALA A 1 712 ? -33.689 -11.007 35.661 1.00 96.50 712 ALA A O 1
ATOM 5515 N N . TRP A 1 713 ? -31.894 -12.051 36.494 1.00 96.50 713 TRP A N 1
ATOM 5516 C CA . TRP A 1 713 ? -32.681 -12.958 37.343 1.00 96.50 713 TRP A CA 1
ATOM 5517 C C . TRP A 1 713 ? -33.533 -12.206 38.371 1.00 96.50 713 TRP A C 1
ATOM 5519 O O . TRP A 1 713 ? -34.714 -12.517 38.544 1.00 96.50 713 TRP A O 1
ATOM 5529 N N . GLY A 1 714 ? -32.961 -11.189 39.022 1.00 94.81 714 GLY A N 1
ATOM 5530 C CA . GLY A 1 714 ? -33.681 -10.346 39.976 1.00 94.81 714 GLY A CA 1
ATOM 5531 C C . GLY A 1 714 ? -34.814 -9.554 39.319 1.00 94.81 714 GLY A C 1
ATOM 5532 O O . GLY A 1 714 ? -35.949 -9.592 39.796 1.00 94.81 714 GLY A O 1
ATOM 5533 N N . ARG A 1 715 ? -34.534 -8.881 38.198 1.00 97.00 715 ARG A N 1
ATOM 5534 C CA . ARG A 1 715 ? -35.518 -8.083 37.444 1.00 97.00 715 ARG A CA 1
ATOM 5535 C C . ARG A 1 715 ? -36.627 -8.939 36.827 1.00 97.00 715 ARG A C 1
ATOM 5537 O O . ARG A 1 715 ? -37.804 -8.584 36.899 1.00 97.00 715 ARG A O 1
ATOM 5544 N N . LYS A 1 716 ? -36.279 -10.118 36.307 1.00 97.69 716 LYS A N 1
ATOM 5545 C CA . LYS A 1 716 ? -37.236 -11.135 35.856 1.00 97.69 716 LYS A CA 1
ATOM 5546 C C . LYS A 1 716 ? -38.160 -11.564 36.994 1.00 97.69 716 LYS A C 1
ATOM 5548 O O . LYS A 1 716 ? -39.373 -11.621 36.799 1.00 97.69 716 LYS A O 1
ATOM 5553 N N . GLY A 1 717 ? -37.603 -11.824 38.178 1.00 97.12 717 GLY A N 1
ATOM 5554 C CA . GLY A 1 717 ? -38.383 -12.148 39.371 1.00 97.12 717 GLY A CA 1
ATOM 5555 C C . GLY A 1 717 ? -39.373 -11.041 39.746 1.00 97.12 717 GLY A C 1
ATOM 5556 O O . GLY A 1 717 ? -40.509 -11.339 40.107 1.00 97.12 717 GLY A O 1
ATOM 5557 N N . ASP A 1 718 ? -38.991 -9.768 39.606 1.00 97.00 718 ASP A N 1
ATOM 5558 C CA . ASP A 1 718 ? -39.884 -8.627 39.866 1.00 97.00 718 ASP A CA 1
ATOM 5559 C C . ASP A 1 718 ? -41.064 -8.571 38.889 1.00 97.00 718 ASP A C 1
ATOM 5561 O O . ASP A 1 718 ? -42.211 -8.362 39.302 1.00 97.00 718 ASP A O 1
ATOM 5565 N N . CYS A 1 719 ? -40.804 -8.823 37.605 1.00 97.38 719 CYS A N 1
ATOM 5566 C CA . CYS A 1 719 ? -41.843 -8.920 36.581 1.00 97.38 719 CYS A CA 1
ATOM 5567 C C . CYS A 1 719 ? -42.809 -10.076 36.878 1.00 97.38 719 CYS A C 1
ATOM 5569 O O . CYS A 1 719 ? -44.025 -9.889 36.885 1.00 97.38 719 CYS A O 1
ATOM 5571 N N . GLN A 1 720 ? -42.273 -11.259 37.195 1.00 97.62 720 GLN A N 1
ATOM 5572 C CA . GLN A 1 720 ? -43.065 -12.442 37.549 1.00 97.62 720 GLN A CA 1
ATOM 5573 C C . GLN A 1 720 ? -43.902 -12.213 38.812 1.00 97.62 720 GLN A C 1
ATOM 5575 O O . GLN A 1 720 ? -45.081 -12.557 38.846 1.00 97.62 720 GLN A O 1
ATOM 5580 N N . TYR A 1 721 ? -43.333 -11.574 39.836 1.00 96.69 721 TYR A N 1
ATOM 5581 C CA . TYR A 1 721 ? -44.062 -11.233 41.056 1.00 96.69 721 TYR A CA 1
ATOM 5582 C C . TYR A 1 721 ? -45.218 -10.263 40.774 1.00 96.69 721 TYR A C 1
ATOM 5584 O O . TYR A 1 721 ? -46.293 -10.391 41.361 1.00 96.69 721 TYR A O 1
ATOM 5592 N N . THR A 1 722 ? -45.013 -9.300 39.873 1.00 95.69 722 THR A N 1
ATOM 5593 C CA . THR A 1 722 ? -46.057 -8.344 39.480 1.00 95.69 722 THR A CA 1
ATOM 5594 C C . THR A 1 722 ? -47.201 -9.050 38.753 1.00 95.69 722 THR A C 1
ATOM 5596 O O . THR A 1 722 ? -48.354 -8.899 39.158 1.00 95.69 722 THR A O 1
ATOM 5599 N N . LEU A 1 723 ? -46.882 -9.907 37.778 1.00 94.56 723 LEU A N 1
ATOM 5600 C CA . LEU A 1 723 ? -47.858 -10.742 37.061 1.00 94.56 723 LEU A CA 1
ATOM 5601 C C . LEU A 1 723 ? -48.556 -11.775 37.962 1.00 94.56 723 LEU A C 1
ATOM 5603 O O . LEU A 1 723 ? -49.672 -12.197 37.670 1.00 94.56 723 LEU A O 1
ATOM 5607 N N . GLY A 1 724 ? -47.946 -12.130 39.096 1.00 94.31 724 GLY A N 1
ATOM 5608 C CA . GLY A 1 724 ? -48.526 -13.020 40.104 1.00 94.31 724 GLY A CA 1
ATOM 5609 C C . GLY A 1 724 ? -49.881 -12.572 40.650 1.00 94.31 724 GLY A C 1
ATOM 5610 O O . GLY A 1 724 ? -50.645 -13.394 41.149 1.00 94.31 724 GLY A O 1
ATOM 5611 N N . GLN A 1 725 ? -50.199 -11.277 40.551 1.00 91.00 725 GLN A N 1
ATOM 5612 C CA . GLN A 1 725 ? -51.508 -10.766 40.963 1.00 91.00 725 GLN A CA 1
ATOM 5613 C C . GLN A 1 725 ? -52.651 -11.317 40.101 1.00 91.00 725 GLN A C 1
ATOM 5615 O O . GLN A 1 725 ? -53.751 -11.507 40.616 1.00 91.00 725 GLN A O 1
ATOM 5620 N N . GLU A 1 726 ? -52.387 -11.574 38.819 1.00 91.19 726 GLU A N 1
ATOM 5621 C CA . GLU A 1 726 ? -53.356 -12.111 37.859 1.00 91.19 726 GLU A CA 1
ATOM 5622 C C . GLU A 1 726 ? -53.251 -13.638 37.754 1.00 91.19 726 GLU A C 1
ATOM 5624 O O . GLU A 1 726 ? -54.267 -14.325 37.665 1.00 91.19 726 GLU A O 1
ATOM 5629 N N . ASP A 1 727 ? -52.027 -14.169 37.821 1.00 92.19 727 ASP A N 1
ATOM 5630 C CA . ASP A 1 727 ? -51.730 -15.600 37.755 1.00 92.19 727 ASP A CA 1
ATOM 5631 C C . ASP A 1 727 ? -50.871 -16.033 38.957 1.00 92.19 727 ASP A C 1
ATOM 5633 O O . ASP A 1 727 ? -49.641 -15.916 38.916 1.00 92.19 727 ASP A O 1
ATOM 5637 N N . PRO A 1 728 ? -51.482 -16.570 40.031 1.00 90.94 728 PRO A N 1
ATOM 5638 C CA . PRO A 1 728 ? -50.764 -16.957 41.243 1.00 90.94 728 PRO A CA 1
ATOM 5639 C C . PRO A 1 728 ? -49.600 -17.936 41.030 1.00 90.94 728 PRO A C 1
ATOM 5641 O O . PRO A 1 728 ? -48.682 -17.953 41.854 1.00 90.94 728 PRO A O 1
ATOM 5644 N N . ALA A 1 729 ? -49.585 -18.714 39.937 1.00 92.12 729 ALA A N 1
ATOM 5645 C CA . ALA A 1 729 ? -48.464 -19.600 39.612 1.00 92.12 729 ALA A CA 1
ATOM 5646 C C . ALA A 1 729 ? -47.159 -18.817 39.370 1.00 92.12 729 ALA A C 1
ATOM 5648 O O . ALA A 1 729 ? -46.067 -19.300 39.671 1.00 92.12 729 ALA A O 1
ATOM 5649 N N . ARG A 1 730 ? -47.245 -17.556 38.927 1.00 94.44 730 A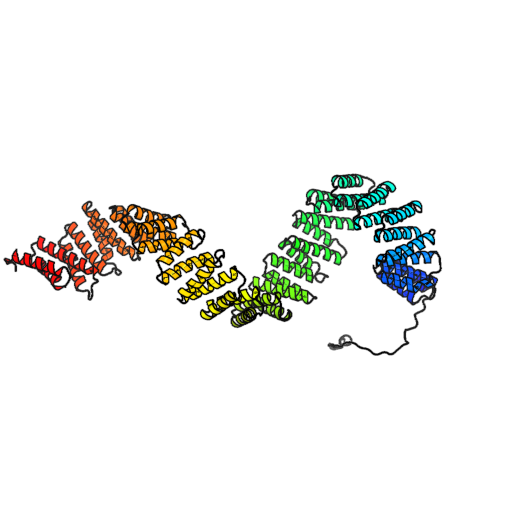RG A N 1
ATOM 5650 C CA . ARG A 1 730 ? -46.071 -16.696 38.708 1.00 94.44 730 ARG A CA 1
ATOM 5651 C C . ARG A 1 730 ? -45.350 -16.316 39.996 1.00 94.44 730 ARG A C 1
ATOM 5653 O O . ARG A 1 730 ? -44.160 -16.010 39.943 1.00 94.44 730 ARG A O 1
ATOM 5660 N N . TYR A 1 731 ? -46.004 -16.393 41.160 1.00 95.94 731 TYR A N 1
ATOM 5661 C CA . TYR A 1 731 ? -45.306 -16.231 42.440 1.00 95.94 731 TYR A CA 1
ATOM 5662 C C . TYR A 1 731 ? -44.309 -17.362 42.704 1.00 95.94 731 TYR A C 1
ATOM 5664 O O . TYR A 1 731 ? -43.266 -17.117 43.313 1.00 95.94 731 TYR A O 1
ATOM 5672 N N . GLU A 1 732 ? -44.589 -18.577 42.227 1.00 94.94 732 GLU A N 1
ATOM 5673 C CA . GLU A 1 732 ? -43.649 -19.697 42.320 1.00 94.94 732 GLU A CA 1
ATOM 5674 C C . GLU A 1 732 ? -42.450 -19.480 41.404 1.00 94.94 732 GLU A C 1
ATOM 5676 O O . GLU A 1 732 ? -41.308 -19.656 41.833 1.00 94.94 732 GLU A O 1
ATOM 5681 N N . GLU A 1 733 ? -42.688 -19.016 40.177 1.00 96.00 733 GLU A N 1
ATOM 5682 C CA . GLU A 1 733 ? -41.608 -18.680 39.251 1.00 96.00 733 GLU A CA 1
ATOM 5683 C C . GLU A 1 733 ? -40.725 -17.543 39.784 1.00 96.00 733 GLU A C 1
ATOM 5685 O O . GLU A 1 733 ? -39.499 -17.660 39.770 1.00 96.00 733 GLU A O 1
ATOM 5690 N N . ALA A 1 734 ? -41.336 -16.474 40.308 1.00 97.12 734 ALA A N 1
ATOM 5691 C CA . ALA A 1 734 ? -40.622 -15.352 40.912 1.00 97.12 734 ALA A CA 1
ATOM 5692 C C . ALA A 1 734 ? -39.753 -15.817 42.086 1.00 97.12 734 ALA A C 1
ATOM 5694 O O . ALA A 1 734 ? -38.585 -15.449 42.202 1.00 97.12 734 ALA A O 1
ATOM 5695 N N . LEU A 1 735 ? -40.302 -16.685 42.937 1.00 96.06 735 LEU A N 1
ATOM 5696 C CA . LEU A 1 735 ? -39.587 -17.276 44.060 1.00 96.06 735 LEU A CA 1
ATOM 5697 C C . LEU A 1 735 ? -38.375 -18.099 43.606 1.00 96.06 735 LEU A C 1
ATOM 5699 O O . LEU A 1 735 ? -37.332 -18.032 44.259 1.00 96.06 735 LEU A O 1
ATOM 5703 N N . LEU A 1 736 ? -38.476 -18.851 42.506 1.00 96.00 736 LEU A N 1
ATOM 5704 C CA . LEU A 1 736 ? -37.332 -19.560 41.925 1.00 96.00 736 LEU A CA 1
ATOM 5705 C C . LEU A 1 736 ? -36.276 -18.575 41.404 1.00 96.00 736 LEU A C 1
ATOM 5707 O O . LEU A 1 736 ? -35.106 -18.721 41.752 1.00 96.00 736 LEU A O 1
ATOM 5711 N N . SER A 1 737 ? -36.687 -17.540 40.668 1.00 96.50 737 SER A N 1
ATOM 5712 C CA . SER A 1 737 ? -35.794 -16.491 40.156 1.00 96.50 737 SER A CA 1
ATOM 5713 C C . SER A 1 737 ? -35.066 -15.729 41.273 1.00 96.50 737 SER A C 1
ATOM 5715 O O . SER A 1 737 ? -33.889 -15.418 41.153 1.00 96.50 737 SER A O 1
ATOM 5717 N N . PHE A 1 738 ? -35.710 -15.455 42.408 1.00 97.56 738 PHE A N 1
ATOM 5718 C CA . PHE A 1 738 ? -35.018 -14.823 43.536 1.00 97.56 738 PHE A CA 1
ATOM 5719 C C . PHE A 1 738 ? -34.099 -15.791 44.290 1.00 97.56 738 PHE A C 1
ATOM 5721 O O . PHE A 1 738 ? -33.076 -15.373 44.833 1.00 97.56 738 PHE A O 1
ATOM 5728 N N . ARG A 1 739 ? -34.423 -17.089 44.330 1.00 96.06 739 ARG A N 1
ATOM 5729 C CA . ARG A 1 739 ? -33.532 -18.094 44.930 1.00 96.06 739 ARG A CA 1
ATOM 5730 C C . ARG A 1 739 ? -32.226 -18.221 44.163 1.00 96.06 739 ARG A C 1
ATOM 5732 O O . ARG A 1 739 ? -31.187 -18.276 44.812 1.00 96.06 739 ARG A O 1
ATOM 5739 N N . THR A 1 740 ? -32.261 -18.203 42.829 1.00 94.81 740 THR A N 1
ATOM 5740 C CA . THR A 1 740 ? -31.030 -18.247 42.023 1.00 94.81 740 THR A CA 1
ATOM 5741 C C . THR A 1 740 ? -30.112 -17.073 42.357 1.00 94.81 740 THR A C 1
ATOM 5743 O O . THR A 1 740 ? -28.926 -17.285 42.587 1.00 94.81 740 THR A O 1
ATOM 5746 N N . VAL A 1 741 ? -30.659 -15.860 42.502 1.00 94.31 741 VAL A N 1
ATOM 5747 C CA . VAL A 1 741 ? -29.890 -14.678 42.925 1.00 94.31 741 VAL A CA 1
ATOM 5748 C C . VAL A 1 741 ? -29.327 -14.842 44.337 1.00 94.31 741 VAL A C 1
ATOM 5750 O O . VAL A 1 741 ? -28.149 -14.587 44.561 1.00 94.31 741 VAL A O 1
ATOM 5753 N N . ARG A 1 742 ? -30.138 -15.276 45.307 1.00 93.88 742 ARG A N 1
ATOM 5754 C CA . ARG A 1 742 ? -29.700 -15.438 46.705 1.00 93.88 742 ARG A CA 1
ATOM 5755 C C . ARG A 1 742 ? -28.582 -16.477 46.850 1.00 93.88 742 ARG A C 1
ATOM 5757 O O . ARG A 1 742 ? -27.656 -16.256 47.628 1.00 93.88 742 ARG A O 1
ATOM 5764 N N . ASP A 1 743 ? -28.709 -17.598 46.144 1.00 92.38 743 ASP A N 1
ATOM 5765 C CA . ASP A 1 743 ? -27.842 -18.771 46.298 1.00 92.38 743 ASP A CA 1
ATOM 5766 C C . ASP A 1 743 ? -26.575 -18.693 45.429 1.00 92.38 743 ASP A C 1
ATOM 5768 O O . ASP A 1 743 ? -25.635 -19.462 45.637 1.00 92.38 743 ASP A O 1
ATOM 5772 N N . ALA A 1 744 ? -26.512 -17.759 44.474 1.00 91.19 744 ALA A N 1
ATOM 5773 C CA . ALA A 1 744 ? -25.324 -17.547 43.661 1.00 91.19 744 ALA A CA 1
ATOM 5774 C C . ALA A 1 744 ? -24.151 -17.026 44.508 1.00 91.19 744 ALA A C 1
ATOM 5776 O O . ALA A 1 744 ? -24.236 -15.991 45.170 1.00 91.19 744 ALA A O 1
ATOM 5777 N N . ALA A 1 745 ? -23.017 -17.730 44.437 1.00 85.88 745 ALA A N 1
ATOM 5778 C CA . ALA A 1 745 ? -21.816 -17.408 45.211 1.00 85.88 745 ALA A CA 1
ATOM 5779 C C . ALA A 1 745 ? -21.250 -16.010 44.905 1.00 85.88 745 ALA A C 1
ATOM 5781 O O . ALA A 1 745 ? -20.653 -15.386 45.777 1.00 85.88 745 ALA A O 1
ATOM 5782 N N . ALA A 1 746 ? -21.456 -15.518 43.681 1.00 84.75 746 ALA A N 1
ATOM 5783 C CA . ALA A 1 746 ? -21.004 -14.202 43.238 1.00 84.75 746 ALA A CA 1
ATOM 5784 C C . ALA A 1 746 ? -21.936 -13.047 43.657 1.00 84.75 746 ALA A C 1
ATOM 5786 O O . ALA A 1 746 ? -21.613 -11.891 43.396 1.00 84.75 746 ALA A O 1
ATOM 5787 N N . SER A 1 747 ? -23.083 -13.322 44.289 1.00 87.56 747 SER A N 1
ATOM 5788 C CA . SER A 1 747 ? -24.060 -12.280 44.612 1.00 87.56 747 SER A CA 1
ATOM 5789 C C . SER A 1 747 ? -23.606 -11.378 45.768 1.00 87.56 747 SER A C 1
ATOM 5791 O O . SER A 1 747 ? -23.372 -11.873 46.882 1.00 87.56 747 SER A O 1
ATOM 5793 N N . PRO A 1 748 ? -23.568 -10.047 45.557 1.00 89.38 748 PRO A N 1
ATOM 5794 C CA . PRO A 1 748 ? -23.311 -9.073 46.614 1.00 89.38 748 PRO A CA 1
ATOM 5795 C C . PRO A 1 748 ? -24.283 -9.205 47.793 1.00 89.38 748 PRO A C 1
ATOM 5797 O O . PRO A 1 748 ? -25.411 -9.684 47.650 1.00 89.38 748 PRO A O 1
ATOM 5800 N N . VAL A 1 749 ? -23.847 -8.785 48.984 1.00 90.44 749 VAL A N 1
ATOM 5801 C CA . VAL A 1 749 ? -24.629 -8.901 50.229 1.00 90.44 749 VAL A CA 1
ATOM 5802 C C . VAL A 1 749 ? -25.991 -8.214 50.104 1.00 90.44 749 VAL A C 1
ATOM 5804 O O . VAL A 1 749 ? -27.011 -8.818 50.430 1.00 90.44 749 VAL A O 1
ATOM 5807 N N . ASP A 1 750 ? -26.033 -6.982 49.602 1.00 91.12 750 ASP A N 1
ATOM 5808 C CA . ASP A 1 750 ? -27.265 -6.215 49.404 1.00 91.12 750 ASP A CA 1
ATOM 5809 C C . ASP A 1 750 ? -28.237 -6.925 48.449 1.00 91.12 750 ASP A C 1
ATOM 5811 O O . ASP A 1 750 ? -29.423 -7.047 48.770 1.00 91.12 750 ASP A O 1
ATOM 5815 N N . LEU A 1 751 ? -27.731 -7.486 47.346 1.00 90.94 751 LEU A N 1
ATOM 5816 C CA . LEU A 1 751 ? -28.530 -8.217 46.366 1.00 90.94 751 LEU A CA 1
ATOM 5817 C C . LEU A 1 751 ? -29.075 -9.536 46.943 1.00 90.94 751 LEU A C 1
ATOM 5819 O O . LEU A 1 751 ? -30.249 -9.863 46.743 1.00 90.94 751 LEU A O 1
ATOM 5823 N N . ARG A 1 752 ? -28.275 -10.272 47.731 1.00 93.12 752 ARG A N 1
ATOM 5824 C CA . ARG A 1 752 ? -28.731 -11.489 48.435 1.00 93.12 752 ARG A CA 1
ATOM 5825 C C . ARG A 1 752 ? -29.828 -11.181 49.452 1.00 93.12 752 ARG A C 1
ATOM 5827 O O . ARG A 1 752 ? -30.816 -11.914 49.527 1.00 93.12 752 ARG A O 1
ATOM 5834 N N . LEU A 1 753 ? -29.683 -10.097 50.216 1.00 94.56 753 LEU A N 1
ATOM 5835 C CA . LEU A 1 753 ? -30.681 -9.672 51.202 1.00 94.56 753 LEU A CA 1
ATOM 5836 C C . LEU A 1 753 ? -31.962 -9.165 50.528 1.00 94.56 753 LEU A C 1
ATOM 5838 O O . LEU A 1 753 ? -33.062 -9.507 50.970 1.00 94.56 753 LEU A O 1
ATOM 5842 N N . GLN A 1 754 ? -31.838 -8.425 49.422 1.00 95.38 754 GLN A N 1
ATOM 5843 C CA . GLN A 1 754 ? -32.972 -8.030 48.589 1.00 95.38 754 GLN A CA 1
ATOM 5844 C C . GLN A 1 754 ? -33.738 -9.256 48.083 1.00 95.38 754 GLN A C 1
ATOM 5846 O O . GLN A 1 754 ? -34.959 -9.327 48.240 1.00 95.38 754 GLN A O 1
ATOM 5851 N N . ALA A 1 755 ? -33.034 -10.230 47.504 1.00 95.88 755 ALA A N 1
ATOM 5852 C CA . ALA A 1 755 ? -33.632 -11.461 47.006 1.00 95.88 755 ALA A CA 1
ATOM 5853 C C . ALA A 1 755 ? -34.307 -12.257 48.135 1.00 95.88 755 ALA A C 1
ATOM 5855 O O . ALA A 1 755 ? -35.449 -12.686 47.986 1.00 95.88 755 ALA A O 1
ATOM 5856 N N . GLY A 1 756 ? -33.664 -12.378 49.303 1.00 96.44 756 GLY A N 1
ATOM 5857 C CA . GLY A 1 756 ? -34.246 -13.012 50.490 1.00 96.44 756 GLY A CA 1
ATOM 5858 C C . GLY A 1 756 ? -35.558 -12.360 50.938 1.00 96.44 756 GLY A C 1
ATOM 5859 O O . GLY A 1 756 ? -36.546 -13.056 51.187 1.00 96.44 756 GLY A O 1
ATOM 5860 N N . TYR A 1 757 ? -35.608 -11.025 50.958 1.00 97.19 757 TYR A N 1
ATOM 5861 C CA . TYR A 1 757 ? -36.834 -10.286 51.254 1.00 97.19 757 TYR A CA 1
ATOM 5862 C C . TYR A 1 757 ? -37.924 -10.563 50.207 1.00 97.19 757 TYR A C 1
ATOM 5864 O O . TYR A 1 757 ? -39.069 -10.859 50.557 1.00 97.19 757 TYR A O 1
ATOM 5872 N N . LYS A 1 758 ? -37.578 -10.527 48.916 1.00 97.44 758 LYS A N 1
ATOM 5873 C CA . LYS A 1 758 ? -38.532 -10.789 47.830 1.00 97.44 758 LYS A CA 1
ATOM 5874 C C . LYS A 1 758 ? -39.054 -12.235 47.835 1.00 97.44 758 LYS A C 1
ATOM 5876 O O . LYS A 1 758 ? -40.238 -12.441 47.574 1.00 97.44 758 LYS A O 1
ATOM 5881 N N . ILE A 1 759 ? -38.247 -13.222 48.242 1.00 97.50 759 ILE A N 1
ATOM 5882 C CA . ILE A 1 759 ? -38.706 -14.606 48.486 1.00 97.50 759 ILE A CA 1
ATOM 5883 C C . ILE A 1 759 ? -39.765 -14.636 49.594 1.00 97.50 759 ILE A C 1
ATOM 5885 O O . ILE A 1 759 ? -40.807 -15.272 49.423 1.00 97.50 759 ILE A O 1
ATOM 5889 N N . GLY A 1 760 ? -39.530 -13.939 50.712 1.00 96.50 760 GLY A N 1
ATOM 5890 C CA . GLY A 1 760 ? -40.513 -13.817 51.794 1.00 96.50 760 GLY A CA 1
ATOM 5891 C C . GLY A 1 760 ? -41.839 -13.224 51.304 1.00 96.50 760 GLY A C 1
ATOM 5892 O O . GLY A 1 760 ? -42.906 -13.770 51.586 1.00 96.50 760 GLY A O 1
ATOM 5893 N N . ARG A 1 761 ? -41.774 -12.187 50.458 1.00 97.12 761 ARG A N 1
ATOM 5894 C CA . ARG A 1 761 ? -42.957 -11.567 49.837 1.00 97.12 761 ARG A CA 1
ATOM 5895 C C . ARG A 1 761 ? -43.722 -12.522 48.927 1.00 97.12 761 ARG A C 1
ATOM 5897 O O . ARG A 1 761 ? -44.951 -12.534 48.977 1.00 97.12 761 ARG A O 1
ATOM 5904 N N . CYS A 1 762 ? -43.026 -13.330 48.128 1.00 97.06 762 CYS A N 1
ATOM 5905 C CA . CYS A 1 762 ? -43.664 -14.364 47.309 1.00 97.06 762 CYS A CA 1
ATOM 5906 C C . CYS A 1 762 ? -44.406 -15.376 48.196 1.00 97.06 762 CYS A C 1
ATOM 5908 O O . CYS A 1 762 ? -45.577 -15.659 47.962 1.00 97.06 762 CYS A O 1
ATOM 5910 N N . LEU A 1 763 ? -43.766 -15.860 49.268 1.00 96.12 763 LEU A N 1
ATOM 5911 C CA . LEU A 1 763 ? -44.368 -16.821 50.200 1.00 96.12 763 LEU A CA 1
ATOM 5912 C C . LEU A 1 763 ? -45.604 -16.260 50.915 1.00 96.12 763 LEU A C 1
ATOM 5914 O O . LEU A 1 763 ? -46.583 -16.987 51.083 1.00 96.12 763 LEU A O 1
ATOM 5918 N N . GLU A 1 764 ? -45.597 -14.979 51.298 1.00 94.56 764 GLU A N 1
ATOM 5919 C CA . GLU A 1 764 ? -46.795 -14.316 51.828 1.00 94.56 764 GLU A CA 1
ATOM 5920 C C . GLU A 1 764 ? -47.944 -14.333 50.818 1.00 94.56 764 GLU A C 1
ATOM 5922 O O . GLU A 1 764 ? -49.066 -14.698 51.167 1.00 94.56 764 GLU A O 1
ATOM 5927 N N . LYS A 1 765 ? -47.667 -13.960 49.562 1.00 95.19 765 LYS A N 1
ATOM 5928 C CA . LYS A 1 765 ? -48.676 -13.923 48.495 1.00 95.19 765 LYS A CA 1
ATOM 5929 C C . LYS A 1 765 ? -49.229 -15.301 48.145 1.00 95.19 765 LYS A C 1
ATOM 5931 O O . LYS A 1 765 ? -50.405 -15.409 47.821 1.00 95.19 765 LYS A O 1
ATOM 5936 N N . MET A 1 766 ? -48.425 -16.346 48.313 1.00 94.25 766 MET A N 1
ATOM 5937 C CA . MET A 1 766 ? -48.839 -17.743 48.169 1.00 94.25 766 MET A CA 1
ATOM 5938 C C . MET A 1 766 ? -49.596 -18.303 49.390 1.00 94.25 766 MET A C 1
ATOM 5940 O O . MET A 1 766 ? -49.898 -19.494 49.426 1.00 94.25 766 MET A O 1
ATOM 5944 N N . GLY A 1 767 ? -49.857 -17.502 50.429 1.00 93.94 767 GLY A N 1
ATOM 5945 C CA . GLY A 1 767 ? -50.556 -17.967 51.631 1.00 93.94 767 GLY A CA 1
ATOM 5946 C C . GLY A 1 767 ? -49.707 -18.857 52.546 1.00 93.94 767 GLY A C 1
ATOM 5947 O O . GLY A 1 767 ? -50.248 -19.675 53.287 1.00 93.94 767 GLY A O 1
ATOM 5948 N N . ARG A 1 768 ? -48.374 -18.706 52.527 1.00 95.31 768 ARG A N 1
ATOM 5949 C CA . ARG A 1 768 ? -47.417 -19.473 53.350 1.00 95.31 768 ARG A CA 1
ATOM 5950 C C . ARG A 1 768 ? -46.719 -18.581 54.395 1.00 95.31 768 ARG A C 1
ATOM 5952 O O . ARG A 1 768 ? -45.495 -18.432 54.348 1.00 95.31 768 ARG A O 1
ATOM 5959 N N . PRO A 1 769 ? -47.452 -17.995 55.362 1.00 93.12 769 PRO A N 1
ATOM 5960 C CA . PRO A 1 769 ? -46.921 -16.967 56.260 1.00 93.12 769 PRO A CA 1
ATOM 5961 C C . PRO A 1 769 ? -45.812 -17.468 57.196 1.00 93.12 769 PRO A C 1
ATOM 5963 O O . PRO A 1 769 ? -44.880 -16.720 57.466 1.00 93.12 769 PRO A O 1
ATOM 5966 N N . ALA A 1 770 ? -45.855 -18.727 57.647 1.00 92.44 770 ALA A N 1
ATOM 5967 C CA . ALA A 1 770 ? -44.795 -19.293 58.489 1.00 92.44 770 ALA A CA 1
ATOM 5968 C C . ALA A 1 770 ? -43.453 -19.369 57.738 1.00 92.44 770 ALA A C 1
ATOM 5970 O O . ALA A 1 770 ? -42.435 -18.890 58.221 1.00 92.44 770 ALA A O 1
ATOM 5971 N N . ALA A 1 771 ? -43.473 -19.871 56.500 1.00 93.62 771 ALA A N 1
ATOM 5972 C CA . ALA A 1 771 ? -42.276 -19.916 55.666 1.00 93.62 771 ALA A CA 1
ATOM 5973 C C . ALA A 1 771 ? -41.787 -18.507 55.281 1.00 93.62 771 ALA A C 1
ATOM 5975 O O . ALA A 1 771 ? -40.584 -18.290 55.155 1.00 93.62 771 ALA A O 1
ATOM 5976 N N . ALA A 1 772 ? -42.702 -17.551 55.082 1.00 95.12 772 ALA A N 1
ATOM 5977 C CA . ALA A 1 772 ? -42.344 -16.158 54.824 1.00 95.12 772 ALA A CA 1
ATOM 5978 C C . ALA A 1 772 ? -41.631 -15.519 56.023 1.00 95.12 772 ALA A C 1
ATOM 5980 O O . ALA A 1 772 ? -40.597 -14.875 55.848 1.00 95.12 772 ALA A O 1
ATOM 5981 N N . LEU A 1 773 ? -42.152 -15.746 57.233 1.00 94.44 773 LEU A N 1
ATOM 5982 C CA . LEU A 1 773 ? -41.544 -15.302 58.483 1.00 94.44 773 LEU A CA 1
ATOM 5983 C C . LEU A 1 773 ? -40.109 -15.826 58.620 1.00 94.44 773 LEU A C 1
ATOM 5985 O O . LEU A 1 773 ? -39.212 -15.025 58.873 1.00 94.44 773 LEU A O 1
ATOM 5989 N N . ASP A 1 774 ? -39.886 -17.125 58.401 1.00 93.44 774 ASP A N 1
ATOM 5990 C CA . ASP A 1 774 ? -38.544 -17.720 58.466 1.00 93.44 774 ASP A CA 1
ATOM 5991 C C . ASP A 1 774 ? -37.574 -16.992 57.528 1.00 93.44 774 ASP A C 1
ATOM 5993 O O . ASP A 1 774 ? -36.487 -16.590 57.938 1.00 93.44 774 ASP A O 1
ATOM 5997 N N . ARG A 1 775 ? -37.991 -16.737 56.279 1.00 95.88 775 ARG A N 1
ATOM 5998 C CA . ARG A 1 775 ? -37.144 -16.053 55.288 1.00 95.88 775 ARG A CA 1
ATOM 5999 C C . ARG A 1 775 ? -36.859 -14.605 55.653 1.00 95.88 775 ARG A C 1
ATOM 6001 O O . ARG A 1 775 ? -35.730 -14.152 55.485 1.00 95.88 775 ARG A O 1
ATOM 6008 N N . TYR A 1 776 ? -37.838 -13.877 56.176 1.00 97.12 776 TYR A N 1
ATOM 6009 C CA . TYR A 1 776 ? -37.592 -12.522 56.657 1.00 97.12 776 TYR A CA 1
ATOM 6010 C C . TYR A 1 776 ? -36.630 -12.484 57.839 1.00 97.12 776 TYR A C 1
ATOM 6012 O O . TYR A 1 776 ? -35.763 -11.612 57.893 1.00 97.12 776 TYR A O 1
ATOM 6020 N N . MET A 1 777 ? -36.755 -13.432 58.767 1.00 96.25 777 MET A N 1
ATOM 6021 C CA . MET A 1 777 ? -35.852 -13.522 59.908 1.00 96.25 777 MET A CA 1
ATOM 6022 C C . MET A 1 777 ? -34.439 -13.927 59.484 1.00 96.25 777 MET A C 1
ATOM 6024 O O . MET A 1 777 ? -33.483 -13.353 59.996 1.00 96.25 777 MET A O 1
ATOM 6028 N N . GLU A 1 778 ? -34.285 -14.824 58.506 1.00 94.88 778 GLU A N 1
ATOM 6029 C CA . GLU A 1 778 ? -32.984 -15.139 57.899 1.00 94.88 778 GLU A CA 1
ATOM 6030 C C . GLU A 1 778 ? -32.308 -13.885 57.320 1.00 94.88 778 GLU A C 1
ATOM 6032 O O . GLU A 1 778 ? -31.134 -13.652 57.599 1.00 94.88 778 GLU A O 1
ATOM 6037 N N . VAL A 1 779 ? -33.041 -13.039 56.581 1.00 95.69 779 VAL A N 1
ATOM 6038 C CA . VAL A 1 779 ? -32.521 -11.754 56.065 1.00 95.69 779 VAL A CA 1
ATOM 6039 C C . VAL A 1 779 ? -32.108 -10.834 57.212 1.00 95.69 779 VAL A C 1
ATOM 6041 O O . VAL A 1 779 ? -31.028 -10.242 57.176 1.00 95.69 779 VAL A O 1
ATOM 6044 N N . ALA A 1 780 ? -32.949 -10.727 58.245 1.00 93.69 780 ALA A N 1
ATOM 6045 C CA . ALA A 1 780 ? -32.667 -9.877 59.392 1.00 93.69 780 ALA A CA 1
ATOM 6046 C C . ALA A 1 780 ? -31.399 -10.322 60.140 1.00 93.69 780 ALA A C 1
ATOM 6048 O O . ALA A 1 780 ? -30.573 -9.491 60.512 1.00 93.69 780 ALA A O 1
ATOM 6049 N N . TYR A 1 781 ? -31.223 -11.630 60.337 1.00 93.12 781 TYR A N 1
ATOM 6050 C CA . TYR A 1 781 ? -30.049 -12.185 61.004 1.00 93.12 781 TYR A CA 1
ATOM 6051 C C . TYR A 1 781 ? -28.789 -12.107 60.154 1.00 93.12 781 TYR A C 1
ATOM 6053 O O . TYR A 1 781 ? -27.745 -11.755 60.696 1.00 93.12 781 TYR A O 1
ATOM 6061 N N . ALA A 1 782 ? -28.882 -12.378 58.851 1.00 92.06 782 ALA A N 1
ATOM 6062 C CA . ALA A 1 782 ? -27.747 -12.265 57.944 1.00 92.06 782 ALA A CA 1
ATOM 6063 C C . ALA A 1 782 ? -27.170 -10.842 57.962 1.00 92.06 782 ALA A C 1
ATOM 6065 O O . ALA A 1 782 ? -25.970 -10.681 58.136 1.00 92.06 782 ALA A O 1
ATOM 6066 N N . TYR A 1 783 ? -28.019 -9.809 57.909 1.00 93.88 783 TYR A N 1
ATOM 6067 C CA . TYR A 1 783 ? -27.572 -8.417 58.025 1.00 93.88 783 TYR A CA 1
ATOM 6068 C C . TYR A 1 783 ? -26.851 -8.124 59.351 1.00 93.88 783 TYR A C 1
ATOM 6070 O O . TYR A 1 783 ? -25.809 -7.479 59.357 1.00 93.88 783 TYR A O 1
ATOM 6078 N N . LEU A 1 784 ? -27.384 -8.606 60.479 1.00 90.44 784 LEU A N 1
ATOM 6079 C CA . LEU A 1 784 ? -26.796 -8.367 61.805 1.00 90.44 784 LEU A CA 1
ATOM 6080 C C . LEU A 1 784 ? -25.460 -9.099 62.025 1.00 90.44 784 LEU A C 1
ATOM 6082 O O . LEU A 1 784 ? -24.744 -8.771 62.969 1.00 90.44 784 LEU A O 1
ATOM 6086 N N . GLN A 1 785 ? -25.142 -10.099 61.200 1.00 90.56 785 GLN A N 1
ATOM 6087 C CA . GLN A 1 785 ? -23.866 -10.817 61.234 1.00 90.56 785 GLN A CA 1
ATOM 6088 C C . GLN A 1 785 ? -22.775 -10.130 60.400 1.00 90.56 785 GLN A C 1
ATOM 6090 O O . GLN A 1 785 ? -21.596 -10.436 60.582 1.00 90.56 785 GLN A O 1
ATOM 6095 N N . GLU A 1 786 ? -23.138 -9.200 59.514 1.00 89.56 786 GLU A N 1
ATOM 6096 C CA . GLU A 1 786 ? -22.176 -8.463 58.699 1.00 89.56 786 GLU A CA 1
ATOM 6097 C C . GLU A 1 786 ? -21.421 -7.430 59.547 1.00 89.56 786 GLU A C 1
ATOM 6099 O O . GLU A 1 786 ? -22.015 -6.588 60.220 1.00 89.56 786 GLU A O 1
ATOM 6104 N N . VAL A 1 787 ? -20.085 -7.462 59.491 1.00 85.56 787 VAL A N 1
ATOM 6105 C CA . VAL A 1 787 ? -19.215 -6.564 60.281 1.00 85.56 787 VAL A CA 1
ATOM 6106 C C . VAL A 1 787 ? -19.385 -5.102 59.859 1.00 85.56 787 VAL A C 1
ATOM 6108 O O . VAL A 1 787 ? -19.312 -4.187 60.681 1.00 85.56 787 VAL A O 1
ATOM 6111 N N . ARG A 1 788 ? -19.596 -4.874 58.560 1.00 85.94 788 ARG A N 1
ATOM 6112 C CA . ARG A 1 788 ? -19.871 -3.560 57.979 1.00 85.94 788 ARG A CA 1
ATOM 6113 C C . ARG A 1 788 ? -20.829 -3.742 56.797 1.00 85.94 788 ARG A C 1
ATOM 6115 O O . ARG A 1 788 ? -20.359 -3.850 55.665 1.00 85.94 788 ARG A O 1
ATOM 6122 N N . PRO A 1 789 ? -22.146 -3.832 57.046 1.00 85.38 789 PRO A N 1
ATOM 6123 C CA . PRO A 1 789 ? -23.106 -4.018 55.971 1.00 85.38 789 PRO A CA 1
ATOM 6124 C C . PRO A 1 789 ? -23.093 -2.801 55.033 1.00 85.38 789 PRO A C 1
ATOM 6126 O O . PRO A 1 789 ? -22.931 -1.668 55.503 1.00 85.38 789 PRO A O 1
ATOM 6129 N N . PRO A 1 790 ? -23.260 -3.009 53.716 1.00 87.75 790 PRO A N 1
ATOM 6130 C CA . PRO A 1 790 ? -23.340 -1.905 52.772 1.00 87.75 790 PRO A CA 1
ATOM 6131 C C . PRO A 1 790 ? -24.582 -1.043 53.075 1.00 87.75 790 PRO A C 1
ATOM 6133 O O . PRO A 1 790 ? -25.618 -1.595 53.470 1.00 87.75 790 PRO A O 1
ATOM 6136 N N . PRO A 1 791 ? -24.519 0.293 52.912 1.00 87.81 791 PRO A N 1
ATOM 6137 C CA . PRO A 1 791 ? -25.647 1.184 53.196 1.00 87.81 791 PRO A CA 1
ATOM 6138 C C . PRO A 1 791 ? -26.957 0.736 52.532 1.00 87.81 791 PRO A C 1
ATOM 6140 O O . PRO A 1 791 ? -28.018 0.769 53.161 1.00 87.81 791 PRO A O 1
ATOM 6143 N N . GLU A 1 792 ? -26.870 0.230 51.302 1.00 88.88 792 GLU A N 1
ATOM 6144 C CA . GLU A 1 792 ? -27.974 -0.258 50.476 1.00 88.88 792 GLU A CA 1
ATOM 6145 C C . GLU A 1 792 ? -28.695 -1.466 51.105 1.00 88.88 792 GLU A C 1
ATOM 6147 O O . GLU A 1 792 ? -29.915 -1.608 50.973 1.00 88.88 792 GLU A O 1
ATOM 6152 N N . ALA A 1 793 ? -27.982 -2.312 51.860 1.00 91.06 793 ALA A N 1
ATOM 6153 C CA . ALA A 1 793 ? -28.556 -3.479 52.535 1.00 91.06 793 ALA A CA 1
ATOM 6154 C C . ALA A 1 793 ? -29.494 -3.112 53.698 1.00 91.06 793 ALA A C 1
ATOM 6156 O O . ALA A 1 793 ? -30.416 -3.872 54.016 1.00 91.06 793 ALA A O 1
ATOM 6157 N N . THR A 1 794 ? -29.305 -1.937 54.308 1.00 93.31 794 THR A N 1
ATOM 6158 C CA . THR A 1 794 ? -30.088 -1.454 55.462 1.00 93.31 794 THR A CA 1
ATOM 6159 C C . THR A 1 794 ? -31.588 -1.421 55.169 1.00 93.31 794 THR A C 1
ATOM 6161 O O . THR A 1 794 ? -32.426 -1.726 56.028 1.00 93.31 794 THR A O 1
ATOM 6164 N N . VAL A 1 795 ? -31.942 -1.067 53.930 1.00 94.50 795 VAL A N 1
ATOM 6165 C CA . VAL A 1 795 ? -33.332 -0.996 53.470 1.00 94.50 795 VAL A CA 1
ATOM 6166 C C . VAL A 1 795 ? -33.973 -2.384 53.485 1.00 94.50 795 VAL A C 1
ATOM 6168 O O . VAL A 1 795 ? -35.110 -2.531 53.936 1.00 94.50 795 VAL A O 1
ATOM 6171 N N . TRP A 1 796 ? -33.251 -3.414 53.040 1.00 95.38 796 TRP A N 1
ATOM 6172 C CA . TRP A 1 796 ? -33.761 -4.786 52.971 1.00 95.38 796 TRP A CA 1
ATOM 6173 C C . TRP A 1 796 ? -33.864 -5.436 54.346 1.00 95.38 796 TRP A C 1
ATOM 6175 O O . TRP A 1 796 ? -34.878 -6.073 54.629 1.00 95.38 796 TRP A O 1
ATOM 6185 N N . PHE A 1 797 ? -32.890 -5.186 55.226 1.00 95.19 797 PHE A N 1
ATOM 6186 C CA . PHE A 1 797 ? -32.968 -5.556 56.641 1.00 95.19 797 PHE A CA 1
ATOM 6187 C C . PHE A 1 797 ? -34.238 -5.007 57.294 1.00 95.19 797 PHE A C 1
ATOM 6189 O O . PHE A 1 797 ? -35.029 -5.756 57.870 1.00 95.19 797 PHE A O 1
ATOM 6196 N N . THR A 1 798 ? -34.465 -3.700 57.144 1.00 94.81 798 THR A N 1
ATOM 6197 C CA . THR A 1 798 ? -35.608 -3.019 57.752 1.00 94.81 798 THR A CA 1
ATOM 6198 C C . THR A 1 798 ? -36.921 -3.564 57.190 1.00 94.81 798 THR A C 1
ATOM 6200 O O . THR A 1 798 ? -37.810 -3.948 57.947 1.00 94.81 798 THR A O 1
ATOM 6203 N N . ARG A 1 799 ? -37.043 -3.662 55.859 1.00 96.44 799 ARG A N 1
ATOM 6204 C CA . ARG A 1 799 ? -38.252 -4.182 55.199 1.00 96.44 799 ARG A CA 1
ATOM 6205 C C . ARG A 1 799 ? -38.567 -5.621 55.608 1.00 96.44 799 ARG A C 1
ATOM 6207 O O . ARG A 1 799 ? -39.735 -5.933 55.833 1.00 96.44 799 ARG A O 1
ATOM 6214 N N . ALA A 1 800 ? -37.554 -6.478 55.731 1.00 96.81 800 ALA A N 1
ATOM 6215 C CA . ALA A 1 800 ? -37.730 -7.855 56.178 1.00 96.81 800 ALA A CA 1
ATOM 6216 C C . ALA A 1 800 ? -38.153 -7.928 57.650 1.00 96.81 800 ALA A C 1
ATOM 6218 O O . ALA A 1 800 ? -39.151 -8.573 57.958 1.00 96.81 800 ALA A O 1
ATOM 6219 N N . ALA A 1 801 ? -37.471 -7.216 58.551 1.00 95.38 801 ALA A N 1
ATOM 6220 C CA . ALA A 1 801 ? -37.802 -7.218 59.975 1.00 95.38 801 ALA A CA 1
ATOM 6221 C C . ALA A 1 801 ? -39.220 -6.682 60.245 1.00 95.38 801 ALA A C 1
ATOM 6223 O O . ALA A 1 801 ? -39.981 -7.290 60.998 1.00 95.38 801 ALA A O 1
ATOM 6224 N N . PHE A 1 802 ? -39.621 -5.593 59.584 1.00 96.50 802 PHE A N 1
ATOM 6225 C CA . PHE A 1 802 ? -40.990 -5.079 59.683 1.00 96.50 802 PHE A CA 1
ATOM 6226 C C . PHE A 1 802 ? -42.018 -6.037 59.069 1.00 96.50 802 PHE A C 1
ATOM 6228 O O . PHE A 1 802 ? -43.098 -6.203 59.634 1.00 96.50 802 PHE A O 1
ATOM 6235 N N . GLY A 1 803 ? -41.691 -6.700 57.953 1.00 95.69 803 GLY A N 1
ATOM 6236 C CA . GLY A 1 803 ? -42.532 -7.750 57.369 1.00 95.69 803 GLY A CA 1
ATOM 6237 C C . GLY A 1 803 ? -42.751 -8.924 58.329 1.00 95.69 803 GLY A C 1
ATOM 6238 O O . GLY A 1 803 ? -43.888 -9.331 58.559 1.00 95.69 803 GLY A O 1
ATOM 6239 N N . ALA A 1 804 ? -41.682 -9.409 58.964 1.00 96.06 804 ALA A N 1
ATOM 6240 C CA . ALA A 1 804 ? -41.732 -10.459 59.979 1.00 96.06 804 ALA A CA 1
ATOM 6241 C C . ALA A 1 804 ? -42.574 -10.055 61.199 1.00 96.06 804 ALA A C 1
ATOM 6243 O O . ALA A 1 804 ? -43.434 -10.819 61.639 1.00 96.06 804 ALA A O 1
ATOM 6244 N N . ALA A 1 805 ? -42.363 -8.845 61.725 1.00 94.12 805 ALA A N 1
ATOM 6245 C CA . ALA A 1 805 ? -43.123 -8.339 62.862 1.00 94.12 805 ALA A CA 1
ATOM 6246 C C . ALA A 1 805 ? -44.617 -8.200 62.528 1.00 94.12 805 ALA A C 1
ATOM 6248 O O . ALA A 1 805 ? -45.456 -8.656 63.299 1.00 94.12 805 ALA A O 1
ATOM 6249 N N . ALA A 1 806 ? -44.956 -7.678 61.345 1.00 95.00 806 ALA A N 1
ATOM 6250 C CA . ALA A 1 806 ? -46.340 -7.561 60.893 1.00 95.00 806 ALA A CA 1
ATOM 6251 C C . ALA A 1 806 ? -47.035 -8.928 60.737 1.00 95.00 806 ALA A C 1
ATOM 6253 O O . ALA A 1 806 ? -48.228 -9.047 61.021 1.00 95.00 806 ALA A O 1
ATOM 6254 N N . LEU A 1 807 ? -46.312 -9.973 60.312 1.00 93.69 807 LEU A N 1
ATOM 6255 C CA . LEU A 1 807 ? -46.847 -11.338 60.288 1.00 93.69 807 LEU A CA 1
ATOM 6256 C C . LEU A 1 807 ? -47.161 -11.851 61.700 1.00 93.69 807 LEU A C 1
ATOM 6258 O O . LEU A 1 807 ? -48.208 -12.466 61.897 1.00 93.69 807 LEU A O 1
ATOM 6262 N N . GLN A 1 808 ? -46.305 -11.556 62.681 1.00 93.31 808 GLN A N 1
ATOM 6263 C CA . GLN A 1 808 ? -46.537 -11.938 64.076 1.00 93.31 808 GLN A CA 1
ATOM 6264 C C . GLN A 1 808 ? -47.681 -11.152 64.723 1.00 93.31 808 GLN A C 1
ATOM 6266 O O . GLN A 1 808 ? -48.498 -11.745 65.424 1.00 93.31 808 GLN A O 1
ATOM 6271 N N . GLU A 1 809 ? -47.809 -9.854 64.434 1.00 93.00 809 GLU A N 1
ATOM 6272 C CA . GLU A 1 809 ? -48.963 -9.050 64.859 1.00 93.00 809 GLU A CA 1
ATOM 6273 C C . GLU A 1 809 ? -50.277 -9.646 64.339 1.00 93.00 809 GLU A C 1
ATOM 6275 O O . GLU A 1 809 ? -51.216 -9.854 65.105 1.00 93.00 809 GLU A O 1
ATOM 6280 N N . ARG A 1 810 ? -50.337 -9.994 63.045 1.00 93.44 810 ARG A N 1
ATOM 6281 C CA . ARG A 1 810 ? -51.524 -10.629 62.440 1.00 93.44 810 ARG A CA 1
ATOM 6282 C C . ARG A 1 810 ? -51.845 -11.993 63.052 1.00 93.44 810 ARG A C 1
ATOM 6284 O O . ARG A 1 810 ? -53.012 -12.370 63.088 1.00 93.44 810 ARG A O 1
ATOM 6291 N N . ALA A 1 811 ? -50.831 -12.721 63.518 1.00 90.94 811 ALA A N 1
ATOM 6292 C CA . ALA A 1 811 ? -50.989 -14.001 64.202 1.00 90.94 811 ALA A CA 1
ATOM 6293 C C . ALA A 1 811 ? -51.355 -13.863 65.696 1.00 90.94 811 ALA A C 1
ATOM 6295 O O . ALA A 1 811 ? -51.640 -14.870 66.337 1.00 90.94 811 ALA A O 1
ATOM 6296 N N . GLY A 1 812 ? -51.351 -12.646 66.258 1.00 91.12 812 GLY A N 1
ATOM 6297 C CA . GLY A 1 812 ? -51.578 -12.399 67.688 1.00 91.12 812 GLY A CA 1
ATOM 6298 C C . GLY A 1 812 ? -50.361 -12.674 68.584 1.00 91.12 812 GLY A C 1
ATOM 6299 O O . GLY A 1 812 ? -50.479 -12.673 69.809 1.00 91.12 812 GLY A O 1
ATOM 6300 N N . ASN A 1 813 ? -49.182 -12.878 67.996 1.00 91.69 813 ASN A N 1
ATOM 6301 C CA . ASN A 1 813 ? -47.924 -13.173 68.686 1.00 91.69 813 ASN A CA 1
ATOM 6302 C C . ASN A 1 813 ? -47.187 -11.869 69.033 1.00 91.69 813 ASN A C 1
ATOM 6304 O O . ASN A 1 813 ? -46.136 -11.520 68.485 1.00 91.69 813 ASN A O 1
ATOM 6308 N N . TRP A 1 814 ? -47.798 -11.082 69.918 1.00 90.25 814 TRP A N 1
ATOM 6309 C CA . TRP A 1 814 ? -47.369 -9.711 70.205 1.00 90.25 814 TRP A CA 1
ATOM 6310 C C . TRP A 1 814 ? -45.965 -9.631 70.820 1.00 90.25 814 TRP A C 1
ATOM 6312 O O . TRP A 1 814 ? -45.212 -8.700 70.522 1.00 90.25 814 TRP A O 1
ATOM 6322 N N . LYS A 1 815 ? -45.583 -10.605 71.661 1.00 89.25 815 LYS A N 1
ATOM 6323 C CA . LYS A 1 815 ? -44.259 -10.647 72.311 1.00 89.25 815 LYS A CA 1
ATOM 6324 C C . LYS A 1 815 ? -43.141 -10.819 71.292 1.00 89.25 815 LYS A C 1
ATOM 6326 O O . LYS A 1 815 ? -42.123 -10.131 71.365 1.00 89.25 815 LYS A O 1
ATOM 6331 N N . GLU A 1 816 ? -43.355 -11.709 70.337 1.00 90.25 816 GLU A N 1
ATOM 6332 C CA . GLU A 1 816 ? -42.452 -12.021 69.243 1.00 90.25 816 GLU A CA 1
ATOM 6333 C C . GLU A 1 816 ? -42.297 -10.804 68.326 1.00 90.25 816 GLU A C 1
ATOM 6335 O O . GLU A 1 816 ? -41.167 -10.412 68.029 1.00 90.25 816 GLU A O 1
ATOM 6340 N N . ALA A 1 817 ? -43.405 -10.140 67.966 1.00 89.94 817 ALA A N 1
ATOM 6341 C CA . ALA A 1 817 ? -43.387 -8.902 67.182 1.00 89.94 817 ALA A CA 1
ATOM 6342 C C . ALA A 1 817 ? -42.555 -7.797 67.863 1.00 89.94 817 ALA A C 1
ATOM 6344 O O . ALA A 1 817 ? -41.653 -7.222 67.249 1.00 89.94 817 ALA A O 1
ATOM 6345 N N . VAL A 1 818 ? -42.774 -7.554 69.163 1.00 91.94 818 VAL A N 1
ATOM 6346 C CA . VAL A 1 818 ? -41.979 -6.595 69.955 1.00 91.94 818 VAL A CA 1
ATOM 6347 C C . VAL A 1 818 ? -40.503 -6.997 70.023 1.00 91.94 818 VAL A C 1
ATOM 6349 O O . VAL A 1 818 ? -39.628 -6.130 69.998 1.00 91.94 818 VAL A O 1
ATOM 6352 N N . GLY A 1 819 ? -40.202 -8.295 70.099 1.00 91.69 819 GLY A N 1
ATOM 6353 C CA . GLY A 1 819 ? -38.834 -8.809 70.053 1.00 91.69 819 GLY A CA 1
ATOM 6354 C C . GLY A 1 819 ? -38.120 -8.491 68.736 1.00 91.69 819 GLY A C 1
ATOM 6355 O O . GLY A 1 819 ? -36.942 -8.135 68.755 1.00 91.69 819 GLY A O 1
ATOM 6356 N N . ILE A 1 820 ? -38.826 -8.569 67.606 1.00 92.94 820 ILE A N 1
ATOM 6357 C CA . ILE A 1 820 ? -38.286 -8.225 66.282 1.00 92.94 820 ILE A CA 1
ATOM 6358 C C . ILE A 1 820 ? -38.069 -6.711 66.166 1.00 92.94 820 ILE A C 1
ATOM 6360 O O . ILE A 1 820 ? -36.974 -6.289 65.794 1.00 92.94 820 ILE A O 1
ATOM 6364 N N . TYR A 1 821 ? -39.047 -5.886 66.558 1.00 94.94 821 TYR A N 1
ATOM 6365 C CA . TYR A 1 821 ? -38.889 -4.426 66.547 1.00 94.94 821 TYR A CA 1
ATOM 6366 C C . TYR A 1 821 ? -37.733 -3.947 67.422 1.00 94.94 821 TYR A C 1
ATOM 6368 O O . TYR A 1 821 ? -36.985 -3.058 67.018 1.00 94.94 821 TYR A O 1
ATOM 6376 N N . ARG A 1 822 ? -37.526 -4.579 68.583 1.00 93.38 822 ARG A N 1
ATOM 6377 C CA . ARG A 1 822 ? -36.395 -4.258 69.458 1.00 93.38 822 ARG A CA 1
ATOM 6378 C C . ARG A 1 822 ? -35.060 -4.447 68.743 1.00 93.38 822 ARG A C 1
ATOM 6380 O O . ARG A 1 822 ? -34.214 -3.569 68.823 1.00 93.38 822 ARG A O 1
ATOM 6387 N N . ARG A 1 823 ? -34.894 -5.530 67.973 1.00 91.75 823 ARG A N 1
ATOM 6388 C CA . ARG A 1 823 ? -33.668 -5.754 67.185 1.00 91.75 823 ARG A CA 1
ATOM 6389 C C . ARG A 1 823 ? -33.421 -4.627 66.186 1.00 91.75 823 ARG A C 1
ATOM 6391 O O . ARG A 1 823 ? -32.284 -4.198 66.036 1.00 91.75 823 ARG A O 1
ATOM 6398 N N . VAL A 1 824 ? -34.472 -4.122 65.537 1.00 93.25 824 VAL A N 1
ATOM 6399 C CA . VAL A 1 824 ? -34.349 -2.968 64.635 1.00 93.25 824 VAL A CA 1
ATOM 6400 C C . VAL A 1 824 ? -33.970 -1.707 65.418 1.00 93.25 824 VAL A C 1
ATOM 6402 O O . VAL A 1 824 ? -33.046 -0.999 65.024 1.00 93.25 824 VAL A O 1
ATOM 6405 N N . ALA A 1 825 ? -34.613 -1.455 66.559 1.00 92.94 825 ALA A N 1
ATOM 6406 C CA . ALA A 1 825 ? -34.324 -0.304 67.414 1.00 92.94 825 ALA A CA 1
ATOM 6407 C C . ALA A 1 825 ? -32.887 -0.295 67.973 1.00 92.94 825 ALA A C 1
ATOM 6409 O O . ALA A 1 825 ? -32.296 0.782 68.108 1.00 92.94 825 ALA A O 1
ATOM 6410 N N . ASP A 1 826 ? -32.343 -1.476 68.273 1.00 91.94 826 ASP A N 1
ATOM 6411 C CA . ASP A 1 826 ? -30.996 -1.676 68.818 1.00 91.94 826 ASP A CA 1
ATOM 6412 C C . ASP A 1 826 ? -29.914 -1.654 67.723 1.00 91.94 826 ASP A C 1
ATOM 6414 O O . ASP A 1 826 ? -28.755 -1.363 68.002 1.00 91.94 826 ASP A O 1
ATOM 6418 N N . SER A 1 827 ? -30.283 -1.915 66.462 1.00 87.19 827 SER A N 1
ATOM 6419 C CA . SER A 1 827 ? -29.347 -1.956 65.325 1.00 87.19 827 SER A CA 1
ATOM 6420 C C . SER A 1 827 ? -28.868 -0.583 64.831 1.00 87.19 827 SER A C 1
ATOM 6422 O O . SER A 1 827 ? -28.039 -0.514 63.927 1.00 87.19 827 SER A O 1
ATOM 6424 N N . GLY A 1 828 ? -29.392 0.517 65.386 1.00 84.19 828 GLY A N 1
ATOM 6425 C CA . GLY A 1 828 ? -28.966 1.880 65.040 1.00 84.19 828 GLY A CA 1
ATOM 6426 C C . GLY A 1 828 ? -29.328 2.341 63.622 1.00 84.19 828 GLY A C 1
ATOM 6427 O O . GLY A 1 828 ? -28.848 3.382 63.181 1.00 84.19 828 GLY A O 1
ATOM 6428 N N . VAL A 1 829 ? -30.171 1.594 62.902 1.00 90.88 829 VAL A N 1
ATOM 6429 C CA . VAL A 1 829 ? -30.620 1.949 61.546 1.00 90.88 829 VAL A CA 1
ATOM 6430 C C . VAL A 1 829 ? -31.613 3.124 61.566 1.00 90.88 829 VAL A C 1
ATOM 6432 O O . VAL A 1 829 ? -32.282 3.335 62.581 1.00 90.88 829 VAL A O 1
ATOM 6435 N N . PRO A 1 830 ? -31.801 3.859 60.451 1.00 91.50 830 PRO A N 1
ATOM 6436 C CA . PRO A 1 830 ? -32.728 4.998 60.399 1.00 91.50 830 PRO A CA 1
ATOM 6437 C C . PRO A 1 830 ? -34.163 4.679 60.856 1.00 91.50 830 PRO A C 1
ATOM 6439 O O . PRO A 1 830 ? -34.827 5.518 61.458 1.00 91.50 830 PRO A O 1
ATOM 6442 N N . ALA A 1 831 ? -34.628 3.444 60.641 1.00 92.44 831 ALA A N 1
ATOM 6443 C CA . ALA A 1 831 ? -35.957 2.984 61.049 1.00 92.44 831 ALA A CA 1
ATOM 6444 C C . ALA A 1 831 ? -36.092 2.635 62.549 1.00 92.44 831 ALA A C 1
ATOM 6446 O O . ALA A 1 831 ? -37.148 2.175 62.985 1.00 92.44 831 ALA A O 1
ATOM 6447 N N . ALA A 1 832 ? -35.052 2.848 63.363 1.00 93.19 832 ALA A N 1
ATOM 6448 C CA . ALA A 1 832 ? -35.075 2.554 64.795 1.00 93.19 832 ALA A CA 1
ATOM 6449 C C . ALA A 1 832 ? -36.146 3.352 65.559 1.00 93.19 832 ALA A C 1
ATOM 6451 O O . ALA A 1 832 ? -36.737 2.825 66.499 1.00 93.19 832 ALA A O 1
ATOM 6452 N N . ALA A 1 833 ? -36.410 4.604 65.163 1.00 93.00 833 ALA A N 1
ATOM 6453 C CA . ALA A 1 833 ? -37.457 5.424 65.777 1.00 93.00 833 ALA A CA 1
ATOM 6454 C C . ALA A 1 833 ? -38.852 4.826 65.535 1.00 93.00 833 ALA A C 1
ATOM 6456 O O . ALA A 1 833 ? -39.582 4.571 66.488 1.00 93.00 833 ALA A O 1
ATOM 6457 N N . GLU A 1 834 ? -39.164 4.484 64.281 1.00 94.81 834 GLU A N 1
ATOM 6458 C CA . GLU A 1 834 ? -40.441 3.857 63.920 1.00 94.81 834 GLU A CA 1
ATOM 6459 C C . GLU A 1 834 ? -40.645 2.520 64.651 1.00 94.81 834 GLU A C 1
ATOM 6461 O O . GLU A 1 834 ? -41.741 2.219 65.126 1.00 94.81 834 GLU A O 1
ATOM 6466 N N . ALA A 1 835 ? -39.582 1.722 64.796 1.00 93.69 835 ALA A N 1
ATOM 6467 C CA . ALA A 1 835 ? -39.647 0.467 65.536 1.00 93.69 835 ALA A CA 1
ATOM 6468 C C . ALA A 1 835 ? -39.980 0.680 67.027 1.00 93.69 835 ALA A C 1
ATOM 6470 O O . ALA A 1 835 ? -40.781 -0.074 67.584 1.00 93.69 835 ALA A O 1
ATOM 6471 N N . ARG A 1 836 ? -39.419 1.716 67.674 1.00 94.19 836 ARG A N 1
ATOM 6472 C CA . ARG A 1 836 ? -39.737 2.060 69.075 1.00 94.19 836 ARG A CA 1
ATOM 6473 C C . ARG A 1 836 ? -41.192 2.496 69.229 1.00 94.19 836 ARG A C 1
ATOM 6475 O O . ARG A 1 836 ? -41.874 1.974 70.109 1.00 94.19 836 ARG A O 1
ATOM 6482 N N . ASP A 1 837 ? -41.687 3.343 68.330 1.00 94.44 837 ASP A N 1
ATOM 6483 C CA . ASP A 1 837 ? -43.081 3.805 68.347 1.00 94.44 837 ASP A CA 1
ATOM 6484 C C . ASP A 1 837 ? -44.066 2.633 68.213 1.00 94.44 837 ASP A C 1
ATOM 6486 O O . ASP A 1 837 ? -45.056 2.534 68.947 1.00 94.44 837 ASP A O 1
ATOM 6490 N N . ARG A 1 838 ? -43.774 1.685 67.310 1.00 93.31 838 ARG A N 1
ATOM 6491 C CA . ARG A 1 838 ? -44.562 0.452 67.144 1.00 93.31 838 ARG A CA 1
ATOM 6492 C C . ARG A 1 838 ? -44.571 -0.395 68.415 1.00 93.31 838 ARG A C 1
ATOM 6494 O O . ARG A 1 838 ? -45.635 -0.852 68.831 1.00 93.31 838 ARG A O 1
ATOM 6501 N N . MET A 1 839 ? -43.421 -0.566 69.068 1.00 92.44 839 MET A N 1
ATOM 6502 C CA . MET A 1 839 ? -43.329 -1.310 70.329 1.00 92.44 839 MET A CA 1
ATOM 6503 C C . MET A 1 839 ? -44.136 -0.663 71.455 1.00 92.44 839 MET A C 1
ATOM 6505 O O . MET A 1 839 ? -44.814 -1.371 72.200 1.00 92.44 839 MET A O 1
ATOM 6509 N N . GLU A 1 840 ? -44.061 0.661 71.602 1.00 92.00 840 GLU A N 1
ATOM 6510 C CA . GLU A 1 840 ? -44.821 1.390 72.622 1.00 92.00 840 GLU A CA 1
ATOM 6511 C C . GLU A 1 840 ? -46.324 1.265 72.402 1.00 92.00 840 GLU A C 1
ATOM 6513 O O . GLU A 1 840 ? -47.070 1.034 73.357 1.00 92.00 840 GLU A O 1
ATOM 6518 N N . ARG A 1 841 ? -46.765 1.347 71.143 1.00 91.94 841 ARG A N 1
ATOM 6519 C CA . ARG A 1 841 ? -48.164 1.127 70.782 1.00 91.94 841 ARG A CA 1
ATOM 6520 C C . ARG A 1 841 ? -48.631 -0.275 71.166 1.00 91.94 841 ARG A C 1
ATOM 6522 O O . ARG A 1 841 ? -49.644 -0.398 71.844 1.00 91.94 841 ARG A O 1
ATOM 6529 N N . ILE A 1 842 ? -47.872 -1.319 70.822 1.00 89.94 842 ILE A N 1
ATOM 6530 C CA . ILE A 1 842 ? -48.228 -2.702 71.183 1.00 89.94 842 ILE A CA 1
ATOM 6531 C C . ILE A 1 842 ? -48.273 -2.878 72.705 1.00 89.94 842 ILE A C 1
ATOM 6533 O O . ILE A 1 842 ? -49.206 -3.484 73.218 1.00 89.94 842 ILE A O 1
ATOM 6537 N N . ARG A 1 843 ? -47.307 -2.323 73.449 1.00 86.94 843 ARG A N 1
ATOM 6538 C CA . ARG A 1 843 ? -47.297 -2.394 74.922 1.00 86.94 843 ARG A CA 1
ATOM 6539 C C . ARG A 1 843 ? -48.488 -1.684 75.555 1.00 86.94 843 ARG A C 1
ATOM 6541 O O . ARG A 1 843 ? -48.985 -2.143 76.574 1.00 86.94 843 ARG A O 1
ATOM 6548 N N . ARG A 1 844 ? -48.938 -0.577 74.964 1.00 88.69 844 ARG A N 1
ATOM 6549 C CA . ARG A 1 844 ? -50.123 0.156 75.418 1.00 88.69 844 ARG A CA 1
ATOM 6550 C C . ARG A 1 844 ? -51.403 -0.627 75.133 1.00 88.69 844 ARG A C 1
ATOM 6552 O O . ARG A 1 844 ? -52.224 -0.796 76.029 1.00 88.69 844 ARG A O 1
ATOM 6559 N N . ASP A 1 845 ? -51.542 -1.120 73.906 1.00 87.00 845 ASP A N 1
ATOM 6560 C CA . ASP A 1 845 ? -52.756 -1.786 73.430 1.00 87.00 845 ASP A CA 1
ATOM 6561 C C . ASP A 1 845 ? -52.890 -3.214 74.002 1.00 87.00 845 ASP A C 1
ATOM 6563 O O . ASP A 1 845 ? -54.001 -3.706 74.181 1.00 87.00 845 ASP A O 1
ATOM 6567 N N . GLN A 1 846 ? -51.769 -3.872 74.325 1.00 88.25 846 GLN A N 1
ATOM 6568 C CA . GLN A 1 846 ? -51.683 -5.266 74.790 1.00 88.25 846 GLN A CA 1
ATOM 6569 C C . GLN A 1 846 ? -50.967 -5.396 76.149 1.00 88.25 846 GLN A C 1
ATOM 6571 O O . GLN A 1 846 ? -50.219 -6.346 76.382 1.00 88.25 846 GLN A O 1
ATOM 6576 N N . TRP A 1 847 ? -51.184 -4.439 77.055 1.00 73.94 847 TRP A N 1
ATOM 6577 C CA . TRP A 1 847 ? -50.468 -4.311 78.336 1.00 73.94 847 TRP A CA 1
ATOM 6578 C C . TRP A 1 847 ? -50.507 -5.555 79.239 1.00 73.94 847 TRP A C 1
ATOM 6580 O O . TRP A 1 847 ? -49.596 -5.756 80.022 1.00 73.94 847 TRP A O 1
ATOM 6590 N N . VAL A 1 848 ? -51.520 -6.422 79.128 1.00 74.00 848 VAL A N 1
ATOM 6591 C CA . VAL A 1 848 ? -51.628 -7.654 79.942 1.00 74.00 848 VAL A CA 1
ATOM 6592 C C . VAL A 1 848 ? -50.552 -8.689 79.577 1.00 74.00 848 VAL A C 1
ATOM 6594 O O . VAL A 1 848 ? -50.246 -9.587 80.360 1.00 74.00 848 VAL A O 1
ATOM 6597 N N . LEU A 1 849 ? -49.976 -8.590 78.377 1.00 67.56 849 LEU A N 1
ATOM 6598 C CA . LEU A 1 849 ? -48.973 -9.528 77.879 1.00 67.56 849 LEU A CA 1
ATOM 6599 C C . LEU A 1 849 ? -47.535 -9.102 78.206 1.00 67.56 849 LEU A C 1
ATOM 6601 O O . LEU A 1 849 ? -46.637 -9.923 78.029 1.00 67.56 849 LEU A O 1
ATOM 6605 N N . PHE A 1 850 ? -47.293 -7.873 78.665 1.00 64.31 850 PHE A N 1
ATOM 6606 C CA . PHE A 1 850 ? -45.957 -7.305 78.892 1.00 64.31 850 PHE A CA 1
ATOM 6607 C C . PHE A 1 850 ? -45.794 -6.815 80.322 1.00 64.31 850 PHE A C 1
ATOM 6609 O O . PHE A 1 850 ? -44.646 -6.910 80.810 1.00 64.31 850 PHE A O 1
#

pLDDT: mean 89.01, std 12.89, range [24.62, 98.19]

Radius of gyration: 53.14 Å; Cα contacts (8 Å, |Δi|>4): 1167; chains: 1; bounding box: 123×71×153 Å

Foldseek 3Di:
DDDDPPPDDDDDDDDDDDDDDDDDDDDDDDDPPQAADDPVLLVVLLVVLVVCVVVVVLVSSLVSLVNNCSHYPQLVSNLSSLLSNLVSCVSVLNLVVSLVSLVVSVVSQDDLQSVLSSLLSNLVSCVSVVNLVVSLVSLVVSCVRVVPHPCNLVSLLSNLLSCLSVVNLVVSVVSLVVSCVSPVPDPSSLVSLQSSLVSCVVVVNNVVSLVSLVCQLVSVPPDPSVLVSLLVNLLSCLVVVVNVVSVVSLVVSLPDPPHQLQSNLVSLQSVLVSCLVVVVLVSSLVSLVSSLVSDPDPVSNLVSLLSNLVSCVSNVVPPVSLVSLLVSLVVDPDVLVSLVSLLVSLVVCVVVVVLVVSLVSLVVSCVPQPPHPCVLVSLQSNLVSCVSVLVLVVNLVSLVVSLVPDDDPVVSLVSLLSSLVSCVSVVVLVSNLVSLVVSLVVVPPDDDVNLVSLQSNLVSCVSVVVNVSSLVSLVVLLPDPDDDPSVLVSLQVQLVSCVVVVVLVSSLVSLVSSLVPPPDQQSNLVSLQSNLVSCVVVVVLVSSLVSLVCCVPVPCPHPCNLVSLLSNLVSCVVVVVPVVSLVSLVVSCVSPVPDPCVLVSLQVNLVVCVVVLVLVSNLVSLVCSCVVPVPDPCNLVSLQSSLVSCVSVLVLVSSLVSLVVSCVSPVPRPCVLVSLLSNLVSCVVVVVLVVSLVSLVCSCVVPVPDPSNLVSLQSNLVSLVVCCVVPVVSLVVSLVSLVCSLVDPPHDLLSNLQSLLSNLVSCVSVVNNVVSLVSLVVSLVSQVPDPDHDPSNLVSNVSSLQSNLVSCVVVVVLVVSLVSLVSNLVVPRPCNVVSVVVNVVSCVVVVVVD

Nearest PDB structures (foldseek):
  8q9t-assembly1_E  TM=2.577E-01  e=5.949E-11  Saccharomyces cerevisiae
  7qds-assembly1_B  TM=2.657E-01  e=8.680E-11  Homo sapiens
  8gl8-assembly1_I  TM=3.483E-01  e=3.660E-07  Flavobacterium johnsoniae
  3lca-assembly1_A  TM=2.972E-01  e=7.030E-07  Saccharomyces cerevisiae
  3ieg-assembly2_B  TM=2.931E-01  e=9.242E-06  Mus musculus

Solvent-accessible surface area (backbone atoms only — not comparable to full-atom values): 43136 Å² total; per-residue (Å²): 136,81,90,83,83,91,80,88,86,83,79,85,77,84,79,87,80,90,81,80,89,85,90,81,93,84,79,84,86,85,76,77,77,65,64,70,45,51,76,66,56,40,49,50,28,50,52,52,17,49,50,28,45,78,71,65,40,42,76,61,13,40,53,31,25,50,55,30,63,66,19,49,81,51,49,66,61,41,30,55,33,34,56,51,39,24,52,36,27,46,74,71,72,35,27,70,59,17,41,50,45,46,63,77,42,49,90,42,47,76,50,70,68,51,44,47,53,49,54,46,54,45,28,49,23,30,43,74,70,69,38,28,68,68,17,32,56,52,34,51,52,40,56,75,75,37,58,90,42,92,62,31,56,59,39,38,32,50,32,19,52,24,30,37,74,71,68,37,55,66,63,16,49,51,36,32,52,50,34,35,72,76,38,70,88,42,72,49,27,62,46,30,41,52,52,48,23,53,45,30,44,75,70,72,37,53,72,59,17,50,54,43,31,49,48,39,30,65,76,34,61,99,38,75,60,12,57,52,24,49,47,52,49,30,53,52,26,50,77,70,67,42,46,76,59,23,50,51,50,49,50,61,53,61,71,40,88,83,56,53,42,58,62,44,14,50,52,25,39,56,52,14,53,57,30,40,78,70,69,40,38,75,61,12,52,55,30,24,53,52,13,36,72,36,28,75,53,67,68,61,25,47,55,36,46,48,51,44,16,51,46,30,35,76,65,69,43,42,70,62,11,51,53,47,37,52,62,46,37,77,70,44,89,49,64,67,61,25,48,52,54,50,50,49,51,18,56,48,30,44,76,68,70,36,24,72,62,14,28,50,40,24,50,54,43,51,75,74,45,69,88,39,95,59,47,35,58,38,32,38,52,26,12,52,20,26,44,78,62,69,38,24,62,60,11,19,58,25,17,51,54,13,30,71,58,40,82,53,68,69,60,21,51,52,31,40,46,51,20,18,54,19,21,46,75,52,66,40,30,72,61,13,28,57,38,28,50,54,45,48,65,70,64,55,95,69,56,70,69,51,45,51,40,41,53,52,28,18,53,22,27,42,74,70,63,42,49,68,61,14,49,50,43,29,53,59,43,44,66,47,96,63,90,44,74,55,25,52,51,26,26,54,48,50,18,52,54,26,45,76,70,65,39,53,69,60,13,41,51,31,26,48,53,45,50,77,68,52,88,49,74,58,64,32,37,49,31,34,47,54,36,17,55,49,30,42,75,72,67,39,33,68,66,14,32,52,31,23,48,47,28,50,75,79,38,62,85,38,89,55,21,61,59,25,47,53,52,30,21,51,30,30,42,78,70,69,38,51,73,61,15,50,55,42,47,59,47,42,56,70,78,38,69,87,42,92,58,42,57,59,49,36,44,51,55,14,50,54,30,43,78,71,66,40,26,69,62,13,18,56,33,12,43,47,33,28,66,80,35,62,87,43,91,57,19,52,57,23,20,46,47,18,15,50,22,24,45,76,72,65,39,39,69,61,14,43,49,29,37,50,48,26,48,72,77,41,73,82,46,94,55,50,50,60,44,32,44,52,40,18,53,38,29,43,76,70,67,39,35,74,60,14,38,52,32,17,46,49,27,37,70,77,36,66,86,43,75,56,18,50,52,22,32,44,54,32,16,52,38,29,44,61,51,17,79,83,41,66,70,29,25,57,54,14,32,51,29,18,44,55,35,40,71,36,86,86,47,52,70,43,58,24,32,42,22,31,32,50,35,16,52,28,29,44,75,71,71,36,55,70,65,13,34,54,33,9,48,51,30,34,50,54,52,74,68,45,94,76,65,57,77,75,29,53,59,33,33,50,54,15,37,52,51,32,22,52,54,26,50,75,71,68,39,55,70,59,19,41,55,42,29,47,55,45,38,72,65,73,46,90,63,18,63,61,26,48,55,51,39,53,50,49,47,67,79,44,47,93,81,110

Sequence (850 aa):
MKRMWIQWMLAALLAGPAMAAEPADAGADDAPPAKRLSIEEAGRLLTTGRAAYEDGLYRLAGRRLEELLSGVADRRRQAEGALWLARVRLAEKRPAEALAVLEAHAQSVRSVAHQADHALLRARARLDLGQAAEATEALNEFKDRFAEQEAAPGALRLLSAALAAQGDGEGAREICGLLESRHPEHPEAPMAWLDLAAALVAAGRPGEARTVLQHVEQGYDGQIWSERATLKLVELQLAQGERPQAMGRLQSLVDRKDLQAETRAEGYRIVAEALGSESNFPTALAMIDRGIAAAADPVRRLDNQLVKARLLVLSGQVREGAELMRSVVVQIPDPARAAEIHLGLAQWLSRLERWEEAATEFQAWLDAFDGAEGTADALAGQAWAYWEAQRHEEAARGFERAAAAETDPVRRLTLQHKLADAQFASGQYSGARDTYAAVLEALTASGETAERVRLQLAESELALGETEAGEIRLLELSRSRKESEFSRAATMRLGALYEQRGALESAVEQYTRLIDACSDPDTCANALLARGLIRYRMGSFQAALDDFTRIRDERPRTPPAAQAMFMRGWCLYLLGKDAEALEVCERFLTDYPESDFVPDVHFWLAEHAFNHGDYETAEQRFQRMALDHPDSPRAPDALFWAGRAATARRAYLAANEHFNEQMARYPDNPRLAETLLAQGDVLSELGQFAAAILAFNEVIVRFPQSAEALMAWGRKGDCQYTLGQEDPARYEEALLSFRTVRDAAASPVDLRLQAGYKIGRCLEKMGRPAAALDRYMEVAYAYLQEVRPPPEATVWFTRAAFGAAALQERAGNWKEAVGIYRRVADSGVPAAAEARDRMERIRRDQWVLF